Protein AF-0000000074541054 (afdb_homodimer)

Structure (mmCIF, N/CA/C/O backbone):
data_AF-0000000074541054-model_v1
#
loop_
_entity.id
_entity.type
_entity.pdbx_description
1 polymer 'Uncharacterized protein'
#
loop_
_atom_site.group_PDB
_atom_site.id
_atom_site.type_symbol
_atom_site.label_atom_id
_atom_site.label_alt_id
_atom_site.label_comp_id
_atom_site.label_asym_id
_atom_site.label_entity_id
_atom_site.label_seq_id
_atom_site.pdbx_PDB_ins_code
_atom_site.Cartn_x
_atom_site.Cartn_y
_atom_site.Cartn_z
_atom_site.occupancy
_atom_site.B_iso_or_equiv
_atom_site.auth_seq_id
_atom_site.auth_comp_id
_atom_site.auth_asym_id
_atom_site.auth_atom_id
_atom_site.pdbx_PDB_model_num
ATOM 1 N N . MET A 1 1 ? -5.871 -18.906 4.594 1 72.38 1 MET A N 1
ATOM 2 C CA . MET A 1 1 ? -6.512 -19.141 3.303 1 72.38 1 MET A CA 1
ATOM 3 C C . MET A 1 1 ? -7.922 -18.562 3.287 1 72.38 1 MET A C 1
ATOM 5 O O . MET A 1 1 ? -8.672 -18.719 4.25 1 72.38 1 MET A O 1
ATOM 9 N N . ARG A 1 2 ? -8.25 -17.922 2.09 1 73.12 2 ARG A N 1
ATOM 10 C CA . ARG A 1 2 ? -9.602 -17.422 1.848 1 73.12 2 ARG A CA 1
ATOM 11 C C . ARG A 1 2 ? -10.516 -18.562 1.377 1 73.12 2 ARG A C 1
ATOM 13 O O . ARG A 1 2 ? -10.102 -19.406 0.582 1 73.12 2 ARG A O 1
ATOM 20 N N . SER A 1 3 ? -11.812 -18.484 1.823 1 73.88 3 SER A N 1
ATOM 21 C CA . SER A 1 3 ? -12.758 -19.484 1.336 1 73.88 3 SER A CA 1
ATOM 22 C C . SER A 1 3 ? -13.055 -19.297 -0.146 1 73.88 3 SER A C 1
ATOM 24 O O . SER A 1 3 ? -12.828 -18.203 -0.69 1 73.88 3 SER A O 1
ATOM 26 N N . TYR A 1 4 ? -13.531 -20.312 -0.669 1 73.69 4 TYR A N 1
ATOM 27 C CA . TYR A 1 4 ? -13.906 -20.281 -2.078 1 73.69 4 TYR A CA 1
ATOM 28 C C . TYR A 1 4 ? -15.031 -19.266 -2.316 1 73.69 4 TYR A C 1
ATOM 30 O O . TYR A 1 4 ? -14.984 -18.5 -3.271 1 73.69 4 TYR A O 1
ATOM 38 N N . TYR A 1 5 ? -15.961 -19.172 -1.477 1 70.75 5 TYR A N 1
ATOM 39 C CA . TYR A 1 5 ? -17.109 -18.266 -1.611 1 70.75 5 TYR A CA 1
ATOM 40 C C . TYR A 1 5 ? -16.672 -16.812 -1.467 1 70.75 5 TYR A C 1
ATOM 42 O O . TYR A 1 5 ? -17.062 -15.953 -2.258 1 70.75 5 TYR A O 1
ATOM 50 N N . SER A 1 6 ? -15.82 -16.609 -0.564 1 70.69 6 SER A N 1
ATOM 51 C CA . SER A 1 6 ? -15.289 -15.266 -0.368 1 70.69 6 SER A CA 1
ATOM 52 C C . SER A 1 6 ? -14.477 -14.805 -1.577 1 70.69 6 SER A C 1
ATOM 54 O O . SER A 1 6 ? -14.5 -13.625 -1.938 1 70.69 6 SER A O 1
ATOM 56 N N . HIS A 1 7 ? -13.82 -15.75 -2.109 1 71.94 7 HIS A N 1
ATOM 57 C CA . HIS A 1 7 ? -13.039 -15.461 -3.305 1 71.94 7 HIS A CA 1
ATOM 58 C C . HIS A 1 7 ? -13.938 -15.07 -4.473 1 71.94 7 HIS A C 1
ATOM 60 O O . HIS A 1 7 ? -13.68 -14.078 -5.152 1 71.94 7 HIS A O 1
ATOM 66 N N . LEU A 1 8 ? -14.984 -15.812 -4.66 1 70.94 8 LEU A N 1
ATOM 67 C CA . LEU A 1 8 ? -15.914 -15.531 -5.746 1 70.94 8 LEU A CA 1
ATOM 68 C C . LEU A 1 8 ? -16.531 -14.148 -5.578 1 70.94 8 LEU A C 1
ATOM 70 O O . LEU A 1 8 ? -16.688 -13.406 -6.555 1 70.94 8 LEU A O 1
ATOM 74 N N . GLU A 1 9 ? -16.812 -13.766 -4.402 1 67.5 9 GLU A N 1
ATOM 75 C CA . GLU A 1 9 ? -17.422 -12.469 -4.105 1 67.5 9 GLU A CA 1
ATOM 76 C C . GLU A 1 9 ? -16.438 -11.328 -4.375 1 67.5 9 GLU A C 1
ATOM 78 O O . GLU A 1 9 ? -16.844 -10.273 -4.871 1 67.5 9 GLU A O 1
ATOM 83 N N . ALA A 1 10 ? -15.258 -11.602 -4.203 1 64.69 10 ALA A N 1
ATOM 84 C CA . ALA A 1 10 ? -14.234 -10.562 -4.309 1 64.69 10 ALA A CA 1
ATOM 85 C C . ALA A 1 10 ? -13.938 -10.234 -5.77 1 64.69 10 ALA A C 1
ATOM 87 O O . ALA A 1 10 ? -13.672 -9.078 -6.105 1 64.69 10 ALA A O 1
ATOM 88 N N . ILE A 1 11 ? -13.977 -11.266 -6.594 1 63.75 11 ILE A N 1
ATOM 89 C CA . ILE A 1 11 ? -13.531 -11.047 -7.969 1 63.75 11 ILE A CA 1
ATOM 90 C C . ILE A 1 11 ? -14.742 -10.961 -8.898 1 63.75 11 ILE A C 1
ATOM 92 O O . ILE A 1 11 ? -14.602 -10.672 -10.086 1 63.75 11 ILE A O 1
ATOM 96 N N . LYS A 1 12 ? -15.883 -10.922 -8.391 1 57.53 12 LYS A N 1
ATOM 97 C CA . LYS A 1 12 ? -17.141 -10.867 -9.141 1 57.53 12 LYS A CA 1
ATOM 98 C C . LYS A 1 12 ? -17.094 -11.781 -10.359 1 57.53 12 LYS A C 1
ATOM 100 O O . LYS A 1 12 ? -17.453 -11.375 -11.461 1 57.53 12 LYS A O 1
ATOM 105 N N . THR A 1 13 ? -16.531 -12.898 -10.125 1 50.34 13 THR A N 1
ATOM 106 C CA . THR A 1 13 ? -16.297 -13.82 -11.234 1 50.34 13 THR A CA 1
ATOM 107 C C . THR A 1 13 ? -17.594 -14.188 -11.922 1 50.34 13 THR A C 1
ATOM 109 O O . THR A 1 13 ? -17.641 -14.328 -13.148 1 50.34 13 THR A O 1
ATOM 112 N N . VAL A 1 14 ? -18.734 -14.312 -10.922 1 52.41 14 VAL A N 1
ATOM 113 C CA . VAL A 1 14 ? -19.953 -14.812 -11.547 1 52.41 14 VAL A CA 1
ATOM 114 C C . VAL A 1 14 ? -21.125 -13.898 -11.203 1 52.41 14 VAL A C 1
ATOM 116 O O . VAL A 1 14 ? -22.234 -14.367 -10.953 1 52.41 14 VAL A O 1
ATOM 119 N N . GLY A 1 15 ? -20.875 -12.516 -11.023 1 52.72 15 GLY A N 1
ATOM 120 C CA . GLY A 1 15 ? -21.953 -11.539 -10.891 1 52.72 15 GLY A CA 1
ATOM 121 C C . GLY A 1 15 ? -22.391 -11.328 -9.453 1 52.72 15 GLY A C 1
ATOM 122 O O . GLY A 1 15 ? -23.516 -10.906 -9.203 1 52.72 15 GLY A O 1
ATOM 123 N N . GLU A 1 16 ? -21.625 -11.57 -8.492 1 52.72 16 GLU A N 1
ATOM 124 C CA . GLU A 1 16 ? -22.016 -11.406 -7.09 1 52.72 16 GLU A CA 1
ATOM 125 C C . GLU A 1 16 ? -22.172 -9.93 -6.73 1 52.72 16 GLU A C 1
ATOM 127 O O . GLU A 1 16 ? -21.625 -9.055 -7.41 1 52.72 16 GLU A O 1
ATOM 132 N N . ASN A 1 17 ? -23.078 -9.594 -5.742 1 53.97 17 ASN A N 1
ATOM 133 C CA . ASN A 1 17 ? -23.281 -8.242 -5.238 1 53.97 17 ASN A CA 1
ATOM 134 C C . ASN A 1 17 ? -22.031 -7.73 -4.516 1 53.97 17 ASN A C 1
ATOM 136 O O . ASN A 1 17 ? -21.422 -8.453 -3.732 1 53.97 17 ASN A O 1
ATOM 140 N N . ILE A 1 18 ? -21.516 -6.652 -5.078 1 52.59 18 ILE A N 1
ATOM 141 C CA . ILE A 1 18 ? -20.344 -6.062 -4.445 1 52.59 18 ILE A CA 1
ATOM 142 C C . ILE A 1 18 ? -20.719 -5.488 -3.082 1 52.59 18 ILE A C 1
ATOM 144 O O . ILE A 1 18 ? -21.672 -4.715 -2.973 1 52.59 18 ILE A O 1
ATOM 148 N N . SER A 1 19 ? -20.109 -6.059 -2.121 1 59.12 19 SER A N 1
ATOM 149 C CA . SER A 1 19 ? -20.297 -5.527 -0.773 1 59.12 19 SER A CA 1
ATOM 150 C C . SER A 1 19 ? -19.734 -4.117 -0.653 1 59.12 19 SER A C 1
ATOM 152 O O . SER A 1 19 ? -18.688 -3.809 -1.231 1 59.12 19 SER A O 1
ATOM 154 N N . LEU A 1 20 ? -20.531 -3.201 -0.205 1 57.91 20 LEU A N 1
ATOM 155 C CA . LEU A 1 20 ? -20.094 -1.854 0.156 1 57.91 20 LEU A CA 1
ATOM 156 C C . LEU A 1 20 ? -18.734 -1.881 0.833 1 57.91 20 LEU A C 1
ATOM 158 O O . LEU A 1 20 ? -18.031 -0.863 0.88 1 57.91 20 LEU A O 1
ATOM 162 N N . SER A 1 21 ? -18.312 -3.121 1.057 1 64.88 21 SER A N 1
ATOM 163 C CA . SER A 1 21 ? -17.156 -3.258 1.93 1 64.88 21 SER A CA 1
ATOM 164 C C . SER A 1 21 ? -15.922 -3.678 1.143 1 64.88 21 SER A C 1
ATOM 166 O O . SER A 1 21 ? -14.812 -3.689 1.681 1 64.88 21 SER A O 1
ATOM 168 N N . GLN A 1 22 ? -16.109 -3.859 -0.149 1 77.31 22 GLN A N 1
ATOM 169 C CA . GLN A 1 22 ? -14.93 -4.406 -0.809 1 77.31 22 GLN A CA 1
ATOM 170 C C . GLN A 1 22 ? -13.891 -3.322 -1.062 1 77.31 22 GLN A C 1
ATOM 172 O O . GLN A 1 22 ? -14.227 -2.236 -1.542 1 77.31 22 GLN A O 1
ATOM 177 N N . LYS A 1 23 ? -12.75 -3.611 -0.709 1 86.69 23 LYS A N 1
ATOM 178 C CA . LYS A 1 23 ? -11.656 -2.664 -0.92 1 86.69 23 LYS A CA 1
ATOM 179 C C . LYS A 1 23 ? -10.961 -2.912 -2.256 1 86.69 23 LYS A C 1
ATOM 181 O O . LYS A 1 23 ? -10.469 -4.012 -2.51 1 86.69 23 LYS A O 1
ATOM 186 N N . PRO A 1 24 ? -11 -1.929 -3.127 1 91.69 24 PRO A N 1
ATOM 187 C CA . PRO A 1 24 ? -10.258 -2.074 -4.383 1 91.69 24 PRO A CA 1
ATOM 188 C C . PRO A 1 24 ? -8.773 -2.326 -4.16 1 91.69 24 PRO A C 1
ATOM 190 O O . PRO A 1 24 ? -8.227 -1.965 -3.113 1 91.69 24 PRO A O 1
ATOM 193 N N . VAL A 1 25 ? -8.156 -2.916 -5.105 1 94 25 VAL A N 1
ATOM 194 C CA . VAL A 1 25 ? -6.73 -3.24 -5.039 1 94 25 VAL A CA 1
ATOM 195 C C . VAL A 1 25 ? -5.934 -2.23 -5.863 1 94 25 VAL A C 1
ATOM 197 O O . VAL A 1 25 ? -6.082 -2.164 -7.086 1 94 25 VAL A O 1
ATOM 200 N N . PHE A 1 26 ? -5.012 -1.519 -5.223 1 96.88 26 PHE A N 1
ATOM 201 C CA . PHE A 1 26 ? -4.23 -0.515 -5.938 1 96.88 26 PHE A CA 1
ATOM 202 C C . PHE A 1 26 ? -2.756 -0.892 -5.961 1 96.88 26 PHE A C 1
ATOM 204 O O . PHE A 1 26 ? -1.952 -0.239 -6.629 1 96.88 26 PHE A O 1
ATOM 211 N N . ARG A 1 27 ? -2.443 -1.903 -5.203 1 96.81 27 ARG A N 1
ATOM 212 C CA . ARG A 1 27 ? -1.101 -2.475 -5.176 1 96.81 27 ARG A CA 1
ATOM 213 C C . ARG A 1 27 ? -1.152 -3.996 -5.262 1 96.81 27 ARG A C 1
ATOM 215 O O . ARG A 1 27 ? -1.854 -4.645 -4.48 1 96.81 27 ARG A O 1
ATOM 222 N N . SER A 1 28 ? -0.5 -4.52 -6.148 1 96 28 SER A N 1
ATOM 223 C CA . SER A 1 28 ? -0.256 -5.957 -6.234 1 96 28 SER A CA 1
ATOM 224 C C . SER A 1 28 ? 1.229 -6.273 -6.102 1 96 28 SER A C 1
ATOM 226 O O . SER A 1 28 ? 2.078 -5.504 -6.555 1 96 28 SER A O 1
ATOM 228 N N . SER A 1 29 ? 1.478 -7.363 -5.43 1 95.69 29 SER A N 1
ATOM 229 C CA . SER A 1 29 ? 2.896 -7.621 -5.211 1 95.69 29 SER A CA 1
ATOM 230 C C . SER A 1 29 ? 3.203 -9.117 -5.273 1 95.69 29 SER A C 1
ATOM 232 O O . SER A 1 29 ? 2.299 -9.945 -5.168 1 95.69 29 SER A O 1
ATOM 234 N N . ALA A 1 30 ? 4.445 -9.43 -5.512 1 96.62 30 ALA A N 1
ATOM 235 C CA . ALA A 1 30 ? 5.016 -10.773 -5.477 1 96.62 30 ALA A CA 1
ATOM 236 C C . ALA A 1 30 ? 6.449 -10.75 -4.953 1 96.62 30 ALA A C 1
ATOM 238 O O . ALA A 1 30 ? 7.191 -9.797 -5.211 1 96.62 30 ALA A O 1
ATOM 239 N N . ILE A 1 31 ? 6.789 -11.727 -4.238 1 96.12 31 ILE A N 1
ATOM 240 C CA . ILE A 1 31 ? 8.164 -11.891 -3.771 1 96.12 31 ILE A CA 1
ATOM 241 C C . ILE A 1 31 ? 8.664 -13.289 -4.109 1 96.12 31 ILE A C 1
ATOM 243 O O . ILE A 1 31 ? 7.977 -14.281 -3.848 1 96.12 31 ILE A O 1
ATOM 247 N N . PHE A 1 32 ? 9.844 -13.344 -4.691 1 97.38 32 PHE A N 1
ATOM 248 C CA . PHE A 1 32 ? 10.383 -14.609 -5.18 1 97.38 32 PHE A CA 1
ATOM 249 C C . PHE A 1 32 ? 11.75 -14.891 -4.559 1 97.38 32 PHE A C 1
ATOM 251 O O . PHE A 1 32 ? 12.625 -14.023 -4.547 1 97.38 32 PHE A O 1
ATOM 258 N N . PRO A 1 33 ? 11.977 -16.109 -3.998 1 97.25 33 PRO A N 1
ATOM 259 C CA . PRO A 1 33 ? 13.367 -16.531 -3.84 1 97.25 33 PRO A CA 1
ATOM 260 C C . PRO A 1 33 ? 14.117 -16.625 -5.168 1 97.25 33 PRO A C 1
ATOM 262 O O . PRO A 1 33 ? 13.609 -17.203 -6.129 1 97.25 33 PRO A O 1
ATOM 265 N N . VAL A 1 34 ? 15.273 -16.047 -5.223 1 97.5 34 VAL A N 1
ATOM 266 C CA . VAL A 1 34 ? 16.047 -16.062 -6.469 1 97.5 34 VAL A CA 1
ATOM 267 C C . VAL A 1 34 ? 17.438 -16.594 -6.203 1 97.5 34 VAL A C 1
ATOM 269 O O . VAL A 1 34 ? 17.953 -16.484 -5.086 1 97.5 34 VAL A O 1
ATOM 272 N N . ILE A 1 35 ? 18.047 -17.141 -7.215 1 96.44 35 ILE A N 1
ATOM 273 C CA . ILE A 1 35 ? 19.391 -17.719 -7.133 1 96.44 35 ILE A CA 1
ATOM 274 C C . ILE A 1 35 ? 20.203 -17.297 -8.359 1 96.44 35 ILE A C 1
ATOM 276 O O . ILE A 1 35 ? 19.641 -17.062 -9.43 1 96.44 35 ILE A O 1
ATOM 280 N N . GLN A 1 36 ? 21.422 -17.156 -8.164 1 95.31 36 GLN A N 1
ATOM 281 C CA . GLN A 1 36 ? 22.391 -16.938 -9.234 1 95.31 36 GLN A CA 1
ATOM 282 C C . GLN A 1 36 ? 23.75 -17.562 -8.898 1 95.31 36 GLN A C 1
ATOM 284 O O . GLN A 1 36 ? 24.359 -17.219 -7.883 1 95.31 36 GLN A O 1
ATOM 289 N N . ASN A 1 37 ? 24.172 -18.438 -9.656 1 93 37 ASN A N 1
ATOM 290 C CA . ASN A 1 37 ? 25.484 -19.062 -9.547 1 93 37 ASN A CA 1
ATOM 291 C C . ASN A 1 37 ? 25.938 -19.625 -10.891 1 93 37 ASN A C 1
ATOM 293 O O . ASN A 1 37 ? 25.438 -19.234 -11.945 1 93 37 ASN A O 1
ATOM 297 N N . SER A 1 38 ? 26.938 -20.438 -10.859 1 91.5 38 SER A N 1
ATOM 298 C CA . SER A 1 38 ? 27.5 -20.969 -12.102 1 91.5 38 SER A CA 1
ATOM 299 C C . SER A 1 38 ? 26.5 -21.859 -12.82 1 91.5 38 SER A C 1
ATOM 301 O O . SER A 1 38 ? 26.562 -22 -14.047 1 91.5 38 SER A O 1
ATOM 303 N N . ASP A 1 39 ? 25.578 -22.422 -12.07 1 93 39 ASP A N 1
ATOM 304 C CA . ASP A 1 39 ? 24.688 -23.422 -12.648 1 93 39 ASP A CA 1
ATOM 305 C C . ASP A 1 39 ? 23.312 -22.828 -12.938 1 93 39 ASP A C 1
ATOM 307 O O . ASP A 1 39 ? 22.609 -23.297 -13.836 1 93 39 ASP A O 1
ATOM 311 N N . TYR A 1 40 ? 22.969 -21.859 -12.172 1 94.81 40 TYR A N 1
ATOM 312 C CA . TYR A 1 40 ? 21.578 -21.406 -12.242 1 94.81 40 TYR A CA 1
ATOM 313 C C . TYR A 1 40 ? 21.516 -19.891 -12.328 1 94.81 40 TYR A C 1
ATOM 315 O O . TYR A 1 40 ? 22.359 -19.188 -11.75 1 94.81 40 TYR A O 1
ATOM 323 N N . SER A 1 41 ? 20.547 -19.438 -13.031 1 95.56 41 SER A N 1
ATOM 324 C CA . SER A 1 41 ? 20.125 -18.047 -13.008 1 95.56 41 SER A CA 1
ATOM 325 C C . SER A 1 41 ? 18.625 -17.922 -12.828 1 95.56 41 SER A C 1
ATOM 327 O O . SER A 1 41 ? 17.891 -18.906 -12.938 1 95.56 41 SER A O 1
ATOM 329 N N . SER A 1 42 ? 18.188 -16.766 -12.422 1 97.38 42 SER A N 1
ATOM 330 C CA . SER A 1 42 ? 16.766 -16.484 -12.234 1 97.38 42 SER A CA 1
ATOM 331 C C . SER A 1 42 ? 16.312 -15.32 -13.109 1 97.38 42 SER A C 1
ATOM 333 O O . SER A 1 42 ? 17.078 -14.375 -13.336 1 97.38 42 SER A O 1
ATOM 335 N N . LYS A 1 43 ? 15.141 -15.398 -13.547 1 96.88 43 LYS A N 1
ATOM 336 C CA . LYS A 1 43 ? 14.5 -14.258 -14.195 1 96.88 43 LYS A CA 1
ATOM 337 C C . LYS A 1 43 ? 13 -14.227 -13.898 1 96.88 43 LYS A C 1
ATOM 339 O O . LYS A 1 43 ? 12.406 -15.25 -13.555 1 96.88 43 LYS A O 1
ATOM 344 N N . ILE A 1 44 ? 12.406 -13.086 -13.953 1 98.06 44 ILE A N 1
ATOM 345 C CA . ILE A 1 44 ? 10.969 -12.883 -13.797 1 98.06 44 ILE A CA 1
ATOM 346 C C . ILE A 1 44 ? 10.367 -12.375 -15.102 1 98.06 44 ILE A C 1
ATOM 348 O O . ILE A 1 44 ? 10.766 -11.32 -15.609 1 98.06 44 ILE A O 1
ATOM 352 N N . LEU A 1 45 ? 9.398 -13.109 -15.617 1 98.06 45 LEU A N 1
ATOM 353 C CA . LEU A 1 45 ? 8.703 -12.742 -16.844 1 98.06 45 LEU A CA 1
ATOM 354 C C . LEU A 1 45 ? 7.328 -12.156 -16.531 1 98.06 45 LEU A C 1
ATOM 356 O O . LEU A 1 45 ? 6.625 -12.648 -15.648 1 98.06 45 LEU A O 1
ATOM 360 N N . PHE A 1 46 ? 6.973 -11.086 -17.219 1 97.94 46 PHE A N 1
ATOM 361 C CA . PHE A 1 46 ? 5.629 -10.523 -17.125 1 97.94 46 PHE A CA 1
ATOM 362 C C . PHE A 1 46 ? 5.301 -9.68 -18.344 1 97.94 46 PHE A C 1
ATOM 364 O O . PHE A 1 46 ? 6.16 -9.453 -19.203 1 97.94 46 PHE A O 1
ATOM 371 N N . MET A 1 47 ? 4.074 -9.32 -18.484 1 97.69 47 MET A N 1
ATOM 372 C CA . MET A 1 47 ? 3.619 -8.375 -19.5 1 97.69 47 MET A CA 1
ATOM 373 C C . MET A 1 47 ? 2.666 -7.344 -18.906 1 97.69 47 MET A C 1
ATOM 375 O O . MET A 1 47 ? 2.219 -7.5 -17.766 1 97.69 47 MET A O 1
ATOM 379 N N . GLY A 1 48 ? 2.4 -6.297 -19.672 1 96.69 48 GLY A N 1
ATOM 380 C CA . GLY A 1 48 ? 1.456 -5.289 -19.219 1 96.69 48 GLY A CA 1
ATOM 381 C C . GLY A 1 48 ? 0.009 -5.676 -19.453 1 96.69 48 GLY A C 1
ATOM 382 O O . GLY A 1 48 ? -0.755 -4.898 -20.031 1 96.69 48 GLY A O 1
ATOM 383 N N . TYR A 1 49 ? -0.364 -6.801 -18.953 1 96.88 49 TYR A N 1
ATOM 384 C CA . TYR A 1 49 ? -1.685 -7.328 -19.281 1 96.88 49 TYR A CA 1
ATOM 385 C C . TYR A 1 49 ? -2.783 -6.441 -18.703 1 96.88 49 TYR A C 1
ATOM 387 O O . TYR A 1 49 ? -3.91 -6.438 -19.203 1 96.88 49 TYR A O 1
ATOM 395 N N . TRP A 1 50 ? -2.533 -5.66 -17.625 1 96.19 50 TRP A N 1
ATOM 396 C CA . TRP A 1 50 ? -3.51 -4.758 -17.031 1 96.19 50 TRP A CA 1
ATOM 397 C C . TRP A 1 50 ? -4.023 -3.752 -18.047 1 96.19 50 TRP A C 1
ATOM 399 O O . TRP A 1 50 ? -5.191 -3.357 -18.016 1 96.19 50 TRP A O 1
ATOM 409 N N . LEU A 1 51 ? -3.111 -3.387 -18.891 1 96.25 51 LEU A N 1
ATOM 410 C CA . LEU A 1 51 ? -3.426 -2.363 -19.891 1 96.25 51 LEU A CA 1
ATOM 411 C C . LEU A 1 51 ? -4.391 -2.9 -20.938 1 96.25 51 LEU A C 1
ATOM 413 O O . LEU A 1 51 ? -5.227 -2.16 -21.453 1 96.25 51 LEU A O 1
ATOM 417 N N . VAL A 1 52 ? -4.297 -4.168 -21.188 1 95.44 52 VAL A N 1
ATOM 418 C CA . VAL A 1 52 ? -5.129 -4.793 -22.219 1 95.44 52 VAL A CA 1
ATOM 419 C C . VAL A 1 52 ? -6.434 -5.281 -21.594 1 95.44 52 VAL A C 1
ATOM 421 O O . VAL A 1 52 ? -7.516 -5.023 -22.109 1 95.44 52 VAL A O 1
ATOM 424 N N . LYS A 1 53 ? -6.336 -5.863 -20.5 1 93.06 53 LYS A N 1
ATOM 425 C CA . LYS A 1 53 ? -7.48 -6.523 -19.875 1 93.06 53 LYS A CA 1
ATOM 426 C C . LYS A 1 53 ? -8.414 -5.508 -19.219 1 93.06 53 LYS A C 1
ATOM 428 O O . LYS A 1 53 ? -9.633 -5.656 -19.266 1 93.06 53 LYS A O 1
ATOM 433 N N . ARG A 1 54 ? -7.844 -4.441 -18.625 1 91.62 54 ARG A N 1
ATOM 434 C CA . ARG A 1 54 ? -8.648 -3.527 -17.828 1 91.62 54 ARG A CA 1
ATOM 435 C C . ARG A 1 54 ? -8.586 -2.107 -18.391 1 91.62 54 ARG A C 1
ATOM 437 O O . ARG A 1 54 ? -9.133 -1.178 -17.781 1 91.62 54 ARG A O 1
ATOM 444 N N . HIS A 1 55 ? -7.918 -1.905 -19.391 1 92.19 55 HIS A N 1
ATOM 445 C CA . HIS A 1 55 ? -7.797 -0.615 -20.062 1 92.19 55 HIS A CA 1
ATOM 446 C C . HIS A 1 55 ? -7.191 0.431 -19.125 1 92.19 55 HIS A C 1
ATOM 448 O O . HIS A 1 55 ? -7.66 1.57 -19.078 1 92.19 55 HIS A O 1
ATOM 454 N N . ILE A 1 56 ? -6.32 -0.047 -18.297 1 94.5 56 ILE A N 1
ATOM 455 C CA . ILE A 1 56 ? -5.535 0.859 -17.469 1 94.5 56 ILE A CA 1
ATOM 456 C C . ILE A 1 56 ? -4.43 1.498 -18.297 1 94.5 56 ILE A C 1
ATOM 458 O O . ILE A 1 56 ? -3.752 0.814 -19.078 1 94.5 56 ILE A O 1
ATOM 462 N N . THR A 1 57 ? -4.211 2.76 -18.172 1 93.5 57 THR A N 1
ATOM 463 C CA . THR A 1 57 ? -3.34 3.488 -19.094 1 93.5 57 THR A CA 1
ATOM 464 C C . THR A 1 57 ? -1.874 3.289 -18.719 1 93.5 57 THR A C 1
ATOM 466 O O . THR A 1 57 ? -1.001 3.275 -19.578 1 93.5 57 THR A O 1
ATOM 469 N N . GLU A 1 58 ? -1.659 3.217 -17.422 1 96.19 58 GLU A N 1
ATOM 470 C CA . GLU A 1 58 ? -0.291 3.014 -16.953 1 96.19 58 GLU A CA 1
ATOM 471 C C . GLU A 1 58 ? -0.272 2.377 -15.562 1 96.19 58 GLU A C 1
ATOM 473 O O . GLU A 1 58 ? -1.235 2.5 -14.805 1 96.19 58 GLU A O 1
ATOM 478 N N . ILE A 1 59 ? 0.802 1.711 -15.25 1 97.38 59 ILE A N 1
ATOM 479 C CA . ILE A 1 59 ? 1.073 1.175 -13.922 1 97.38 59 ILE A CA 1
ATOM 480 C C . ILE A 1 59 ? 2.533 1.424 -13.555 1 97.38 59 ILE A C 1
ATOM 482 O O . ILE A 1 59 ? 3.385 1.58 -14.43 1 97.38 59 ILE A O 1
ATOM 486 N N . GLY A 1 60 ? 2.762 1.61 -12.25 1 97.56 60 GLY A N 1
ATOM 487 C CA . GLY A 1 60 ? 4.129 1.688 -11.758 1 97.56 60 GLY A CA 1
ATOM 488 C C . GLY A 1 60 ? 4.648 0.364 -11.227 1 97.56 60 GLY A C 1
ATOM 489 O O . GLY A 1 60 ? 3.955 -0.326 -10.484 1 97.56 60 GLY A O 1
ATOM 490 N N . LEU A 1 61 ? 5.867 -0.002 -11.648 1 97.88 61 LEU A N 1
ATOM 491 C CA . LEU A 1 61 ? 6.531 -1.193 -11.133 1 97.88 61 LEU A CA 1
ATOM 492 C C . LEU A 1 61 ? 7.734 -0.817 -10.281 1 97.88 61 LEU A C 1
ATOM 494 O O . LEU A 1 61 ? 8.641 -0.116 -10.742 1 97.88 61 LEU A O 1
ATOM 498 N N . LEU A 1 62 ? 7.699 -1.209 -9.047 1 96.81 62 LEU A N 1
ATOM 499 C CA . LEU A 1 62 ? 8.859 -1.141 -8.164 1 96.81 62 LEU A CA 1
ATOM 500 C C . LEU A 1 62 ? 9.422 -2.531 -7.898 1 96.81 62 LEU A C 1
ATOM 502 O O . LEU A 1 62 ? 8.688 -3.443 -7.516 1 96.81 62 LEU A O 1
ATOM 506 N N . TYR A 1 63 ? 10.672 -2.746 -8.109 1 96.38 63 TYR A N 1
ATOM 507 C CA . TYR A 1 63 ? 11.227 -4.051 -7.773 1 96.38 63 TYR A CA 1
ATOM 508 C C . TYR A 1 63 ? 12.492 -3.906 -6.938 1 96.38 63 TYR A C 1
ATOM 510 O O . TYR A 1 63 ? 13.305 -3.012 -7.18 1 96.38 63 TYR A O 1
ATOM 518 N N . THR A 1 64 ? 12.594 -4.688 -5.895 1 95.38 64 THR A N 1
ATOM 519 C CA . THR A 1 64 ? 13.594 -4.609 -4.832 1 95.38 64 THR A CA 1
ATOM 520 C C . THR A 1 64 ? 14.344 -5.93 -4.699 1 95.38 64 THR A C 1
ATOM 522 O O . THR A 1 64 ? 13.734 -6.984 -4.508 1 95.38 64 THR A O 1
ATOM 525 N N . LEU A 1 65 ? 15.656 -5.879 -4.805 1 96.44 65 LEU A N 1
ATOM 526 C CA . LEU A 1 65 ? 16.516 -7.043 -4.605 1 96.44 65 LEU A CA 1
ATOM 527 C C . LEU A 1 65 ? 17.109 -7.043 -3.203 1 96.44 65 LEU A C 1
ATOM 529 O O . LEU A 1 65 ? 17.672 -6.031 -2.76 1 96.44 65 LEU A O 1
ATOM 533 N N . ARG A 1 66 ? 17 -8.125 -2.518 1 95.19 66 ARG A N 1
ATOM 534 C CA . ARG A 1 66 ? 17.609 -8.32 -1.209 1 95.19 66 ARG A CA 1
ATOM 535 C C . ARG A 1 66 ? 18.516 -9.547 -1.208 1 95.19 66 ARG A C 1
ATOM 537 O O . ARG A 1 66 ? 18.297 -10.484 -1.977 1 95.19 66 ARG A O 1
ATOM 544 N N . ASN A 1 67 ? 19.531 -9.539 -0.366 1 95.5 67 ASN A N 1
ATOM 545 C CA . ASN A 1 67 ? 20.344 -10.734 -0.21 1 95.5 67 ASN A CA 1
ATOM 546 C C . ASN A 1 67 ? 19.703 -11.75 0.73 1 95.5 67 ASN A C 1
ATOM 548 O O . ASN A 1 67 ? 18.578 -11.539 1.189 1 95.5 67 ASN A O 1
ATOM 552 N N . ALA A 1 68 ? 20.359 -12.836 1.009 1 96 68 ALA A N 1
ATOM 553 C CA . ALA A 1 68 ? 19.797 -13.938 1.791 1 96 68 ALA A CA 1
ATOM 554 C C . ALA A 1 68 ? 19.422 -13.477 3.195 1 96 68 ALA A C 1
ATOM 556 O O . ALA A 1 68 ? 18.438 -13.961 3.768 1 96 68 ALA A O 1
ATOM 557 N N . LYS A 1 69 ? 20.109 -12.523 3.697 1 95.06 69 LYS A N 1
ATOM 558 C CA . LYS A 1 69 ? 19.906 -12.062 5.066 1 95.06 69 LYS A CA 1
ATOM 559 C C . LYS A 1 69 ? 18.797 -11.008 5.125 1 95.06 69 LYS A C 1
ATOM 561 O O . LYS A 1 69 ? 18.469 -10.5 6.203 1 95.06 69 LYS A O 1
ATOM 566 N N . GLY A 1 70 ? 18.266 -10.617 3.986 1 94 70 GLY A N 1
ATOM 567 C CA . GLY A 1 70 ? 17.156 -9.68 3.949 1 94 70 GLY A CA 1
ATOM 568 C C . GLY A 1 70 ? 17.594 -8.242 3.754 1 94 70 GLY A C 1
ATOM 569 O O . GLY A 1 70 ? 16.781 -7.324 3.781 1 94 70 GLY A O 1
ATOM 570 N N . ASN A 1 71 ? 18.891 -8.008 3.527 1 92.56 71 ASN A N 1
ATOM 571 C CA . ASN A 1 71 ? 19.375 -6.656 3.322 1 92.56 71 ASN A CA 1
ATOM 572 C C . ASN A 1 71 ? 19.062 -6.148 1.915 1 92.56 71 ASN A C 1
ATOM 574 O O . ASN A 1 71 ? 19.188 -6.898 0.943 1 92.56 71 ASN A O 1
ATOM 578 N N . LEU A 1 72 ? 18.781 -4.875 1.852 1 93.06 72 LEU A N 1
ATOM 579 C CA . LEU A 1 72 ? 18.469 -4.25 0.57 1 93.06 72 LEU A CA 1
ATOM 580 C C . LEU A 1 72 ? 19.719 -4.082 -0.274 1 93.06 72 LEU A C 1
ATOM 582 O O . LEU A 1 72 ? 20.719 -3.525 0.194 1 93.06 72 LEU A O 1
ATOM 586 N N . LEU A 1 73 ? 19.703 -4.559 -1.517 1 93.69 73 LEU A N 1
ATOM 587 C CA . LEU A 1 73 ? 20.828 -4.418 -2.418 1 93.69 73 LEU A CA 1
ATOM 588 C C . LEU A 1 73 ? 20.531 -3.416 -3.525 1 93.69 73 LEU A C 1
ATOM 590 O O . LEU A 1 73 ? 21.406 -2.645 -3.928 1 93.69 73 LEU A O 1
ATOM 594 N N . SER A 1 74 ? 19.359 -3.459 -4.023 1 93.88 74 SER A N 1
ATOM 595 C CA . SER A 1 74 ? 18.969 -2.604 -5.141 1 93.88 74 SER A CA 1
ATOM 596 C C . SER A 1 74 ? 17.469 -2.379 -5.168 1 93.88 74 SER A C 1
ATOM 598 O O . SER A 1 74 ? 16.703 -3.248 -4.758 1 93.88 74 SER A O 1
ATOM 600 N N . ARG A 1 75 ? 17.047 -1.213 -5.629 1 94.94 75 ARG A N 1
ATOM 601 C CA . ARG A 1 75 ? 15.648 -0.852 -5.859 1 94.94 75 ARG A CA 1
ATOM 602 C C . ARG A 1 75 ? 15.5 -0.027 -7.133 1 94.94 75 ARG A C 1
ATOM 604 O O . ARG A 1 75 ? 16.156 1.007 -7.289 1 94.94 75 ARG A O 1
ATOM 611 N N . LYS A 1 76 ? 14.648 -0.49 -8 1 93.75 76 LYS A N 1
ATOM 612 C CA . LYS A 1 76 ? 14.453 0.17 -9.281 1 93.75 76 LYS A CA 1
ATOM 613 C C . LYS A 1 76 ? 12.969 0.407 -9.555 1 93.75 76 LYS A C 1
ATOM 615 O O . LYS A 1 76 ? 12.117 -0.341 -9.07 1 93.75 76 LYS A O 1
ATOM 620 N N . TYR A 1 77 ? 12.719 1.47 -10.328 1 94.44 77 TYR A N 1
ATOM 621 C CA . TYR A 1 77 ? 11.359 1.836 -10.719 1 94.44 77 TYR A CA 1
ATOM 622 C C . TYR A 1 77 ? 11.227 1.863 -12.242 1 94.44 77 TYR A C 1
ATOM 624 O O . TYR A 1 77 ? 12.133 2.311 -12.945 1 94.44 77 TYR A O 1
ATOM 632 N N . LEU A 1 78 ? 10.047 1.327 -12.711 1 95.88 78 LEU A N 1
ATOM 633 C CA . LEU A 1 78 ? 9.719 1.339 -14.125 1 95.88 78 LEU A CA 1
ATOM 634 C C . LEU A 1 78 ? 8.258 1.726 -14.344 1 95.88 78 LEU A C 1
ATOM 636 O O . LEU A 1 78 ? 7.359 1.115 -13.758 1 95.88 78 LEU A O 1
ATOM 640 N N . LEU A 1 79 ? 8.039 2.814 -15.109 1 96.25 79 LEU A N 1
ATOM 641 C CA . LEU A 1 79 ? 6.68 3.127 -15.547 1 96.25 79 LEU A CA 1
ATOM 642 C C . LEU A 1 79 ? 6.285 2.262 -16.734 1 96.25 79 LEU A C 1
ATOM 644 O O . LEU A 1 79 ? 6.98 2.244 -17.766 1 96.25 79 LEU A O 1
ATOM 648 N N . ILE A 1 80 ? 5.238 1.544 -16.656 1 97.38 80 ILE A N 1
ATOM 649 C CA . ILE A 1 80 ? 4.758 0.665 -17.719 1 97.38 80 ILE A CA 1
ATOM 650 C C . ILE A 1 80 ? 3.502 1.261 -18.344 1 97.38 80 ILE A C 1
ATOM 652 O O . ILE A 1 80 ? 2.441 1.303 -17.719 1 97.38 80 ILE A O 1
ATOM 656 N N . ASP A 1 81 ? 3.586 1.664 -19.609 1 96.25 81 ASP A N 1
ATOM 657 C CA . ASP A 1 81 ? 2.455 2.256 -20.312 1 96.25 81 ASP A CA 1
ATOM 658 C C . ASP A 1 81 ? 2.193 1.533 -21.641 1 96.25 81 ASP A C 1
ATOM 660 O O . ASP A 1 81 ? 1.511 2.062 -22.516 1 96.25 81 ASP A O 1
ATOM 664 N N . THR A 1 82 ? 2.891 0.394 -21.75 1 96.62 82 THR A N 1
ATOM 665 C CA . THR A 1 82 ? 2.674 -0.476 -22.906 1 96.62 82 THR A CA 1
ATOM 666 C C . THR A 1 82 ? 2.467 -1.921 -22.453 1 96.62 82 THR A C 1
ATOM 668 O O . THR A 1 82 ? 2.91 -2.312 -21.375 1 96.62 82 THR A O 1
ATOM 671 N N . ALA A 1 83 ? 1.817 -2.66 -23.312 1 96.88 83 ALA A N 1
ATOM 672 C CA . ALA A 1 83 ? 1.478 -4.035 -22.953 1 96.88 83 ALA A CA 1
ATOM 673 C C . ALA A 1 83 ? 2.588 -4.996 -23.359 1 96.88 83 ALA A C 1
ATOM 675 O O . ALA A 1 83 ? 2.402 -6.219 -23.328 1 96.88 83 ALA A O 1
ATOM 676 N N . LYS A 1 84 ? 3.672 -4.57 -23.75 1 97 84 LYS A N 1
ATOM 677 C CA . LYS A 1 84 ? 4.723 -5.43 -24.281 1 97 84 LYS A CA 1
ATOM 678 C C . LYS A 1 84 ? 5.199 -6.438 -23.25 1 97 84 LYS A C 1
ATOM 680 O O . LYS A 1 84 ? 4.742 -6.422 -22.094 1 97 84 LYS A O 1
ATOM 685 N N . ALA A 1 85 ? 6.078 -7.367 -23.625 1 97.75 85 ALA A N 1
ATOM 686 C CA . ALA A 1 85 ? 6.695 -8.352 -22.734 1 97.75 85 ALA A CA 1
ATOM 687 C C . ALA A 1 85 ? 7.875 -7.742 -21.984 1 97.75 85 ALA A C 1
ATOM 689 O O . ALA A 1 85 ? 8.617 -6.93 -22.531 1 97.75 85 ALA A O 1
ATOM 690 N N . PHE A 1 86 ? 7.992 -8.125 -20.75 1 97.5 86 PHE A N 1
ATOM 691 C CA . PHE A 1 86 ? 9.102 -7.668 -19.922 1 97.5 86 PHE A CA 1
ATOM 692 C C . PHE A 1 86 ? 9.836 -8.852 -19.297 1 97.5 86 PHE A C 1
ATOM 694 O O . PHE A 1 86 ? 9.242 -9.914 -19.094 1 97.5 86 PHE A O 1
ATOM 701 N N . ASN A 1 87 ? 11.086 -8.648 -19.047 1 96.12 87 ASN A N 1
ATOM 702 C CA . ASN A 1 87 ? 11.977 -9.625 -18.438 1 96.12 87 ASN A CA 1
ATOM 703 C C . ASN A 1 87 ? 12.961 -8.961 -17.484 1 96.12 87 ASN A C 1
ATOM 705 O O . ASN A 1 87 ? 13.695 -8.047 -17.859 1 96.12 87 ASN A O 1
ATOM 709 N N . ILE A 1 88 ? 12.922 -9.352 -16.188 1 96.94 88 ILE A N 1
ATOM 710 C CA . ILE A 1 88 ? 13.922 -8.906 -15.234 1 96.94 88 ILE A CA 1
ATOM 711 C C . ILE A 1 88 ? 14.867 -10.062 -14.898 1 96.94 88 ILE A C 1
ATOM 713 O O . ILE A 1 88 ? 14.469 -11.023 -14.234 1 96.94 88 ILE A O 1
ATOM 717 N N . GLU A 1 89 ? 16.078 -9.93 -15.266 1 95.94 89 GLU A N 1
ATOM 718 C CA . GLU A 1 89 ? 17.078 -10.969 -15.023 1 95.94 89 GLU A CA 1
ATOM 719 C C . GLU A 1 89 ? 17.953 -10.633 -13.82 1 95.94 89 GLU A C 1
ATOM 721 O O . GLU A 1 89 ? 18.406 -9.5 -13.68 1 95.94 89 GLU A O 1
ATOM 726 N N . ILE A 1 90 ? 18.203 -11.594 -13.07 1 95.75 90 ILE A N 1
ATOM 727 C CA . ILE A 1 90 ? 19.031 -11.375 -11.891 1 95.75 90 ILE A CA 1
ATOM 728 C C . ILE A 1 90 ? 20.438 -10.961 -12.312 1 95.75 90 ILE A C 1
ATOM 730 O O . ILE A 1 90 ? 21.125 -10.227 -11.602 1 95.75 90 ILE A O 1
ATOM 734 N N . ALA A 1 91 ? 20.828 -11.352 -13.477 1 91.5 91 ALA A N 1
ATOM 735 C CA . ALA A 1 91 ? 22.141 -11.031 -14 1 91.5 91 ALA A CA 1
ATOM 736 C C . ALA A 1 91 ? 22.328 -9.523 -14.141 1 91.5 91 ALA A C 1
ATOM 738 O O . ALA A 1 91 ? 23.469 -9.023 -14.109 1 91.5 91 ALA A O 1
ATOM 739 N N . GLU A 1 92 ? 21.297 -8.789 -14.273 1 91.94 92 GLU A N 1
ATOM 740 C CA . GLU A 1 92 ? 21.391 -7.336 -14.414 1 91.94 92 GLU A CA 1
ATOM 741 C C . GLU A 1 92 ? 21.875 -6.688 -13.117 1 91.94 92 GLU A C 1
ATOM 743 O O . GLU A 1 92 ? 22.297 -5.527 -13.117 1 91.94 92 GLU A O 1
ATOM 748 N N . PHE A 1 93 ? 21.844 -7.48 -12.055 1 93.31 93 PHE A N 1
ATOM 749 C CA . PHE A 1 93 ? 22.25 -6.965 -10.75 1 93.31 93 PHE A CA 1
ATOM 750 C C . PHE A 1 93 ? 23.625 -7.477 -10.375 1 93.31 93 PHE A C 1
ATOM 752 O O . PHE A 1 93 ? 24.016 -7.43 -9.211 1 93.31 93 PHE A O 1
ATOM 759 N N . SER A 1 94 ? 24.359 -7.953 -11.258 1 91.19 94 SER A N 1
ATOM 760 C CA . SER A 1 94 ? 25.641 -8.625 -10.992 1 91.19 94 SER A CA 1
ATOM 761 C C . SER A 1 94 ? 26.594 -7.711 -10.242 1 91.19 94 SER A C 1
ATOM 763 O O . SER A 1 94 ? 27.281 -8.156 -9.32 1 91.19 94 SER A O 1
ATOM 765 N N . GLU A 1 95 ? 26.656 -6.477 -10.586 1 89.94 95 GLU A N 1
ATOM 766 C CA . GLU A 1 95 ? 27.578 -5.547 -9.953 1 89.94 95 GLU A CA 1
ATOM 767 C C . GLU A 1 95 ? 27.234 -5.336 -8.484 1 89.94 95 GLU A C 1
ATOM 769 O O . GLU A 1 95 ? 28.109 -5.367 -7.617 1 89.94 95 GLU A O 1
ATOM 774 N N . VAL A 1 96 ? 25.984 -5.16 -8.25 1 89.56 96 VAL A N 1
ATOM 775 C CA . VAL A 1 96 ? 25.562 -4.902 -6.875 1 89.56 96 VAL A CA 1
ATOM 776 C C . VAL A 1 96 ? 25.719 -6.164 -6.035 1 89.56 96 VAL A C 1
ATOM 778 O O . VAL A 1 96 ? 26.062 -6.094 -4.855 1 89.56 96 VAL A O 1
ATOM 781 N N . ILE A 1 97 ? 25.469 -7.289 -6.625 1 91.06 97 ILE A N 1
ATOM 782 C CA . ILE A 1 97 ? 25.609 -8.57 -5.945 1 91.06 97 ILE A CA 1
ATOM 783 C C . ILE A 1 97 ? 27.078 -8.812 -5.594 1 91.06 97 ILE A C 1
ATOM 785 O O . ILE A 1 97 ? 27.391 -9.227 -4.477 1 91.06 97 ILE A O 1
ATOM 789 N N . LYS A 1 98 ? 27.953 -8.492 -6.488 1 88.69 98 LYS A N 1
ATOM 790 C CA . LYS A 1 98 ? 29.375 -8.633 -6.25 1 88.69 98 LYS A CA 1
ATOM 791 C C . LYS A 1 98 ? 29.844 -7.723 -5.113 1 88.69 98 LYS A C 1
ATOM 793 O O . LYS A 1 98 ? 30.609 -8.148 -4.242 1 88.69 98 LYS A O 1
ATOM 798 N N . LYS A 1 99 ? 29.391 -6.559 -5.094 1 85.44 99 LYS A N 1
ATOM 799 C CA . LYS A 1 99 ? 29.75 -5.582 -4.078 1 85.44 99 LYS A CA 1
ATOM 800 C C . LYS A 1 99 ? 29.266 -6.016 -2.695 1 85.44 99 LYS A C 1
ATOM 802 O O . LYS A 1 99 ? 29.891 -5.68 -1.684 1 85.44 99 LYS A O 1
ATOM 807 N N . ALA A 1 100 ? 28.25 -6.809 -2.738 1 82.44 100 ALA A N 1
ATOM 808 C CA . ALA A 1 100 ? 27.672 -7.262 -1.472 1 82.44 100 ALA A CA 1
ATOM 809 C C . ALA A 1 100 ? 28.359 -8.531 -0.986 1 82.44 100 ALA A C 1
ATOM 811 O O . ALA A 1 100 ? 28 -9.094 0.048 1 82.44 100 ALA A O 1
ATOM 812 N N . GLY A 1 101 ? 29.344 -8.992 -1.669 1 75.06 101 GLY A N 1
ATOM 813 C CA . GLY A 1 101 ? 30.172 -10.102 -1.231 1 75.06 101 GLY A CA 1
ATOM 814 C C . GLY A 1 101 ? 29.641 -11.453 -1.658 1 75.06 101 GLY A C 1
ATOM 815 O O . GLY A 1 101 ? 29.984 -12.477 -1.062 1 75.06 101 GLY A O 1
ATOM 816 N N . SER A 1 102 ? 28.688 -11.492 -2.445 1 67.31 102 SER A N 1
ATOM 817 C CA . SER A 1 102 ? 28.078 -12.742 -2.873 1 67.31 102 SER A CA 1
ATOM 818 C C . SER A 1 102 ? 28.484 -13.102 -4.297 1 67.31 102 SER A C 1
ATOM 820 O O . SER A 1 102 ? 27.641 -13.469 -5.117 1 67.31 102 SER A O 1
ATOM 822 N N . GLU A 1 103 ? 29.672 -13.086 -4.609 1 65.44 103 GLU A N 1
ATOM 823 C CA . GLU A 1 103 ? 30.141 -13.172 -5.988 1 65.44 103 GLU A CA 1
ATOM 824 C C . GLU A 1 103 ? 29.891 -14.555 -6.574 1 65.44 103 GLU A C 1
ATOM 826 O O . GLU A 1 103 ? 29.5 -14.68 -7.738 1 65.44 103 GLU A O 1
ATOM 831 N N . SER A 1 104 ? 29.953 -15.539 -5.832 1 73.75 104 SER A N 1
ATOM 832 C CA . SER A 1 104 ? 29.953 -16.859 -6.465 1 73.75 104 SER A CA 1
ATOM 833 C C . SER A 1 104 ? 28.578 -17.516 -6.375 1 73.75 104 SER A C 1
ATOM 835 O O . SER A 1 104 ? 28.109 -18.109 -7.34 1 73.75 104 SER A O 1
ATOM 837 N N . ASP A 1 105 ? 27.891 -17.344 -5.344 1 91.5 105 ASP A N 1
ATOM 838 C CA . ASP A 1 105 ? 26.594 -17.984 -5.109 1 91.5 105 ASP A CA 1
ATOM 839 C C . ASP A 1 105 ? 25.641 -17.031 -4.41 1 91.5 105 ASP A C 1
ATOM 841 O O . ASP A 1 105 ? 25.75 -16.797 -3.207 1 91.5 105 ASP A O 1
ATOM 845 N N . PHE A 1 106 ? 24.812 -16.578 -5.207 1 95.25 106 PHE A N 1
ATOM 846 C CA . PHE A 1 106 ? 23.859 -15.609 -4.656 1 95.25 106 PHE A CA 1
ATOM 847 C C . PHE A 1 106 ? 22.5 -16.266 -4.422 1 95.25 106 PHE A C 1
ATOM 849 O O . PHE A 1 106 ? 21.984 -16.969 -5.289 1 95.25 106 PHE A O 1
ATOM 856 N N . THR A 1 107 ? 22.016 -16.062 -3.283 1 96.31 107 THR A N 1
ATOM 857 C CA . THR A 1 107 ? 20.625 -16.328 -2.941 1 96.31 107 THR A CA 1
ATOM 858 C C . THR A 1 107 ? 19.984 -15.086 -2.318 1 96.31 107 THR A C 1
ATOM 860 O O . THR A 1 107 ? 20.625 -14.359 -1.561 1 96.31 107 THR A O 1
ATOM 863 N N . GLY A 1 108 ? 18.797 -14.828 -2.668 1 96.56 108 GLY A N 1
ATOM 864 C CA . GLY A 1 108 ? 18.062 -13.695 -2.127 1 96.56 108 GLY A CA 1
ATOM 865 C C . GLY A 1 108 ? 16.609 -13.672 -2.551 1 96.56 108 GLY A C 1
ATOM 866 O O . GLY A 1 108 ? 16.016 -14.719 -2.814 1 96.56 108 GLY A O 1
ATOM 867 N N . SER A 1 109 ? 16.047 -12.516 -2.445 1 96.56 109 SER A N 1
ATOM 868 C CA . SER A 1 109 ? 14.664 -12.352 -2.879 1 96.56 109 SER A CA 1
ATOM 869 C C . SER A 1 109 ? 14.523 -11.164 -3.828 1 96.56 109 SER A C 1
ATOM 871 O O . SER A 1 109 ? 15.266 -10.188 -3.73 1 96.56 109 SER A O 1
ATOM 873 N N . LEU A 1 110 ? 13.734 -11.312 -4.762 1 97.25 110 LEU A N 1
ATOM 874 C CA . LEU A 1 110 ? 13.289 -10.234 -5.633 1 97.25 110 LEU A CA 1
ATOM 875 C C . LEU A 1 110 ? 11.805 -9.945 -5.434 1 97.25 110 LEU A C 1
ATOM 877 O O . LEU A 1 110 ? 10.961 -10.812 -5.676 1 97.25 110 LEU A O 1
ATOM 881 N N . GLU A 1 111 ? 11.484 -8.75 -4.949 1 96 111 GLU A N 1
ATOM 882 C CA . GLU A 1 111 ? 10.117 -8.297 -4.738 1 96 111 GLU A CA 1
ATOM 883 C C . GLU A 1 111 ? 9.656 -7.375 -5.867 1 96 111 GLU A C 1
ATOM 885 O O . GLU A 1 111 ? 10.383 -6.449 -6.25 1 96 111 GLU A O 1
ATOM 890 N N . LEU A 1 112 ? 8.578 -7.688 -6.434 1 97.31 112 LEU A N 1
ATOM 891 C CA . LEU A 1 112 ? 7.969 -6.848 -7.461 1 97.31 112 LEU A CA 1
ATOM 892 C C . LEU A 1 112 ? 6.613 -6.32 -7.004 1 97.31 112 LEU A C 1
ATOM 894 O O . LEU A 1 112 ? 5.762 -7.094 -6.562 1 97.31 112 LEU A O 1
ATOM 898 N N . GLU A 1 113 ? 6.426 -5.008 -7.09 1 96.94 113 GLU A N 1
ATOM 899 C CA . GLU A 1 113 ? 5.195 -4.328 -6.688 1 96.94 113 GLU A CA 1
ATOM 900 C C . GLU A 1 113 ? 4.605 -3.527 -7.844 1 96.94 113 GLU A C 1
ATOM 902 O O . GLU A 1 113 ? 5.301 -2.732 -8.477 1 96.94 113 GLU A O 1
ATOM 907 N N . ILE A 1 114 ? 3.389 -3.746 -8.117 1 97.88 114 ILE A N 1
ATOM 908 C CA . ILE A 1 114 ? 2.65 -2.992 -9.125 1 97.88 114 ILE A CA 1
ATOM 909 C C . ILE A 1 114 ? 1.741 -1.973 -8.438 1 97.88 114 ILE A C 1
ATOM 911 O O . ILE A 1 114 ? 0.958 -2.326 -7.555 1 97.88 114 ILE A O 1
ATOM 915 N N . PHE A 1 115 ? 1.817 -0.761 -8.828 1 97.62 115 PHE A N 1
ATOM 916 C CA . PHE A 1 115 ? 0.977 0.308 -8.297 1 97.62 115 PHE A CA 1
ATOM 917 C C . PHE A 1 115 ? 0.086 0.884 -9.391 1 97.62 115 PHE A C 1
ATOM 919 O O . PHE A 1 115 ? 0.536 1.095 -10.523 1 97.62 115 PHE A O 1
ATOM 926 N N . SER A 1 116 ? -1.159 1.134 -9.07 1 97.44 116 SER A N 1
ATOM 927 C CA . SER A 1 116 ? -2.139 1.618 -10.039 1 97.44 116 SER A CA 1
ATOM 928 C C . SER A 1 116 ? -3.055 2.67 -9.414 1 97.44 116 SER A C 1
ATOM 930 O O . SER A 1 116 ? -3.232 2.703 -8.195 1 97.44 116 SER A O 1
ATOM 932 N N . THR A 1 117 ? -3.562 3.547 -10.266 1 97 117 THR A N 1
ATOM 933 C CA . THR A 1 117 ? -4.566 4.508 -9.828 1 97 117 THR A CA 1
ATOM 934 C C . THR A 1 117 ? -5.969 3.914 -9.93 1 97 117 THR A C 1
ATOM 936 O O . THR A 1 117 ? -6.93 4.484 -9.414 1 97 117 THR A O 1
ATOM 939 N N . LYS A 1 118 ? -6.031 2.828 -10.547 1 95.38 118 LYS A N 1
ATOM 940 C CA . LYS A 1 118 ? -7.293 2.115 -10.727 1 95.38 118 LYS A CA 1
ATOM 941 C C . LYS A 1 118 ? -7.227 0.716 -10.125 1 95.38 118 LYS A C 1
ATOM 943 O O . LYS A 1 118 ? -6.137 0.188 -9.891 1 95.38 118 LYS A O 1
ATOM 948 N N . ASP A 1 119 ? -8.414 0.141 -9.883 1 93.75 119 ASP A N 1
ATOM 949 C CA . ASP A 1 119 ? -8.516 -1.171 -9.25 1 93.75 119 ASP A CA 1
ATOM 950 C C . ASP A 1 119 ? -7.867 -2.25 -10.117 1 93.75 119 ASP A C 1
ATOM 952 O O . ASP A 1 119 ? -8.281 -2.475 -11.25 1 93.75 119 ASP A O 1
ATOM 956 N N . LEU A 1 120 ? -6.938 -2.951 -9.531 1 95.19 120 LEU A N 1
ATOM 957 C CA . LEU A 1 120 ? -6.25 -4.047 -10.211 1 95.19 120 LEU A CA 1
ATOM 958 C C . LEU A 1 120 ? -7.035 -5.348 -10.07 1 95.19 120 LEU A C 1
ATOM 960 O O . LEU A 1 120 ? -6.754 -6.324 -10.766 1 95.19 120 LEU A O 1
ATOM 964 N N . VAL A 1 121 ? -7.875 -5.406 -9.117 1 89.88 121 VAL A N 1
ATOM 965 C CA . VAL A 1 121 ? -8.805 -6.504 -8.852 1 89.88 121 VAL A CA 1
ATOM 966 C C . VAL A 1 121 ? -8.094 -7.609 -8.078 1 89.88 121 VAL A C 1
ATOM 968 O O . VAL A 1 121 ? -8.602 -8.094 -7.07 1 89.88 121 VAL A O 1
ATOM 971 N N . PHE A 1 122 ? -6.828 -7.996 -8.492 1 90.56 122 PHE A N 1
ATOM 972 C CA . PHE A 1 122 ? -6.098 -9.062 -7.816 1 90.56 122 PHE A CA 1
ATOM 973 C C . PHE A 1 122 ? -4.855 -8.508 -7.125 1 90.56 122 PHE A C 1
ATOM 975 O O . PHE A 1 122 ? -4.035 -7.84 -7.754 1 90.56 122 PHE A O 1
ATOM 982 N N . PRO A 1 123 ? -4.742 -8.859 -5.922 1 91.38 123 PRO A N 1
ATOM 983 C CA . PRO A 1 123 ? -3.52 -8.438 -5.23 1 91.38 123 PRO A CA 1
ATOM 984 C C . PRO A 1 123 ? -2.309 -9.289 -5.609 1 91.38 123 PRO A C 1
ATOM 986 O O . PRO A 1 123 ? -1.182 -8.969 -5.215 1 91.38 123 PRO A O 1
ATOM 989 N N . TYR A 1 124 ? -2.527 -10.391 -6.438 1 90.56 124 TYR A N 1
ATOM 990 C CA . TYR A 1 124 ? -1.486 -11.25 -6.988 1 90.56 124 TYR A CA 1
ATOM 991 C C . TYR A 1 124 ? -1.268 -10.961 -8.469 1 90.56 124 TYR A C 1
ATOM 993 O O . TYR A 1 124 ? -2.094 -11.328 -9.305 1 90.56 124 TYR A O 1
ATOM 1001 N N . PRO A 1 125 ? -0.173 -10.398 -8.727 1 94.88 125 PRO A N 1
ATOM 1002 C CA . PRO A 1 125 ? 0.059 -10.125 -10.141 1 94.88 125 PRO A CA 1
ATOM 1003 C C . PRO A 1 125 ? 0.545 -11.352 -10.914 1 94.88 125 PRO A C 1
ATOM 1005 O O . PRO A 1 125 ? 1.13 -12.266 -10.32 1 94.88 125 PRO A O 1
ATOM 1008 N N . ALA A 1 126 ? 0.34 -11.383 -12.164 1 96.56 126 ALA A N 1
ATOM 1009 C CA . ALA A 1 126 ? 0.755 -12.484 -13.023 1 96.56 126 ALA A CA 1
ATOM 1010 C C . ALA A 1 126 ? 2.229 -12.359 -13.406 1 96.56 126 ALA A C 1
ATOM 1012 O O . ALA A 1 126 ? 2.553 -11.969 -14.531 1 96.56 126 ALA A O 1
ATOM 1013 N N . PHE A 1 127 ? 3.059 -12.656 -12.5 1 97.88 127 PHE A N 1
ATOM 1014 C CA . PHE A 1 127 ? 4.5 -12.766 -12.703 1 97.88 127 PHE A CA 1
ATOM 1015 C C . PHE A 1 127 ? 4.93 -14.234 -12.758 1 97.88 127 PHE A C 1
ATOM 1017 O O . PHE A 1 127 ? 4.328 -15.086 -12.094 1 97.88 127 PHE A O 1
ATOM 1024 N N . VAL A 1 128 ? 5.961 -14.492 -13.523 1 98.31 128 VAL A N 1
ATOM 1025 C CA . VAL A 1 128 ? 6.453 -15.859 -13.633 1 98.31 128 VAL A CA 1
ATOM 1026 C C . VAL A 1 128 ? 7.938 -15.906 -13.266 1 98.31 128 VAL A C 1
ATOM 1028 O O . VAL A 1 128 ? 8.766 -15.273 -13.93 1 98.31 128 VAL A O 1
ATOM 1031 N N . LEU A 1 129 ? 8.258 -16.641 -12.25 1 98.25 129 LEU A N 1
ATOM 1032 C CA . LEU A 1 129 ? 9.648 -16.922 -11.922 1 98.25 129 LEU A CA 1
ATOM 1033 C C . LEU A 1 129 ? 10.203 -18.047 -12.805 1 98.25 129 LEU A C 1
ATOM 1035 O O . LEU A 1 129 ? 9.555 -19.078 -12.977 1 98.25 129 LEU A O 1
ATOM 1039 N N . VAL A 1 130 ? 11.383 -17.828 -13.312 1 98.19 130 VAL A N 1
ATOM 1040 C CA . VAL A 1 130 ? 12.07 -18.844 -14.102 1 98.19 130 VAL A CA 1
ATOM 1041 C C . VAL A 1 130 ? 13.477 -19.062 -13.547 1 98.19 130 VAL A C 1
ATOM 1043 O O . VAL A 1 130 ? 14.258 -18.109 -13.43 1 98.19 130 VAL A O 1
ATOM 1046 N N . TYR A 1 131 ? 13.789 -20.266 -13.125 1 98 131 TYR A N 1
ATOM 1047 C CA . TYR A 1 131 ? 15.18 -20.688 -12.984 1 98 131 TYR A CA 1
ATOM 1048 C C . TYR A 1 131 ? 15.68 -21.312 -14.281 1 98 131 TYR A C 1
ATOM 1050 O O . TYR A 1 131 ? 14.961 -22.062 -14.938 1 98 131 TYR A O 1
ATOM 1058 N N . CYS A 1 132 ? 16.891 -20.906 -14.641 1 96.81 132 CYS A N 1
ATOM 1059 C CA . CYS A 1 132 ? 17.297 -21.453 -15.922 1 96.81 132 CYS A CA 1
ATOM 1060 C C . CYS A 1 132 ? 18.812 -21.438 -16.062 1 96.81 132 CYS A C 1
ATOM 1062 O O . CYS A 1 132 ? 19.516 -20.797 -15.273 1 96.81 132 CYS A O 1
ATOM 1064 N N . ASN A 1 133 ? 19.312 -22.172 -16.891 1 93.94 133 ASN A N 1
ATOM 1065 C CA . ASN A 1 133 ? 20.594 -22.078 -17.578 1 93.94 133 ASN A CA 1
ATOM 1066 C C . ASN A 1 133 ? 20.469 -22.438 -19.062 1 93.94 133 ASN A C 1
ATOM 1068 O O . ASN A 1 133 ? 19.375 -22.375 -19.625 1 93.94 133 ASN A O 1
ATOM 1072 N N . GLU A 1 134 ? 21.547 -22.719 -19.719 1 89.56 134 GLU A N 1
ATOM 1073 C CA . GLU A 1 134 ? 21.5 -22.984 -21.156 1 89.56 134 GLU A CA 1
ATOM 1074 C C . GLU A 1 134 ? 20.781 -24.297 -21.453 1 89.56 134 GLU A C 1
ATOM 1076 O O . GLU A 1 134 ? 20.25 -24.484 -22.547 1 89.56 134 GLU A O 1
ATOM 1081 N N . HIS A 1 135 ? 20.656 -25.188 -20.406 1 91.12 135 HIS A N 1
ATOM 1082 C CA . HIS A 1 135 ? 20.188 -26.531 -20.688 1 91.12 135 HIS A CA 1
ATOM 1083 C C . HIS A 1 135 ? 18.875 -26.828 -19.969 1 91.12 135 HIS A C 1
ATOM 1085 O O . HIS A 1 135 ? 18.344 -27.938 -20.078 1 91.12 135 HIS A O 1
ATOM 1091 N N . PHE A 1 136 ? 18.391 -25.969 -19.281 1 94.31 136 PHE A N 1
ATOM 1092 C CA . PHE A 1 136 ? 17.125 -26.25 -18.609 1 94.31 136 PHE A CA 1
ATOM 1093 C C . PHE A 1 136 ? 16.406 -24.953 -18.234 1 94.31 136 PHE A C 1
ATOM 1095 O O . PHE A 1 136 ? 17.031 -23.891 -18.156 1 94.31 136 PHE A O 1
ATOM 1102 N N . SER A 1 137 ? 15.141 -25.062 -18.047 1 97 137 SER A N 1
ATOM 1103 C CA . SER A 1 137 ? 14.305 -24.031 -17.438 1 97 137 SER A CA 1
ATOM 1104 C C . SER A 1 137 ? 13.18 -24.641 -16.609 1 97 137 SER A C 1
ATOM 1106 O O . SER A 1 137 ? 12.797 -25.797 -16.844 1 97 137 SER A O 1
ATOM 1108 N N . THR A 1 138 ? 12.773 -23.984 -15.648 1 97.94 138 THR A N 1
ATOM 1109 C CA . THR A 1 138 ? 11.586 -24.281 -14.852 1 97.94 138 THR A CA 1
ATOM 1110 C C . THR A 1 138 ? 10.828 -23 -14.523 1 97.94 138 THR A C 1
ATOM 1112 O O . THR A 1 138 ? 11.391 -21.906 -14.602 1 97.94 138 THR A O 1
ATOM 1115 N N . ALA A 1 139 ? 9.523 -23.094 -14.281 1 97.81 139 ALA A N 1
ATOM 1116 C CA . ALA A 1 139 ? 8.75 -21.875 -14.109 1 97.81 139 ALA A CA 1
ATOM 1117 C C . ALA A 1 139 ? 7.598 -22.078 -13.133 1 97.81 139 ALA A C 1
ATOM 1119 O O . ALA A 1 139 ? 7.062 -23.188 -13.023 1 97.81 139 ALA A O 1
ATOM 1120 N N . VAL A 1 140 ? 7.281 -21.047 -12.453 1 97.69 140 VAL A N 1
ATOM 1121 C CA . VAL A 1 140 ? 6.078 -21 -11.625 1 97.69 140 VAL A CA 1
ATOM 1122 C C . VAL A 1 140 ? 5.57 -19.562 -11.531 1 97.69 140 VAL A C 1
ATOM 1124 O O . VAL A 1 140 ? 6.359 -18.625 -11.508 1 97.69 140 VAL A O 1
ATOM 1127 N N . HIS A 1 141 ? 4.316 -19.438 -11.586 1 95.94 141 HIS A N 1
ATOM 1128 C CA . HIS A 1 141 ? 3.75 -18.109 -11.398 1 95.94 141 HIS A CA 1
ATOM 1129 C C . HIS A 1 141 ? 3.834 -17.672 -9.938 1 95.94 141 HIS A C 1
ATOM 1131 O O . HIS A 1 141 ? 4.363 -18.406 -9.102 1 95.94 141 HIS A O 1
ATOM 1137 N N . THR A 1 142 ? 3.375 -16.547 -9.578 1 88.31 142 THR A N 1
ATOM 1138 C CA . THR A 1 142 ? 3.541 -15.844 -8.312 1 88.31 142 THR A CA 1
ATOM 1139 C C . THR A 1 142 ? 3.393 -16.812 -7.141 1 88.31 142 THR A C 1
ATOM 1141 O O . THR A 1 142 ? 2.418 -17.562 -7.066 1 88.31 142 THR A O 1
ATOM 1144 N N . VAL A 1 143 ? 4.359 -16.75 -6.223 1 86 143 VAL A N 1
ATOM 1145 C CA . VAL A 1 143 ? 4.48 -17.641 -5.074 1 86 143 VAL A CA 1
ATOM 1146 C C . VAL A 1 143 ? 3.99 -16.922 -3.814 1 86 143 VAL A C 1
ATOM 1148 O O . VAL A 1 143 ? 2.832 -17.062 -3.42 1 86 143 VAL A O 1
ATOM 1151 N N . GLY A 1 144 ? 4.797 -16 -3.412 1 86.31 144 GLY A N 1
ATOM 1152 C CA . GLY A 1 144 ? 4.457 -15.242 -2.217 1 86.31 144 GLY A CA 1
ATOM 1153 C C . GLY A 1 144 ? 4.07 -13.805 -2.51 1 86.31 144 GLY A C 1
ATOM 1154 O O . GLY A 1 144 ? 4.367 -13.281 -3.586 1 86.31 144 GLY A O 1
ATOM 1155 N N . ARG A 1 145 ? 3.314 -13.273 -1.522 1 86.88 145 ARG A N 1
ATOM 1156 C CA . ARG A 1 145 ? 2.982 -11.859 -1.645 1 86.88 145 ARG A CA 1
ATOM 1157 C C . ARG A 1 145 ? 3.055 -11.164 -0.291 1 86.88 145 ARG A C 1
ATOM 1159 O O . ARG A 1 145 ? 2.863 -11.789 0.75 1 86.88 145 ARG A O 1
ATOM 1166 N N . ILE A 1 146 ? 3.324 -9.945 -0.422 1 87.94 146 ILE A N 1
ATOM 1167 C CA . ILE A 1 146 ? 3.295 -9.07 0.749 1 87.94 146 ILE A CA 1
ATOM 1168 C C . ILE A 1 146 ? 1.912 -8.438 0.884 1 87.94 146 ILE A C 1
ATOM 1170 O O . ILE A 1 146 ? 1.395 -7.855 -0.07 1 87.94 146 ILE A O 1
ATOM 1174 N N . TYR A 1 147 ? 1.392 -8.555 2.068 1 87.94 147 TYR A N 1
ATOM 1175 C CA . TYR A 1 147 ? 0.051 -8.023 2.285 1 87.94 147 TYR A CA 1
ATOM 1176 C C . TYR A 1 147 ? 0.05 -6.496 2.229 1 87.94 147 TYR A C 1
ATOM 1178 O O . TYR A 1 147 ? 0.991 -5.852 2.697 1 87.94 147 TYR A O 1
ATOM 1186 N N . ASN A 1 148 ? -1.027 -5.945 1.723 1 88.5 148 ASN A N 1
ATOM 1187 C CA . ASN A 1 148 ? -1.141 -4.5 1.552 1 88.5 148 ASN A CA 1
ATOM 1188 C C . ASN A 1 148 ? -1.441 -3.801 2.875 1 88.5 148 ASN A C 1
ATOM 1190 O O . ASN A 1 148 ? -0.98 -2.684 3.109 1 88.5 148 ASN A O 1
ATOM 1194 N N . ASP A 1 149 ? -2.322 -4.449 3.637 1 86.06 149 ASP A N 1
ATOM 1195 C CA . ASP A 1 149 ? -2.76 -3.891 4.91 1 86.06 149 ASP A CA 1
ATOM 1196 C C . ASP A 1 149 ? -3.391 -4.965 5.793 1 86.06 149 ASP A C 1
ATOM 1198 O O . ASP A 1 149 ? -3.359 -6.148 5.457 1 86.06 149 ASP A O 1
ATOM 1202 N N . ILE A 1 150 ? -3.924 -4.566 6.867 1 80.25 150 ILE A N 1
ATOM 1203 C CA . ILE A 1 150 ? -4.441 -5.504 7.855 1 80.25 150 ILE A CA 1
ATOM 1204 C C . ILE A 1 150 ? -5.707 -6.168 7.324 1 80.25 150 ILE A C 1
ATOM 1206 O O . ILE A 1 150 ? -5.977 -7.336 7.625 1 80.25 150 ILE A O 1
ATOM 1210 N N . GLU A 1 151 ? -6.523 -5.375 6.629 1 82.75 151 GLU A N 1
ATOM 1211 C CA . GLU A 1 151 ? -7.715 -5.973 6.039 1 82.75 151 GLU A CA 1
ATOM 1212 C C . GLU A 1 151 ? -7.352 -7.09 5.066 1 82.75 151 GLU A C 1
ATOM 1214 O O . GLU A 1 151 ? -7.98 -8.148 5.062 1 82.75 151 GLU A O 1
ATOM 1219 N N . ASP A 1 152 ? -6.379 -6.816 4.297 1 85.75 152 ASP A N 1
ATOM 1220 C CA . ASP A 1 152 ? -5.863 -7.82 3.367 1 85.75 152 ASP A CA 1
ATOM 1221 C C . ASP A 1 152 ? -5.359 -9.055 4.113 1 85.75 152 ASP A C 1
ATOM 1223 O O . ASP A 1 152 ? -5.637 -10.188 3.713 1 85.75 152 ASP A O 1
ATOM 1227 N N . LEU A 1 153 ? -4.637 -8.836 5.164 1 82.75 153 LEU A N 1
ATOM 1228 C CA . LEU A 1 153 ? -4.125 -9.922 5.992 1 82.75 153 LEU A CA 1
ATOM 1229 C C . LEU A 1 153 ? -5.27 -10.742 6.586 1 82.75 153 LEU A C 1
ATOM 1231 O O . LEU A 1 153 ? -5.242 -11.969 6.547 1 82.75 153 LEU A O 1
ATOM 1235 N N . LYS A 1 154 ? -6.227 -10.086 7.078 1 77.94 154 LYS A N 1
ATOM 1236 C CA . LYS A 1 154 ? -7.348 -10.75 7.734 1 77.94 154 LYS A CA 1
ATOM 1237 C C . LYS A 1 154 ? -8.117 -11.625 6.75 1 77.94 154 LYS A C 1
ATOM 1239 O O . LYS A 1 154 ? -8.555 -12.727 7.098 1 77.94 154 LYS A O 1
ATOM 1244 N N . VAL A 1 155 ? -8.25 -11.133 5.613 1 77.12 155 VAL A N 1
ATOM 1245 C CA . VAL A 1 155 ? -8.977 -11.883 4.594 1 77.12 155 VAL A CA 1
ATOM 1246 C C . VAL A 1 155 ? -8.219 -13.156 4.254 1 77.12 155 VAL A C 1
ATOM 1248 O O . VAL A 1 155 ? -8.828 -14.195 3.977 1 77.12 155 VAL A O 1
ATOM 1251 N N . ASN A 1 156 ? -6.965 -13.109 4.41 1 77.44 156 ASN A N 1
ATOM 1252 C CA . ASN A 1 156 ? -6.152 -14.258 4.027 1 77.44 156 ASN A CA 1
ATOM 1253 C C . ASN A 1 156 ? -5.914 -15.188 5.211 1 77.44 156 ASN A C 1
ATOM 1255 O O . ASN A 1 156 ? -5.34 -16.266 5.055 1 77.44 156 ASN A O 1
ATOM 1259 N N . GLU A 1 157 ? -6.363 -14.836 6.379 1 76 157 GLU A N 1
ATOM 1260 C CA . GLU A 1 157 ? -6.164 -15.672 7.562 1 76 157 GLU A CA 1
ATOM 1261 C C . GLU A 1 157 ? -7.48 -16.281 8.031 1 76 157 GLU A C 1
ATOM 1263 O O . GLU A 1 157 ? -7.633 -16.625 9.203 1 76 157 GLU A O 1
ATOM 1268 N N . GLU A 1 158 ? -8.328 -16.375 7.109 1 75.06 158 GLU A N 1
ATOM 1269 C CA . GLU A 1 158 ? -9.602 -17.016 7.449 1 75.06 158 GLU A CA 1
ATOM 1270 C C . GLU A 1 158 ? -9.398 -18.438 7.945 1 75.06 158 GLU A C 1
ATOM 1272 O O . GLU A 1 158 ? -10.031 -18.859 8.914 1 75.06 158 GLU A O 1
ATOM 1277 N N . TYR A 1 159 ? -8.453 -19.203 7.219 1 75.19 159 TYR A N 1
ATOM 1278 C CA . TYR A 1 159 ? -8.07 -20.547 7.641 1 75.19 159 TYR A CA 1
ATOM 1279 C C . TYR A 1 159 ? -6.555 -20.656 7.789 1 75.19 159 TYR A C 1
ATOM 1281 O O . TYR A 1 159 ? -5.805 -20.125 6.961 1 75.19 159 TYR A O 1
ATOM 1289 N N . LYS A 1 160 ? -6.164 -21.266 8.836 1 79.31 160 LYS A N 1
ATOM 1290 C CA . LYS A 1 160 ? -4.77 -21.672 8.961 1 79.31 160 LYS A CA 1
ATOM 1291 C C . LYS A 1 160 ? -4.582 -23.141 8.578 1 79.31 160 LYS A C 1
ATOM 1293 O O . LYS A 1 160 ? -5.094 -24.031 9.258 1 79.31 160 LYS A O 1
ATOM 1298 N N . VAL A 1 161 ? -3.959 -23.312 7.422 1 86.88 161 VAL A N 1
ATOM 1299 C CA . VAL A 1 161 ? -3.832 -24.672 6.918 1 86.88 161 VAL A CA 1
ATOM 1300 C C . VAL A 1 161 ? -2.375 -24.969 6.57 1 86.88 161 VAL A C 1
ATOM 1302 O O . VAL A 1 161 ? -1.561 -24.047 6.465 1 86.88 161 VAL A O 1
ATOM 1305 N N . ARG A 1 162 ? -2.066 -26.203 6.398 1 93.12 162 ARG A N 1
ATOM 1306 C CA . ARG A 1 162 ? -0.737 -26.641 5.969 1 93.12 162 ARG A CA 1
ATOM 1307 C C . ARG A 1 162 ? -0.512 -26.312 4.492 1 93.12 162 ARG A C 1
ATOM 1309 O O . ARG A 1 162 ? -1.47 -26.109 3.742 1 93.12 162 ARG A O 1
ATOM 1316 N N . GLU A 1 163 ? 0.714 -26.266 4.18 1 95 163 GLU A N 1
ATOM 1317 C CA . GLU A 1 163 ? 1.121 -26.078 2.789 1 95 163 GLU A CA 1
ATOM 1318 C C . GLU A 1 163 ? 1.534 -27.406 2.152 1 95 163 GLU A C 1
ATOM 1320 O O . GLU A 1 163 ? 2.262 -28.188 2.762 1 95 163 GLU A O 1
ATOM 1325 N N . SER A 1 164 ? 1.06 -27.688 0.973 1 96.94 164 SER A N 1
ATOM 1326 C CA . SER A 1 164 ? 1.309 -28.953 0.292 1 96.94 164 SER A CA 1
ATOM 1327 C C . SER A 1 164 ? 1.067 -28.828 -1.208 1 96.94 164 SER A C 1
ATOM 1329 O O . SER A 1 164 ? 1.341 -27.781 -1.803 1 96.94 164 SER A O 1
ATOM 1331 N N . GLY A 1 165 ? 0.854 -29.969 -1.831 1 96.12 165 GLY A N 1
ATOM 1332 C CA . GLY A 1 165 ? 0.384 -29.969 -3.207 1 96.12 165 GLY A CA 1
ATOM 1333 C C . GLY A 1 165 ? 1.508 -30.078 -4.223 1 96.12 165 GLY A C 1
ATOM 1334 O O . GLY A 1 165 ? 1.451 -29.438 -5.281 1 96.12 165 GLY A O 1
ATOM 1335 N N . PHE A 1 166 ? 2.592 -30.781 -3.898 1 97.19 166 PHE A N 1
ATOM 1336 C CA . PHE A 1 166 ? 3.68 -30.984 -4.844 1 97.19 166 PHE A CA 1
ATOM 1337 C C . PHE A 1 166 ? 4.34 -32.344 -4.625 1 97.19 166 PHE A C 1
ATOM 1339 O O . PHE A 1 166 ? 4.18 -32.969 -3.564 1 97.19 166 PHE A O 1
ATOM 1346 N N . ASP A 1 167 ? 5.035 -32.781 -5.594 1 97.38 167 ASP A N 1
ATOM 1347 C CA . ASP A 1 167 ? 5.703 -34.094 -5.547 1 97.38 167 ASP A CA 1
ATOM 1348 C C . ASP A 1 167 ? 7.062 -33.969 -4.863 1 97.38 167 ASP A C 1
ATOM 1350 O O . ASP A 1 167 ? 7.781 -33 -5.047 1 97.38 167 ASP A O 1
ATOM 1354 N N . ILE A 1 168 ? 7.328 -34.969 -4.125 1 97.12 168 ILE A N 1
ATOM 1355 C CA . ILE A 1 168 ? 8.68 -35.188 -3.613 1 97.12 168 ILE A CA 1
ATOM 1356 C C . ILE A 1 168 ? 9.18 -36.562 -4.008 1 97.12 168 ILE A C 1
ATOM 1358 O O . ILE A 1 168 ? 8.383 -37.5 -4.191 1 97.12 168 ILE A O 1
ATOM 1362 N N . TYR A 1 169 ? 10.445 -36.656 -4.062 1 94.31 169 TYR A N 1
ATOM 1363 C CA . TYR A 1 169 ? 11.031 -37.938 -4.516 1 94.31 169 TYR A CA 1
ATOM 1364 C C . TYR A 1 169 ? 12.047 -38.438 -3.508 1 94.31 169 TYR A C 1
ATOM 1366 O O . TYR A 1 169 ? 12.789 -37.656 -2.9 1 94.31 169 TYR A O 1
ATOM 1374 N N . GLY A 1 170 ? 12.023 -39.781 -3.326 1 88.5 170 GLY A N 1
ATOM 1375 C CA . GLY A 1 170 ? 12.984 -40.438 -2.453 1 88.5 170 GLY A CA 1
ATOM 1376 C C . GLY A 1 170 ? 14.156 -41.031 -3.203 1 88.5 170 GLY A C 1
ATOM 1377 O O . GLY A 1 170 ? 14.445 -42.219 -3.059 1 88.5 170 GLY A O 1
ATOM 1378 N N . ASP A 1 171 ? 14.727 -40.344 -4.02 1 87.25 171 ASP A N 1
ATOM 1379 C CA . ASP A 1 171 ? 15.883 -40.75 -4.797 1 87.25 171 ASP A CA 1
ATOM 1380 C C . ASP A 1 171 ? 17.141 -40 -4.355 1 87.25 171 ASP A C 1
ATOM 1382 O O . ASP A 1 171 ? 17.094 -38.812 -4.027 1 87.25 171 ASP A O 1
ATOM 1386 N N . ASP A 1 172 ? 18.297 -40.688 -4.422 1 83.5 172 ASP A N 1
ATOM 1387 C CA . ASP A 1 172 ? 19.547 -40.125 -3.941 1 83.5 172 ASP A CA 1
ATOM 1388 C C . ASP A 1 172 ? 19.984 -38.969 -4.824 1 83.5 172 ASP A C 1
ATOM 1390 O O . ASP A 1 172 ? 20.703 -38.062 -4.371 1 83.5 172 ASP A O 1
ATOM 1394 N N . SER A 1 173 ? 19.578 -39 -5.926 1 88.62 173 SER A N 1
ATOM 1395 C CA . SER A 1 173 ? 20.047 -37.969 -6.848 1 88.62 173 SER A CA 1
ATOM 1396 C C . SER A 1 173 ? 19.109 -36.75 -6.867 1 88.62 173 SER A C 1
ATOM 1398 O O . SER A 1 173 ? 19.406 -35.75 -7.488 1 88.62 173 SER A O 1
ATOM 1400 N N . ILE A 1 174 ? 17.969 -36.875 -6.238 1 94.19 174 ILE A N 1
ATOM 1401 C CA . ILE A 1 174 ? 16.984 -35.812 -6.246 1 94.19 174 ILE A CA 1
ATOM 1402 C C . ILE A 1 174 ? 16.859 -35.188 -4.844 1 94.19 174 ILE A C 1
ATOM 1404 O O . ILE A 1 174 ? 16.734 -35.938 -3.859 1 94.19 174 ILE A O 1
ATOM 1408 N N . GLU A 1 175 ? 16.922 -33.906 -4.781 1 95.31 175 GLU A N 1
ATOM 1409 C CA . GLU A 1 175 ? 16.828 -33.188 -3.516 1 95.31 175 GLU A CA 1
ATOM 1410 C C . GLU A 1 175 ? 15.57 -32.312 -3.471 1 95.31 175 GLU A C 1
ATOM 1412 O O . GLU A 1 175 ? 15.586 -31.172 -3.92 1 95.31 175 GLU A O 1
ATOM 1417 N N . PRO A 1 176 ? 14.484 -32.844 -2.811 1 97.31 176 PRO A N 1
ATOM 1418 C CA . PRO A 1 176 ? 13.328 -31.984 -2.586 1 97.31 176 PRO A CA 1
ATOM 1419 C C . PRO A 1 176 ? 13.648 -30.812 -1.668 1 97.31 176 PRO A C 1
ATOM 1421 O O . PRO A 1 176 ? 14.43 -30.953 -0.726 1 97.31 176 PRO A O 1
ATOM 1424 N N . PHE A 1 177 ? 13.016 -29.641 -1.964 1 97.62 177 PHE A N 1
ATOM 1425 C CA . PHE A 1 177 ? 13.305 -28.469 -1.142 1 97.62 177 PHE A CA 1
ATOM 1426 C C . PHE A 1 177 ? 12.07 -27.594 -1.002 1 97.62 177 PHE A C 1
ATOM 1428 O O . PHE A 1 177 ? 11.102 -27.75 -1.748 1 97.62 177 PHE A O 1
ATOM 1435 N N . ILE A 1 178 ? 12.07 -26.766 -0.018 1 97.31 178 ILE A N 1
ATOM 1436 C CA . ILE A 1 178 ? 11.188 -25.609 0.092 1 97.31 178 ILE A CA 1
ATOM 1437 C C . ILE A 1 178 ? 12.031 -24.328 0.215 1 97.31 178 ILE A C 1
ATOM 1439 O O . ILE A 1 178 ? 13.109 -24.344 0.806 1 97.31 178 ILE A O 1
ATOM 1443 N N . ALA A 1 179 ? 11.562 -23.297 -0.395 1 97.12 179 ALA A N 1
ATOM 1444 C CA . ALA A 1 179 ? 12.172 -21.984 -0.282 1 97.12 179 ALA A CA 1
ATOM 1445 C C . ALA A 1 179 ? 11.156 -20.938 0.16 1 97.12 179 ALA A C 1
ATOM 1447 O O . ALA A 1 179 ? 9.984 -21 -0.22 1 97.12 179 ALA A O 1
ATOM 1448 N N . LEU A 1 180 ? 11.609 -20.031 0.986 1 95.31 180 LEU A N 1
ATOM 1449 C CA . LEU A 1 180 ? 10.711 -19 1.479 1 95.31 180 LEU A CA 1
ATOM 1450 C C . LEU A 1 180 ? 11.477 -17.703 1.771 1 95.31 180 LEU A C 1
ATOM 1452 O O . LEU A 1 180 ? 12.695 -17.734 1.95 1 95.31 180 LEU A O 1
ATOM 1456 N N . THR A 1 181 ? 10.797 -16.656 1.715 1 95.06 181 THR A N 1
ATOM 1457 C CA . THR A 1 181 ? 11.234 -15.367 2.266 1 95.06 181 THR A CA 1
ATOM 1458 C C . THR A 1 181 ? 10.422 -15.016 3.508 1 95.06 181 THR A C 1
ATOM 1460 O O . THR A 1 181 ? 9.188 -14.945 3.453 1 95.06 181 THR A O 1
ATOM 1463 N N . ASN A 1 182 ? 11.102 -14.797 4.539 1 94.44 182 ASN A N 1
ATOM 1464 C CA . ASN A 1 182 ? 10.445 -14.453 5.797 1 94.44 182 ASN A CA 1
ATOM 1465 C C . ASN A 1 182 ? 9.758 -13.094 5.711 1 94.44 182 ASN A C 1
ATOM 1467 O O . ASN A 1 182 ? 10.117 -12.25 4.887 1 94.44 182 ASN A O 1
ATOM 1471 N N . GLY A 1 183 ? 8.727 -12.938 6.559 1 90.94 183 GLY A N 1
ATOM 1472 C CA . GLY A 1 183 ? 8.094 -11.633 6.684 1 90.94 183 GLY A CA 1
ATOM 1473 C C . GLY A 1 183 ? 8.945 -10.625 7.43 1 90.94 183 GLY A C 1
ATOM 1474 O O . GLY A 1 183 ? 10.141 -10.859 7.656 1 90.94 183 GLY A O 1
ATOM 1475 N N . PRO A 1 184 ? 8.375 -9.5 7.785 1 87.81 184 PRO A N 1
ATOM 1476 C CA . PRO A 1 184 ? 9.141 -8.414 8.398 1 87.81 184 PRO A CA 1
ATOM 1477 C C . PRO A 1 184 ? 9.453 -8.672 9.867 1 87.81 184 PRO A C 1
ATOM 1479 O O . PRO A 1 184 ? 10.211 -7.906 10.484 1 87.81 184 PRO A O 1
ATOM 1482 N N . ILE A 1 185 ? 8.922 -9.75 10.414 1 87.94 185 ILE A N 1
ATOM 1483 C CA . ILE A 1 185 ? 9.141 -10.078 11.82 1 87.94 185 ILE A CA 1
ATOM 1484 C C . ILE A 1 185 ? 10.188 -11.18 11.938 1 87.94 185 ILE A C 1
ATOM 1486 O O . ILE A 1 185 ? 10.156 -12.164 11.195 1 87.94 185 ILE A O 1
ATOM 1490 N N . GLU A 1 186 ? 11.039 -11.031 12.859 1 93.62 186 GLU A N 1
ATOM 1491 C CA . GLU A 1 186 ? 12.039 -12.07 13.125 1 93.62 186 GLU A CA 1
ATOM 1492 C C . GLU A 1 186 ? 11.391 -13.312 13.734 1 93.62 186 GLU A C 1
ATOM 1494 O O . GLU A 1 186 ? 10.562 -13.203 14.641 1 93.62 186 GLU A O 1
ATOM 1499 N N . ASN A 1 187 ? 11.75 -14.438 13.227 1 96.06 187 ASN A N 1
ATOM 1500 C CA . ASN A 1 187 ? 11.367 -15.719 13.828 1 96.06 187 ASN A CA 1
ATOM 1501 C C . ASN A 1 187 ? 12.555 -16.391 14.508 1 96.06 187 ASN A C 1
ATOM 1503 O O . ASN A 1 187 ? 13.398 -16.984 13.844 1 96.06 187 ASN A O 1
ATOM 1507 N N . LYS A 1 188 ? 12.547 -16.391 15.797 1 96.44 188 LYS A N 1
ATOM 1508 C CA . LYS A 1 188 ? 13.719 -16.797 16.578 1 96.44 188 LYS A CA 1
ATOM 1509 C C . LYS A 1 188 ? 13.828 -18.312 16.656 1 96.44 188 LYS A C 1
ATOM 1511 O O . LYS A 1 188 ? 14.93 -18.859 16.656 1 96.44 188 LYS A O 1
ATOM 1516 N N . ASN A 1 189 ? 12.711 -19 16.781 1 96.5 189 ASN A N 1
ATOM 1517 C CA . ASN A 1 189 ? 12.688 -20.453 16.906 1 96.5 189 ASN A CA 1
ATOM 1518 C C . ASN A 1 189 ? 11.734 -21.094 15.906 1 96.5 189 ASN A C 1
ATOM 1520 O O . ASN A 1 189 ? 10.766 -21.734 16.297 1 96.5 189 ASN A O 1
ATOM 1524 N N . PRO A 1 190 ? 12.156 -21.016 14.664 1 97 190 PRO A N 1
ATOM 1525 C CA . PRO A 1 190 ? 11.25 -21.562 13.648 1 97 190 PRO A CA 1
ATOM 1526 C C . PRO A 1 190 ? 11.195 -23.094 13.664 1 97 190 PRO A C 1
ATOM 1528 O O . PRO A 1 190 ? 12.242 -23.75 13.68 1 97 190 PRO A O 1
ATOM 1531 N N . VAL A 1 191 ? 10 -23.609 13.641 1 97.75 191 VAL A N 1
ATOM 1532 C CA . VAL A 1 191 ? 9.766 -25.047 13.617 1 97.75 191 VAL A CA 1
ATOM 1533 C C . VAL A 1 191 ? 8.836 -25.406 12.453 1 97.75 191 VAL A C 1
ATOM 1535 O O . VAL A 1 191 ? 7.859 -24.703 12.195 1 97.75 191 VAL A O 1
ATOM 1538 N N . ILE A 1 192 ? 9.164 -26.484 11.766 1 97.5 192 ILE A N 1
ATOM 1539 C CA . ILE A 1 192 ? 8.352 -27.016 10.672 1 97.5 192 ILE A CA 1
ATOM 1540 C C . ILE A 1 192 ? 7.871 -28.422 11.023 1 97.5 192 ILE A C 1
ATOM 1542 O O . ILE A 1 192 ? 8.68 -29.281 11.359 1 97.5 192 ILE A O 1
ATOM 1546 N N . GLU A 1 193 ? 6.637 -28.578 11 1 98 193 GLU A N 1
ATOM 1547 C CA . GLU A 1 193 ? 6.023 -29.891 11.109 1 98 193 GLU A CA 1
ATOM 1548 C C . GLU A 1 193 ? 5.68 -30.453 9.734 1 98 193 GLU A C 1
ATOM 1550 O O . GLU A 1 193 ? 5.273 -29.703 8.836 1 98 193 GLU A O 1
ATOM 1555 N N . TYR A 1 194 ? 5.883 -31.75 9.617 1 97.94 194 TYR A N 1
ATOM 1556 C CA . TYR A 1 194 ? 5.59 -32.312 8.305 1 97.94 194 TYR A CA 1
ATOM 1557 C C . TYR A 1 194 ? 4.781 -33.594 8.43 1 97.94 194 TYR A C 1
ATOM 1559 O O . TYR A 1 194 ? 4.84 -34.281 9.461 1 97.94 194 TYR A O 1
ATOM 1567 N N . LYS A 1 195 ? 4.02 -33.812 7.438 1 97.62 195 LYS A N 1
ATOM 1568 C CA . LYS A 1 195 ? 3.322 -35.094 7.172 1 97.62 195 LYS A CA 1
ATOM 1569 C C . LYS A 1 195 ? 3.6 -35.562 5.754 1 97.62 195 LYS A C 1
ATOM 1571 O O . LYS A 1 195 ? 3.33 -34.875 4.781 1 97.62 195 LYS A O 1
ATOM 1576 N N . ILE A 1 196 ? 4.145 -36.75 5.629 1 97.31 196 ILE A N 1
ATOM 1577 C CA . ILE A 1 196 ? 4.473 -37.312 4.328 1 97.31 196 ILE A CA 1
ATOM 1578 C C . ILE A 1 196 ? 3.469 -38.406 3.977 1 97.31 196 ILE A C 1
ATOM 1580 O O . ILE A 1 196 ? 3.154 -39.25 4.812 1 97.31 196 ILE A O 1
ATOM 1584 N N . ASN A 1 197 ? 2.941 -38.375 2.822 1 96 197 ASN A N 1
ATOM 1585 C CA . ASN A 1 197 ? 2.135 -39.438 2.248 1 96 197 ASN A CA 1
ATOM 1586 C C . ASN A 1 197 ? 2.848 -40.094 1.079 1 96 197 ASN A C 1
ATOM 1588 O O . ASN A 1 197 ? 3.184 -39.438 0.091 1 96 197 ASN A O 1
ATOM 1592 N N . ASN A 1 198 ? 3.074 -41.375 1.183 1 92.06 198 ASN A N 1
ATOM 1593 C CA . ASN A 1 198 ? 3.754 -42.062 0.092 1 92.06 198 ASN A CA 1
ATOM 1594 C C . ASN A 1 198 ? 2.77 -42.844 -0.778 1 92.06 198 ASN A C 1
ATOM 1596 O O . ASN A 1 198 ? 1.56 -42.781 -0.556 1 92.06 198 ASN A O 1
ATOM 1600 N N . SER A 1 199 ? 3.236 -43.5 -1.8 1 88.25 199 SER A N 1
ATOM 1601 C CA . SER A 1 199 ? 2.408 -44.156 -2.805 1 88.25 199 SER A CA 1
ATOM 1602 C C . SER A 1 199 ? 1.793 -45.438 -2.258 1 88.25 199 SER A C 1
ATOM 1604 O O . SER A 1 199 ? 0.875 -46 -2.861 1 88.25 199 SER A O 1
ATOM 1606 N N . HIS A 1 200 ? 2.209 -45.875 -1.078 1 85.88 200 HIS A N 1
ATOM 1607 C CA . HIS A 1 200 ? 1.681 -47.125 -0.486 1 85.88 200 HIS A CA 1
ATOM 1608 C C . HIS A 1 200 ? 0.599 -46.812 0.544 1 85.88 200 HIS A C 1
ATOM 1610 O O . HIS A 1 200 ? 0.114 -47.719 1.23 1 85.88 200 HIS A O 1
ATOM 1616 N N . GLY A 1 201 ? 0.319 -45.562 0.679 1 86.06 201 GLY A N 1
ATOM 1617 C CA . GLY A 1 201 ? -0.733 -45.156 1.599 1 86.06 201 GLY A CA 1
ATOM 1618 C C . GLY A 1 201 ? -0.242 -44.969 3.021 1 86.06 201 GLY A C 1
ATOM 1619 O O . GLY A 1 201 ? -1.043 -44.906 3.957 1 86.06 201 GLY A O 1
ATOM 1620 N N . GLN A 1 202 ? 1.027 -44.969 3.174 1 92.25 202 GLN A N 1
ATOM 1621 C CA . GLN A 1 202 ? 1.582 -44.75 4.504 1 92.25 202 GLN A CA 1
ATOM 1622 C C . GLN A 1 202 ? 1.781 -43.281 4.777 1 92.25 202 GLN A C 1
ATOM 1624 O O . GLN A 1 202 ? 2.121 -42.5 3.867 1 92.25 202 GLN A O 1
ATOM 1629 N N . GLU A 1 203 ? 1.565 -43 5.98 1 94.62 203 GLU A N 1
ATOM 1630 C CA . GLU A 1 203 ? 1.736 -41.625 6.453 1 94.62 203 GLU A CA 1
ATOM 1631 C C . GLU A 1 203 ? 2.826 -41.531 7.52 1 94.62 203 GLU A C 1
ATOM 1633 O O . GLU A 1 203 ? 2.889 -42.375 8.414 1 94.62 203 GLU A O 1
ATOM 1638 N N . TYR A 1 204 ? 3.699 -40.562 7.379 1 96.56 204 TYR A N 1
ATOM 1639 C CA . TYR A 1 204 ? 4.758 -40.312 8.352 1 96.56 204 TYR A CA 1
ATOM 1640 C C . TYR A 1 204 ? 4.727 -38.875 8.828 1 96.56 204 TYR A C 1
ATOM 1642 O O . TYR A 1 204 ? 4.531 -37.969 8.023 1 96.56 204 TYR A O 1
ATOM 1650 N N . THR A 1 205 ? 4.863 -38.688 10.094 1 97.31 205 THR A N 1
ATOM 1651 C CA . THR A 1 205 ? 4.844 -37.344 10.672 1 97.31 205 THR A CA 1
ATOM 1652 C C . THR A 1 205 ? 6.145 -37.062 11.406 1 97.31 205 THR A C 1
ATOM 1654 O O . THR A 1 205 ? 6.824 -37.969 11.867 1 97.31 205 THR A O 1
ATOM 1657 N N . GLY A 1 206 ? 6.488 -35.844 11.445 1 97.88 206 GLY A N 1
ATOM 1658 C CA . GLY A 1 206 ? 7.656 -35.375 12.18 1 97.88 206 GLY A CA 1
ATOM 1659 C C . GLY A 1 206 ? 7.785 -33.844 12.211 1 97.88 206 GLY A C 1
ATOM 1660 O O . GLY A 1 206 ? 6.855 -33.156 11.828 1 97.88 206 GLY A O 1
ATOM 1661 N N . SER A 1 207 ? 8.812 -33.406 12.805 1 98.19 207 SER A N 1
ATOM 1662 C CA . SER A 1 207 ? 9.117 -31.984 12.867 1 98.19 207 SER A CA 1
ATOM 1663 C C . SER A 1 207 ? 10.625 -31.75 12.891 1 98.19 207 SER A C 1
ATOM 1665 O O . SER A 1 207 ? 11.391 -32.656 13.227 1 98.19 207 SER A O 1
ATOM 1667 N N . PHE A 1 208 ? 11.055 -30.641 12.484 1 98.06 208 PHE A N 1
ATOM 1668 C CA . PHE A 1 208 ? 12.445 -30.203 12.609 1 98.06 208 PHE A CA 1
ATOM 1669 C C . PHE A 1 208 ? 12.523 -28.703 12.789 1 98.06 208 PHE A C 1
ATOM 1671 O O . PHE A 1 208 ? 11.602 -27.969 12.414 1 98.06 208 PHE A O 1
ATOM 1678 N N . SER A 1 209 ? 13.562 -28.266 13.414 1 97.75 209 SER A N 1
ATOM 1679 C CA . SER A 1 209 ? 13.836 -26.844 13.578 1 97.75 209 SER A CA 1
ATOM 1680 C C . SER A 1 209 ? 14.844 -26.359 12.555 1 97.75 209 SER A C 1
ATOM 1682 O O . SER A 1 209 ? 15.711 -27.109 12.109 1 97.75 209 SER A O 1
ATOM 1684 N N . ILE A 1 210 ? 14.68 -25.141 12.211 1 97.31 210 ILE A N 1
ATOM 1685 C CA . ILE A 1 210 ? 15.68 -24.484 11.367 1 97.31 210 ILE A CA 1
ATOM 1686 C C . ILE A 1 210 ? 16.266 -23.297 12.109 1 97.31 210 ILE A C 1
ATOM 1688 O O . ILE A 1 210 ? 15.758 -22.891 13.164 1 97.31 210 ILE A O 1
ATOM 1692 N N . PRO A 1 211 ? 17.406 -22.766 11.602 1 96.62 211 PRO A N 1
ATOM 1693 C CA . PRO A 1 211 ? 17.969 -21.578 12.242 1 96.62 211 PRO A CA 1
ATOM 1694 C C . PRO A 1 211 ? 17.016 -20.391 12.25 1 96.62 211 PRO A C 1
ATOM 1696 O O . PRO A 1 211 ? 16.109 -20.328 11.414 1 96.62 211 PRO A O 1
ATOM 1699 N N . ALA A 1 212 ? 17.266 -19.5 13.133 1 97.5 212 ALA A N 1
ATOM 1700 C CA . ALA A 1 212 ? 16.453 -18.297 13.219 1 97.5 212 ALA A CA 1
ATOM 1701 C C . ALA A 1 212 ? 16.375 -17.594 11.867 1 97.5 212 ALA A C 1
ATOM 1703 O O . ALA A 1 212 ? 17.344 -17.578 11.109 1 97.5 212 ALA A O 1
ATOM 1704 N N . LEU A 1 213 ? 15.203 -17.031 11.625 1 96.75 213 LEU A N 1
ATOM 1705 C CA . LEU A 1 213 ? 14.984 -16.281 10.391 1 96.75 213 LEU A CA 1
ATOM 1706 C C . LEU A 1 213 ? 14.93 -14.781 10.664 1 96.75 213 LEU A C 1
ATOM 1708 O O . LEU A 1 213 ? 14.039 -14.305 11.375 1 96.75 213 LEU A O 1
ATOM 1712 N N . ALA A 1 214 ? 15.836 -14.047 10.055 1 96.06 214 ALA A N 1
ATOM 1713 C CA . ALA A 1 214 ? 15.812 -12.586 10.141 1 96.06 214 ALA A CA 1
ATOM 1714 C C . ALA A 1 214 ? 14.664 -12.008 9.312 1 96.06 214 ALA A C 1
ATOM 1716 O O . ALA A 1 214 ? 14.078 -12.711 8.477 1 96.06 214 ALA A O 1
ATOM 1717 N N . PRO A 1 215 ? 14.273 -10.711 9.602 1 93.12 215 PRO A N 1
ATOM 1718 C CA . PRO A 1 215 ? 13.266 -10.07 8.75 1 93.12 215 PRO A CA 1
ATOM 1719 C C . PRO A 1 215 ? 13.648 -10.086 7.273 1 93.12 215 PRO A C 1
ATOM 1721 O O . PRO A 1 215 ? 14.734 -9.633 6.91 1 93.12 215 PRO A O 1
ATOM 1724 N N . LEU A 1 216 ? 12.766 -10.633 6.453 1 93.44 216 LEU A N 1
ATOM 1725 C CA . LEU A 1 216 ? 12.867 -10.664 4.996 1 93.44 216 LEU A CA 1
ATOM 1726 C C . LEU A 1 216 ? 14.008 -11.562 4.551 1 93.44 216 LEU A C 1
ATOM 1728 O O . LEU A 1 216 ? 14.516 -11.43 3.434 1 93.44 216 LEU A O 1
ATOM 1732 N N . GLU A 1 217 ? 14.484 -12.414 5.438 1 96.25 217 GLU A N 1
ATOM 1733 C CA . GLU A 1 217 ? 15.484 -13.414 5.07 1 96.25 217 GLU A CA 1
ATOM 1734 C C . GLU A 1 217 ? 14.914 -14.43 4.086 1 96.25 217 GLU A C 1
ATOM 1736 O O . GLU A 1 217 ? 13.758 -14.836 4.203 1 96.25 217 GLU A O 1
ATOM 1741 N N . THR A 1 218 ? 15.734 -14.789 3.117 1 96.44 218 THR A N 1
ATOM 1742 C CA . THR A 1 218 ? 15.383 -15.852 2.178 1 96.44 218 THR A CA 1
ATOM 1743 C C . THR A 1 218 ? 16.188 -17.109 2.465 1 96.44 218 THR A C 1
ATOM 1745 O O . THR A 1 218 ? 17.422 -17.062 2.57 1 96.44 218 THR A O 1
ATOM 1748 N N . THR A 1 219 ? 15.484 -18.234 2.543 1 96.19 219 THR A N 1
ATOM 1749 C CA . THR A 1 219 ? 16.172 -19.484 2.848 1 96.19 219 THR A CA 1
ATOM 1750 C C . THR A 1 219 ? 15.664 -20.609 1.962 1 96.19 219 THR A C 1
ATOM 1752 O O . THR A 1 219 ? 14.477 -20.656 1.627 1 96.19 219 THR A O 1
ATOM 1755 N N . PHE A 1 220 ? 16.594 -21.469 1.538 1 96.81 220 PHE A N 1
ATOM 1756 C CA . PHE A 1 220 ? 16.312 -22.734 0.875 1 96.81 220 PHE A CA 1
ATOM 1757 C C . PHE A 1 220 ? 16.578 -23.906 1.817 1 96.81 220 PHE A C 1
ATOM 1759 O O . PHE A 1 220 ? 17.688 -24.078 2.318 1 96.81 220 PHE A O 1
ATOM 1766 N N . ILE A 1 221 ? 15.578 -24.672 2.014 1 97.25 221 ILE A N 1
ATOM 1767 C CA . ILE A 1 221 ? 15.672 -25.812 2.916 1 97.25 221 ILE A CA 1
ATOM 1768 C C . ILE A 1 221 ? 15.633 -27.109 2.113 1 97.25 221 ILE A C 1
ATOM 1770 O O . ILE A 1 221 ? 14.594 -27.469 1.55 1 97.25 221 ILE A O 1
ATOM 1774 N N . LYS A 1 222 ? 16.719 -27.781 2.113 1 96.62 222 LYS A N 1
ATOM 1775 C CA . LYS A 1 222 ? 16.766 -29.109 1.504 1 96.62 222 LYS A CA 1
ATOM 1776 C C . LYS A 1 222 ? 16.203 -30.172 2.441 1 96.62 222 LYS A C 1
ATOM 1778 O O . LYS A 1 222 ? 16.766 -30.438 3.5 1 96.62 222 LYS A O 1
ATOM 1783 N N . LEU A 1 223 ? 15.195 -30.797 2.039 1 97.62 223 LEU A N 1
ATOM 1784 C CA . LEU A 1 223 ? 14.43 -31.656 2.936 1 97.62 223 LEU A CA 1
ATOM 1785 C C . LEU A 1 223 ? 15.227 -32.875 3.336 1 97.62 223 LEU A C 1
ATOM 1787 O O . LEU A 1 223 ? 15.07 -33.406 4.441 1 97.62 223 LEU A O 1
ATOM 1791 N N . ASN A 1 224 ? 16.156 -33.312 2.502 1 95.81 224 ASN A N 1
ATOM 1792 C CA . ASN A 1 224 ? 16.953 -34.5 2.789 1 95.81 224 ASN A CA 1
ATOM 1793 C C . ASN A 1 224 ? 17.875 -34.281 3.99 1 95.81 224 ASN A C 1
ATOM 1795 O O . ASN A 1 224 ? 18.344 -35.25 4.598 1 95.81 224 ASN A O 1
ATOM 1799 N N . GLU A 1 225 ? 18.125 -33.062 4.32 1 95.81 225 GLU A N 1
ATOM 1800 C CA . GLU A 1 225 ? 18.969 -32.75 5.469 1 95.81 225 GLU A CA 1
ATOM 1801 C C . GLU A 1 225 ? 18.203 -32.938 6.777 1 95.81 225 GLU A C 1
ATOM 1803 O O . GLU A 1 225 ? 18.812 -33.031 7.848 1 95.81 225 GLU A O 1
ATOM 1808 N N . TYR A 1 226 ? 16.938 -33.031 6.66 1 97 226 TYR A N 1
ATOM 1809 C CA . TYR A 1 226 ? 16.125 -33.031 7.867 1 97 226 TYR A CA 1
ATOM 1810 C C . TYR A 1 226 ? 15.281 -34.312 7.949 1 97 226 TYR A C 1
ATOM 1812 O O . TYR A 1 226 ? 14.836 -34.688 9.031 1 97 226 TYR A O 1
ATOM 1820 N N . ILE A 1 227 ? 15.023 -34.875 6.777 1 97 227 ILE A N 1
ATOM 1821 C CA . ILE A 1 227 ? 14.117 -36.031 6.688 1 97 227 ILE A CA 1
ATOM 1822 C C . ILE A 1 227 ? 14.758 -37.125 5.859 1 97 227 ILE A C 1
ATOM 1824 O O . ILE A 1 227 ? 15.289 -36.875 4.777 1 97 227 ILE A O 1
ATOM 1828 N N . ASP A 1 228 ? 14.688 -38.406 6.309 1 95.5 228 ASP A N 1
ATOM 1829 C CA . ASP A 1 228 ? 15.148 -39.531 5.52 1 95.5 228 ASP A CA 1
ATOM 1830 C C . ASP A 1 228 ? 14.117 -39.938 4.465 1 95.5 228 ASP A C 1
ATOM 1832 O O . ASP A 1 228 ? 13.461 -40.969 4.594 1 95.5 228 ASP A O 1
ATOM 1836 N N . LEU A 1 229 ? 14.055 -39.219 3.404 1 95.81 229 LEU A N 1
ATOM 1837 C CA . LEU A 1 229 ? 13.031 -39.406 2.379 1 95.81 229 LEU A CA 1
ATOM 1838 C C . LEU A 1 229 ? 13.219 -40.719 1.64 1 95.81 229 LEU A C 1
ATOM 1840 O O . LEU A 1 229 ? 12.242 -41.344 1.185 1 95.81 229 LEU A O 1
ATOM 1844 N N . LYS A 1 230 ? 14.414 -41.125 1.451 1 93.44 230 LYS A N 1
ATOM 1845 C CA . LYS A 1 230 ? 14.68 -42.406 0.784 1 93.44 230 LYS A CA 1
ATOM 1846 C C . LYS A 1 230 ? 13.977 -43.562 1.503 1 93.44 230 LYS A C 1
ATOM 1848 O O . LYS A 1 230 ? 13.344 -44.406 0.866 1 93.44 230 LYS A O 1
ATOM 1853 N N . LYS A 1 231 ? 14.172 -43.531 2.74 1 93.81 231 LYS A N 1
ATOM 1854 C CA . LYS A 1 231 ? 13.57 -44.594 3.553 1 93.81 231 LYS A CA 1
ATOM 1855 C C . LYS A 1 231 ? 12.047 -44.5 3.545 1 93.81 231 LYS A C 1
ATOM 1857 O O . LYS A 1 231 ? 11.352 -45.5 3.418 1 93.81 231 LYS A O 1
ATOM 1862 N N . LEU A 1 232 ? 11.555 -43.344 3.629 1 94.81 232 LEU A N 1
ATOM 1863 C CA . LEU A 1 232 ? 10.125 -43.125 3.83 1 94.81 232 LEU A CA 1
ATOM 1864 C C . LEU A 1 232 ? 9.359 -43.312 2.525 1 94.81 232 LEU A C 1
ATOM 1866 O O . LEU A 1 232 ? 8.211 -43.75 2.535 1 94.81 232 LEU A O 1
ATOM 1870 N N . LEU A 1 233 ? 9.961 -42.969 1.386 1 94.31 233 LEU A N 1
ATOM 1871 C CA . LEU A 1 233 ? 9.266 -43 0.106 1 94.31 233 LEU A CA 1
ATOM 1872 C C . LEU A 1 233 ? 9.602 -44.25 -0.673 1 94.31 233 LEU A C 1
ATOM 1874 O O . LEU A 1 233 ? 8.914 -44.594 -1.634 1 94.31 233 LEU A O 1
ATOM 1878 N N . GLN A 1 234 ? 10.641 -44.906 -0.287 1 87.06 234 GLN A N 1
ATOM 1879 C CA . GLN A 1 234 ? 11.047 -46.188 -0.879 1 87.06 234 GLN A CA 1
ATOM 1880 C C . GLN A 1 234 ? 11.25 -46.031 -2.385 1 87.06 234 GLN A C 1
ATOM 1882 O O . GLN A 1 234 ? 10.711 -46.844 -3.164 1 87.06 234 GLN A O 1
ATOM 1887 N N . LYS A 1 235 ? 11.875 -44.969 -2.844 1 82 235 LYS A N 1
ATOM 1888 C CA . LYS A 1 235 ? 12.281 -44.688 -4.215 1 82 235 LYS A CA 1
ATOM 1889 C C . LYS A 1 235 ? 11.078 -44.375 -5.094 1 82 235 LYS A C 1
ATOM 1891 O O . LYS A 1 235 ? 11.141 -44.469 -6.32 1 82 235 LYS A O 1
ATOM 1896 N N . GLN A 1 236 ? 9.977 -44.188 -4.539 1 87.25 236 GLN A N 1
ATOM 1897 C CA . GLN A 1 236 ? 8.773 -43.75 -5.242 1 87.25 236 GLN A CA 1
ATOM 1898 C C . GLN A 1 236 ? 8.43 -42.312 -4.895 1 87.25 236 GLN A C 1
ATOM 1900 O O . GLN A 1 236 ? 8.906 -41.781 -3.891 1 87.25 236 GLN A O 1
ATOM 1905 N N . PRO A 1 237 ? 7.68 -41.719 -5.766 1 93 237 PRO A N 1
ATOM 1906 C CA . PRO A 1 237 ? 7.262 -40.344 -5.438 1 93 237 PRO A CA 1
ATOM 1907 C C . PRO A 1 237 ? 6.219 -40.312 -4.32 1 93 237 PRO A C 1
ATOM 1909 O O . PRO A 1 237 ? 5.559 -41.312 -4.043 1 93 237 PRO A O 1
ATOM 1912 N N . GLY A 1 238 ? 6.094 -39.188 -3.658 1 96.62 238 GLY A N 1
ATOM 1913 C CA . GLY A 1 238 ? 5.086 -38.906 -2.654 1 96.62 238 GLY A CA 1
ATOM 1914 C C . GLY A 1 238 ? 4.781 -37.406 -2.551 1 96.62 238 GLY A C 1
ATOM 1915 O O . GLY A 1 238 ? 5.07 -36.656 -3.473 1 96.62 238 GLY A O 1
ATOM 1916 N N . THR A 1 239 ? 4.012 -37.094 -1.526 1 97.75 239 THR A N 1
ATOM 1917 C CA . THR A 1 239 ? 3.729 -35.688 -1.236 1 97.75 239 THR A CA 1
ATOM 1918 C C . THR A 1 239 ? 3.949 -35.406 0.243 1 97.75 239 THR A C 1
ATOM 1920 O O . THR A 1 239 ? 4.125 -36.312 1.05 1 97.75 239 THR A O 1
ATOM 1923 N N . ILE A 1 240 ? 4.102 -34.156 0.499 1 97.81 240 ILE A N 1
ATOM 1924 C CA . ILE A 1 240 ? 4.402 -33.719 1.86 1 97.81 240 ILE A CA 1
ATOM 1925 C C . ILE A 1 240 ? 3.549 -32.531 2.219 1 97.81 240 ILE A C 1
ATOM 1927 O O . ILE A 1 240 ? 3.248 -31.688 1.359 1 97.81 240 ILE A O 1
ATOM 1931 N N . LYS A 1 241 ? 3.104 -32.438 3.475 1 97.31 241 LYS A N 1
ATOM 1932 C CA . LYS A 1 241 ? 2.35 -31.328 4.059 1 97.31 241 LYS A CA 1
ATOM 1933 C C . LYS A 1 241 ? 3.152 -30.625 5.152 1 97.31 241 LYS A C 1
ATOM 1935 O O . LYS A 1 241 ? 3.711 -31.297 6.031 1 97.31 241 LYS A O 1
ATOM 1940 N N . PHE A 1 242 ? 3.176 -29.312 5.074 1 97.12 242 PHE A N 1
ATOM 1941 C CA . PHE A 1 242 ? 3.961 -28.562 6.047 1 97.12 242 PHE A CA 1
ATOM 1942 C C . PHE A 1 242 ? 3.066 -27.656 6.887 1 97.12 242 PHE A C 1
ATOM 1944 O O . PHE A 1 242 ? 2.229 -26.938 6.344 1 97.12 242 PHE A O 1
ATOM 1951 N N . ALA A 1 243 ? 3.234 -27.703 8.18 1 95.81 243 ALA A N 1
ATOM 1952 C CA . ALA A 1 243 ? 2.805 -26.656 9.117 1 95.81 243 ALA A CA 1
ATOM 1953 C C . ALA A 1 243 ? 4.004 -25.938 9.727 1 95.81 243 ALA A C 1
ATOM 1955 O O . ALA A 1 243 ? 5.113 -26.484 9.75 1 95.81 243 ALA A O 1
ATOM 1956 N N . HIS A 1 244 ? 3.801 -24.781 10.125 1 94.75 244 HIS A N 1
ATOM 1957 C CA . HIS A 1 244 ? 4.891 -24.016 10.727 1 94.75 244 HIS A CA 1
ATOM 1958 C C . HIS A 1 244 ? 4.367 -23.016 11.742 1 94.75 244 HIS A C 1
ATOM 1960 O O . HIS A 1 244 ? 3.17 -22.734 11.781 1 94.75 244 HIS A O 1
ATOM 1966 N N . ASN A 1 245 ? 5.301 -22.484 12.539 1 94 245 ASN A N 1
ATOM 1967 C CA . ASN A 1 245 ? 4.938 -21.484 13.539 1 94 245 ASN A CA 1
ATOM 1968 C C . ASN A 1 245 ? 5.469 -20.094 13.18 1 94 245 ASN A C 1
ATOM 1970 O O . ASN A 1 245 ? 5.672 -19.266 14.055 1 94 245 ASN A O 1
ATOM 1974 N N . PHE A 1 246 ? 5.762 -19.875 11.883 1 90.88 246 PHE A N 1
ATOM 1975 C CA . PHE A 1 246 ? 6.324 -18.609 11.453 1 90.88 246 PHE A CA 1
ATOM 1976 C C . PHE A 1 246 ? 5.332 -17.469 11.695 1 90.88 246 PHE A C 1
ATOM 1978 O O . PHE A 1 246 ? 4.156 -17.578 11.344 1 90.88 246 PHE A O 1
ATOM 1985 N N . GLU A 1 247 ? 5.809 -16.391 12.25 1 86.56 247 GLU A N 1
ATOM 1986 C CA . GLU A 1 247 ? 5.012 -15.18 12.375 1 86.56 247 GLU A CA 1
ATOM 1987 C C . GLU A 1 247 ? 5.246 -14.25 11.188 1 86.56 247 GLU A C 1
ATOM 1989 O O . GLU A 1 247 ? 6.391 -13.977 10.82 1 86.56 247 GLU A O 1
ATOM 1994 N N . GLY A 1 248 ? 4.184 -13.805 10.578 1 79.25 248 GLY A N 1
ATOM 1995 C CA . GLY A 1 248 ? 4.297 -12.867 9.469 1 79.25 248 GLY A CA 1
ATOM 1996 C C . GLY A 1 248 ? 4.727 -13.523 8.172 1 79.25 248 GLY A C 1
ATOM 1997 O O . GLY A 1 248 ? 5.305 -12.867 7.301 1 79.25 248 GLY A O 1
ATOM 1998 N N . PHE A 1 249 ? 4.492 -14.727 8.047 1 80.31 249 PHE A N 1
ATOM 1999 C CA . PHE A 1 249 ? 4.898 -15.5 6.879 1 80.31 249 PHE A CA 1
ATOM 2000 C C . PHE A 1 249 ? 4.098 -15.086 5.652 1 80.31 249 PHE A C 1
ATOM 2002 O O . PHE A 1 249 ? 2.889 -14.852 5.742 1 80.31 249 PHE A O 1
ATOM 2009 N N . PHE A 1 250 ? 4.832 -14.945 4.523 1 80.69 250 PHE A N 1
ATOM 2010 C CA . PHE A 1 250 ? 4.219 -14.688 3.227 1 80.69 250 PHE A CA 1
ATOM 2011 C C . PHE A 1 250 ? 3.883 -15.992 2.516 1 80.69 250 PHE A C 1
ATOM 2013 O O . PHE A 1 250 ? 4.738 -16.578 1.845 1 80.69 250 PHE A O 1
ATOM 2020 N N . PRO A 1 251 ? 2.664 -16.469 2.738 1 83.06 251 PRO A N 1
ATOM 2021 C CA . PRO A 1 251 ? 2.361 -17.641 1.912 1 83.06 251 PRO A CA 1
ATOM 2022 C C . PRO A 1 251 ? 2.422 -17.344 0.417 1 83.06 251 PRO A C 1
ATOM 2024 O O . PRO A 1 251 ? 2.207 -16.203 0.004 1 83.06 251 PRO A O 1
ATOM 2027 N N . ARG A 1 252 ? 2.93 -18.297 -0.411 1 90.25 252 ARG A N 1
ATOM 2028 C CA . ARG A 1 252 ? 3.17 -19.734 -0.313 1 90.25 252 ARG A CA 1
ATOM 2029 C C . ARG A 1 252 ? 4.66 -20.047 -0.38 1 90.25 252 ARG A C 1
ATOM 2031 O O . ARG A 1 252 ? 5.473 -19.156 -0.669 1 90.25 252 ARG A O 1
ATOM 2038 N N . PHE A 1 253 ? 4.973 -21.328 -0.114 1 95.44 253 PHE A N 1
ATOM 2039 C CA . PHE A 1 253 ? 6.344 -21.766 -0.331 1 95.44 253 PHE A CA 1
ATOM 2040 C C . PHE A 1 253 ? 6.621 -21.969 -1.816 1 95.44 253 PHE A C 1
ATOM 2042 O O . PHE A 1 253 ? 5.746 -22.406 -2.562 1 95.44 253 PHE A O 1
ATOM 2049 N N . LEU A 1 254 ? 7.797 -21.531 -2.17 1 97.5 254 LEU A N 1
ATOM 2050 C CA . LEU A 1 254 ? 8.352 -22.125 -3.387 1 97.5 254 LEU A CA 1
ATOM 2051 C C . LEU A 1 254 ? 8.844 -23.547 -3.129 1 97.5 254 LEU A C 1
ATOM 2053 O O . LEU A 1 254 ? 9.641 -23.766 -2.213 1 97.5 254 LEU A O 1
ATOM 2057 N N . VAL A 1 255 ? 8.391 -24.469 -3.914 1 98 255 VAL A N 1
ATOM 2058 C CA . VAL A 1 255 ? 8.734 -25.859 -3.643 1 98 255 VAL A CA 1
ATOM 2059 C C . VAL A 1 255 ? 9.234 -26.531 -4.922 1 98 255 VAL A C 1
ATOM 2061 O O . VAL A 1 255 ? 8.945 -26.062 -6.027 1 98 255 VAL A O 1
ATOM 2064 N N . GLY A 1 256 ? 10 -27.562 -4.699 1 97.12 256 GLY A N 1
ATOM 2065 C CA . GLY A 1 256 ? 10.484 -28.25 -5.891 1 97.12 256 GLY A CA 1
ATOM 2066 C C . GLY A 1 256 ? 11.508 -29.328 -5.586 1 97.12 256 GLY A C 1
ATOM 2067 O O . GLY A 1 256 ? 11.602 -29.797 -4.449 1 97.12 256 GLY A O 1
ATOM 2068 N N . ASN A 1 257 ? 12.125 -29.781 -6.641 1 97 257 ASN A N 1
ATOM 2069 C CA . ASN A 1 257 ? 13.141 -30.828 -6.617 1 97 257 ASN A CA 1
ATOM 2070 C C . ASN A 1 257 ? 14.375 -30.438 -7.426 1 97 257 ASN A C 1
ATOM 2072 O O . ASN A 1 257 ? 14.25 -29.859 -8.508 1 97 257 ASN A O 1
ATOM 2076 N N . ILE A 1 258 ? 15.5 -30.75 -6.895 1 95.62 258 ILE A N 1
ATOM 2077 C CA . ILE A 1 258 ? 16.766 -30.516 -7.59 1 95.62 258 ILE A CA 1
ATOM 2078 C C . ILE A 1 258 ? 17.391 -31.844 -7.988 1 95.62 258 ILE A C 1
ATOM 2080 O O . ILE A 1 258 ? 17.578 -32.719 -7.148 1 95.62 258 ILE A O 1
ATOM 2084 N N . ASP A 1 259 ? 17.641 -31.969 -9.242 1 94.06 259 ASP A N 1
ATOM 2085 C CA . ASP A 1 259 ? 18.469 -33.062 -9.711 1 94.06 259 ASP A CA 1
ATOM 2086 C C . ASP A 1 259 ? 19.953 -32.688 -9.656 1 94.06 259 ASP A C 1
ATOM 2088 O O . ASP A 1 259 ? 20.438 -31.969 -10.531 1 94.06 259 ASP A O 1
ATOM 2092 N N . THR A 1 260 ? 20.625 -33.281 -8.781 1 90.06 260 THR A N 1
ATOM 2093 C CA . THR A 1 260 ? 21.984 -32.844 -8.5 1 90.06 260 THR A CA 1
ATOM 2094 C C . THR A 1 260 ? 22.938 -33.281 -9.617 1 90.06 260 THR A C 1
ATOM 2096 O O . THR A 1 260 ? 23.953 -32.625 -9.859 1 90.06 260 THR A O 1
ATOM 2099 N N . ALA A 1 261 ? 22.609 -34.312 -10.227 1 89.81 261 ALA A N 1
ATOM 2100 C CA . ALA A 1 261 ? 23.484 -34.844 -11.289 1 89.81 261 ALA A CA 1
ATOM 2101 C C . ALA A 1 261 ? 23.375 -33.969 -12.547 1 89.81 261 ALA A C 1
ATOM 2103 O O . ALA A 1 261 ? 24.375 -33.562 -13.109 1 89.81 261 ALA A O 1
ATOM 2104 N N . SER A 1 262 ? 22.203 -33.688 -12.922 1 91.44 262 SER A N 1
ATOM 2105 C CA . SER A 1 262 ? 21.969 -32.938 -14.148 1 91.44 262 SER A CA 1
ATOM 2106 C C . SER A 1 262 ? 21.953 -31.438 -13.875 1 91.44 262 SER A C 1
ATOM 2108 O O . SER A 1 262 ? 21.984 -30.625 -14.805 1 91.44 262 SER A O 1
ATOM 2110 N N . LYS A 1 263 ? 21.828 -31.078 -12.648 1 91.69 263 LYS A N 1
ATOM 2111 C CA . LYS A 1 263 ? 21.719 -29.688 -12.219 1 91.69 263 LYS A CA 1
ATOM 2112 C C . LYS A 1 263 ? 20.438 -29.047 -12.727 1 91.69 263 LYS A C 1
ATOM 2114 O O . LYS A 1 263 ? 20.422 -27.875 -13.102 1 91.69 263 LYS A O 1
ATOM 2119 N N . ALA A 1 264 ? 19.422 -29.812 -12.867 1 95.5 264 ALA A N 1
ATOM 2120 C CA . ALA A 1 264 ? 18.094 -29.297 -13.227 1 95.5 264 ALA A CA 1
ATOM 2121 C C . ALA A 1 264 ? 17.219 -29.125 -11.984 1 95.5 264 ALA A C 1
ATOM 2123 O O . ALA A 1 264 ? 17.391 -29.844 -10.992 1 95.5 264 ALA A O 1
ATOM 2124 N N . ILE A 1 265 ? 16.359 -28.156 -12.047 1 96.69 265 ILE A N 1
ATOM 2125 C CA . ILE A 1 265 ? 15.422 -27.891 -10.961 1 96.69 265 ILE A CA 1
ATOM 2126 C C . ILE A 1 265 ? 13.992 -27.906 -11.5 1 96.69 265 ILE A C 1
ATOM 2128 O O . ILE A 1 265 ? 13.734 -27.438 -12.609 1 96.69 265 ILE A O 1
ATOM 2132 N N . SER A 1 266 ? 13.117 -28.484 -10.828 1 96.81 266 SER A N 1
ATOM 2133 C CA . SER A 1 266 ? 11.68 -28.344 -11.039 1 96.81 266 SER A CA 1
ATOM 2134 C C . SER A 1 266 ? 11.016 -27.609 -9.883 1 96.81 266 SER A C 1
ATOM 2136 O O . SER A 1 266 ? 11.18 -27.984 -8.727 1 96.81 266 SER A O 1
ATOM 2138 N N . ILE A 1 267 ? 10.266 -26.516 -10.266 1 97.44 267 ILE A N 1
ATOM 2139 C CA . ILE A 1 267 ? 9.664 -25.75 -9.18 1 97.44 267 ILE A CA 1
ATOM 2140 C C . ILE A 1 267 ? 8.156 -25.625 -9.414 1 97.44 267 ILE A C 1
ATOM 2142 O O . ILE A 1 267 ? 7.688 -25.766 -10.547 1 97.44 267 ILE A O 1
ATOM 2146 N N . THR A 1 268 ? 7.422 -25.422 -8.398 1 97.19 268 THR A N 1
ATOM 2147 C CA . THR A 1 268 ? 6.039 -24.969 -8.297 1 97.19 268 THR A CA 1
ATOM 2148 C C . THR A 1 268 ? 5.809 -24.203 -7 1 97.19 268 THR A C 1
ATOM 2150 O O . THR A 1 268 ? 6.762 -23.781 -6.34 1 97.19 268 THR A O 1
ATOM 2153 N N . HIS A 1 269 ? 4.664 -23.781 -6.727 1 95.62 269 HIS A N 1
ATOM 2154 C CA . HIS A 1 269 ? 4.363 -23.234 -5.41 1 95.62 269 HIS A CA 1
ATOM 2155 C C . HIS A 1 269 ? 3.453 -24.172 -4.617 1 95.62 269 HIS A C 1
ATOM 2157 O O . HIS A 1 269 ? 2.674 -24.922 -5.199 1 95.62 269 HIS A O 1
ATOM 2163 N N . SER A 1 270 ? 3.578 -24.109 -3.344 1 95.31 270 SER A N 1
ATOM 2164 C CA . SER A 1 270 ? 2.736 -24.938 -2.484 1 95.31 270 SER A CA 1
ATOM 2165 C C . SER A 1 270 ? 1.277 -24.516 -2.559 1 95.31 270 SER A C 1
ATOM 2167 O O . SER A 1 270 ? 0.969 -23.438 -3.072 1 95.31 270 SER A O 1
ATOM 2169 N N . TYR A 1 271 ? 0.49 -25.391 -2.119 1 94.12 271 TYR A N 1
ATOM 2170 C CA . TYR A 1 271 ? -0.938 -25.125 -2.006 1 94.12 271 TYR A CA 1
ATOM 2171 C C . TYR A 1 271 ? -1.455 -25.484 -0.62 1 94.12 271 TYR A C 1
ATOM 2173 O O . TYR A 1 271 ? -0.709 -26.031 0.206 1 94.12 271 TYR A O 1
ATOM 2181 N N . TYR A 1 272 ? -2.748 -25.219 -0.404 1 92.31 272 TYR A N 1
ATOM 2182 C CA . TYR A 1 272 ? -3.359 -25.391 0.91 1 92.31 272 TYR A CA 1
ATOM 2183 C C . TYR A 1 272 ? -3.877 -26.812 1.097 1 92.31 272 TYR A C 1
ATOM 2185 O O . TYR A 1 272 ? -4.523 -27.359 0.204 1 92.31 272 TYR A O 1
ATOM 2193 N N . ASP A 1 273 ? -3.609 -27.328 2.215 1 95.38 273 ASP A N 1
ATOM 2194 C CA . ASP A 1 273 ? -4.18 -28.609 2.633 1 95.38 273 ASP A CA 1
ATOM 2195 C C . ASP A 1 273 ? -5.531 -28.406 3.312 1 95.38 273 ASP A C 1
ATOM 2197 O O . ASP A 1 273 ? -5.594 -28.078 4.496 1 95.38 273 ASP A O 1
ATOM 2201 N N . SER A 1 274 ? -6.566 -28.766 2.613 1 94.38 274 SER A N 1
ATOM 2202 C CA . SER A 1 274 ? -7.922 -28.609 3.137 1 94.38 274 SER A CA 1
ATOM 2203 C C . SER A 1 274 ? -8.477 -29.922 3.664 1 94.38 274 SER A C 1
ATOM 2205 O O . SER A 1 274 ? -9.68 -30.047 3.885 1 94.38 274 SER A O 1
ATOM 2207 N N . SER A 1 275 ? -7.668 -30.875 3.828 1 94.44 275 SER A N 1
ATOM 2208 C CA . SER A 1 275 ? -8.117 -32.219 4.141 1 94.44 275 SER A CA 1
ATOM 2209 C C . SER A 1 275 ? -8.812 -32.281 5.496 1 94.44 275 SER A C 1
ATOM 2211 O O . SER A 1 275 ? -9.57 -33.219 5.777 1 94.44 275 SER A O 1
ATOM 2213 N N . GLU A 1 276 ? -8.594 -31.297 6.336 1 92.94 276 GLU A N 1
ATOM 2214 C CA . GLU A 1 276 ? -9.203 -31.297 7.66 1 92.94 276 GLU A CA 1
ATOM 2215 C C . GLU A 1 276 ? -10.422 -30.375 7.707 1 92.94 276 GLU A C 1
ATOM 2217 O O . GLU A 1 276 ? -11.094 -30.266 8.734 1 92.94 276 GLU A O 1
ATOM 2222 N N . LEU A 1 277 ? -10.688 -29.688 6.668 1 93.06 277 LEU A N 1
ATOM 2223 C CA . LEU A 1 277 ? -11.828 -28.781 6.609 1 93.06 277 LEU A CA 1
ATOM 2224 C C . LEU A 1 277 ? -13.094 -29.516 6.199 1 93.06 277 LEU A C 1
ATOM 2226 O O . LEU A 1 277 ? -13.117 -30.203 5.18 1 93.06 277 LEU A O 1
ATOM 2230 N N . SER A 1 278 ? -14.164 -29.312 7.004 1 92.94 278 SER A N 1
ATOM 2231 C CA . SER A 1 278 ? -15.398 -30.031 6.695 1 92.94 278 SER A CA 1
ATOM 2232 C C . SER A 1 278 ? -16.625 -29.125 6.91 1 92.94 278 SER A C 1
ATOM 2234 O O . SER A 1 278 ? -17.75 -29.625 7.012 1 92.94 278 SER A O 1
ATOM 2236 N N . ASP A 1 279 ? -16.359 -27.891 7.012 1 92.31 279 ASP A N 1
ATOM 2237 C CA . ASP A 1 279 ? -17.484 -26.984 7.168 1 92.31 279 ASP A CA 1
ATOM 2238 C C . ASP A 1 279 ? -18.219 -26.781 5.84 1 92.31 279 ASP A C 1
ATOM 2240 O O . ASP A 1 279 ? -17.75 -27.234 4.793 1 92.31 279 ASP A O 1
ATOM 2244 N N . ASP A 1 280 ? -19.391 -26.141 5.902 1 89.81 280 ASP A N 1
ATOM 2245 C CA . ASP A 1 280 ? -20.25 -25.984 4.738 1 89.81 280 ASP A CA 1
ATOM 2246 C C . ASP A 1 280 ? -19.547 -25.203 3.631 1 89.81 280 ASP A C 1
ATOM 2248 O O . ASP A 1 280 ? -19.766 -25.469 2.445 1 89.81 280 ASP A O 1
ATOM 2252 N N . LYS A 1 281 ? -18.703 -24.328 3.939 1 87.44 281 LYS A N 1
ATOM 2253 C CA . LYS A 1 281 ? -18.016 -23.5 2.963 1 87.44 281 LYS A CA 1
ATOM 2254 C C . LYS A 1 281 ? -16.969 -24.281 2.199 1 87.44 281 LYS A C 1
ATOM 2256 O O . LYS A 1 281 ? -16.484 -23.844 1.151 1 87.44 281 LYS A O 1
ATOM 2261 N N . SER A 1 282 ? -16.656 -25.438 2.711 1 93.38 282 SER A N 1
ATOM 2262 C CA . SER A 1 282 ? -15.633 -26.266 2.094 1 93.38 282 SER A CA 1
ATOM 2263 C C . SER A 1 282 ? -16.203 -27.094 0.94 1 93.38 282 SER A C 1
ATOM 2265 O O . SER A 1 282 ? -15.453 -27.734 0.202 1 93.38 282 SER A O 1
ATOM 2267 N N . TYR A 1 283 ? -17.516 -26.938 0.795 1 94.5 283 TYR A N 1
ATOM 2268 C CA . TYR A 1 283 ? -18.172 -27.781 -0.2 1 94.5 283 TYR A CA 1
ATOM 2269 C C . TYR A 1 283 ? -19.031 -26.953 -1.147 1 94.5 283 TYR A C 1
ATOM 2271 O O . TYR A 1 283 ? -19.562 -25.922 -0.756 1 94.5 283 TYR A O 1
ATOM 2279 N N . TRP A 1 284 ? -19 -27.375 -2.32 1 92.38 284 TRP A N 1
ATOM 2280 C CA . TRP A 1 284 ? -19.891 -26.875 -3.363 1 92.38 284 TRP A CA 1
ATOM 2281 C C . TRP A 1 284 ? -21.141 -27.734 -3.479 1 92.38 284 TRP A C 1
ATOM 2283 O O . TRP A 1 284 ? -21.062 -28.969 -3.354 1 92.38 284 TRP A O 1
ATOM 2293 N N . ASN A 1 285 ? -22.266 -27.047 -3.715 1 89.19 285 ASN A N 1
ATOM 2294 C CA . ASN A 1 285 ? -23.531 -27.719 -4 1 89.19 285 ASN A CA 1
ATOM 2295 C C . ASN A 1 285 ? -23.891 -27.641 -5.48 1 89.19 285 ASN A C 1
ATOM 2297 O O . ASN A 1 285 ? -24.109 -26.547 -6.008 1 89.19 285 ASN A O 1
ATOM 2301 N N . ARG A 1 286 ? -23.969 -28.828 -6.07 1 87.56 286 ARG A N 1
ATOM 2302 C CA . ARG A 1 286 ? -24.312 -28.812 -7.492 1 87.56 286 ARG A CA 1
ATOM 2303 C C . ARG A 1 286 ? -25.672 -28.141 -7.727 1 87.56 286 ARG A C 1
ATOM 2305 O O . ARG A 1 286 ? -26.672 -28.562 -7.164 1 87.56 286 ARG A O 1
ATOM 2312 N N . LYS A 1 287 ? -25.688 -27.297 -8.547 1 81.81 287 LYS A N 1
ATOM 2313 C CA . LYS A 1 287 ? -26.891 -26.484 -8.734 1 81.81 287 LYS A CA 1
ATOM 2314 C C . LYS A 1 287 ? -27.625 -26.859 -10.023 1 81.81 287 LYS A C 1
ATOM 2316 O O . LYS A 1 287 ? -28.812 -26.578 -10.172 1 81.81 287 LYS A O 1
ATOM 2321 N N . ASP A 1 288 ? -26.984 -27.453 -10.977 1 91.5 288 ASP A N 1
ATOM 2322 C CA . ASP A 1 288 ? -27.5 -27.688 -12.32 1 91.5 288 ASP A CA 1
ATOM 2323 C C . ASP A 1 288 ? -27.047 -29.031 -12.859 1 91.5 288 ASP A C 1
ATOM 2325 O O . ASP A 1 288 ? -25.859 -29.281 -12.992 1 91.5 288 ASP A O 1
ATOM 2329 N N . GLU A 1 289 ? -27.953 -29.812 -13.32 1 93.44 289 GLU A N 1
ATOM 2330 C CA . GLU A 1 289 ? -27.688 -31.172 -13.766 1 93.44 289 GLU A CA 1
ATOM 2331 C C . GLU A 1 289 ? -27.031 -31.172 -15.148 1 93.44 289 GLU A C 1
ATOM 2333 O O . GLU A 1 289 ? -26.531 -32.188 -15.602 1 93.44 289 GLU A O 1
ATOM 2338 N N . ALA A 1 290 ? -27.062 -30.094 -15.766 1 94.75 290 ALA A N 1
ATOM 2339 C CA . ALA A 1 290 ? -26.438 -30.016 -17.078 1 94.75 290 ALA A CA 1
ATOM 2340 C C . ALA A 1 290 ? -24.906 -29.984 -16.953 1 94.75 290 ALA A C 1
ATOM 2342 O O . ALA A 1 290 ? -24.203 -30.188 -17.938 1 94.75 290 ALA A O 1
ATOM 2343 N N . PHE A 1 291 ? -24.422 -29.812 -15.781 1 95.56 291 PHE A N 1
ATOM 2344 C CA . PHE A 1 291 ? -22.984 -29.688 -15.547 1 95.56 291 PHE A CA 1
ATOM 2345 C C . PHE A 1 291 ? -22.438 -30.938 -14.867 1 95.56 291 PHE A C 1
ATOM 2347 O O . PHE A 1 291 ? -23.125 -31.562 -14.062 1 95.56 291 PHE A O 1
ATOM 2354 N N . ASN A 1 292 ? -21.188 -31.312 -15.297 1 95.5 292 ASN A N 1
ATOM 2355 C CA . ASN A 1 292 ? -20.406 -32.219 -14.453 1 95.5 292 ASN A CA 1
ATOM 2356 C C . ASN A 1 292 ? -20.125 -31.594 -13.094 1 95.5 292 ASN A C 1
ATOM 2358 O O . ASN A 1 292 ? -20.188 -30.375 -12.93 1 95.5 292 ASN A O 1
ATOM 2362 N N . ASP A 1 293 ? -19.875 -32.5 -12.102 1 96 293 ASP A N 1
ATOM 2363 C CA . ASP A 1 293 ? -19.516 -31.969 -10.789 1 96 293 ASP A CA 1
ATOM 2364 C C . ASP A 1 293 ? -18.266 -31.109 -10.859 1 96 293 ASP A C 1
ATOM 2366 O O . ASP A 1 293 ? -18.234 -30.016 -10.297 1 96 293 ASP A O 1
ATOM 2370 N N . SER A 1 294 ? -17.266 -31.609 -11.484 1 95.38 294 SER A N 1
ATOM 2371 C CA . SER A 1 294 ? -16.031 -30.906 -11.797 1 95.38 294 SER A CA 1
ATOM 2372 C C . SER A 1 294 ? -15.305 -31.547 -12.977 1 95.38 294 SER A C 1
ATOM 2374 O O . SER A 1 294 ? -15.422 -32.75 -13.195 1 95.38 294 SER A O 1
ATOM 2376 N N . SER A 1 295 ? -14.633 -30.75 -13.734 1 96.88 295 SER A N 1
ATOM 2377 C CA . SER A 1 295 ? -13.906 -31.312 -14.859 1 96.88 295 SER A CA 1
ATOM 2378 C C . SER A 1 295 ? -12.758 -30.391 -15.289 1 96.88 295 SER A C 1
ATOM 2380 O O . SER A 1 295 ? -12.75 -29.203 -14.961 1 96.88 295 SER A O 1
ATOM 2382 N N . VAL A 1 296 ? -11.836 -30.953 -15.984 1 97.5 296 VAL A N 1
ATOM 2383 C CA . VAL A 1 296 ? -10.727 -30.203 -16.547 1 97.5 296 VAL A CA 1
ATOM 2384 C C . VAL A 1 296 ? -10.094 -30.984 -17.703 1 97.5 296 VAL A C 1
ATOM 2386 O O . VAL A 1 296 ? -10.055 -32.219 -17.672 1 97.5 296 VAL A O 1
ATOM 2389 N N . ALA A 1 297 ? -9.664 -30.25 -18.688 1 98.44 297 ALA A N 1
ATOM 2390 C CA . ALA A 1 297 ? -8.945 -30.859 -19.797 1 98.44 297 ALA A CA 1
ATOM 2391 C C . ALA A 1 297 ? -7.445 -30.625 -19.688 1 98.44 297 ALA A C 1
ATOM 2393 O O . ALA A 1 297 ? -7.012 -29.5 -19.391 1 98.44 297 ALA A O 1
ATOM 2394 N N . ILE A 1 298 ? -6.656 -31.656 -19.906 1 98.56 298 ILE A N 1
ATOM 2395 C CA . ILE A 1 298 ? -5.203 -31.516 -19.922 1 98.56 298 ILE A CA 1
ATOM 2396 C C . ILE A 1 298 ? -4.641 -32.094 -21.219 1 98.56 298 ILE A C 1
ATOM 2398 O O . ILE A 1 298 ? -5.211 -33.031 -21.797 1 98.56 298 ILE A O 1
ATOM 2402 N N . PRO A 1 299 ? -3.561 -31.5 -21.719 1 98.56 299 PRO A N 1
ATOM 2403 C CA . PRO A 1 299 ? -2.881 -32.094 -22.875 1 98.56 299 PRO A CA 1
ATOM 2404 C C . PRO A 1 299 ? -2.152 -33.375 -22.531 1 98.56 299 PRO A C 1
ATOM 2406 O O . PRO A 1 299 ? -1.671 -33.562 -21.406 1 98.56 299 PRO A O 1
ATOM 2409 N N . LEU A 1 300 ? -2.023 -34.25 -23.5 1 98.5 300 LEU A N 1
ATOM 2410 C CA . LEU A 1 300 ? -1.323 -35.5 -23.281 1 98.5 300 LEU A CA 1
ATOM 2411 C C . LEU A 1 300 ? -0.099 -35.594 -24.188 1 98.5 300 LEU A C 1
ATOM 2413 O O . LEU A 1 300 ? -0.199 -35.375 -25.406 1 98.5 300 LEU A O 1
ATOM 2417 N N . TYR A 1 301 ? 0.975 -35.812 -23.594 1 97.81 301 TYR A N 1
ATOM 2418 C CA . TYR A 1 301 ? 2.215 -36.188 -24.266 1 97.81 301 TYR A CA 1
ATOM 2419 C C . TYR A 1 301 ? 2.551 -37.656 -24.047 1 97.81 301 TYR A C 1
ATOM 2421 O O . TYR A 1 301 ? 3.027 -38.031 -22.984 1 97.81 301 TYR A O 1
ATOM 2429 N N . LEU A 1 302 ? 2.406 -38.5 -25.078 1 96.75 302 LEU A N 1
ATOM 2430 C CA . LEU A 1 302 ? 2.465 -39.938 -24.859 1 96.75 302 LEU A CA 1
ATOM 2431 C C . LEU A 1 302 ? 3.426 -40.594 -25.844 1 96.75 302 LEU A C 1
ATOM 2433 O O . LEU A 1 302 ? 3.629 -41.812 -25.812 1 96.75 302 LEU A O 1
ATOM 2437 N N . LYS A 1 303 ? 4.051 -39.812 -26.672 1 93.12 303 LYS A N 1
ATOM 2438 C CA . LYS A 1 303 ? 4.918 -40.375 -27.703 1 93.12 303 LYS A CA 1
ATOM 2439 C C . LYS A 1 303 ? 6.367 -39.938 -27.516 1 93.12 303 LYS A C 1
ATOM 2441 O O . LYS A 1 303 ? 6.641 -39.031 -26.719 1 93.12 303 LYS A O 1
ATOM 2446 N N . ASP A 1 304 ? 7.258 -40.656 -28.234 1 92.19 304 ASP A N 1
ATOM 2447 C CA . ASP A 1 304 ? 8.672 -40.281 -28.281 1 92.19 304 ASP A CA 1
ATOM 2448 C C . ASP A 1 304 ? 9.258 -40.156 -26.891 1 92.19 304 ASP A C 1
ATOM 2450 O O . ASP A 1 304 ? 9.891 -39.125 -26.578 1 92.19 304 ASP A O 1
ATOM 2454 N N . ASP A 1 305 ? 8.945 -41 -25.969 1 94.69 305 ASP A N 1
ATOM 2455 C CA . ASP A 1 305 ? 9.477 -41.156 -24.609 1 94.69 305 ASP A CA 1
ATOM 2456 C C . ASP A 1 305 ? 8.836 -40.125 -23.672 1 94.69 305 ASP A C 1
ATOM 2458 O O . ASP A 1 305 ? 9.156 -40.094 -22.484 1 94.69 305 ASP A O 1
ATOM 2462 N N . TYR A 1 306 ? 7.922 -39.312 -24.266 1 97.06 306 TYR A N 1
ATOM 2463 C CA . TYR A 1 306 ? 7.176 -38.406 -23.391 1 97.06 306 TYR A CA 1
ATOM 2464 C C . TYR A 1 306 ? 6.164 -39.156 -22.547 1 97.06 306 TYR A C 1
ATOM 2466 O O . TYR A 1 306 ? 5.719 -40.25 -22.938 1 97.06 306 TYR A O 1
ATOM 2474 N N . TYR A 1 307 ? 5.863 -38.656 -21.422 1 97.44 307 TYR A N 1
ATOM 2475 C CA . TYR A 1 307 ? 4.797 -39.219 -20.594 1 97.44 307 TYR A CA 1
ATOM 2476 C C . TYR A 1 307 ? 4.031 -38.125 -19.875 1 97.44 307 TYR A C 1
ATOM 2478 O O . TYR A 1 307 ? 4.562 -37.031 -19.656 1 97.44 307 TYR A O 1
ATOM 2486 N N . THR A 1 308 ? 2.791 -38.375 -19.594 1 98.5 308 THR A N 1
ATOM 2487 C CA . THR A 1 308 ? 1.916 -37.5 -18.812 1 98.5 308 THR A CA 1
ATOM 2488 C C . THR A 1 308 ? 1.294 -38.281 -17.656 1 98.5 308 THR A C 1
ATOM 2490 O O . THR A 1 308 ? 0.627 -39.281 -17.859 1 98.5 308 THR A O 1
ATOM 2493 N N . HIS A 1 309 ? 1.594 -37.75 -16.469 1 98.25 309 HIS A N 1
ATOM 2494 C CA . HIS A 1 309 ? 1.008 -38.312 -15.258 1 98.25 309 HIS A CA 1
ATOM 2495 C C . HIS A 1 309 ? 0.14 -37.312 -14.539 1 98.25 309 HIS A C 1
ATOM 2497 O O . HIS A 1 309 ? 0.36 -36.094 -14.664 1 98.25 309 HIS A O 1
ATOM 2503 N N . LEU A 1 310 ? -0.874 -37.781 -13.891 1 98.19 310 LEU A N 1
ATOM 2504 C CA . LEU A 1 310 ? -1.691 -37 -12.969 1 98.19 310 LEU A CA 1
ATOM 2505 C C . LEU A 1 310 ? -1.438 -37.438 -11.531 1 98.19 310 LEU A C 1
ATOM 2507 O O . LEU A 1 310 ? -1.632 -38.594 -11.172 1 98.19 310 LEU A O 1
ATOM 2511 N N . ALA A 1 311 ? -0.944 -36.531 -10.773 1 97.75 311 ALA A N 1
ATOM 2512 C CA . ALA A 1 311 ? -0.799 -36.781 -9.344 1 97.75 311 ALA A CA 1
ATOM 2513 C C . ALA A 1 311 ? -2.047 -36.344 -8.578 1 97.75 311 ALA A C 1
ATOM 2515 O O . ALA A 1 311 ? -2.594 -35.281 -8.828 1 97.75 311 ALA A O 1
ATOM 2516 N N . ILE A 1 312 ? -2.518 -37.156 -7.691 1 96.75 312 ILE A N 1
ATOM 2517 C CA . ILE A 1 312 ? -3.639 -36.844 -6.805 1 96.75 312 ILE A CA 1
ATOM 2518 C C . ILE A 1 312 ? -3.131 -36.688 -5.375 1 96.75 312 ILE A C 1
ATOM 2520 O O . ILE A 1 312 ? -2.66 -37.625 -4.754 1 96.75 312 ILE A O 1
ATOM 2524 N N . TYR A 1 313 ? -3.242 -35.5 -4.934 1 96.81 313 TYR A N 1
ATOM 2525 C CA . TYR A 1 313 ? -2.791 -35.219 -3.58 1 96.81 313 TYR A CA 1
ATOM 2526 C C . TYR A 1 313 ? -3.93 -35.344 -2.578 1 96.81 313 TYR A C 1
ATOM 2528 O O . TYR A 1 313 ? -5.047 -34.906 -2.83 1 96.81 313 TYR A O 1
ATOM 2536 N N . PRO A 1 314 ? -3.684 -36 -1.489 1 95.75 314 PRO A N 1
ATOM 2537 C CA . PRO A 1 314 ? -4.723 -36.125 -0.465 1 95.75 314 PRO A CA 1
ATOM 2538 C C . PRO A 1 314 ? -4.863 -34.875 0.39 1 95.75 314 PRO A C 1
ATOM 2540 O O . PRO A 1 314 ? -4.699 -34.938 1.611 1 95.75 314 PRO A O 1
ATOM 2543 N N . ILE A 1 315 ? -5.242 -33.781 -0.229 1 96.19 315 ILE A N 1
ATOM 2544 C CA . ILE A 1 315 ? -5.273 -32.5 0.468 1 96.19 315 ILE A CA 1
ATOM 2545 C C . ILE A 1 315 ? -6.645 -31.844 0.295 1 96.19 315 ILE A C 1
ATOM 2547 O O . ILE A 1 315 ? -6.789 -30.641 0.459 1 96.19 315 ILE A O 1
ATOM 2551 N N . PHE A 1 316 ? -7.648 -32.531 -0.133 1 95.44 316 PHE A N 1
ATOM 2552 C CA . PHE A 1 316 ? -8.992 -32 -0.329 1 95.44 316 PHE A CA 1
ATOM 2553 C C . PHE A 1 316 ? -9.891 -32.344 0.858 1 95.44 316 PHE A C 1
ATOM 2555 O O . PHE A 1 316 ? -9.633 -33.312 1.58 1 95.44 316 PHE A O 1
ATOM 2562 N N . SER A 1 317 ? -10.969 -31.609 0.994 1 95.94 317 SER A N 1
ATOM 2563 C CA . SER A 1 317 ? -11.953 -31.875 2.037 1 95.94 317 SER A CA 1
ATOM 2564 C C . SER A 1 317 ? -12.508 -33.281 1.929 1 95.94 317 SER A C 1
ATOM 2566 O O . SER A 1 317 ? -12.688 -33.812 0.825 1 95.94 317 SER A O 1
ATOM 2568 N N . PRO A 1 318 ? -12.844 -33.844 3.041 1 96.12 318 PRO A N 1
ATOM 2569 C CA . PRO A 1 318 ? -13.258 -35.25 3.039 1 96.12 318 PRO A CA 1
ATOM 2570 C C . PRO A 1 318 ? -14.5 -35.5 2.186 1 96.12 318 PRO A C 1
ATOM 2572 O O . PRO A 1 318 ? -15.578 -35 2.49 1 96.12 318 PRO A O 1
ATOM 2575 N N . SER A 1 319 ? -14.297 -36.281 1.177 1 95.81 319 SER A N 1
ATOM 2576 C CA . SER A 1 319 ? -15.359 -36.656 0.258 1 95.81 319 SER A CA 1
ATOM 2577 C C . SER A 1 319 ? -14.852 -37.656 -0.786 1 95.81 319 SER A C 1
ATOM 2579 O O . SER A 1 319 ? -13.836 -37.406 -1.447 1 95.81 319 SER A O 1
ATOM 2581 N N . ASP A 1 320 ? -15.508 -38.688 -0.894 1 96.69 320 ASP A N 1
ATOM 2582 C CA . ASP A 1 320 ? -15.102 -39.719 -1.865 1 96.69 320 ASP A CA 1
ATOM 2583 C C . ASP A 1 320 ? -15.625 -39.375 -3.26 1 96.69 320 ASP A C 1
ATOM 2585 O O . ASP A 1 320 ? -16.719 -38.812 -3.402 1 96.69 320 ASP A O 1
ATOM 2589 N N . PHE A 1 321 ? -14.812 -39.719 -4.234 1 97 321 PHE A N 1
ATOM 2590 C CA . PHE A 1 321 ? -15.258 -39.469 -5.605 1 97 321 PHE A CA 1
ATOM 2591 C C . PHE A 1 321 ? -14.602 -40.469 -6.566 1 97 321 PHE A C 1
ATOM 2593 O O . PHE A 1 321 ? -13.781 -41.281 -6.156 1 97 321 PHE A O 1
ATOM 2600 N N . THR A 1 322 ? -15.07 -40.438 -7.797 1 97.88 322 THR A N 1
ATOM 2601 C CA . THR A 1 322 ? -14.477 -41.25 -8.844 1 97.88 322 THR A CA 1
ATOM 2602 C C . THR A 1 322 ? -14.016 -40.406 -10.016 1 97.88 322 THR A C 1
ATOM 2604 O O . THR A 1 322 ? -14.609 -39.344 -10.289 1 97.88 322 THR A O 1
ATOM 2607 N N . LEU A 1 323 ? -12.953 -40.844 -10.672 1 98.19 323 LEU A N 1
ATOM 2608 C CA . LEU A 1 323 ? -12.445 -40.156 -11.859 1 98.19 323 LEU A CA 1
ATOM 2609 C C . LEU A 1 323 ? -12.914 -40.844 -13.125 1 98.19 323 LEU A C 1
ATOM 2611 O O . LEU A 1 323 ? -12.883 -42.094 -13.211 1 98.19 323 LEU A O 1
ATOM 2615 N N . SER A 1 324 ? -13.414 -40.062 -14.016 1 98.5 324 SER A N 1
ATOM 2616 C CA . SER A 1 324 ? -13.703 -40.5 -15.383 1 98.5 324 SER A CA 1
ATOM 2617 C C . SER A 1 324 ? -12.797 -39.812 -16.391 1 98.5 324 SER A C 1
ATOM 2619 O O . SER A 1 324 ? -12.352 -38.688 -16.156 1 98.5 324 SER A O 1
ATOM 2621 N N . PHE A 1 325 ? -12.5 -40.5 -17.484 1 98.5 325 PHE A N 1
ATOM 2622 C CA . PHE A 1 325 ? -11.602 -39.969 -18.516 1 98.5 325 PHE A CA 1
ATOM 2623 C C . PHE A 1 325 ? -12.242 -40.062 -19.891 1 98.5 325 PHE A C 1
ATOM 2625 O O . PHE A 1 325 ? -12.789 -41.094 -20.266 1 98.5 325 PHE A O 1
ATOM 2632 N N . GLU A 1 326 ? -12.258 -38.969 -20.578 1 98.25 326 GLU A N 1
ATOM 2633 C CA . GLU A 1 326 ? -12.625 -38.938 -22 1 98.25 326 GLU A CA 1
ATOM 2634 C C . GLU A 1 326 ? -11.469 -38.406 -22.859 1 98.25 326 GLU A C 1
ATOM 2636 O O . GLU A 1 326 ? -11.008 -37.281 -22.672 1 98.25 326 GLU A O 1
ATOM 2641 N N . PHE A 1 327 ? -11.008 -39.219 -23.766 1 98.5 327 PHE A N 1
ATOM 2642 C CA . PHE A 1 327 ? -9.844 -38.906 -24.594 1 98.5 327 PHE A CA 1
ATOM 2643 C C . PHE A 1 327 ? -10.258 -38.312 -25.938 1 98.5 327 PHE A C 1
ATOM 2645 O O . PHE A 1 327 ? -11.242 -38.75 -26.531 1 98.5 327 PHE A O 1
ATOM 2652 N N . PHE A 1 328 ? -9.484 -37.344 -26.406 1 98.5 328 PHE A N 1
ATOM 2653 C CA . PHE A 1 328 ? -9.812 -36.656 -27.656 1 98.5 328 PHE A CA 1
ATOM 2654 C C . PHE A 1 328 ? -8.578 -36.5 -28.531 1 98.5 328 PHE A C 1
ATOM 2656 O O . PHE A 1 328 ? -7.453 -36.5 -28.031 1 98.5 328 PHE A O 1
ATOM 2663 N N . ASP A 1 329 ? -8.812 -36.406 -29.828 1 98.06 329 ASP A N 1
ATOM 2664 C CA . ASP A 1 329 ? -7.738 -36.031 -30.734 1 98.06 329 ASP A CA 1
ATOM 2665 C C . ASP A 1 329 ? -7.609 -34.5 -30.828 1 98.06 329 ASP A C 1
ATOM 2667 O O . ASP A 1 329 ? -8.258 -33.781 -30.078 1 98.06 329 ASP A O 1
ATOM 2671 N N . GLN A 1 330 ? -6.742 -34.094 -31.672 1 97.56 330 GLN A N 1
ATOM 2672 C CA . GLN A 1 330 ? -6.426 -32.656 -31.781 1 97.56 330 GLN A CA 1
ATOM 2673 C C . GLN A 1 330 ? -7.652 -31.859 -32.188 1 97.56 330 GLN A C 1
ATOM 2675 O O . GLN A 1 330 ? -7.793 -30.688 -31.828 1 97.56 330 GLN A O 1
ATOM 2680 N N . GLN A 1 331 ? -8.641 -32.438 -32.938 1 97.56 331 GLN A N 1
ATOM 2681 C CA . GLN A 1 331 ? -9.797 -31.75 -33.5 1 97.56 331 GLN A CA 1
ATOM 2682 C C . GLN A 1 331 ? -11.016 -31.906 -32.594 1 97.56 331 GLN A C 1
ATOM 2684 O O . GLN A 1 331 ? -12.117 -31.484 -32.938 1 97.56 331 GLN A O 1
ATOM 2689 N N . GLY A 1 332 ? -10.828 -32.594 -31.484 1 98 332 GLY A N 1
ATOM 2690 C CA . GLY A 1 332 ? -11.898 -32.688 -30.516 1 98 332 GLY A CA 1
ATOM 2691 C C . GLY A 1 332 ? -12.766 -33.938 -30.719 1 98 332 GLY A C 1
ATOM 2692 O O . GLY A 1 332 ? -13.82 -34.062 -30.109 1 98 332 GLY A O 1
ATOM 2693 N N . ASN A 1 333 ? -12.352 -34.812 -31.641 1 97.44 333 ASN A N 1
ATOM 2694 C CA . ASN A 1 333 ? -13.102 -36.062 -31.812 1 97.44 333 ASN A CA 1
ATOM 2695 C C . ASN A 1 333 ? -12.812 -37.031 -30.688 1 97.44 333 ASN A C 1
ATOM 2697 O O . ASN A 1 333 ? -11.656 -37.25 -30.328 1 97.44 333 ASN A O 1
ATOM 2701 N N . PRO A 1 334 ? -13.859 -37.625 -30.156 1 97.25 334 PRO A N 1
ATOM 2702 C CA . PRO A 1 334 ? -13.641 -38.594 -29.078 1 97.25 334 PRO A CA 1
ATOM 2703 C C . PRO A 1 334 ? -12.875 -39.844 -29.547 1 97.25 334 PRO A C 1
ATOM 2705 O O . PRO A 1 334 ? -13.141 -40.375 -30.625 1 97.25 334 PRO A O 1
ATOM 2708 N N . LYS A 1 335 ? -11.961 -40.312 -28.766 1 97.75 335 LYS A N 1
ATOM 2709 C CA . LYS A 1 335 ? -11.125 -41.469 -29.094 1 97.75 335 LYS A CA 1
ATOM 2710 C C . LYS A 1 335 ? -11.266 -42.562 -28.047 1 97.75 335 LYS A C 1
ATOM 2712 O O . LYS A 1 335 ? -10.82 -43.719 -28.266 1 97.75 335 LYS A O 1
ATOM 2717 N N . GLY A 1 336 ? -11.867 -42.25 -26.938 1 96.5 336 GLY A N 1
ATOM 2718 C CA . GLY A 1 336 ? -12.078 -43.219 -25.859 1 96.5 336 GLY A CA 1
ATOM 2719 C C . GLY A 1 336 ? -12.695 -42.562 -24.625 1 96.5 336 GLY A C 1
ATOM 2720 O O . GLY A 1 336 ? -12.484 -41.406 -24.359 1 96.5 336 GLY A O 1
ATOM 2721 N N . LYS A 1 337 ? -13.406 -43.438 -23.953 1 97.06 337 LYS A N 1
ATOM 2722 C CA . LYS A 1 337 ? -14.055 -42.969 -22.734 1 97.06 337 LYS A CA 1
ATOM 2723 C C . LYS A 1 337 ? -14 -44.031 -21.641 1 97.06 337 LYS A C 1
ATOM 2725 O O . LYS A 1 337 ? -14.203 -45.219 -21.922 1 97.06 337 LYS A O 1
ATOM 2730 N N . LEU A 1 338 ? -13.562 -43.688 -20.484 1 98 338 LEU A N 1
ATOM 2731 C CA . LEU A 1 338 ? -13.539 -44.531 -19.312 1 98 338 LEU A CA 1
ATOM 2732 C C . LEU A 1 338 ? -14.375 -43.938 -18.188 1 98 338 LEU A C 1
ATOM 2734 O O . LEU A 1 338 ? -13.945 -42.969 -17.531 1 98 338 LEU A O 1
ATOM 2738 N N . ASN A 1 339 ? -15.508 -44.531 -17.922 1 97.12 339 ASN A N 1
ATOM 2739 C CA . ASN A 1 339 ? -16.422 -44 -16.906 1 97.12 339 ASN A CA 1
ATOM 2740 C C . ASN A 1 339 ? -16.094 -44.562 -15.523 1 97.12 339 ASN A C 1
ATOM 2742 O O . ASN A 1 339 ? -15.852 -45.75 -15.359 1 97.12 339 ASN A O 1
ATOM 2746 N N . GLN A 1 340 ? -16.016 -43.688 -14.539 1 96.88 340 GLN A N 1
ATOM 2747 C CA . GLN A 1 340 ? -15.758 -44.031 -13.148 1 96.88 340 GLN A CA 1
ATOM 2748 C C . GLN A 1 340 ? -14.578 -45 -13.039 1 96.88 340 GLN A C 1
ATOM 2750 O O . GLN A 1 340 ? -14.68 -46.031 -12.406 1 96.88 340 GLN A O 1
ATOM 2755 N N . TYR A 1 341 ? -13.578 -44.656 -13.641 1 97.12 341 TYR A N 1
ATOM 2756 C CA . TYR A 1 341 ? -12.406 -45.5 -13.844 1 97.12 341 TYR A CA 1
ATOM 2757 C C . TYR A 1 341 ? -11.633 -45.688 -12.547 1 97.12 341 TYR A C 1
ATOM 2759 O O . TYR A 1 341 ? -11.203 -46.781 -12.219 1 97.12 341 TYR A O 1
ATOM 2767 N N . LYS A 1 342 ? -11.43 -44.656 -11.789 1 96.94 342 LYS A N 1
ATOM 2768 C CA . LYS A 1 342 ? -10.578 -44.688 -10.609 1 96.94 342 LYS A CA 1
ATOM 2769 C C . LYS A 1 342 ? -11.297 -44.125 -9.383 1 96.94 342 LYS A C 1
ATOM 2771 O O . LYS A 1 342 ? -11.523 -42.906 -9.289 1 96.94 342 LYS A O 1
ATOM 2776 N N . PRO A 1 343 ? -11.578 -44.938 -8.398 1 96.62 343 PRO A N 1
ATOM 2777 C CA . PRO A 1 343 ? -12.125 -44.438 -7.145 1 96.62 343 PRO A CA 1
ATOM 2778 C C . PRO A 1 343 ? -11.07 -43.781 -6.266 1 96.62 343 PRO A C 1
ATOM 2780 O O . PRO A 1 343 ? -9.945 -44.281 -6.164 1 96.62 343 PRO A O 1
ATOM 2783 N N . ILE A 1 344 ? -11.359 -42.688 -5.723 1 95.38 344 ILE A N 1
ATOM 2784 C CA . ILE A 1 344 ? -10.523 -41.969 -4.77 1 95.38 344 ILE A CA 1
ATOM 2785 C C . ILE A 1 344 ? -11.234 -41.875 -3.422 1 95.38 344 ILE A C 1
ATOM 2787 O O . ILE A 1 344 ? -12.32 -41.281 -3.328 1 95.38 344 ILE A O 1
ATOM 2791 N N . ARG A 1 345 ? -10.633 -42.438 -2.416 1 94.25 345 ARG A N 1
ATOM 2792 C CA . ARG A 1 345 ? -11.18 -42.375 -1.064 1 94.25 345 ARG A CA 1
ATOM 2793 C C . ARG A 1 345 ? -10.398 -41.406 -0.196 1 94.25 345 ARG A C 1
ATOM 2795 O O . ARG A 1 345 ? -9.195 -41.562 0.017 1 94.25 345 ARG A O 1
ATOM 2802 N N . SER A 1 346 ? -11.125 -40.469 0.31 1 91.12 346 SER A N 1
ATOM 2803 C CA . SER A 1 346 ? -10.469 -39.438 1.105 1 91.12 346 SER A CA 1
ATOM 2804 C C . SER A 1 346 ? -9.812 -40.031 2.348 1 91.12 346 SER A C 1
ATOM 2806 O O . SER A 1 346 ? -8.75 -39.562 2.773 1 91.12 346 SER A O 1
ATOM 2808 N N . ALA A 1 347 ? -10.344 -41.031 2.906 1 90.12 347 ALA A N 1
ATOM 2809 C CA . ALA A 1 347 ? -9.859 -41.625 4.145 1 90.12 347 ALA A CA 1
ATOM 2810 C C . ALA A 1 347 ? -8.539 -42.375 3.922 1 90.12 347 ALA A C 1
ATOM 2812 O O . ALA A 1 347 ? -7.785 -42.594 4.871 1 90.12 347 ALA A O 1
ATOM 2813 N N . ASP A 1 348 ? -8.281 -42.656 2.682 1 88.62 348 ASP A N 1
ATOM 2814 C CA . ASP A 1 348 ? -7.055 -43.406 2.379 1 88.62 348 ASP A CA 1
ATOM 2815 C C . ASP A 1 348 ? -5.828 -42.5 2.551 1 88.62 348 ASP A C 1
ATOM 2817 O O . ASP A 1 348 ? -4.715 -43 2.736 1 88.62 348 ASP A O 1
ATOM 2821 N N . ASN A 1 349 ? -6.02 -41.219 2.467 1 88.69 349 ASN A N 1
ATOM 2822 C CA . ASN A 1 349 ? -4.91 -40.281 2.584 1 88.69 349 ASN A CA 1
ATOM 2823 C C . ASN A 1 349 ? -3.713 -40.719 1.744 1 88.69 349 ASN A C 1
ATOM 2825 O O . ASN A 1 349 ? -2.582 -40.75 2.232 1 88.69 349 ASN A O 1
ATOM 2829 N N . LYS A 1 350 ? -3.965 -41.125 0.56 1 90.44 350 LYS A N 1
ATOM 2830 C CA . LYS A 1 350 ? -2.957 -41.75 -0.291 1 90.44 350 LYS A CA 1
ATOM 2831 C C . LYS A 1 350 ? -2.555 -40.844 -1.436 1 90.44 350 LYS A C 1
ATOM 2833 O O . LYS A 1 350 ? -3.404 -40.188 -2.037 1 90.44 350 LYS A O 1
ATOM 2838 N N . TYR A 1 351 ? -1.229 -40.781 -1.573 1 95.19 351 TYR A N 1
ATOM 2839 C CA . TYR A 1 351 ? -0.707 -40.188 -2.811 1 95.19 351 TYR A CA 1
ATOM 2840 C C . TYR A 1 351 ? -0.818 -41.188 -3.959 1 95.19 351 TYR A C 1
ATOM 2842 O O . TYR A 1 351 ? -0.376 -42.344 -3.844 1 95.19 351 TYR A O 1
ATOM 2850 N N . GLU A 1 352 ? -1.387 -40.719 -5.008 1 93.88 352 GLU A N 1
ATOM 2851 C CA . GLU A 1 352 ? -1.55 -41.625 -6.16 1 93.88 352 GLU A CA 1
ATOM 2852 C C . GLU A 1 352 ? -1.187 -40.906 -7.461 1 93.88 352 GLU A C 1
ATOM 2854 O O . GLU A 1 352 ? -1.357 -39.688 -7.578 1 93.88 352 GLU A O 1
ATOM 2859 N N . THR A 1 353 ? -0.715 -41.719 -8.352 1 95.5 353 THR A N 1
ATOM 2860 C CA . THR A 1 353 ? -0.421 -41.188 -9.68 1 95.5 353 THR A CA 1
ATOM 2861 C C . THR A 1 353 ? -1.129 -42 -10.758 1 95.5 353 THR A C 1
ATOM 2863 O O . THR A 1 353 ? -1.206 -43.219 -10.664 1 95.5 353 THR A O 1
ATOM 2866 N N . ILE A 1 354 ? -1.641 -41.281 -11.68 1 97.5 354 ILE A N 1
ATOM 2867 C CA . ILE A 1 354 ? -2.242 -41.906 -12.859 1 97.5 354 ILE A CA 1
ATOM 2868 C C . ILE A 1 354 ? -1.313 -41.75 -14.055 1 97.5 354 ILE A C 1
ATOM 2870 O O . ILE A 1 354 ? -0.942 -40.625 -14.422 1 97.5 354 ILE A O 1
ATOM 2874 N N . ASP A 1 355 ? -0.943 -42.844 -14.625 1 97.88 355 ASP A N 1
ATOM 2875 C CA . ASP A 1 355 ? -0.136 -42.844 -15.836 1 97.88 355 ASP A CA 1
ATOM 2876 C C . ASP A 1 355 ? -1.014 -43 -17.078 1 97.88 355 ASP A C 1
ATOM 2878 O O . ASP A 1 355 ? -1.479 -44.094 -17.406 1 97.88 355 ASP A O 1
ATOM 2882 N N . PHE A 1 356 ? -1.132 -42 -17.859 1 98.56 356 PHE A N 1
ATOM 2883 C CA . PHE A 1 356 ? -2.059 -42.031 -18.984 1 98.56 356 PHE A CA 1
ATOM 2884 C C . PHE A 1 356 ? -1.509 -42.875 -20.109 1 98.56 356 PHE A C 1
ATOM 2886 O O . PHE A 1 356 ? -2.273 -43.438 -20.906 1 98.56 356 PHE A O 1
ATOM 2893 N N . GLY A 1 357 ? -0.173 -42.906 -20.25 1 97.62 357 GLY A N 1
ATOM 2894 C CA . GLY A 1 357 ? 0.389 -43.812 -21.219 1 97.62 357 GLY A CA 1
ATOM 2895 C C . GLY A 1 357 ? -0.003 -45.281 -20.953 1 97.62 357 GLY A C 1
ATOM 2896 O O . GLY A 1 357 ? -0.385 -46 -21.875 1 97.62 357 GLY A O 1
ATOM 2897 N N . ALA A 1 358 ? 0.065 -45.688 -19.719 1 97.19 358 ALA A N 1
ATOM 2898 C CA . ALA A 1 358 ? -0.308 -47.031 -19.328 1 97.19 358 ALA A CA 1
ATOM 2899 C C . ALA A 1 358 ? -1.788 -47.312 -19.594 1 97.19 358 ALA A C 1
ATOM 2901 O O . ALA A 1 358 ? -2.166 -48.406 -20.016 1 97.19 358 ALA A O 1
ATOM 2902 N N . ILE A 1 359 ? -2.584 -46.312 -19.312 1 98 359 ILE A N 1
ATOM 2903 C CA . ILE A 1 359 ? -4.02 -46.469 -19.516 1 98 359 ILE A CA 1
ATOM 2904 C C . ILE A 1 359 ? -4.305 -46.656 -21.016 1 98 359 ILE A C 1
ATOM 2906 O O . ILE A 1 359 ? -5.059 -47.562 -21.391 1 98 359 ILE A O 1
ATOM 2910 N N . VAL A 1 360 ? -3.766 -45.812 -21.812 1 97.5 360 VAL A N 1
ATOM 2911 C CA . VAL A 1 360 ? -3.984 -45.844 -23.25 1 97.5 360 VAL A CA 1
ATOM 2912 C C . VAL A 1 360 ? -3.545 -47.188 -23.797 1 97.5 360 VAL A C 1
ATOM 2914 O O . VAL A 1 360 ? -4.215 -47.781 -24.656 1 97.5 360 VAL A O 1
ATOM 2917 N N . GLU A 1 361 ? -2.443 -47.688 -23.344 1 96.38 361 GLU A N 1
ATOM 2918 C CA . GLU A 1 361 ? -1.951 -49 -23.75 1 96.38 361 GLU A CA 1
ATOM 2919 C C . GLU A 1 361 ? -2.904 -50.125 -23.312 1 96.38 361 GLU A C 1
ATOM 2921 O O . GLU A 1 361 ? -3.264 -51 -24.109 1 96.38 361 GLU A O 1
ATOM 2926 N N . ALA A 1 362 ? -3.275 -50.094 -22.078 1 97.31 362 ALA A N 1
ATOM 2927 C CA . ALA A 1 362 ? -4.141 -51.125 -21.516 1 97.31 362 ALA A CA 1
ATOM 2928 C C . ALA A 1 362 ? -5.477 -51.188 -22.25 1 97.31 362 ALA A C 1
ATOM 2930 O O . ALA A 1 362 ? -6.043 -52.281 -22.438 1 97.31 362 ALA A O 1
ATOM 2931 N N . GLU A 1 363 ? -5.957 -50.062 -22.625 1 97.06 363 GLU A N 1
ATOM 2932 C CA . GLU A 1 363 ? -7.266 -49.969 -23.266 1 97.06 363 GLU A CA 1
ATOM 2933 C C . GLU A 1 363 ? -7.148 -50.125 -24.781 1 97.06 363 GLU A C 1
ATOM 2935 O O . GLU A 1 363 ? -8.156 -50.125 -25.484 1 97.06 363 GLU A O 1
ATOM 2940 N N . LYS A 1 364 ? -5.98 -50.188 -25.297 1 96 364 LYS A N 1
ATOM 2941 C CA . LYS A 1 364 ? -5.668 -50.375 -26.703 1 96 364 LYS A CA 1
ATOM 2942 C C . LYS A 1 364 ? -6.164 -49.219 -27.547 1 96 364 LYS A C 1
ATOM 2944 O O . LYS A 1 364 ? -6.707 -49.406 -28.641 1 96 364 LYS A O 1
ATOM 2949 N N . PHE A 1 365 ? -6.086 -48.062 -26.906 1 95.12 365 PHE A N 1
ATOM 2950 C CA . PHE A 1 365 ? -6.324 -46.844 -27.672 1 95.12 365 PHE A CA 1
ATOM 2951 C C . PHE A 1 365 ? -5.113 -46.5 -28.531 1 95.12 365 PHE A C 1
ATOM 2953 O O . PHE A 1 365 ? -4.004 -46.969 -28.266 1 95.12 365 PHE A O 1
ATOM 2960 N N . ASP A 1 366 ? -5.309 -45.75 -29.609 1 93.44 366 ASP A N 1
ATOM 2961 C CA . ASP A 1 366 ? -4.199 -45.312 -30.453 1 93.44 366 ASP A CA 1
ATOM 2962 C C . ASP A 1 366 ? -3.492 -44.094 -29.859 1 93.44 366 ASP A C 1
ATOM 2964 O O . ASP A 1 366 ? -4.02 -42.969 -29.906 1 93.44 366 ASP A O 1
ATOM 2968 N N . PRO A 1 367 ? -2.324 -44.281 -29.344 1 91.94 367 PRO A N 1
ATOM 2969 C CA . PRO A 1 367 ? -1.638 -43.156 -28.703 1 91.94 367 PRO A CA 1
ATOM 2970 C C . PRO A 1 367 ? -1.318 -42.031 -29.688 1 91.94 367 PRO A C 1
ATOM 2972 O O . PRO A 1 367 ? -1.107 -40.875 -29.266 1 91.94 367 PRO A O 1
ATOM 2975 N N . HIS A 1 368 ? -1.259 -42.312 -30.984 1 92.38 368 HIS A N 1
ATOM 2976 C CA . HIS A 1 368 ? -0.918 -41.281 -31.984 1 92.38 368 HIS A CA 1
ATOM 2977 C C . HIS A 1 368 ? -2.072 -40.312 -32.188 1 92.38 368 HIS A C 1
ATOM 2979 O O . HIS A 1 368 ? -1.85 -39.156 -32.531 1 92.38 368 HIS A O 1
ATOM 2985 N N . SER A 1 369 ? -3.234 -40.812 -31.969 1 95.06 369 SER A N 1
ATOM 2986 C CA . SER A 1 369 ? -4.406 -40 -32.25 1 95.06 369 SER A CA 1
ATOM 2987 C C . SER A 1 369 ? -4.84 -39.188 -31.016 1 95.06 369 SER A C 1
ATOM 2989 O O . SER A 1 369 ? -5.523 -38.188 -31.141 1 95.06 369 SER A O 1
ATOM 2991 N N . ILE A 1 370 ? -4.441 -39.562 -29.828 1 97.44 370 ILE A N 1
ATOM 2992 C CA . ILE A 1 370 ? -4.895 -38.969 -28.594 1 97.44 370 ILE A CA 1
ATOM 2993 C C . ILE A 1 370 ? -4 -37.781 -28.234 1 97.44 370 ILE A C 1
ATOM 2995 O O . ILE A 1 370 ? -2.775 -37.906 -28.188 1 97.44 370 ILE A O 1
ATOM 2999 N N . LYS A 1 371 ? -4.676 -36.625 -28 1 98 371 LYS A N 1
ATOM 3000 C CA . LYS A 1 371 ? -3.895 -35.406 -27.719 1 98 371 LYS A CA 1
ATOM 3001 C C . LYS A 1 371 ? -4.312 -34.781 -26.406 1 98 371 LYS A C 1
ATOM 3003 O O . LYS A 1 371 ? -3.584 -33.969 -25.844 1 98 371 LYS A O 1
ATOM 3008 N N . SER A 1 372 ? -5.477 -35.125 -25.938 1 98.44 372 SER A N 1
ATOM 3009 C CA . SER A 1 372 ? -5.949 -34.562 -24.688 1 98.44 372 SER A CA 1
ATOM 3010 C C . SER A 1 372 ? -6.883 -35.531 -23.953 1 98.44 372 SER A C 1
ATOM 3012 O O . SER A 1 372 ? -7.336 -36.5 -24.531 1 98.44 372 SER A O 1
ATOM 3014 N N . VAL A 1 373 ? -7.094 -35.281 -22.734 1 98.62 373 VAL A N 1
ATOM 3015 C CA . VAL A 1 373 ? -8.047 -36.031 -21.922 1 98.62 373 VAL A CA 1
ATOM 3016 C C . VAL A 1 373 ? -8.859 -35.062 -21.062 1 98.62 373 VAL A C 1
ATOM 3018 O O . VAL A 1 373 ? -8.32 -34.062 -20.531 1 98.62 373 VAL A O 1
ATOM 3021 N N . ASN A 1 374 ? -10.125 -35.156 -21.062 1 98.38 374 ASN A N 1
ATOM 3022 C CA . ASN A 1 374 ? -10.992 -34.5 -20.094 1 98.38 374 ASN A CA 1
ATOM 3023 C C . ASN A 1 374 ? -11.164 -35.344 -18.828 1 98.38 374 ASN A C 1
ATOM 3025 O O . ASN A 1 374 ? -11.609 -36.5 -18.906 1 98.38 374 ASN A O 1
ATOM 3029 N N . ILE A 1 375 ? -10.805 -34.812 -17.75 1 98.44 375 ILE A N 1
ATOM 3030 C CA . ILE A 1 375 ? -10.914 -35.469 -16.453 1 98.44 375 ILE A CA 1
ATOM 3031 C C . ILE A 1 375 ? -12.156 -34.969 -15.727 1 98.44 375 ILE A C 1
ATOM 3033 O O . ILE A 1 375 ? -12.281 -33.781 -15.43 1 98.44 375 ILE A O 1
ATOM 3037 N N . THR A 1 376 ? -13.07 -35.875 -15.398 1 98.06 376 THR A N 1
ATOM 3038 C CA . THR A 1 376 ? -14.273 -35.531 -14.648 1 98.06 376 THR A CA 1
ATOM 3039 C C . THR A 1 376 ? -14.25 -36.188 -13.273 1 98.06 376 THR A C 1
ATOM 3041 O O . THR A 1 376 ? -14 -37.375 -13.148 1 98.06 376 THR A O 1
ATOM 3044 N N . CYS A 1 377 ? -14.453 -35.406 -12.305 1 97.62 377 CYS A N 1
ATOM 3045 C CA . CYS A 1 377 ? -14.641 -35.906 -10.953 1 97.62 377 CYS A CA 1
ATOM 3046 C C . CYS A 1 377 ? -16.125 -36.062 -10.625 1 97.62 377 CYS A C 1
ATOM 3048 O O . CYS A 1 377 ? -16.891 -35.094 -10.758 1 97.62 377 CYS A O 1
ATOM 3050 N N . ASN A 1 378 ? -16.469 -37.188 -10.133 1 96.94 378 ASN A N 1
ATOM 3051 C CA . ASN A 1 378 ? -17.875 -37.5 -9.852 1 96.94 378 ASN A CA 1
ATOM 3052 C C . ASN A 1 378 ? -18.094 -37.812 -8.375 1 96.94 378 ASN A C 1
ATOM 3054 O O . ASN A 1 378 ? -17.469 -38.719 -7.816 1 96.94 378 ASN A O 1
ATOM 3058 N N . TRP A 1 379 ? -18.969 -37.094 -7.871 1 96.81 379 TRP A N 1
ATOM 3059 C CA . TRP A 1 379 ? -19.359 -37.375 -6.488 1 96.81 379 TRP A CA 1
ATOM 3060 C C . TRP A 1 379 ? -20.75 -37.969 -6.422 1 96.81 379 TRP A C 1
ATOM 3062 O O . TRP A 1 379 ? -21.641 -37.562 -7.176 1 96.81 379 TRP A O 1
ATOM 3072 N N . GLU A 1 380 ? -20.922 -38.906 -5.523 1 94.31 380 GLU A N 1
ATOM 3073 C CA . GLU A 1 380 ? -22.266 -39.438 -5.277 1 94.31 380 GLU A CA 1
ATOM 3074 C C . GLU A 1 380 ? -23.141 -38.406 -4.547 1 94.31 380 GLU A C 1
ATOM 3076 O O . GLU A 1 380 ? -24.297 -38.219 -4.91 1 94.31 380 GLU A O 1
ATOM 3081 N N . ASN A 1 381 ? -22.531 -37.906 -3.518 1 94.25 381 ASN A N 1
ATOM 3082 C CA . ASN A 1 381 ? -23.219 -36.844 -2.801 1 94.25 381 ASN A CA 1
ATOM 3083 C C . ASN A 1 381 ? -22.938 -35.469 -3.443 1 94.25 381 ASN A C 1
ATOM 3085 O O . ASN A 1 381 ? -21.906 -34.844 -3.182 1 94.25 381 ASN A O 1
ATOM 3089 N N . LYS A 1 382 ? -23.953 -34.969 -4.055 1 93.62 382 LYS A N 1
ATOM 3090 C CA . LYS A 1 382 ? -23.797 -33.75 -4.875 1 93.62 382 LYS A CA 1
ATOM 3091 C C . LYS A 1 382 ? -23.75 -32.5 -4.012 1 93.62 382 LYS A C 1
ATOM 3093 O O . LYS A 1 382 ? -23.469 -31.406 -4.508 1 93.62 382 LYS A O 1
ATOM 3098 N N . THR A 1 383 ? -23.922 -32.594 -2.762 1 92.38 383 THR A N 1
ATOM 3099 C CA . THR A 1 383 ? -23.875 -31.453 -1.863 1 92.38 383 THR A CA 1
ATOM 3100 C C . THR A 1 383 ? -22.531 -31.359 -1.16 1 92.38 383 THR A C 1
ATOM 3102 O O . THR A 1 383 ? -22.25 -30.391 -0.457 1 92.38 383 THR A O 1
ATOM 3105 N N . LYS A 1 384 ? -21.688 -32.312 -1.424 1 94.75 384 LYS A N 1
ATOM 3106 C CA . LYS A 1 384 ? -20.391 -32.344 -0.738 1 94.75 384 LYS A CA 1
ATOM 3107 C C . LYS A 1 384 ? -19.25 -32.438 -1.736 1 94.75 384 LYS A C 1
ATOM 3109 O O . LYS A 1 384 ? -18.375 -33.312 -1.609 1 94.75 384 LYS A O 1
ATOM 3114 N N . ILE A 1 385 ? -19.312 -31.656 -2.701 1 96 385 ILE A N 1
ATOM 3115 C CA . ILE A 1 385 ? -18.219 -31.516 -3.65 1 96 385 ILE A CA 1
ATOM 3116 C C . ILE A 1 385 ? -17.172 -30.562 -3.092 1 96 385 ILE A C 1
ATOM 3118 O O . ILE A 1 385 ? -17.422 -29.359 -2.957 1 96 385 ILE A O 1
ATOM 3122 N N . PRO A 1 386 ? -16.016 -31.078 -2.762 1 95.88 386 PRO A N 1
ATOM 3123 C CA . PRO A 1 386 ? -15.008 -30.141 -2.234 1 95.88 386 PRO A CA 1
ATOM 3124 C C . PRO A 1 386 ? -14.758 -28.953 -3.154 1 95.88 386 PRO A C 1
ATOM 3126 O O . PRO A 1 386 ? -14.602 -29.125 -4.367 1 95.88 386 PRO A O 1
ATOM 3129 N N . THR A 1 387 ? -14.664 -27.766 -2.598 1 92.69 387 THR A N 1
ATOM 3130 C CA . THR A 1 387 ? -14.453 -26.562 -3.387 1 92.69 387 THR A CA 1
ATOM 3131 C C . THR A 1 387 ? -13 -26.453 -3.848 1 92.69 387 THR A C 1
ATOM 3133 O O . THR A 1 387 ? -12.695 -25.719 -4.789 1 92.69 387 THR A O 1
ATOM 3136 N N . ARG A 1 388 ? -12.141 -27.219 -3.158 1 91.69 388 ARG A N 1
ATOM 3137 C CA . ARG A 1 388 ? -10.719 -27.188 -3.496 1 91.69 388 ARG A CA 1
ATOM 3138 C C . ARG A 1 388 ? -10.164 -28.594 -3.703 1 91.69 388 ARG A C 1
ATOM 3140 O O . ARG A 1 388 ? -9.953 -29.328 -2.738 1 91.69 388 ARG A O 1
ATOM 3147 N N . ILE A 1 389 ? -9.961 -28.875 -4.902 1 92 389 ILE A N 1
ATOM 3148 C CA . ILE A 1 389 ? -9.242 -30.078 -5.312 1 92 389 ILE A CA 1
ATOM 3149 C C . ILE A 1 389 ? -8.039 -29.703 -6.164 1 92 389 ILE A C 1
ATOM 3151 O O . ILE A 1 389 ? -8.148 -28.859 -7.066 1 92 389 ILE A O 1
ATOM 3155 N N . LYS A 1 390 ? -6.941 -30.25 -5.766 1 94.25 390 LYS A N 1
ATOM 3156 C CA . LYS A 1 390 ? -5.742 -29.938 -6.539 1 94.25 390 LYS A CA 1
ATOM 3157 C C . LYS A 1 390 ? -5.07 -31.219 -7.043 1 94.25 390 LYS A C 1
ATOM 3159 O O . LYS A 1 390 ? -4.945 -32.188 -6.301 1 94.25 390 LYS A O 1
ATOM 3164 N N . PHE A 1 391 ? -4.68 -31.156 -8.266 1 97.38 391 PHE A N 1
ATOM 3165 C CA . PHE A 1 391 ? -3.902 -32.219 -8.914 1 97.38 391 PHE A CA 1
ATOM 3166 C C . PHE A 1 391 ? -2.518 -31.703 -9.289 1 97.38 391 PHE A C 1
ATOM 3168 O O . PHE A 1 391 ? -2.264 -30.5 -9.266 1 97.38 391 PHE A O 1
ATOM 3175 N N . GLY A 1 392 ? -1.661 -32.688 -9.484 1 98 392 GLY A N 1
ATOM 3176 C CA . GLY A 1 392 ? -0.39 -32.375 -10.125 1 98 392 GLY A CA 1
ATOM 3177 C C . GLY A 1 392 ? -0.302 -32.906 -11.547 1 98 392 GLY A C 1
ATOM 3178 O O . GLY A 1 392 ? -0.514 -34.094 -11.781 1 98 392 GLY A O 1
ATOM 3179 N N . LEU A 1 393 ? -0.105 -32.031 -12.508 1 98.5 393 LEU A N 1
ATOM 3180 C CA . LEU A 1 393 ? 0.175 -32.438 -13.875 1 98.5 393 LEU A CA 1
ATOM 3181 C C . LEU A 1 393 ? 1.676 -32.625 -14.102 1 98.5 393 LEU A C 1
ATOM 3183 O O . LEU A 1 393 ? 2.422 -31.625 -14.062 1 98.5 393 LEU A O 1
ATOM 3187 N N . ASN A 1 394 ? 2.07 -33.812 -14.328 1 98.31 394 ASN A N 1
ATOM 3188 C CA . ASN A 1 394 ? 3.473 -34.125 -14.547 1 98.31 394 ASN A CA 1
ATOM 3189 C C . ASN A 1 394 ? 3.732 -34.531 -16 1 98.31 394 ASN A C 1
ATOM 3191 O O . ASN A 1 394 ? 3.227 -35.531 -16.469 1 98.31 394 ASN A O 1
ATOM 3195 N N . VAL A 1 395 ? 4.477 -33.719 -16.656 1 98.44 395 VAL A N 1
ATOM 3196 C CA . VAL A 1 395 ? 4.906 -34.031 -18.031 1 98.44 395 VAL A CA 1
ATOM 3197 C C . VAL A 1 395 ? 6.422 -34.219 -18.062 1 98.44 395 VAL A C 1
ATOM 3199 O O . VAL A 1 395 ? 7.172 -33.344 -17.625 1 98.44 395 VAL A O 1
ATOM 3202 N N . GLY A 1 396 ? 6.848 -35.375 -18.5 1 97.56 396 GLY A N 1
ATOM 3203 C CA . GLY A 1 396 ? 8.273 -35.656 -18.547 1 97.56 396 GLY A CA 1
ATOM 3204 C C . GLY A 1 396 ? 8.688 -36.438 -19.781 1 97.56 396 GLY A C 1
ATOM 3205 O O . GLY A 1 396 ? 7.863 -36.688 -20.656 1 97.56 396 GLY A O 1
ATOM 3206 N N . ILE A 1 397 ? 9.992 -36.656 -19.875 1 96.62 397 ILE A N 1
ATOM 3207 C CA . ILE A 1 397 ? 10.594 -37.406 -20.969 1 96.62 397 ILE A CA 1
ATOM 3208 C C . ILE A 1 397 ? 11.461 -38.531 -20.391 1 96.62 397 ILE A C 1
ATOM 3210 O O . ILE A 1 397 ? 12.406 -38.281 -19.641 1 96.62 397 ILE A O 1
ATOM 3214 N N . LYS A 1 398 ? 11.148 -39.719 -20.766 1 94.88 398 LYS A N 1
ATOM 3215 C CA . LYS A 1 398 ? 11.898 -40.875 -20.281 1 94.88 398 LYS A CA 1
ATOM 3216 C C . LYS A 1 398 ? 13.273 -40.938 -20.938 1 94.88 398 LYS A C 1
ATOM 3218 O O . LYS A 1 398 ? 13.484 -40.406 -22.016 1 94.88 398 LYS A O 1
ATOM 3223 N N . ASN A 1 399 ? 14.133 -41.625 -20.203 1 94.25 399 ASN A N 1
ATOM 3224 C CA . ASN A 1 399 ? 15.453 -41.969 -20.719 1 94.25 399 ASN A CA 1
ATOM 3225 C C . ASN A 1 399 ? 16.266 -40.719 -21.078 1 94.25 399 ASN A C 1
ATOM 3227 O O . ASN A 1 399 ? 16.891 -40.688 -22.141 1 94.25 399 ASN A O 1
ATOM 3231 N N . ARG A 1 400 ? 16.094 -39.719 -20.297 1 94.69 400 ARG A N 1
ATOM 3232 C CA . ARG A 1 400 ? 16.875 -38.5 -20.422 1 94.69 400 ARG A CA 1
ATOM 3233 C C . ARG A 1 400 ? 17.672 -38.219 -19.141 1 94.69 400 ARG A C 1
ATOM 3235 O O . ARG A 1 400 ? 17.531 -38.938 -18.156 1 94.69 400 ARG A O 1
ATOM 3242 N N . ASP A 1 401 ? 18.516 -37.188 -19.156 1 93.38 401 ASP A N 1
ATOM 3243 C CA . ASP A 1 401 ? 19.375 -36.875 -18.031 1 93.38 401 ASP A CA 1
ATOM 3244 C C . ASP A 1 401 ? 18.562 -36.406 -16.828 1 93.38 401 ASP A C 1
ATOM 3246 O O . ASP A 1 401 ? 18.875 -36.75 -15.688 1 93.38 401 ASP A O 1
ATOM 3250 N N . VAL A 1 402 ? 17.594 -35.656 -17.125 1 93.06 402 VAL A N 1
ATOM 3251 C CA . VAL A 1 402 ? 16.75 -35.188 -16.047 1 93.06 402 VAL A CA 1
ATOM 3252 C C . VAL A 1 402 ? 15.734 -36.25 -15.648 1 93.06 402 VAL A C 1
ATOM 3254 O O . VAL A 1 402 ? 15.008 -36.75 -16.5 1 93.06 402 VAL A O 1
ATOM 3257 N N . LYS A 1 403 ? 15.57 -36.469 -14.375 1 87.12 403 LYS A N 1
ATOM 3258 C CA . LYS A 1 403 ? 14.867 -37.656 -13.906 1 87.12 403 LYS A CA 1
ATOM 3259 C C . LYS A 1 403 ? 13.469 -37.281 -13.398 1 87.12 403 LYS A C 1
ATOM 3261 O O . LYS A 1 403 ? 12.703 -38.188 -13.016 1 87.12 403 LYS A O 1
ATOM 3266 N N . PHE A 1 404 ? 13.164 -36.094 -13.32 1 90.56 404 PHE A N 1
ATOM 3267 C CA . PHE A 1 404 ? 11.844 -35.719 -12.836 1 90.56 404 PHE A CA 1
ATOM 3268 C C . PHE A 1 404 ? 11.078 -34.938 -13.891 1 90.56 404 PHE A C 1
ATOM 3270 O O . PHE A 1 404 ? 11.68 -34.312 -14.758 1 90.56 404 PHE A O 1
ATOM 3277 N N . PRO A 1 405 ? 9.797 -35.062 -13.805 1 95.44 405 PRO A N 1
ATOM 3278 C CA . PRO A 1 405 ? 8.945 -34.281 -14.711 1 95.44 405 PRO A CA 1
ATOM 3279 C C . PRO A 1 405 ? 8.68 -32.875 -14.195 1 95.44 405 PRO A C 1
ATOM 3281 O O . PRO A 1 405 ? 9.133 -32.5 -13.109 1 95.44 405 PRO A O 1
ATOM 3284 N N . SER A 1 406 ? 7.977 -32.094 -15.023 1 96 406 SER A N 1
ATOM 3285 C CA . SER A 1 406 ? 7.348 -30.859 -14.516 1 96 406 SER A CA 1
ATOM 3286 C C . SER A 1 406 ? 6.281 -31.188 -13.469 1 96 406 SER A C 1
ATOM 3288 O O . SER A 1 406 ? 5.891 -32.344 -13.32 1 96 406 SER A O 1
ATOM 3290 N N . ASN A 1 407 ? 5.875 -30.234 -12.734 1 97.31 407 ASN A N 1
ATOM 3291 C CA . ASN A 1 407 ? 4.801 -30.359 -11.758 1 97.31 407 ASN A CA 1
ATOM 3292 C C . ASN A 1 407 ? 3.908 -29.125 -11.727 1 97.31 407 ASN A C 1
ATOM 3294 O O . ASN A 1 407 ? 4.281 -28.094 -11.156 1 97.31 407 ASN A O 1
ATOM 3298 N N . ILE A 1 408 ? 2.752 -29.219 -12.336 1 97.38 408 ILE A N 1
ATOM 3299 C CA . ILE A 1 408 ? 1.802 -28.125 -12.336 1 97.38 408 ILE A CA 1
ATOM 3300 C C . ILE A 1 408 ? 0.691 -28.391 -11.32 1 97.38 408 ILE A C 1
ATOM 3302 O O . ILE A 1 408 ? -0.061 -29.359 -11.461 1 97.38 408 ILE A O 1
ATOM 3306 N N . CYS A 1 409 ? 0.645 -27.578 -10.359 1 95.31 409 CYS A N 1
ATOM 3307 C CA . CYS A 1 409 ? -0.469 -27.672 -9.422 1 95.31 409 CYS A CA 1
ATOM 3308 C C . CYS A 1 409 ? -1.708 -26.969 -9.977 1 95.31 409 CYS A C 1
ATOM 3310 O O . CYS A 1 409 ? -1.702 -25.766 -10.188 1 95.31 409 CYS A O 1
ATOM 3312 N N . PHE A 1 410 ? -2.766 -27.703 -10.203 1 96 410 PHE A N 1
ATOM 3313 C CA . PHE A 1 410 ? -3.943 -27.109 -10.82 1 96 410 PHE A CA 1
ATOM 3314 C C . PHE A 1 410 ? -5.219 -27.719 -10.25 1 96 410 PHE A C 1
ATOM 3316 O O . PHE A 1 410 ? -5.172 -28.719 -9.531 1 96 410 PHE A O 1
ATOM 3323 N N . ALA A 1 411 ? -6.316 -27.062 -10.539 1 94.62 411 ALA A N 1
ATOM 3324 C CA . ALA A 1 411 ? -7.625 -27.5 -10.062 1 94.62 411 ALA A CA 1
ATOM 3325 C C . ALA A 1 411 ? -8.586 -27.719 -11.227 1 94.62 411 ALA A C 1
ATOM 3327 O O . ALA A 1 411 ? -8.555 -26.984 -12.211 1 94.62 411 ALA A O 1
ATOM 3328 N N . PRO A 1 412 ? -9.391 -28.734 -11.094 1 95.31 412 PRO A N 1
ATOM 3329 C CA . PRO A 1 412 ? -10.508 -28.797 -12.047 1 95.31 412 PRO A CA 1
ATOM 3330 C C . PRO A 1 412 ? -11.547 -27.703 -11.797 1 95.31 412 PRO A C 1
ATOM 3332 O O . PRO A 1 412 ? -11.57 -27.109 -10.727 1 95.31 412 PRO A O 1
ATOM 3335 N N . GLN A 1 413 ? -12.383 -27.516 -12.758 1 93.31 413 GLN A N 1
ATOM 3336 C CA . GLN A 1 413 ? -13.414 -26.5 -12.664 1 93.31 413 GLN A CA 1
ATOM 3337 C C . GLN A 1 413 ? -14.727 -27.078 -12.156 1 93.31 413 GLN A C 1
ATOM 3339 O O . GLN A 1 413 ? -15.203 -28.094 -12.672 1 93.31 413 GLN A O 1
ATOM 3344 N N . LEU A 1 414 ? -15.305 -26.375 -11.195 1 92.81 414 LEU A N 1
ATOM 3345 C CA . LEU A 1 414 ? -16.609 -26.781 -10.688 1 92.81 414 LEU A CA 1
ATOM 3346 C C . LEU A 1 414 ? -17.703 -26.453 -11.688 1 92.81 414 LEU A C 1
ATOM 3348 O O . LEU A 1 414 ? -17.609 -25.484 -12.445 1 92.81 414 LEU A O 1
ATOM 3352 N N . GLY A 1 415 ? -18.75 -27.281 -11.617 1 92 415 GLY A N 1
ATOM 3353 C CA . GLY A 1 415 ? -19.922 -26.984 -12.43 1 92 415 GLY A CA 1
ATOM 3354 C C . GLY A 1 415 ? -20.734 -25.812 -11.906 1 92 415 GLY A C 1
ATOM 3355 O O . GLY A 1 415 ? -21.688 -26.016 -11.141 1 92 415 GLY A O 1
ATOM 3356 N N . ASN A 1 416 ? -20.375 -24.672 -12.281 1 88.12 416 ASN A N 1
ATOM 3357 C CA . ASN A 1 416 ? -21.094 -23.453 -11.891 1 88.12 416 ASN A CA 1
ATOM 3358 C C . ASN A 1 416 ? -21.859 -22.859 -13.07 1 88.12 416 ASN A C 1
ATOM 3360 O O . ASN A 1 416 ? -21.25 -22.266 -13.969 1 88.12 416 ASN A O 1
ATOM 3364 N N . PRO A 1 417 ? -23.156 -22.844 -13.008 1 90 417 PRO A N 1
ATOM 3365 C CA . PRO A 1 417 ? -23.938 -22.391 -14.156 1 90 417 PRO A CA 1
ATOM 3366 C C . PRO A 1 417 ? -23.781 -20.906 -14.43 1 90 417 PRO A C 1
ATOM 3368 O O . PRO A 1 417 ? -24.078 -20.438 -15.531 1 90 417 PRO A O 1
ATOM 3371 N N . ASN A 1 418 ? -23.25 -20.125 -13.492 1 87.5 418 ASN A N 1
ATOM 3372 C CA . ASN A 1 418 ? -23.078 -18.688 -13.672 1 87.5 418 ASN A CA 1
ATOM 3373 C C . ASN A 1 418 ? -22.062 -18.375 -14.781 1 87.5 418 ASN A C 1
ATOM 3375 O O . ASN A 1 418 ? -22.047 -17.266 -15.312 1 87.5 418 ASN A O 1
ATOM 3379 N N . ILE A 1 419 ? -21.312 -19.359 -15.094 1 89.25 419 ILE A N 1
ATOM 3380 C CA . ILE A 1 419 ? -20.297 -19.156 -16.125 1 89.25 419 ILE A CA 1
ATOM 3381 C C . ILE A 1 419 ? -20.969 -18.891 -17.469 1 89.25 419 ILE A C 1
ATOM 3383 O O . ILE A 1 419 ? -20.375 -18.25 -18.344 1 89.25 419 ILE A O 1
ATOM 3387 N N . LEU A 1 420 ? -22.156 -19.359 -17.625 1 89.62 420 LEU A N 1
ATOM 3388 C CA . LEU A 1 420 ? -22.875 -19.203 -18.891 1 89.62 420 LEU A CA 1
ATOM 3389 C C . LEU A 1 420 ? -23.25 -17.75 -19.141 1 89.62 420 LEU A C 1
ATOM 3391 O O . LEU A 1 420 ? -23.594 -17.375 -20.266 1 89.62 420 LEU A O 1
ATOM 3395 N N . GLN A 1 421 ? -23.125 -17.016 -18.109 1 88.25 421 GLN A N 1
ATOM 3396 C CA . GLN A 1 421 ? -23.422 -15.586 -18.234 1 88.25 421 GLN A CA 1
ATOM 3397 C C . GLN A 1 421 ? -22.25 -14.852 -18.875 1 88.25 421 GLN A C 1
ATOM 3399 O O . GLN A 1 421 ? -22.406 -13.727 -19.359 1 88.25 421 GLN A O 1
ATOM 3404 N N . LYS A 1 422 ? -21.141 -15.477 -18.859 1 88.56 422 LYS A N 1
ATOM 3405 C CA . LYS A 1 422 ? -19.969 -14.891 -19.484 1 88.56 422 LYS A CA 1
ATOM 3406 C C . LYS A 1 422 ? -19.969 -15.148 -20.984 1 88.56 422 LYS A C 1
ATOM 3408 O O . LYS A 1 422 ? -20.078 -16.297 -21.422 1 88.56 422 LYS A O 1
ATOM 3413 N N . LYS A 1 423 ? -19.719 -14.07 -21.719 1 87.88 423 LYS A N 1
ATOM 3414 C CA . LYS A 1 423 ? -19.797 -14.195 -23.172 1 87.88 423 LYS A CA 1
ATOM 3415 C C . LYS A 1 423 ? -18.422 -14.445 -23.781 1 87.88 423 LYS A C 1
ATOM 3417 O O . LYS A 1 423 ? -18.312 -14.914 -24.922 1 87.88 423 LYS A O 1
ATOM 3422 N N . SER A 1 424 ? -17.422 -14.094 -23.062 1 93.62 424 SER A N 1
ATOM 3423 C CA . SER A 1 424 ? -16.078 -14.164 -23.625 1 93.62 424 SER A CA 1
ATOM 3424 C C . SER A 1 424 ? -15.055 -14.539 -22.547 1 93.62 424 SER A C 1
ATOM 3426 O O . SER A 1 424 ? -15.383 -14.578 -21.359 1 93.62 424 SER A O 1
ATOM 3428 N N . THR A 1 425 ? -13.93 -14.914 -23.031 1 94.88 425 THR A N 1
ATOM 3429 C CA . THR A 1 425 ? -12.82 -15.195 -22.141 1 94.88 425 THR A CA 1
ATOM 3430 C C . THR A 1 425 ? -11.539 -14.523 -22.625 1 94.88 425 THR A C 1
ATOM 3432 O O . THR A 1 425 ? -11.328 -14.383 -23.828 1 94.88 425 THR A O 1
ATOM 3435 N N . PHE A 1 426 ? -10.758 -14.016 -21.734 1 95.94 426 PHE A N 1
ATOM 3436 C CA . PHE A 1 426 ? -9.43 -13.453 -21.953 1 95.94 426 PHE A CA 1
ATOM 3437 C C . PHE A 1 426 ? -8.383 -14.219 -21.156 1 95.94 426 PHE A C 1
ATOM 3439 O O . PHE A 1 426 ? -8.484 -14.344 -19.938 1 95.94 426 PHE A O 1
ATOM 3446 N N . ARG A 1 427 ? -7.375 -14.758 -21.844 1 97.44 427 ARG A N 1
ATOM 3447 C CA . ARG A 1 427 ? -6.277 -15.5 -21.234 1 97.44 427 ARG A CA 1
ATOM 3448 C C . ARG A 1 427 ? -4.93 -15.008 -21.75 1 97.44 427 ARG A C 1
ATOM 3450 O O . ARG A 1 427 ? -4.855 -14.344 -22.781 1 97.44 427 ARG A O 1
ATOM 3457 N N . TRP A 1 428 ? -3.869 -15.266 -21.047 1 97.94 428 TRP A N 1
ATOM 3458 C CA . TRP A 1 428 ? -2.529 -14.922 -21.516 1 97.94 428 TRP A CA 1
ATOM 3459 C C . TRP A 1 428 ? -1.481 -15.828 -20.875 1 97.94 428 TRP A C 1
ATOM 3461 O O . TRP A 1 428 ? -1.742 -16.453 -19.859 1 97.94 428 TRP A O 1
ATOM 3471 N N . ALA A 1 429 ? -0.328 -16 -21.469 1 98.31 429 ALA A N 1
ATOM 3472 C CA . ALA A 1 429 ? 0.75 -16.875 -21 1 98.31 429 ALA A CA 1
ATOM 3473 C C . ALA A 1 429 ? 2.076 -16.5 -21.656 1 98.31 429 ALA A C 1
ATOM 3475 O O . ALA A 1 429 ? 2.094 -15.883 -22.734 1 98.31 429 ALA A O 1
ATOM 3476 N N . PRO A 1 430 ? 3.115 -16.844 -21.016 1 98.12 430 PRO A N 1
ATOM 3477 C CA . PRO A 1 430 ? 4.438 -16.562 -21.594 1 98.12 430 PRO A CA 1
ATOM 3478 C C . PRO A 1 430 ? 4.941 -17.672 -22.5 1 98.12 430 PRO A C 1
ATOM 3480 O O . PRO A 1 430 ? 4.535 -18.828 -22.359 1 98.12 430 PRO A O 1
ATOM 3483 N N . PHE A 1 431 ? 5.738 -17.234 -23.422 1 98.06 431 PHE A N 1
ATOM 3484 C CA . PHE A 1 431 ? 6.75 -18.125 -24 1 98.06 431 PHE A CA 1
ATOM 3485 C C . PHE A 1 431 ? 8.086 -17.953 -23.281 1 98.06 431 PHE A C 1
ATOM 3487 O O . PHE A 1 431 ? 8.75 -16.922 -23.438 1 98.06 431 PHE A O 1
ATOM 3494 N N . ILE A 1 432 ? 8.461 -18.938 -22.531 1 95.38 432 ILE A N 1
ATOM 3495 C CA . ILE A 1 432 ? 9.688 -18.844 -21.75 1 95.38 432 ILE A CA 1
ATOM 3496 C C . ILE A 1 432 ? 10.891 -18.719 -22.672 1 95.38 432 ILE A C 1
ATOM 3498 O O . ILE A 1 432 ? 11.758 -17.875 -22.469 1 95.38 432 ILE A O 1
ATOM 3502 N N . ASN A 1 433 ? 10.984 -19.5 -23.688 1 92.06 433 ASN A N 1
ATOM 3503 C CA . ASN A 1 433 ? 11.875 -19.438 -24.828 1 92.06 433 ASN A CA 1
ATOM 3504 C C . ASN A 1 433 ? 13.328 -19.672 -24.422 1 92.06 433 ASN A C 1
ATOM 3506 O O . ASN A 1 433 ? 14.234 -19 -24.938 1 92.06 433 ASN A O 1
ATOM 3510 N N . VAL A 1 434 ? 13.57 -20.453 -23.469 1 93.38 434 VAL A N 1
ATOM 3511 C CA . VAL A 1 434 ? 14.898 -21 -23.188 1 93.38 434 VAL A CA 1
ATOM 3512 C C . VAL A 1 434 ? 15.117 -22.281 -23.984 1 93.38 434 VAL A C 1
ATOM 3514 O O . VAL A 1 434 ? 16.203 -22.5 -24.531 1 93.38 434 VAL A O 1
ATOM 3517 N N . GLY A 1 435 ? 14.117 -23.109 -23.953 1 94.88 435 GLY A N 1
ATOM 3518 C CA . GLY A 1 435 ? 14.031 -24.281 -24.812 1 94.88 435 GLY A CA 1
ATOM 3519 C C . GLY A 1 435 ? 12.977 -24.141 -25.906 1 94.88 435 GLY A C 1
ATOM 3520 O O . GLY A 1 435 ? 12.859 -23.094 -26.531 1 94.88 435 GLY A O 1
ATOM 3521 N N . ASN A 1 436 ? 12.32 -25.281 -26.172 1 95.56 436 ASN A N 1
ATOM 3522 C CA . ASN A 1 436 ? 11.203 -25.281 -27.125 1 95.56 436 ASN A CA 1
ATOM 3523 C C . ASN A 1 436 ? 9.883 -24.953 -26.422 1 95.56 436 ASN A C 1
ATOM 3525 O O . ASN A 1 436 ? 9.227 -25.844 -25.891 1 95.56 436 ASN A O 1
ATOM 3529 N N . SER A 1 437 ? 9.469 -23.719 -26.672 1 97.25 437 SER A N 1
ATOM 3530 C CA . SER A 1 437 ? 8.305 -23.234 -25.938 1 97.25 437 SER A CA 1
ATOM 3531 C C . SER A 1 437 ? 7.02 -23.469 -26.734 1 97.25 437 SER A C 1
ATOM 3533 O O . SER A 1 437 ? 7.004 -23.281 -27.969 1 97.25 437 SER A O 1
ATOM 3535 N N . GLU A 1 438 ? 5.984 -23.828 -26.031 1 97.69 438 GLU A N 1
ATOM 3536 C CA . GLU A 1 438 ? 4.668 -23.922 -26.656 1 97.69 438 GLU A CA 1
ATOM 3537 C C . GLU A 1 438 ? 3.561 -23.578 -25.656 1 97.69 438 GLU A C 1
ATOM 3539 O O . GLU A 1 438 ? 3.75 -23.703 -24.453 1 97.69 438 GLU A O 1
ATOM 3544 N N . ILE A 1 439 ? 2.494 -23.094 -26.156 1 98.5 439 ILE A N 1
ATOM 3545 C CA . ILE A 1 439 ? 1.246 -22.906 -25.422 1 98.5 439 ILE A CA 1
ATOM 3546 C C . ILE A 1 439 ? 0.164 -23.812 -26 1 98.5 439 ILE A C 1
ATOM 3548 O O . ILE A 1 439 ? 0.004 -23.906 -27.219 1 98.5 439 ILE A O 1
ATOM 3552 N N . VAL A 1 440 ? -0.471 -24.531 -25.125 1 98.69 440 VAL A N 1
ATOM 3553 C CA . VAL A 1 440 ? -1.568 -25.406 -25.516 1 98.69 440 VAL A CA 1
ATOM 3554 C C . VAL A 1 440 ? -2.895 -24.828 -25.031 1 98.69 440 VAL A C 1
ATOM 3556 O O . VAL A 1 440 ? -3.107 -24.656 -23.828 1 98.69 440 VAL A O 1
ATOM 3559 N N . LEU A 1 441 ? -3.77 -24.531 -25.938 1 98.5 441 LEU A N 1
ATOM 3560 C CA . LEU A 1 441 ? -5.117 -24.078 -25.609 1 98.5 441 LEU A CA 1
ATOM 3561 C C . LEU A 1 441 ? -6.105 -25.234 -25.641 1 98.5 441 LEU A C 1
ATOM 3563 O O . LEU A 1 441 ? -6.02 -26.109 -26.516 1 98.5 441 LEU A O 1
ATOM 3567 N N . THR A 1 442 ? -6.973 -25.25 -24.703 1 98.44 442 THR A N 1
ATOM 3568 C CA . THR A 1 442 ? -8.023 -26.25 -24.641 1 98.44 442 THR A CA 1
ATOM 3569 C C . THR A 1 442 ? -9.406 -25.594 -24.688 1 98.44 442 THR A C 1
ATOM 3571 O O . THR A 1 442 ? -9.625 -24.578 -24.031 1 98.44 442 THR A O 1
ATOM 3574 N N . ASN A 1 443 ? -10.312 -26.078 -25.484 1 98.38 443 ASN A N 1
ATOM 3575 C CA . ASN A 1 443 ? -11.727 -25.703 -25.484 1 98.38 443 ASN A CA 1
ATOM 3576 C C . ASN A 1 443 ? -12.602 -26.812 -24.891 1 98.38 443 ASN A C 1
ATOM 3578 O O . ASN A 1 443 ? -13.156 -27.625 -25.625 1 98.38 443 ASN A O 1
ATOM 3582 N N . SER A 1 444 ? -12.742 -26.75 -23.641 1 96.94 444 SER A N 1
ATOM 3583 C CA . SER A 1 444 ? -13.484 -27.75 -22.891 1 96.94 444 SER A CA 1
ATOM 3584 C C . SER A 1 444 ? -14.328 -27.109 -21.797 1 96.94 444 SER A C 1
ATOM 3586 O O . SER A 1 444 ? -14 -26.031 -21.297 1 96.94 444 SER A O 1
ATOM 3588 N N . SER A 1 445 ? -15.438 -27.797 -21.438 1 94.88 445 SER A N 1
ATOM 3589 C CA . SER A 1 445 ? -16.391 -27.234 -20.484 1 94.88 445 SER A CA 1
ATOM 3590 C C . SER A 1 445 ? -16.875 -28.297 -19.5 1 94.88 445 SER A C 1
ATOM 3592 O O . SER A 1 445 ? -16.875 -29.484 -19.797 1 94.88 445 SER A O 1
ATOM 3594 N N . PRO A 1 446 ? -17.219 -27.797 -18.328 1 94.06 446 PRO A N 1
ATOM 3595 C CA . PRO A 1 446 ? -17.875 -28.719 -17.406 1 94.06 446 PRO A CA 1
ATOM 3596 C C . PRO A 1 446 ? -19.297 -29.094 -17.859 1 94.06 446 PRO A C 1
ATOM 3598 O O . PRO A 1 446 ? -19.938 -29.922 -17.234 1 94.06 446 PRO A O 1
ATOM 3601 N N . LEU A 1 447 ? -19.719 -28.531 -18.891 1 94.81 447 LEU A N 1
ATOM 3602 C CA . LEU A 1 447 ? -21 -28.938 -19.453 1 94.81 447 LEU A CA 1
ATOM 3603 C C . LEU A 1 447 ? -20.906 -30.359 -20.016 1 94.81 447 LEU A C 1
ATOM 3605 O O . LEU A 1 447 ? -19.984 -30.672 -20.781 1 94.81 447 LEU A O 1
ATOM 3609 N N . LYS A 1 448 ? -21.875 -31.188 -19.703 1 93.38 448 LYS A N 1
ATOM 3610 C CA . LYS A 1 448 ? -21.891 -32.562 -20.156 1 93.38 448 LYS A CA 1
ATOM 3611 C C . LYS A 1 448 ? -22.016 -32.656 -21.672 1 93.38 448 LYS A C 1
ATOM 3613 O O . LYS A 1 448 ? -21.297 -33.406 -22.328 1 93.38 448 LYS A O 1
ATOM 3618 N N . ALA A 1 449 ? -22.906 -31.953 -22.281 1 91.5 449 ALA A N 1
ATOM 3619 C CA . ALA A 1 449 ? -23.109 -31.953 -23.734 1 91.5 449 ALA A CA 1
ATOM 3620 C C . ALA A 1 449 ? -22.5 -30.703 -24.375 1 91.5 449 ALA A C 1
ATOM 3622 O O . ALA A 1 449 ? -23.188 -29.953 -25.062 1 91.5 449 ALA A O 1
ATOM 3623 N N . TYR A 1 450 ? -21.188 -30.672 -24.203 1 95.75 450 TYR A N 1
ATOM 3624 C CA . TYR A 1 450 ? -20.531 -29.469 -24.703 1 95.75 450 TYR A CA 1
ATOM 3625 C C . TYR A 1 450 ? -20.25 -29.578 -26.203 1 95.75 450 TYR A C 1
ATOM 3627 O O . TYR A 1 450 ? -19.703 -30.594 -26.656 1 95.75 450 TYR A O 1
ATOM 3635 N N . ASN A 1 451 ? -20.641 -28.562 -27 1 95.19 451 ASN A N 1
ATOM 3636 C CA . ASN A 1 451 ? -20.469 -28.641 -28.438 1 95.19 451 ASN A CA 1
ATOM 3637 C C . ASN A 1 451 ? -20.156 -27.266 -29.047 1 95.19 451 ASN A C 1
ATOM 3639 O O . ASN A 1 451 ? -20.328 -27.062 -30.25 1 95.19 451 ASN A O 1
ATOM 3643 N N . GLN A 1 452 ? -19.656 -26.359 -28.312 1 95.38 452 GLN A N 1
ATOM 3644 C CA . GLN A 1 452 ? -19.453 -25 -28.797 1 95.38 452 GLN A CA 1
ATOM 3645 C C . GLN A 1 452 ? -18.016 -24.797 -29.25 1 95.38 452 GLN A C 1
ATOM 3647 O O . GLN A 1 452 ? -17.078 -25.047 -28.484 1 95.38 452 GLN A O 1
ATOM 3652 N N . ASP A 1 453 ? -17.875 -24.281 -30.453 1 97.25 453 ASP A N 1
ATOM 3653 C CA . ASP A 1 453 ? -16.562 -23.859 -30.953 1 97.25 453 ASP A CA 1
ATOM 3654 C C . ASP A 1 453 ? -16.141 -22.531 -30.344 1 97.25 453 ASP A C 1
ATOM 3656 O O . ASP A 1 453 ? -16.984 -21.766 -29.875 1 97.25 453 ASP A O 1
ATOM 3660 N N . ALA A 1 454 ? -14.852 -22.297 -30.312 1 97.94 454 ALA A N 1
ATOM 3661 C CA . ALA A 1 454 ? -14.305 -21.031 -29.859 1 97.94 454 ALA A CA 1
ATOM 3662 C C . ALA A 1 454 ? -13.578 -20.297 -30.984 1 97.94 454 ALA A C 1
ATOM 3664 O O . ALA A 1 454 ? -12.617 -20.828 -31.562 1 97.94 454 ALA A O 1
ATOM 3665 N N . HIS A 1 455 ? -14.078 -19.141 -31.359 1 98.12 455 HIS A N 1
ATOM 3666 C CA . HIS A 1 455 ? -13.328 -18.234 -32.219 1 98.12 455 HIS A CA 1
ATOM 3667 C C . HIS A 1 455 ? -12.336 -17.406 -31.406 1 98.12 455 HIS A C 1
ATOM 3669 O O . HIS A 1 455 ? -12.734 -16.656 -30.5 1 98.12 455 HIS A O 1
ATOM 3675 N N . VAL A 1 456 ? -11.047 -17.547 -31.766 1 98.12 456 VAL A N 1
ATOM 3676 C CA . VAL A 1 456 ? -10.055 -16.922 -30.906 1 98.12 456 VAL A CA 1
ATOM 3677 C C . VAL A 1 456 ? -9.211 -15.938 -31.719 1 98.12 456 VAL A C 1
ATOM 3679 O O . VAL A 1 456 ? -8.953 -16.156 -32.906 1 98.12 456 VAL A O 1
ATOM 3682 N N . VAL A 1 457 ? -8.867 -14.836 -31.094 1 98.38 457 VAL A N 1
ATOM 3683 C CA . VAL A 1 457 ? -7.844 -13.914 -31.578 1 98.38 457 VAL A CA 1
ATOM 3684 C C . VAL A 1 457 ? -6.609 -14.008 -30.672 1 98.38 457 VAL A C 1
ATOM 3686 O O . VAL A 1 457 ? -6.691 -13.781 -29.469 1 98.38 457 VAL A O 1
ATOM 3689 N N . LEU A 1 458 ? -5.527 -14.406 -31.328 1 98.44 458 LEU A N 1
ATOM 3690 C CA . LEU A 1 458 ? -4.242 -14.5 -30.641 1 98.44 458 LEU A CA 1
ATOM 3691 C C . LEU A 1 458 ? -3.391 -13.266 -30.922 1 98.44 458 LEU A C 1
ATOM 3693 O O . LEU A 1 458 ? -3.199 -12.883 -32.062 1 98.44 458 LEU A O 1
ATOM 3697 N N . THR A 1 459 ? -2.924 -12.625 -29.859 1 98.62 459 THR A N 1
ATOM 3698 C CA . THR A 1 459 ? -2.014 -11.492 -30 1 98.62 459 THR A CA 1
ATOM 3699 C C . THR A 1 459 ? -0.688 -11.773 -29.297 1 98.62 459 THR A C 1
ATOM 3701 O O . THR A 1 459 ? -0.669 -12.148 -28.125 1 98.62 459 THR A O 1
ATOM 3704 N N . PHE A 1 460 ? 0.381 -11.586 -30.031 1 98.62 460 PHE A N 1
ATOM 3705 C CA . PHE A 1 460 ? 1.719 -11.859 -29.531 1 98.62 460 PHE A CA 1
ATOM 3706 C C . PHE A 1 460 ? 2.453 -10.562 -29.203 1 98.62 460 PHE A C 1
ATOM 3708 O O . PHE A 1 460 ? 2.369 -9.594 -29.969 1 98.62 460 PHE A O 1
ATOM 3715 N N . TYR A 1 461 ? 3.1 -10.547 -28.062 1 98.44 461 TYR A N 1
ATOM 3716 C CA . TYR A 1 461 ? 3.863 -9.406 -27.562 1 98.44 461 TYR A CA 1
ATOM 3717 C C . TYR A 1 461 ? 5.324 -9.781 -27.359 1 98.44 461 TYR A C 1
ATOM 3719 O O . TYR A 1 461 ? 5.629 -10.875 -26.875 1 98.44 461 TYR A O 1
ATOM 3727 N N . ARG A 1 462 ? 6.242 -8.898 -27.688 1 97.62 462 ARG A N 1
ATOM 3728 C CA . ARG A 1 462 ? 7.664 -9.188 -27.516 1 97.62 462 ARG A CA 1
ATOM 3729 C C . ARG A 1 462 ? 8.336 -8.148 -26.625 1 97.62 462 ARG A C 1
ATOM 3731 O O . ARG A 1 462 ? 7.738 -7.113 -26.312 1 97.62 462 ARG A O 1
ATOM 3738 N N . GLU A 1 463 ? 9.531 -8.367 -26.266 1 95.5 463 GLU A N 1
ATOM 3739 C CA . GLU A 1 463 ? 10.281 -7.496 -25.359 1 95.5 463 GLU A CA 1
ATOM 3740 C C . GLU A 1 463 ? 10.852 -6.293 -26.109 1 95.5 463 GLU A C 1
ATOM 3742 O O . GLU A 1 463 ? 10.992 -5.211 -25.531 1 95.5 463 GLU A O 1
ATOM 3747 N N . ALA A 1 464 ? 11.148 -6.422 -27.312 1 94.62 464 ALA A N 1
ATOM 3748 C CA . ALA A 1 464 ? 11.969 -5.48 -28.062 1 94.62 464 ALA A CA 1
ATOM 3749 C C . ALA A 1 464 ? 11.258 -4.148 -28.25 1 94.62 464 ALA A C 1
ATOM 3751 O O . ALA A 1 464 ? 11.891 -3.09 -28.25 1 94.62 464 ALA A O 1
ATOM 3752 N N . ASP A 1 465 ? 10.023 -4.133 -28.453 1 95.56 465 ASP A N 1
ATOM 3753 C CA . ASP A 1 465 ? 9.25 -2.92 -28.719 1 95.56 465 ASP A CA 1
ATOM 3754 C C . ASP A 1 465 ? 7.758 -3.162 -28.516 1 95.56 465 ASP A C 1
ATOM 3756 O O . ASP A 1 465 ? 7.363 -4.152 -27.891 1 95.56 465 ASP A O 1
ATOM 3760 N N . ASN A 1 466 ? 6.91 -2.281 -29.031 1 96.12 466 ASN A N 1
ATOM 3761 C CA . ASN A 1 466 ? 5.473 -2.342 -28.797 1 96.12 466 ASN A CA 1
ATOM 3762 C C . ASN A 1 466 ? 4.734 -2.977 -29.969 1 96.12 466 ASN A C 1
ATOM 3764 O O . ASN A 1 466 ? 3.504 -2.928 -30.031 1 96.12 466 ASN A O 1
ATOM 3768 N N . ALA A 1 467 ? 5.441 -3.498 -30.891 1 96.88 467 ALA A N 1
ATOM 3769 C CA . ALA A 1 467 ? 4.789 -4.176 -32 1 96.88 467 ALA A CA 1
ATOM 3770 C C . ALA A 1 467 ? 4.066 -5.438 -31.547 1 96.88 467 ALA A C 1
ATOM 3772 O O . ALA A 1 467 ? 4.496 -6.082 -30.594 1 96.88 467 ALA A O 1
ATOM 3773 N N . THR A 1 468 ? 2.971 -5.746 -32.25 1 98.06 468 THR A N 1
ATOM 3774 C CA . THR A 1 468 ? 2.232 -6.973 -31.953 1 98.06 468 THR A CA 1
ATOM 3775 C C . THR A 1 468 ? 2.041 -7.797 -33.219 1 98.06 468 THR A C 1
ATOM 3777 O O . THR A 1 468 ? 2.127 -7.27 -34.344 1 98.06 468 THR A O 1
ATOM 3780 N N . LEU A 1 469 ? 1.938 -9.062 -33.094 1 98.38 469 LEU A N 1
ATOM 3781 C CA . LEU A 1 469 ? 1.549 -10 -34.125 1 98.38 469 LEU A CA 1
ATOM 3782 C C . LEU A 1 469 ? 0.205 -10.648 -33.812 1 98.38 469 LEU A C 1
ATOM 3784 O O . LEU A 1 469 ? 0.003 -11.148 -32.719 1 98.38 469 LEU A O 1
ATOM 3788 N N . GLU A 1 470 ? -0.733 -10.594 -34.719 1 98.25 470 GLU A N 1
ATOM 3789 C CA . GLU A 1 470 ? -2.066 -11.133 -34.469 1 98.25 470 GLU A CA 1
ATOM 3790 C C . GLU A 1 470 ? -2.357 -12.32 -35.406 1 98.25 470 GLU A C 1
ATOM 3792 O O . GLU A 1 470 ? -1.998 -12.305 -36.562 1 98.25 470 GLU A O 1
ATOM 3797 N N . LYS A 1 471 ? -2.922 -13.289 -34.844 1 97.88 471 LYS A N 1
ATOM 3798 C CA . LYS A 1 471 ? -3.42 -14.453 -35.594 1 97.88 471 LYS A CA 1
ATOM 3799 C C . LYS A 1 471 ? -4.824 -14.828 -35.125 1 97.88 471 LYS A C 1
ATOM 3801 O O . LYS A 1 471 ? -5.254 -14.43 -34.031 1 97.88 471 LYS A O 1
ATOM 3806 N N . SER A 1 472 ? -5.574 -15.531 -35.969 1 97.31 472 SER A N 1
ATOM 3807 C CA . SER A 1 472 ? -6.898 -16.031 -35.594 1 97.31 472 SER A CA 1
ATOM 3808 C C . SER A 1 472 ? -6.996 -17.531 -35.812 1 97.31 472 SER A C 1
ATOM 3810 O O . SER A 1 472 ? -6.285 -18.094 -36.656 1 97.31 472 SER A O 1
ATOM 3812 N N . ALA A 1 473 ? -7.855 -18.125 -35.031 1 96.56 473 ALA A N 1
ATOM 3813 C CA . ALA A 1 473 ? -8.086 -19.547 -35.188 1 96.56 473 ALA A CA 1
ATOM 3814 C C . ALA A 1 473 ? -9.469 -19.938 -34.656 1 96.56 473 ALA A C 1
ATOM 3816 O O . ALA A 1 473 ? -10.109 -19.156 -33.938 1 96.56 473 ALA A O 1
ATOM 3817 N N . ILE A 1 474 ? -9.945 -21.047 -35.125 1 98.06 474 ILE A N 1
ATOM 3818 C CA . ILE A 1 474 ? -11.141 -21.688 -34.562 1 98.06 474 ILE A CA 1
ATOM 3819 C C . ILE A 1 474 ? -10.75 -22.969 -33.812 1 98.06 474 ILE A C 1
ATOM 3821 O O . ILE A 1 474 ? -10.133 -23.859 -34.406 1 98.06 474 ILE A O 1
ATOM 3825 N N . ILE A 1 475 ? -11.062 -23.016 -32.594 1 98.5 475 ILE A N 1
ATOM 3826 C CA . ILE A 1 475 ? -10.828 -24.219 -31.812 1 98.5 475 ILE A CA 1
ATOM 3827 C C . ILE A 1 475 ? -12.156 -24.938 -31.562 1 98.5 475 ILE A C 1
ATOM 3829 O O . ILE A 1 475 ? -12.992 -24.453 -30.812 1 98.5 475 ILE A O 1
ATOM 3833 N N . LYS A 1 476 ? -12.289 -26.125 -32.094 1 98.38 476 LYS A N 1
ATOM 3834 C CA . LYS A 1 476 ? -13.531 -26.875 -31.953 1 98.38 476 LYS A CA 1
ATOM 3835 C C . LYS A 1 476 ? -13.766 -27.328 -30.516 1 98.38 476 LYS A C 1
ATOM 3837 O O . LYS A 1 476 ? -12.844 -27.281 -29.703 1 98.38 476 LYS A O 1
ATOM 3842 N N . ALA A 1 477 ? -15.047 -27.703 -30.234 1 98.25 477 ALA A N 1
ATOM 3843 C CA . ALA A 1 477 ? -15.375 -28.25 -28.922 1 98.25 477 ALA A CA 1
ATOM 3844 C C . ALA A 1 477 ? -14.492 -29.453 -28.578 1 98.25 477 ALA A C 1
ATOM 3846 O O . ALA A 1 477 ? -14.359 -30.359 -29.391 1 98.25 477 ALA A O 1
ATOM 3847 N N . ASN A 1 478 ? -13.852 -29.391 -27.406 1 98.19 478 ASN A N 1
ATOM 3848 C CA . ASN A 1 478 ? -13.016 -30.453 -26.844 1 98.19 478 ASN A CA 1
ATOM 3849 C C . ASN A 1 478 ? -11.719 -30.609 -27.641 1 98.19 478 ASN A C 1
ATOM 3851 O O . ASN A 1 478 ? -11.016 -31.609 -27.484 1 98.19 478 ASN A O 1
ATOM 3855 N N . ALA A 1 479 ? -11.445 -29.672 -28.516 1 98.38 479 ALA A N 1
ATOM 3856 C CA . ALA A 1 479 ? -10.188 -29.688 -29.266 1 98.38 479 ALA A CA 1
ATOM 3857 C C . ALA A 1 479 ? -9.078 -28.984 -28.484 1 98.38 479 ALA A C 1
ATOM 3859 O O . ALA A 1 479 ? -9.328 -28.344 -27.453 1 98.38 479 ALA A O 1
ATOM 3860 N N . ILE A 1 480 ? -7.855 -29.156 -28.938 1 97.62 480 ILE A N 1
ATOM 3861 C CA . ILE A 1 480 ? -6.715 -28.406 -28.438 1 97.62 480 ILE A CA 1
ATOM 3862 C C . ILE A 1 480 ? -6 -27.719 -29.609 1 97.62 480 ILE A C 1
ATOM 3864 O O . ILE A 1 480 ? -6.031 -28.203 -30.734 1 97.62 480 ILE A O 1
ATOM 3868 N N . GLU A 1 481 ? -5.496 -26.609 -29.375 1 97.88 481 GLU A N 1
ATOM 3869 C CA . GLU A 1 481 ? -4.621 -25.891 -30.297 1 97.88 481 GLU A CA 1
ATOM 3870 C C . GLU A 1 481 ? -3.244 -25.656 -29.672 1 97.88 481 GLU A C 1
ATOM 3872 O O . GLU A 1 481 ? -3.133 -25.078 -28.594 1 97.88 481 GLU A O 1
ATOM 3877 N N . VAL A 1 482 ? -2.223 -26.156 -30.359 1 97.94 482 VAL A N 1
ATOM 3878 C CA . VAL A 1 482 ? -0.86 -26 -29.859 1 97.94 482 VAL A CA 1
ATOM 3879 C C . VAL A 1 482 ? -0.147 -24.906 -30.641 1 97.94 482 VAL A C 1
ATOM 3881 O O . VAL A 1 482 ? -0.035 -24.984 -31.859 1 97.94 482 VAL A O 1
ATOM 3884 N N . ILE A 1 483 ? 0.291 -23.906 -29.969 1 98 483 ILE A N 1
ATOM 3885 C CA . ILE A 1 483 ? 1.043 -22.812 -30.562 1 98 483 ILE A CA 1
ATOM 3886 C C . ILE A 1 483 ? 2.525 -22.953 -30.219 1 98 483 ILE A C 1
ATOM 3888 O O . ILE A 1 483 ? 2.926 -22.797 -29.062 1 98 483 ILE A O 1
ATOM 3892 N N . HIS A 1 484 ? 3.326 -23.203 -31.25 1 96.62 484 HIS A N 1
ATOM 3893 C CA . HIS A 1 484 ? 4.758 -23.406 -31.062 1 96.62 484 HIS A CA 1
ATOM 3894 C C . HIS A 1 484 ? 5.543 -22.141 -31.391 1 96.62 484 HIS A C 1
ATOM 3896 O O . HIS A 1 484 ? 5.469 -21.641 -32.5 1 96.62 484 HIS A O 1
ATOM 3902 N N . ALA A 1 485 ? 6.355 -21.781 -30.469 1 95.69 485 ALA A N 1
ATOM 3903 C CA . ALA A 1 485 ? 7.145 -20.578 -30.703 1 95.69 485 ALA A CA 1
ATOM 3904 C C . ALA A 1 485 ? 8.18 -20.797 -31.797 1 95.69 485 ALA A C 1
ATOM 3906 O O . ALA A 1 485 ? 8.414 -19.906 -32.625 1 95.69 485 ALA A O 1
ATOM 3907 N N . GLN A 1 486 ? 8.781 -21.953 -31.875 1 93.19 486 GLN A N 1
ATOM 3908 C CA . GLN A 1 486 ? 9.93 -22.172 -32.75 1 93.19 486 GLN A CA 1
ATOM 3909 C C . GLN A 1 486 ? 9.5 -22.828 -34.062 1 93.19 486 GLN A C 1
ATOM 3911 O O . GLN A 1 486 ? 10.188 -22.719 -35.062 1 93.19 486 GLN A O 1
ATOM 3916 N N . LYS A 1 487 ? 8.398 -23.469 -34.062 1 92.88 487 LYS A N 1
ATOM 3917 C CA . LYS A 1 487 ? 7.977 -24.203 -35.281 1 92.88 487 LYS A CA 1
ATOM 3918 C C . LYS A 1 487 ? 7.172 -23.297 -36.188 1 92.88 487 LYS A C 1
ATOM 3920 O O . LYS A 1 487 ? 7.125 -23.531 -37.406 1 92.88 487 LYS A O 1
ATOM 3925 N N . ASP A 1 488 ? 6.488 -22.375 -35.656 1 94.75 488 ASP A N 1
ATOM 3926 C CA . ASP A 1 488 ? 5.785 -21.375 -36.438 1 94.75 488 ASP A CA 1
ATOM 3927 C C . ASP A 1 488 ? 6.727 -20.266 -36.906 1 94.75 488 ASP A C 1
ATOM 3929 O O . ASP A 1 488 ? 7.18 -19.453 -36.094 1 94.75 488 ASP A O 1
ATOM 3933 N N . SER A 1 489 ? 6.898 -20.156 -38.125 1 96.06 489 SER A N 1
ATOM 3934 C CA . SER A 1 489 ? 7.91 -19.25 -38.656 1 96.06 489 SER A CA 1
ATOM 3935 C C . SER A 1 489 ? 7.578 -17.797 -38.312 1 96.06 489 SER A C 1
ATOM 3937 O O . SER A 1 489 ? 8.477 -17 -38.031 1 96.06 489 SER A O 1
ATOM 3939 N N . ASP A 1 490 ? 6.328 -17.359 -38.375 1 96.81 490 ASP A N 1
ATOM 3940 C CA . ASP A 1 490 ? 5.93 -15.984 -38.094 1 96.81 490 ASP A CA 1
ATOM 3941 C C . ASP A 1 490 ? 6.223 -15.633 -36.625 1 96.81 490 ASP A C 1
ATOM 3943 O O . ASP A 1 490 ? 6.758 -14.562 -36.344 1 96.81 490 ASP A O 1
ATOM 3947 N N . ILE A 1 491 ? 5.879 -16.547 -35.781 1 97.12 491 ILE A N 1
ATOM 3948 C CA . ILE A 1 491 ? 6.066 -16.328 -34.344 1 97.12 491 ILE A CA 1
ATOM 3949 C C . ILE A 1 491 ? 7.559 -16.328 -34.031 1 97.12 491 ILE A C 1
ATOM 3951 O O . ILE A 1 491 ? 8.031 -15.461 -33.281 1 97.12 491 ILE A O 1
ATOM 3955 N N . LYS A 1 492 ? 8.25 -17.266 -34.562 1 96.38 492 LYS A N 1
ATOM 3956 C CA . LYS A 1 492 ? 9.695 -17.359 -34.344 1 96.38 492 LYS A CA 1
ATOM 3957 C C . LYS A 1 492 ? 10.398 -16.078 -34.75 1 96.38 492 LYS A C 1
ATOM 3959 O O . LYS A 1 492 ? 11.227 -15.547 -34 1 96.38 492 LYS A O 1
ATOM 3964 N N . ASP A 1 493 ? 10.078 -15.594 -35.938 1 96.75 493 ASP A N 1
ATOM 3965 C CA . ASP A 1 493 ? 10.695 -14.375 -36.469 1 96.75 493 ASP A CA 1
ATOM 3966 C C . ASP A 1 493 ? 10.297 -13.164 -35.625 1 96.75 493 ASP A C 1
ATOM 3968 O O . ASP A 1 493 ? 11.117 -12.273 -35.375 1 96.75 493 ASP A O 1
ATOM 3972 N N . PHE A 1 494 ? 9.109 -13.18 -35.188 1 97.44 494 PHE A N 1
ATOM 3973 C CA . PHE A 1 494 ? 8.602 -12.062 -34.406 1 97.44 494 PHE A CA 1
ATOM 3974 C C . PHE A 1 494 ? 9.336 -11.945 -33.062 1 97.44 494 PHE A C 1
ATOM 3976 O O . PHE A 1 494 ? 9.703 -10.844 -32.656 1 97.44 494 PHE A O 1
ATOM 3983 N N . PHE A 1 495 ? 9.547 -13.039 -32.375 1 96.12 495 PHE A N 1
ATOM 3984 C CA . PHE A 1 495 ? 10.195 -13.023 -31.078 1 96.12 495 PHE A CA 1
ATOM 3985 C C . PHE A 1 495 ? 11.703 -12.844 -31.219 1 96.12 495 PHE A C 1
ATOM 3987 O O . PHE A 1 495 ? 12.383 -12.406 -30.297 1 96.12 495 PHE A O 1
ATOM 3994 N N . ALA A 1 496 ? 12.227 -13.188 -32.375 1 92.81 496 ALA A N 1
ATOM 3995 C CA . ALA A 1 496 ? 13.641 -13.047 -32.688 1 92.81 496 ALA A CA 1
ATOM 3996 C C . ALA A 1 496 ? 14.516 -13.578 -31.562 1 92.81 496 ALA A C 1
ATOM 3998 O O . ALA A 1 496 ? 15.438 -12.891 -31.109 1 92.81 496 ALA A O 1
ATOM 3999 N N . GLY A 1 497 ? 14.117 -14.719 -31 1 85.94 497 GLY A N 1
ATOM 4000 C CA . GLY A 1 497 ? 14.938 -15.375 -30 1 85.94 497 GLY A CA 1
ATOM 4001 C C . GLY A 1 497 ? 14.625 -14.914 -28.578 1 85.94 497 GLY A C 1
ATOM 4002 O O . GLY A 1 497 ? 15.07 -15.531 -27.609 1 85.94 497 GLY A O 1
ATOM 4003 N N . GLY A 1 498 ? 13.844 -13.914 -28.391 1 88.12 498 GLY A N 1
ATOM 4004 C CA . GLY A 1 498 ? 13.539 -13.391 -27.078 1 88.12 498 GLY A CA 1
ATOM 4005 C C . GLY A 1 498 ? 12.281 -13.992 -26.469 1 88.12 498 GLY A C 1
ATOM 4006 O O . GLY A 1 498 ? 11.578 -14.758 -27.125 1 88.12 498 GLY A O 1
ATOM 4007 N N . THR A 1 499 ? 12.102 -13.664 -25.219 1 89.62 499 THR A N 1
ATOM 4008 C CA . THR A 1 499 ? 10.875 -14.062 -24.531 1 89.62 499 THR A CA 1
ATOM 4009 C C . THR A 1 499 ? 9.688 -13.266 -25.062 1 89.62 499 THR A C 1
ATOM 4011 O O . THR A 1 499 ? 9.852 -12.164 -25.594 1 89.62 499 THR A O 1
ATOM 4014 N N . GLY A 1 500 ? 8.5 -13.914 -25.031 1 96.62 500 GLY A N 1
ATOM 4015 C CA . GLY A 1 500 ? 7.273 -13.25 -25.438 1 96.62 500 GLY A CA 1
ATOM 4016 C C . GLY A 1 500 ? 6.051 -13.711 -24.672 1 96.62 500 GLY A C 1
ATOM 4017 O O . GLY A 1 500 ? 6.145 -14.609 -23.828 1 96.62 500 GLY A O 1
ATOM 4018 N N . TRP A 1 501 ? 5.027 -13.016 -24.922 1 98.44 501 TRP A N 1
ATOM 4019 C CA . TRP A 1 501 ? 3.74 -13.367 -24.344 1 98.44 501 TRP A CA 1
ATOM 4020 C C . TRP A 1 501 ? 2.66 -13.453 -25.406 1 98.44 501 TRP A C 1
ATOM 4022 O O . TRP A 1 501 ? 2.789 -12.859 -26.484 1 98.44 501 TRP A O 1
ATOM 4032 N N . MET A 1 502 ? 1.663 -14.211 -25.125 1 98.5 502 MET A N 1
ATOM 4033 C CA . MET A 1 502 ? 0.464 -14.297 -25.953 1 98.5 502 MET A CA 1
ATOM 4034 C C . MET A 1 502 ? -0.786 -14 -25.125 1 98.5 502 MET A C 1
ATOM 4036 O O . MET A 1 502 ? -0.906 -14.453 -23.984 1 98.5 502 MET A O 1
ATOM 4040 N N . THR A 1 503 ? -1.652 -13.188 -25.688 1 98.31 503 THR A N 1
ATOM 4041 C CA . THR A 1 503 ? -3.012 -13.094 -25.156 1 98.31 503 THR A CA 1
ATOM 4042 C C . THR A 1 503 ? -3.998 -13.781 -26.094 1 98.31 503 THR A C 1
ATOM 4044 O O . THR A 1 503 ? -3.756 -13.875 -27.312 1 98.31 503 THR A O 1
ATOM 4047 N N . VAL A 1 504 ? -5.051 -14.258 -25.547 1 98.06 504 VAL A N 1
ATOM 4048 C CA . VAL A 1 504 ? -6.102 -14.898 -26.328 1 98.06 504 VAL A CA 1
ATOM 4049 C C . VAL A 1 504 ? -7.461 -14.32 -25.938 1 98.06 504 VAL A C 1
ATOM 4051 O O . VAL A 1 504 ? -7.82 -14.297 -24.766 1 98.06 504 VAL A O 1
ATOM 4054 N N . HIS A 1 505 ? -8.148 -13.859 -26.922 1 97.56 505 HIS A N 1
ATOM 4055 C CA . HIS A 1 505 ? -9.555 -13.492 -26.781 1 97.56 505 HIS A CA 1
ATOM 4056 C C . HIS A 1 505 ? -10.461 -14.5 -27.484 1 97.56 505 HIS A C 1
ATOM 4058 O O . HIS A 1 505 ? -10.312 -14.75 -28.672 1 97.56 505 HIS A O 1
ATOM 4064 N N . ALA A 1 506 ? -11.367 -15.047 -26.703 1 97.56 506 ALA A N 1
ATOM 4065 C CA . ALA A 1 506 ? -12.281 -16.031 -27.266 1 97.56 506 ALA A CA 1
ATOM 4066 C C . ALA A 1 506 ? -13.734 -15.594 -27.094 1 97.56 506 ALA A C 1
ATOM 4068 O O . ALA A 1 506 ? -14.078 -14.922 -26.125 1 97.56 506 ALA A O 1
ATOM 4069 N N . ASP A 1 507 ? -14.609 -15.969 -27.984 1 96.38 507 ASP A N 1
ATOM 4070 C CA . ASP A 1 507 ? -16.031 -15.664 -27.891 1 96.38 507 ASP A CA 1
ATOM 4071 C C . ASP A 1 507 ? -16.781 -16.75 -27.125 1 96.38 507 ASP A C 1
ATOM 4073 O O . ASP A 1 507 ? -17.938 -17.062 -27.453 1 96.38 507 ASP A O 1
ATOM 4077 N N . ASN A 1 508 ? -16.031 -17.5 -26.391 1 91.81 508 ASN A N 1
ATOM 4078 C CA . ASN A 1 508 ? -16.578 -18.531 -25.516 1 91.81 508 ASN A CA 1
ATOM 4079 C C . ASN A 1 508 ? -15.969 -18.469 -24.109 1 91.81 508 ASN A C 1
ATOM 4081 O O . ASN A 1 508 ? -14.812 -18.062 -23.953 1 91.81 508 ASN A O 1
ATOM 4085 N N . PRO A 1 509 ? -16.734 -18.891 -23.078 1 94 509 PRO A N 1
ATOM 4086 C CA . PRO A 1 509 ? -16.234 -18.719 -21.719 1 94 509 PRO A CA 1
ATOM 4087 C C . PRO A 1 509 ? -15.383 -19.906 -21.25 1 94 509 PRO A C 1
ATOM 4089 O O . PRO A 1 509 ? -14.984 -19.969 -20.094 1 94 509 PRO A O 1
ATOM 4092 N N . PHE A 1 510 ? -15.055 -20.906 -22.094 1 95.31 510 PHE A N 1
ATOM 4093 C CA . PHE A 1 510 ? -14.531 -22.172 -21.594 1 95.31 510 PHE A CA 1
ATOM 4094 C C . PHE A 1 510 ? -13.102 -22.391 -22.062 1 95.31 510 PHE A C 1
ATOM 4096 O O . PHE A 1 510 ? -12.508 -23.438 -21.797 1 95.31 510 PHE A O 1
ATOM 4103 N N . LEU A 1 511 ? -12.539 -21.391 -22.75 1 96.75 511 LEU A N 1
ATOM 4104 C CA . LEU A 1 511 ? -11.164 -21.531 -23.219 1 96.75 511 LEU A CA 1
ATOM 4105 C C . LEU A 1 511 ? -10.195 -21.531 -22.031 1 96.75 511 LEU A C 1
ATOM 4107 O O . LEU A 1 511 ? -10.305 -20.688 -21.141 1 96.75 511 LEU A O 1
ATOM 4111 N N . ASN A 1 512 ? -9.273 -22.422 -21.969 1 97.12 512 ASN A N 1
ATOM 4112 C CA . ASN A 1 512 ? -8.203 -22.531 -21 1 97.12 512 ASN A CA 1
ATOM 4113 C C . ASN A 1 512 ? -6.898 -23 -21.641 1 97.12 512 ASN A C 1
ATOM 4115 O O . ASN A 1 512 ? -6.777 -23.016 -22.859 1 97.12 512 ASN A O 1
ATOM 4119 N N . GLY A 1 513 ? -5.863 -23.281 -20.734 1 97.94 513 GLY A N 1
ATOM 4120 C CA . GLY A 1 513 ? -4.648 -23.734 -21.391 1 97.94 513 GLY A CA 1
ATOM 4121 C C . GLY A 1 513 ? -3.479 -23.891 -20.438 1 97.94 513 GLY A C 1
ATOM 4122 O O . GLY A 1 513 ? -3.631 -23.734 -19.219 1 97.94 513 GLY A O 1
ATOM 4123 N N . TRP A 1 514 ? -2.383 -24.25 -21.031 1 98.5 514 TRP A N 1
ATOM 4124 C CA . TRP A 1 514 ? -1.112 -24.578 -20.391 1 98.5 514 TRP A CA 1
ATOM 4125 C C . TRP A 1 514 ? 0.061 -24.062 -21.219 1 98.5 514 TRP A C 1
ATOM 4127 O O . TRP A 1 514 ? -0.064 -23.859 -22.422 1 98.5 514 TRP A O 1
ATOM 4137 N N . TYR A 1 515 ? 1.137 -23.844 -20.562 1 98.56 515 TYR A N 1
ATOM 4138 C CA . TYR A 1 515 ? 2.334 -23.516 -21.328 1 98.56 515 TYR A CA 1
ATOM 4139 C C . TYR A 1 515 ? 3.516 -24.375 -20.891 1 98.56 515 TYR A C 1
ATOM 4141 O O . TYR A 1 515 ? 3.6 -24.766 -19.719 1 98.56 515 TYR A O 1
ATOM 4149 N N . PHE A 1 516 ? 4.41 -24.641 -21.828 1 98.31 516 PHE A N 1
ATOM 4150 C CA . PHE A 1 516 ? 5.535 -25.547 -21.625 1 98.31 516 PHE A CA 1
ATOM 4151 C C . PHE A 1 516 ? 6.797 -25 -22.281 1 98.31 516 PHE A C 1
ATOM 4153 O O . PHE A 1 516 ? 6.723 -24.203 -23.219 1 98.31 516 PHE A O 1
ATOM 4160 N N . ASP A 1 517 ? 7.902 -25.375 -21.781 1 97.94 517 ASP A N 1
ATOM 4161 C CA . ASP A 1 517 ? 9.227 -25.219 -22.359 1 97.94 517 ASP A CA 1
ATOM 4162 C C . ASP A 1 517 ? 10.039 -26.5 -22.25 1 97.94 517 ASP A C 1
ATOM 4164 O O . ASP A 1 517 ? 10.422 -26.906 -21.156 1 97.94 517 ASP A O 1
ATOM 4168 N N . PHE A 1 518 ? 10.336 -27.141 -23.344 1 97.25 518 PHE A N 1
ATOM 4169 C CA . PHE A 1 518 ? 10.945 -28.469 -23.375 1 97.25 518 PHE A CA 1
ATOM 4170 C C . PHE A 1 518 ? 12.422 -28.375 -23.719 1 97.25 518 PHE A C 1
ATOM 4172 O O . PHE A 1 518 ? 12.828 -27.578 -24.562 1 97.25 518 PHE A O 1
ATOM 4179 N N . HIS A 1 519 ? 13.18 -29.219 -23.078 1 96.44 519 HIS A N 1
ATOM 4180 C CA . HIS A 1 519 ? 14.609 -29.297 -23.328 1 96.44 519 HIS A CA 1
ATOM 4181 C C . HIS A 1 519 ? 15.023 -30.703 -23.734 1 96.44 519 HIS A C 1
ATOM 4183 O O . HIS A 1 519 ? 14.406 -31.672 -23.297 1 96.44 519 HIS A O 1
ATOM 4189 N N . LEU A 1 520 ? 16.078 -30.797 -24.422 1 92.94 520 LEU A N 1
ATOM 4190 C CA . LEU A 1 520 ? 16.547 -32.062 -24.953 1 92.94 520 LEU A CA 1
ATOM 4191 C C . LEU A 1 520 ? 17 -33 -23.844 1 92.94 520 LEU A C 1
ATOM 4193 O O . LEU A 1 520 ? 16.906 -34.219 -23.969 1 92.94 520 LEU A O 1
ATOM 4197 N N . ASN A 1 521 ? 17.453 -32.5 -22.828 1 94.75 521 ASN A N 1
ATOM 4198 C CA . ASN A 1 521 ? 17.969 -33.312 -21.734 1 94.75 521 ASN A CA 1
ATOM 4199 C C . ASN A 1 521 ? 16.859 -33.875 -20.859 1 94.75 521 ASN A C 1
ATOM 4201 O O . ASN A 1 521 ? 17.109 -34.594 -19.906 1 94.75 521 ASN A O 1
ATOM 4205 N N . GLY A 1 522 ? 15.594 -33.406 -21.125 1 96.12 522 GLY A N 1
ATOM 4206 C CA . GLY A 1 522 ? 14.453 -33.969 -20.406 1 96.12 522 GLY A CA 1
ATOM 4207 C C . GLY A 1 522 ? 13.805 -32.969 -19.453 1 96.12 522 GLY A C 1
ATOM 4208 O O . GLY A 1 522 ? 12.734 -33.219 -18.922 1 96.12 522 GLY A O 1
ATOM 4209 N N . ALA A 1 523 ? 14.438 -31.828 -19.25 1 96.31 523 ALA A N 1
ATOM 4210 C CA . ALA A 1 523 ? 13.836 -30.812 -18.391 1 96.31 523 ALA A CA 1
ATOM 4211 C C . ALA A 1 523 ? 12.594 -30.203 -19.047 1 96.31 523 ALA A C 1
ATOM 4213 O O . ALA A 1 523 ? 12.578 -29.969 -20.266 1 96.31 523 ALA A O 1
ATOM 4214 N N . VAL A 1 524 ? 11.594 -30 -18.234 1 97.69 524 VAL A N 1
ATOM 4215 C CA . VAL A 1 524 ? 10.352 -29.406 -18.719 1 97.69 524 VAL A CA 1
ATOM 4216 C C . VAL A 1 524 ? 9.906 -28.297 -17.766 1 97.69 524 VAL A C 1
ATOM 4218 O O . VAL A 1 524 ? 9.648 -28.562 -16.578 1 97.69 524 VAL A O 1
ATOM 4221 N N . ALA A 1 525 ? 9.836 -27.109 -18.25 1 97.88 525 ALA A N 1
ATOM 4222 C CA . ALA A 1 525 ? 9.133 -26.047 -17.531 1 97.88 525 ALA A CA 1
ATOM 4223 C C . ALA A 1 525 ? 7.656 -26.016 -17.906 1 97.88 525 ALA A C 1
ATOM 4225 O O . ALA A 1 525 ? 7.305 -26.172 -19.078 1 97.88 525 ALA A O 1
ATOM 4226 N N . ALA A 1 526 ? 6.816 -25.844 -16.891 1 98 526 ALA A N 1
ATOM 4227 C CA . ALA A 1 526 ? 5.398 -25.859 -17.25 1 98 526 ALA A CA 1
ATOM 4228 C C . ALA A 1 526 ? 4.551 -25.203 -16.172 1 98 526 ALA A C 1
ATOM 4230 O O . ALA A 1 526 ? 4.926 -25.188 -15 1 98 526 ALA A O 1
ATOM 4231 N N . ASP A 1 527 ? 3.467 -24.609 -16.562 1 98.25 527 ASP A N 1
ATOM 4232 C CA . ASP A 1 527 ? 2.428 -24.078 -15.695 1 98.25 527 ASP A CA 1
ATOM 4233 C C . ASP A 1 527 ? 1.123 -23.859 -16.469 1 98.25 527 ASP A C 1
ATOM 4235 O O . ASP A 1 527 ? 1.058 -24.109 -17.672 1 98.25 527 ASP A O 1
ATOM 4239 N N . HIS A 1 528 ? 0.106 -23.516 -15.797 1 97.75 528 HIS A N 1
ATOM 4240 C CA . HIS A 1 528 ? -1.162 -23.203 -16.438 1 97.75 528 HIS A CA 1
ATOM 4241 C C . HIS A 1 528 ? -1.234 -21.734 -16.828 1 97.75 528 HIS A C 1
ATOM 4243 O O . HIS A 1 528 ? -0.54 -20.891 -16.25 1 97.75 528 HIS A O 1
ATOM 4249 N N . ILE A 1 529 ? -2.045 -21.438 -17.766 1 97.56 529 ILE A N 1
ATOM 4250 C CA . ILE A 1 529 ? -2.154 -20.078 -18.281 1 97.56 529 ILE A CA 1
ATOM 4251 C C . ILE A 1 529 ? -2.932 -19.203 -17.297 1 97.56 529 ILE A C 1
ATOM 4253 O O . ILE A 1 529 ? -3.582 -19.719 -16.391 1 97.56 529 ILE A O 1
ATOM 4257 N N . PHE A 1 530 ? -2.828 -17.922 -17.484 1 96.38 530 PHE A N 1
ATOM 4258 C CA . PHE A 1 530 ? -3.576 -16.984 -16.656 1 96.38 530 PHE A CA 1
ATOM 4259 C C . PHE A 1 530 ? -4.961 -16.734 -17.25 1 96.38 530 PHE A C 1
ATOM 4261 O O . PHE A 1 530 ? -5.09 -16.406 -18.438 1 96.38 530 PHE A O 1
ATOM 4268 N N . MET B 1 1 ? 9.156 9.25 15.758 1 74 1 MET B N 1
ATOM 4269 C CA . MET B 1 1 ? 9.5 10.461 15.016 1 74 1 MET B CA 1
ATOM 4270 C C . MET B 1 1 ? 10.789 10.266 14.227 1 74 1 MET B C 1
ATOM 4272 O O . MET B 1 1 ? 11.766 9.727 14.75 1 74 1 MET B O 1
ATOM 4276 N N . ARG B 1 2 ? 10.75 10.828 12.953 1 74.38 2 ARG B N 1
ATOM 4277 C CA . ARG B 1 2 ? 11.938 10.859 12.117 1 74.38 2 ARG B CA 1
ATOM 4278 C C . ARG B 1 2 ? 12.836 12.039 12.484 1 74.38 2 ARG B C 1
ATOM 4280 O O . ARG B 1 2 ? 12.352 13.133 12.773 1 74.38 2 ARG B O 1
ATOM 4287 N N . SER B 1 3 ? 14.18 11.797 12.375 1 74.56 3 SER B N 1
ATOM 4288 C CA . SER B 1 3 ? 15.086 12.914 12.625 1 74.56 3 SER B CA 1
ATOM 4289 C C . SER B 1 3 ? 14.992 13.961 11.523 1 74.56 3 SER B C 1
ATOM 4291 O O . SER B 1 3 ? 14.523 13.664 10.422 1 74.56 3 SER B O 1
ATOM 4293 N N . TYR B 1 4 ? 15.438 15.055 11.883 1 75 4 TYR B N 1
ATOM 4294 C CA . TYR B 1 4 ? 15.453 16.156 10.922 1 75 4 TYR B CA 1
ATOM 4295 C C . TYR B 1 4 ? 16.359 15.836 9.734 1 75 4 TYR B C 1
ATOM 4297 O O . TYR B 1 4 ? 15.992 16.078 8.586 1 75 4 TYR B O 1
ATOM 4305 N N . TYR B 1 5 ? 17.469 15.234 9.93 1 71.44 5 TYR B N 1
ATOM 4306 C CA . TYR B 1 5 ? 18.422 14.898 8.883 1 71.44 5 TYR B CA 1
ATOM 4307 C C . TYR B 1 5 ? 17.875 13.82 7.957 1 71.44 5 TYR B C 1
ATOM 4309 O O . TYR B 1 5 ? 17.969 13.93 6.734 1 71.44 5 TYR B O 1
ATOM 4317 N N . SER B 1 6 ? 17.25 12.891 8.539 1 72.38 6 SER B N 1
ATOM 4318 C CA . SER B 1 6 ? 16.641 11.828 7.75 1 72.38 6 SER B CA 1
ATOM 4319 C C . SER B 1 6 ? 15.508 12.375 6.879 1 72.38 6 SER B C 1
ATOM 4321 O O . SER B 1 6 ? 15.305 11.906 5.758 1 72.38 6 SER B O 1
ATOM 4323 N N . HIS B 1 7 ? 14.844 13.297 7.453 1 72.56 7 HIS B N 1
ATOM 4324 C CA . HIS B 1 7 ? 13.758 13.93 6.715 1 72.56 7 HIS B CA 1
ATOM 4325 C C . HIS B 1 7 ? 14.289 14.688 5.504 1 72.56 7 HIS B C 1
ATOM 4327 O O . HIS B 1 7 ? 13.766 14.547 4.398 1 72.56 7 HIS B O 1
ATOM 4333 N N . LEU B 1 8 ? 15.344 15.438 5.703 1 71.12 8 LEU B N 1
ATOM 4334 C CA . LEU B 1 8 ? 15.938 16.203 4.613 1 71.12 8 LEU B CA 1
ATOM 4335 C C . LEU B 1 8 ? 16.422 15.273 3.5 1 71.12 8 LEU B C 1
ATOM 4337 O O . LEU B 1 8 ? 16.234 15.57 2.318 1 71.12 8 LEU B O 1
ATOM 4341 N N . GLU B 1 9 ? 16.938 14.156 3.83 1 67.88 9 GLU B N 1
ATOM 4342 C CA . GLU B 1 9 ? 17.438 13.188 2.863 1 67.88 9 GLU B CA 1
ATOM 4343 C C . GLU B 1 9 ? 16.297 12.562 2.062 1 67.88 9 GLU B C 1
ATOM 4345 O O . GLU B 1 9 ? 16.438 12.336 0.859 1 67.88 9 GLU B O 1
ATOM 4350 N N . ALA B 1 10 ? 15.242 12.461 2.674 1 65.19 10 ALA B N 1
ATOM 4351 C CA . ALA B 1 10 ? 14.102 11.773 2.064 1 65.19 10 ALA B CA 1
ATOM 4352 C C . ALA B 1 10 ? 13.422 12.656 1.02 1 65.19 10 ALA B C 1
ATOM 4354 O O . ALA B 1 10 ? 12.969 12.164 -0.013 1 65.19 10 ALA B O 1
ATOM 4355 N N . ILE B 1 11 ? 13.375 13.945 1.336 1 65.5 11 ILE B N 1
ATOM 4356 C CA . ILE B 1 11 ? 12.586 14.82 0.468 1 65.5 11 ILE B CA 1
ATOM 4357 C C . ILE B 1 11 ? 13.516 15.609 -0.451 1 65.5 11 ILE B C 1
ATOM 4359 O O . ILE B 1 11 ? 13.055 16.328 -1.345 1 65.5 11 ILE B O 1
ATOM 4363 N N . LYS B 1 12 ? 14.742 15.336 -0.447 1 58.38 12 LYS B N 1
ATOM 4364 C CA . LYS B 1 12 ? 15.758 16 -1.256 1 58.38 12 LYS B CA 1
ATOM 4365 C C . LYS B 1 12 ? 15.523 17.5 -1.307 1 58.38 12 LYS B C 1
ATOM 4367 O O . LYS B 1 12 ? 15.555 18.109 -2.383 1 58.38 12 LYS B O 1
ATOM 4372 N N . THR B 1 13 ? 15.156 17.984 -0.198 1 52 13 THR B N 1
ATOM 4373 C CA . THR B 1 13 ? 14.75 19.391 -0.134 1 52 13 THR B CA 1
ATOM 4374 C C . THR B 1 13 ? 15.898 20.297 -0.553 1 52 13 THR B C 1
ATOM 4376 O O . THR B 1 13 ? 15.68 21.328 -1.195 1 52 13 THR B O 1
ATOM 4379 N N . VAL B 1 14 ? 17.234 19.734 -0.142 1 54.56 14 VAL B N 1
ATOM 4380 C CA . VAL B 1 14 ? 18.312 20.672 -0.401 1 54.56 14 VAL B CA 1
ATOM 4381 C C . VAL B 1 14 ? 19.438 19.953 -1.156 1 54.56 14 VAL B C 1
ATOM 4383 O O . VAL B 1 14 ? 20.625 20.188 -0.886 1 54.56 14 VAL B O 1
ATOM 4386 N N . GLY B 1 15 ? 19.109 18.938 -2.023 1 54.09 15 GLY B N 1
ATOM 4387 C CA . GLY B 1 15 ? 20.062 18.328 -2.932 1 54.09 15 GLY B CA 1
ATOM 4388 C C . GLY B 1 15 ? 20.812 17.156 -2.324 1 54.09 15 GLY B C 1
ATOM 4389 O O . GLY B 1 15 ? 21.906 16.812 -2.766 1 54.09 15 GLY B O 1
ATOM 4390 N N . GLU B 1 16 ? 20.344 16.5 -1.377 1 53.53 16 GLU B N 1
ATOM 4391 C CA . GLU B 1 16 ? 21.016 15.383 -0.734 1 53.53 16 GLU B CA 1
ATOM 4392 C C . GLU B 1 16 ? 21.109 14.18 -1.671 1 53.53 16 GLU B C 1
ATOM 4394 O O . GLU B 1 16 ? 20.328 14.062 -2.615 1 53.53 16 GLU B O 1
ATOM 4399 N N . ASN B 1 17 ? 22.172 13.312 -1.527 1 55.25 17 ASN B N 1
ATOM 4400 C CA . ASN B 1 17 ? 22.344 12.078 -2.287 1 55.25 17 ASN B CA 1
ATOM 4401 C C . ASN B 1 17 ? 21.266 11.055 -1.941 1 55.25 17 ASN B C 1
ATOM 4403 O O . ASN B 1 17 ? 20.938 10.859 -0.769 1 55.25 17 ASN B O 1
ATOM 4407 N N . ILE B 1 18 ? 20.531 10.703 -2.984 1 53.5 18 ILE B N 1
ATOM 4408 C CA . ILE B 1 18 ? 19.484 9.711 -2.773 1 53.5 18 ILE B CA 1
ATOM 4409 C C . ILE B 1 18 ? 20.109 8.352 -2.488 1 53.5 18 ILE B C 1
ATOM 4411 O O . ILE B 1 18 ? 20.969 7.883 -3.244 1 53.5 18 ILE B O 1
ATOM 4415 N N . SER B 1 19 ? 19.781 7.887 -1.354 1 60.34 19 SER B N 1
ATOM 4416 C CA . SER B 1 19 ? 20.219 6.543 -0.992 1 60.34 19 SER B CA 1
ATOM 4417 C C . SER B 1 19 ? 19.562 5.492 -1.882 1 60.34 19 SER B C 1
ATOM 4419 O O . SER B 1 19 ? 18.391 5.617 -2.244 1 60.34 19 SER B O 1
ATOM 4421 N N . LEU B 1 20 ? 20.359 4.645 -2.459 1 58.16 20 LEU B N 1
ATOM 4422 C CA . LEU B 1 20 ? 19.891 3.471 -3.189 1 58.16 20 LEU B CA 1
ATOM 4423 C C . LEU B 1 20 ? 18.734 2.801 -2.465 1 58.16 20 LEU B C 1
ATOM 4425 O O . LEU B 1 20 ? 17.969 2.053 -3.074 1 58.16 20 LEU B O 1
ATOM 4429 N N . SER B 1 21 ? 18.516 3.344 -1.276 1 65.38 21 SER B N 1
ATOM 4430 C CA . SER B 1 21 ? 17.609 2.617 -0.399 1 65.38 21 SER B CA 1
ATOM 4431 C C . SER B 1 21 ? 16.266 3.34 -0.266 1 65.38 21 SER B C 1
ATOM 4433 O O . SER B 1 21 ? 15.32 2.805 0.311 1 65.38 21 SER B O 1
ATOM 4435 N N . GLN B 1 22 ? 16.188 4.473 -0.932 1 78 22 GLN B N 1
ATOM 4436 C CA . GLN B 1 22 ? 14.953 5.199 -0.642 1 78 22 GLN B CA 1
ATOM 4437 C C . GLN B 1 22 ? 13.766 4.59 -1.387 1 78 22 GLN B C 1
ATOM 4439 O O . GLN B 1 22 ? 13.867 4.289 -2.578 1 78 22 GLN B O 1
ATOM 4444 N N . LYS B 1 23 ? 12.773 4.383 -0.687 1 86.81 23 LYS B N 1
ATOM 4445 C CA . LYS B 1 23 ? 11.57 3.824 -1.287 1 86.81 23 LYS B CA 1
ATOM 4446 C C . LYS B 1 23 ? 10.609 4.93 -1.73 1 86.81 23 LYS B C 1
ATOM 4448 O O . LYS B 1 23 ? 10.203 5.766 -0.921 1 86.81 23 LYS B O 1
ATOM 4453 N N . PRO B 1 24 ? 10.32 4.977 -3.012 1 91.81 24 PRO B N 1
ATOM 4454 C CA . PRO B 1 24 ? 9.328 5.949 -3.473 1 91.81 24 PRO B CA 1
ATOM 4455 C C . PRO B 1 24 ? 7.973 5.773 -2.791 1 91.81 24 PRO B C 1
ATOM 4457 O O . PRO B 1 24 ? 7.656 4.684 -2.305 1 91.81 24 PRO B O 1
ATOM 4460 N N . VAL B 1 25 ? 7.227 6.801 -2.758 1 94.06 25 VAL B N 1
ATOM 4461 C CA . VAL B 1 25 ? 5.906 6.801 -2.137 1 94.06 25 VAL B CA 1
ATOM 4462 C C . VAL B 1 25 ? 4.828 6.691 -3.213 1 94.06 25 VAL B C 1
ATOM 4464 O O . VAL B 1 25 ? 4.672 7.594 -4.035 1 94.06 25 VAL B O 1
ATOM 4467 N N . PHE B 1 26 ? 4.016 5.641 -3.158 1 96.88 26 PHE B N 1
ATOM 4468 C CA . PHE B 1 26 ? 2.979 5.449 -4.164 1 96.88 26 PHE B CA 1
ATOM 4469 C C . PHE B 1 26 ? 1.592 5.539 -3.537 1 96.88 26 PHE B C 1
ATOM 4471 O O . PHE B 1 26 ? 0.583 5.531 -4.246 1 96.88 26 PHE B O 1
ATOM 4478 N N . ARG B 1 27 ? 1.582 5.574 -2.23 1 96.88 27 ARG B N 1
ATOM 4479 C CA . ARG B 1 27 ? 0.358 5.762 -1.459 1 96.88 27 ARG B CA 1
ATOM 4480 C C . ARG B 1 27 ? 0.559 6.797 -0.358 1 96.88 27 ARG B C 1
ATOM 4482 O O . ARG B 1 27 ? 1.493 6.691 0.439 1 96.88 27 ARG B O 1
ATOM 4489 N N . SER B 1 28 ? -0.217 7.742 -0.34 1 96.06 28 SER B N 1
ATOM 4490 C CA . SER B 1 28 ? -0.313 8.688 0.765 1 96.06 28 SER B CA 1
ATOM 4491 C C . SER B 1 28 ? -1.678 8.617 1.44 1 96.06 28 SER B C 1
ATOM 4493 O O . SER B 1 28 ? -2.689 8.367 0.782 1 96.06 28 SER B O 1
ATOM 4495 N N . SER B 1 29 ? -1.641 8.766 2.725 1 95.75 29 SER B N 1
ATOM 4496 C CA . SER B 1 29 ? -2.928 8.602 3.393 1 95.75 29 SER B CA 1
ATOM 4497 C C . SER B 1 29 ? -3.068 9.555 4.574 1 95.75 29 SER B C 1
ATOM 4499 O O . SER B 1 29 ? -2.074 10.086 5.066 1 95.75 29 SER B O 1
ATOM 4501 N N . ALA B 1 30 ? -4.277 9.797 4.957 1 96.62 30 ALA B N 1
ATOM 4502 C CA . ALA B 1 30 ? -4.664 10.555 6.148 1 96.62 30 ALA B CA 1
ATOM 4503 C C . ALA B 1 30 ? -5.93 9.977 6.777 1 96.62 30 ALA B C 1
ATOM 4505 O O . ALA B 1 30 ? -6.809 9.477 6.07 1 96.62 30 ALA B O 1
ATOM 4506 N N . ILE B 1 31 ? -5.98 10.016 8.039 1 96.06 31 ILE B N 1
ATOM 4507 C CA . ILE B 1 31 ? -7.18 9.602 8.758 1 96.06 31 ILE B CA 1
ATOM 4508 C C . ILE B 1 31 ? -7.586 10.695 9.75 1 96.06 31 ILE B C 1
ATOM 4510 O O . ILE B 1 31 ? -6.75 11.203 10.5 1 96.06 31 ILE B O 1
ATOM 4514 N N . PHE B 1 32 ? -8.859 11.031 9.727 1 97.38 32 PHE B N 1
ATOM 4515 C CA . PHE B 1 32 ? -9.352 12.148 10.523 1 97.38 32 PHE B CA 1
ATOM 4516 C C . PHE B 1 32 ? -10.492 11.695 11.438 1 97.38 32 PHE B C 1
ATOM 4518 O O . PHE B 1 32 ? -11.43 11.031 10.984 1 97.38 32 PHE B O 1
ATOM 4525 N N . PRO B 1 33 ? -10.43 12.016 12.766 1 97.25 33 PRO B N 1
ATOM 4526 C CA . PRO B 1 33 ? -11.688 12 13.516 1 97.25 33 PRO B CA 1
ATOM 4527 C C . PRO B 1 33 ? -12.711 12.992 12.969 1 97.25 33 PRO B C 1
ATOM 4529 O O . PRO B 1 33 ? -12.383 14.156 12.727 1 97.25 33 PRO B O 1
ATOM 4532 N N . VAL B 1 34 ? -13.922 12.531 12.773 1 97.44 34 VAL B N 1
ATOM 4533 C CA . VAL B 1 34 ? -14.953 13.414 12.227 1 97.44 34 VAL B CA 1
ATOM 4534 C C . VAL B 1 34 ? -16.172 13.398 13.141 1 97.44 34 VAL B C 1
ATOM 4536 O O . VAL B 1 34 ? -16.422 12.422 13.852 1 97.44 34 VAL B O 1
ATOM 4539 N N . ILE B 1 35 ? -16.938 14.453 13.094 1 96.31 35 ILE B N 1
ATOM 4540 C CA . ILE B 1 35 ? -18.141 14.617 13.898 1 96.31 35 ILE B CA 1
ATOM 4541 C C . ILE B 1 35 ? -19.266 15.195 13.039 1 96.31 35 ILE B C 1
ATOM 4543 O O . ILE B 1 35 ? -19 15.922 12.078 1 96.31 35 ILE B O 1
ATOM 4547 N N . GLN B 1 36 ? -20.406 14.797 13.328 1 95.31 36 GLN B N 1
ATOM 4548 C CA . GLN B 1 36 ? -21.625 15.359 12.75 1 95.31 36 GLN B CA 1
ATOM 4549 C C . GLN B 1 36 ? -22.781 15.352 13.75 1 95.31 36 GLN B C 1
ATOM 4551 O O . GLN B 1 36 ? -23.172 14.289 14.242 1 95.31 36 GLN B O 1
ATOM 4556 N N . ASN B 1 37 ? -23.266 16.453 14.078 1 93.06 37 ASN B N 1
ATOM 4557 C CA . ASN B 1 37 ? -24.438 16.609 14.93 1 93.06 37 ASN B CA 1
ATOM 4558 C C . ASN B 1 37 ? -25.141 17.938 14.672 1 93.06 37 ASN B C 1
ATOM 4560 O O . ASN B 1 37 ? -24.953 18.547 13.625 1 93.06 37 ASN B O 1
ATOM 4564 N N . SER B 1 38 ? -26 18.312 15.547 1 91.56 38 SER B N 1
ATOM 4565 C CA . SER B 1 38 ? -26.781 19.531 15.344 1 91.56 38 SER B CA 1
ATOM 4566 C C . SER B 1 38 ? -25.891 20.766 15.359 1 91.56 38 SER B C 1
ATOM 4568 O O . SER B 1 38 ? -26.219 21.781 14.742 1 91.56 38 SER B O 1
ATOM 4570 N N . ASP B 1 39 ? -24.734 20.641 15.992 1 93.06 39 ASP B N 1
ATOM 4571 C CA . ASP B 1 39 ? -23.906 21.828 16.203 1 93.06 39 ASP B CA 1
ATOM 4572 C C . ASP B 1 39 ? -22.719 21.828 15.242 1 93.06 39 ASP B C 1
ATOM 4574 O O . ASP B 1 39 ? -22.203 22.891 14.883 1 93.06 39 ASP B O 1
ATOM 4578 N N . TYR B 1 40 ? -22.312 20.672 14.883 1 94.81 40 TYR B N 1
ATOM 4579 C CA . TYR B 1 40 ? -21.047 20.594 14.156 1 94.81 40 TYR B CA 1
ATOM 4580 C C . TYR B 1 40 ? -21.188 19.703 12.93 1 94.81 40 TYR B C 1
ATOM 4582 O O . TYR B 1 40 ? -21.922 18.719 12.945 1 94.81 40 TYR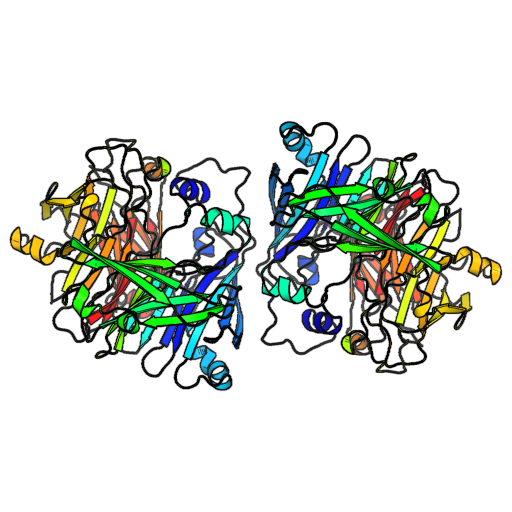 B O 1
ATOM 4590 N N . SER B 1 41 ? -20.484 20.078 11.93 1 95.56 41 SER B N 1
ATOM 4591 C CA . SER B 1 41 ? -20.234 19.219 10.781 1 95.56 41 SER B CA 1
ATOM 4592 C C . SER B 1 41 ? -18.75 19.172 10.445 1 95.56 41 SER B C 1
ATOM 4594 O O . SER B 1 41 ? -17.953 19.953 10.969 1 95.56 41 SER B O 1
ATOM 4596 N N . SER B 1 42 ? -18.375 18.172 9.703 1 97.38 42 SER B N 1
ATOM 4597 C CA . SER B 1 42 ? -16.984 18.016 9.273 1 97.38 42 SER B CA 1
ATOM 4598 C C . SER B 1 42 ? -16.875 17.984 7.75 1 97.38 42 SER B C 1
ATOM 4600 O O . SER B 1 42 ? -17.766 17.469 7.07 1 97.38 42 SER B O 1
ATOM 4602 N N . LYS B 1 43 ? -15.836 18.5 7.262 1 96.88 43 LYS B N 1
ATOM 4603 C CA . LYS B 1 43 ? -15.5 18.328 5.848 1 96.88 43 LYS B CA 1
ATOM 4604 C C . LYS B 1 43 ? -13.992 18.266 5.648 1 96.88 43 LYS B C 1
ATOM 4606 O O . LYS B 1 43 ? -13.227 18.719 6.496 1 96.88 43 LYS B O 1
ATOM 4611 N N . ILE B 1 44 ? -13.547 17.656 4.609 1 98.06 44 ILE B N 1
ATOM 4612 C CA . ILE B 1 44 ? -12.141 17.578 4.215 1 98.06 44 ILE B CA 1
ATOM 4613 C C . ILE B 1 44 ? -11.938 18.312 2.898 1 98.06 44 ILE B C 1
ATOM 4615 O O . ILE B 1 44 ? -12.562 17.984 1.889 1 98.06 44 ILE B O 1
ATOM 4619 N N . LEU B 1 45 ? -11.039 19.312 2.922 1 98.06 45 LEU B N 1
ATOM 4620 C CA . LEU B 1 45 ? -10.703 20.094 1.736 1 98.06 45 LEU B CA 1
ATOM 4621 C C . LEU B 1 45 ? -9.367 19.641 1.15 1 98.06 45 LEU B C 1
ATOM 4623 O O . LEU B 1 45 ? -8.43 19.344 1.891 1 98.06 45 LEU B O 1
ATOM 4627 N N . PHE B 1 46 ? -9.312 19.516 -0.164 1 97.94 46 PHE B N 1
ATOM 4628 C CA . PHE B 1 46 ? -8.055 19.234 -0.848 1 97.94 46 PHE B CA 1
ATOM 4629 C C . PHE B 1 46 ? -8.125 19.688 -2.307 1 97.94 46 PHE B C 1
ATOM 4631 O O . PHE B 1 46 ? -9.18 20.094 -2.787 1 97.94 46 PHE B O 1
ATOM 4638 N N . MET B 1 47 ? -7 19.703 -2.947 1 97.69 47 MET B N 1
ATOM 4639 C CA . MET B 1 47 ? -6.906 19.922 -4.387 1 97.69 47 MET B CA 1
ATOM 4640 C C . MET B 1 47 ? -5.961 18.922 -5.039 1 97.69 47 MET B C 1
ATOM 4642 O O . MET B 1 47 ? -5.246 18.203 -4.344 1 97.69 47 MET B O 1
ATOM 4646 N N . GLY B 1 48 ? -6.012 18.875 -6.363 1 96.69 48 GLY B N 1
ATOM 4647 C CA . GLY B 1 48 ? -5.105 17.984 -7.086 1 96.69 48 GLY B CA 1
ATOM 4648 C C . GLY B 1 48 ? -3.725 18.578 -7.285 1 96.69 48 GLY B C 1
ATOM 4649 O O . GLY B 1 48 ? -3.219 18.625 -8.406 1 96.69 48 GLY B O 1
ATOM 4650 N N . TYR B 1 49 ? -3.113 18.953 -6.207 1 96.94 49 TYR B N 1
ATOM 4651 C CA . TYR B 1 49 ? -1.861 19.703 -6.32 1 96.94 49 TYR B CA 1
ATOM 4652 C C . TYR B 1 49 ? -0.764 18.828 -6.918 1 96.94 49 TYR B C 1
ATOM 4654 O O . TYR B 1 49 ? 0.203 19.328 -7.488 1 96.94 49 TYR B O 1
ATOM 4662 N N . TRP B 1 50 ? -0.839 17.453 -6.82 1 96.25 50 TRP B N 1
ATOM 4663 C CA . TRP B 1 50 ? 0.142 16.547 -7.383 1 96.25 50 TRP B CA 1
ATOM 4664 C C . TRP B 1 50 ? 0.274 16.75 -8.891 1 96.25 50 TRP B C 1
ATOM 4666 O O . TRP B 1 50 ? 1.363 16.594 -9.453 1 96.25 50 TRP B O 1
ATOM 4676 N N . LEU B 1 51 ? -0.84 17.062 -9.453 1 96.25 51 LEU B N 1
ATOM 4677 C CA . LEU B 1 51 ? -0.89 17.203 -10.906 1 96.25 51 LEU B CA 1
ATOM 4678 C C . LEU B 1 51 ? -0.153 18.469 -11.352 1 96.25 51 LEU B C 1
ATOM 4680 O O . LEU B 1 51 ? 0.426 18.5 -12.438 1 96.25 51 LEU B O 1
ATOM 4684 N N . VAL B 1 52 ? -0.145 19.438 -10.5 1 95.5 52 VAL B N 1
ATOM 4685 C CA . VAL B 1 52 ? 0.486 20.719 -10.836 1 95.5 52 VAL B CA 1
ATOM 4686 C C . VAL B 1 52 ? 1.948 20.703 -10.391 1 95.5 52 VAL B C 1
ATOM 4688 O O . VAL B 1 52 ? 2.838 21.062 -11.164 1 95.5 52 VAL B O 1
ATOM 4691 N N . LYS B 1 53 ? 2.172 20.219 -9.273 1 93.12 53 LYS B N 1
ATOM 4692 C CA . LYS B 1 53 ? 3.5 20.297 -8.672 1 93.12 53 LYS B CA 1
ATOM 4693 C C . LYS B 1 53 ? 4.438 19.25 -9.273 1 93.12 53 LYS B C 1
ATOM 4695 O O . LYS B 1 53 ? 5.621 19.516 -9.477 1 93.12 53 LYS B O 1
ATOM 4700 N N . ARG B 1 54 ? 3.898 18.062 -9.609 1 91.69 54 ARG B N 1
ATOM 4701 C CA . ARG B 1 54 ? 4.762 16.953 -10.016 1 91.69 54 ARG B CA 1
ATOM 4702 C C . ARG B 1 54 ? 4.41 16.469 -11.414 1 91.69 54 ARG B C 1
ATOM 4704 O O . ARG B 1 54 ? 4.973 15.492 -11.898 1 91.69 54 ARG B O 1
ATOM 4711 N N . HIS B 1 55 ? 3.51 17.047 -12.008 1 92.31 55 HIS B N 1
ATOM 4712 C CA . HIS B 1 55 ? 3.09 16.719 -13.367 1 92.31 55 HIS B CA 1
ATOM 4713 C C . HIS B 1 55 ? 2.602 15.281 -13.469 1 92.31 55 HIS B C 1
ATOM 4715 O O . HIS B 1 55 ? 2.936 14.578 -14.422 1 92.31 55 HIS B O 1
ATOM 4721 N N . ILE B 1 56 ? 2.02 14.836 -12.406 1 94.62 56 ILE B N 1
ATOM 4722 C CA . ILE B 1 56 ? 1.353 13.539 -12.414 1 94.62 56 ILE B CA 1
ATOM 4723 C C . ILE B 1 56 ? 0.016 13.656 -13.141 1 94.62 56 ILE B C 1
ATOM 4725 O O . ILE B 1 56 ? -0.742 14.602 -12.922 1 94.62 56 ILE B O 1
ATOM 4729 N N . THR B 1 57 ? -0.306 12.742 -13.969 1 93.44 57 THR B N 1
ATOM 4730 C CA . THR B 1 57 ? -1.446 12.883 -14.875 1 93.44 57 THR B CA 1
ATOM 4731 C C . THR B 1 57 ? -2.75 12.555 -14.148 1 93.44 57 THR B C 1
ATOM 4733 O O . THR B 1 57 ? -3.797 13.133 -14.453 1 93.44 57 THR B O 1
ATOM 4736 N N . GLU B 1 58 ? -2.65 11.586 -13.273 1 96.12 58 GLU B N 1
ATOM 4737 C CA . GLU B 1 58 ? -3.836 11.203 -12.516 1 96.12 58 GLU B CA 1
ATOM 4738 C C . GLU B 1 58 ? -3.453 10.539 -11.195 1 96.12 58 GLU B C 1
ATOM 4740 O O . GLU B 1 58 ? -2.359 9.984 -11.062 1 96.12 58 GLU B O 1
ATOM 4745 N N . ILE B 1 59 ? -4.34 10.586 -10.25 1 97.38 59 ILE B N 1
ATOM 4746 C CA . ILE B 1 59 ? -4.227 9.883 -8.977 1 97.38 59 ILE B CA 1
ATOM 4747 C C . ILE B 1 59 ? -5.574 9.273 -8.602 1 97.38 59 ILE B C 1
ATOM 4749 O O . ILE B 1 59 ? -6.625 9.75 -9.039 1 97.38 59 ILE B O 1
ATOM 4753 N N . GLY B 1 60 ? -5.516 8.133 -7.906 1 97.5 60 GLY B N 1
ATOM 4754 C CA . GLY B 1 60 ? -6.73 7.562 -7.348 1 97.5 60 GLY B CA 1
ATOM 4755 C C . GLY B 1 60 ? -6.953 7.938 -5.895 1 97.5 60 GLY B C 1
ATOM 4756 O O . GLY B 1 60 ? -6.023 7.887 -5.086 1 97.5 60 GLY B O 1
ATOM 4757 N N . LEU B 1 61 ? -8.18 8.344 -5.57 1 97.81 61 LEU B N 1
ATOM 4758 C CA . LEU B 1 61 ? -8.562 8.633 -4.195 1 97.81 61 LEU B CA 1
ATOM 4759 C C . LEU B 1 61 ? -9.562 7.609 -3.684 1 97.81 61 LEU B C 1
ATOM 4761 O O . LEU B 1 61 ? -10.633 7.43 -4.273 1 97.81 61 LEU B O 1
ATOM 4765 N N . LEU B 1 62 ? -9.195 6.914 -2.67 1 96.69 62 LEU B N 1
ATOM 4766 C CA . LEU B 1 62 ? -10.109 6.062 -1.916 1 96.69 62 LEU B CA 1
ATOM 4767 C C . LEU B 1 62 ? -10.438 6.68 -0.561 1 96.69 62 LEU B C 1
ATOM 4769 O O . LEU B 1 62 ? -9.531 7.059 0.188 1 96.69 62 LEU B O 1
ATOM 4773 N N . TYR B 1 63 ? -11.664 6.824 -0.231 1 96.31 63 TYR B N 1
ATOM 4774 C CA . TYR B 1 63 ? -11.969 7.332 1.103 1 96.31 63 TYR B CA 1
ATOM 4775 C C . TYR B 1 63 ? -13.008 6.453 1.793 1 96.31 63 TYR B C 1
ATOM 4777 O O . TYR B 1 63 ? -13.945 5.973 1.153 1 96.31 63 TYR B O 1
ATOM 4785 N N . THR B 1 64 ? -12.773 6.145 3.037 1 95.19 64 THR B N 1
ATOM 4786 C CA . THR B 1 64 ? -13.5 5.176 3.852 1 95.19 64 THR B CA 1
ATOM 4787 C C . THR B 1 64 ? -14.039 5.828 5.117 1 95.19 64 THR B C 1
ATOM 4789 O O . THR B 1 64 ? -13.289 6.418 5.891 1 95.19 64 THR B O 1
ATOM 4792 N N . LEU B 1 65 ? -15.336 5.719 5.332 1 96.38 65 LEU B N 1
ATOM 4793 C CA . LEU B 1 65 ? -15.992 6.207 6.543 1 96.38 65 LEU B CA 1
ATOM 4794 C C . LEU B 1 65 ? -16.234 5.066 7.523 1 96.38 65 LEU B C 1
ATOM 4796 O O . LEU B 1 65 ? -16.781 4.027 7.148 1 96.38 65 LEU B O 1
ATOM 4800 N N . ARG B 1 66 ? -15.844 5.238 8.734 1 95.12 66 ARG B N 1
ATOM 4801 C CA . ARG B 1 66 ? -16.109 4.293 9.812 1 95.12 66 ARG B CA 1
ATOM 4802 C C . ARG B 1 66 ? -16.844 4.973 10.969 1 95.12 66 ARG B C 1
ATOM 4804 O O . ARG B 1 66 ? -16.703 6.18 11.172 1 95.12 66 ARG B O 1
ATOM 4811 N N . ASN B 1 67 ? -17.625 4.219 11.703 1 95.56 67 ASN B N 1
ATOM 4812 C CA . ASN B 1 67 ? -18.234 4.766 12.906 1 95.56 67 ASN B CA 1
ATOM 4813 C C . ASN B 1 67 ? -17.266 4.758 14.086 1 95.56 67 ASN B C 1
ATOM 4815 O O . ASN B 1 67 ? -16.094 4.391 13.93 1 95.56 67 ASN B O 1
ATOM 4819 N N . ALA B 1 68 ? -17.703 5.176 15.234 1 96.12 68 ALA B N 1
ATOM 4820 C CA . ALA B 1 68 ? -16.844 5.34 16.406 1 96.12 68 ALA B CA 1
ATOM 4821 C C . ALA B 1 68 ? -16.203 4.016 16.812 1 96.12 68 ALA B C 1
ATOM 4823 O O . ALA B 1 68 ? -15.07 3.986 17.281 1 96.12 68 ALA B O 1
ATOM 4824 N N . LYS B 1 69 ? -16.875 2.939 16.562 1 95 69 LYS B N 1
ATOM 4825 C CA . LYS B 1 69 ? -16.406 1.624 16.984 1 95 69 LYS B CA 1
ATOM 4826 C C . LYS B 1 69 ? -15.453 1.029 15.953 1 95 69 LYS B C 1
ATOM 4828 O O . LYS B 1 69 ? -14.938 -0.075 16.141 1 95 69 LYS B O 1
ATOM 4833 N N . GLY B 1 70 ? -15.25 1.716 14.836 1 93.88 70 GLY B N 1
ATOM 4834 C CA . GLY B 1 70 ? -14.297 1.267 13.828 1 93.88 70 GLY B CA 1
ATOM 4835 C C . GLY B 1 70 ? -14.938 0.455 12.719 1 93.88 70 GLY B C 1
ATOM 4836 O O . GLY B 1 70 ? -14.25 -0.051 11.836 1 93.88 70 GLY B O 1
ATOM 4837 N N . ASN B 1 71 ? -16.266 0.334 12.719 1 92.56 71 ASN B N 1
ATOM 4838 C CA . ASN B 1 71 ? -16.953 -0.424 11.672 1 92.56 71 ASN B CA 1
ATOM 4839 C C . ASN B 1 71 ? -17.031 0.365 10.375 1 92.56 71 ASN B C 1
ATOM 4841 O O . ASN B 1 71 ? -17.281 1.57 10.383 1 92.56 71 ASN B O 1
ATOM 4845 N N . LEU B 1 72 ? -16.906 -0.355 9.289 1 93 72 LEU B N 1
ATOM 4846 C CA . LEU B 1 72 ? -16.984 0.261 7.969 1 93 72 LEU B CA 1
ATOM 4847 C C . LEU B 1 72 ? -18.406 0.66 7.629 1 93 72 LEU B C 1
ATOM 4849 O O . LEU B 1 72 ? -19.328 -0.16 7.723 1 93 72 LEU B O 1
ATOM 4853 N N . LEU B 1 73 ? -18.609 1.914 7.246 1 93.62 73 LEU B N 1
ATOM 4854 C CA . LEU B 1 73 ? -19.938 2.389 6.867 1 93.62 73 LEU B CA 1
ATOM 4855 C C . LEU B 1 73 ? -20.016 2.635 5.363 1 93.62 73 LEU B C 1
ATOM 4857 O O . LEU B 1 73 ? -21.047 2.359 4.742 1 93.62 73 LEU B O 1
ATOM 4861 N N . SER B 1 74 ? -19 3.172 4.82 1 93.69 74 SER B N 1
ATOM 4862 C CA . SER B 1 74 ? -19 3.531 3.406 1 93.69 74 SER B CA 1
ATOM 4863 C C . SER B 1 74 ? -17.578 3.576 2.859 1 93.69 74 SER B C 1
ATOM 4865 O O . SER B 1 74 ? -16.625 3.904 3.586 1 93.69 74 SER B O 1
ATOM 4867 N N . ARG B 1 75 ? -17.406 3.234 1.595 1 94.88 75 ARG B N 1
ATOM 4868 C CA . ARG B 1 75 ? -16.156 3.338 0.85 1 94.88 75 ARG B CA 1
ATOM 4869 C C . ARG B 1 75 ? -16.406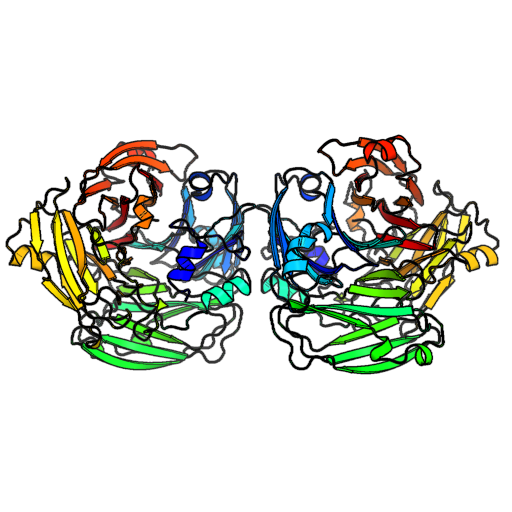 3.803 -0.581 1 94.88 75 ARG B C 1
ATOM 4871 O O . ARG B 1 75 ? -17.188 3.188 -1.312 1 94.88 75 ARG B O 1
ATOM 4878 N N . LYS B 1 76 ? -15.742 4.855 -0.938 1 93.56 76 LYS B N 1
ATOM 4879 C CA . LYS B 1 76 ? -15.922 5.441 -2.262 1 93.56 76 LYS B CA 1
ATOM 4880 C C . LYS B 1 76 ? -14.586 5.672 -2.953 1 93.56 76 LYS B C 1
ATOM 4882 O O . LYS B 1 76 ? -13.562 5.875 -2.291 1 93.56 76 LYS B O 1
ATOM 4887 N N . TYR B 1 77 ? -14.641 5.617 -4.285 1 94.25 77 TYR B N 1
ATOM 4888 C CA . TYR B 1 77 ? -13.461 5.84 -5.117 1 94.25 77 TYR B CA 1
ATOM 4889 C C . TYR B 1 77 ? -13.695 6.996 -6.086 1 94.25 77 TYR B C 1
ATOM 4891 O O . TYR B 1 77 ? -14.781 7.141 -6.641 1 94.25 77 TYR B O 1
ATOM 4899 N N . LEU B 1 78 ? -12.617 7.836 -6.227 1 95.81 78 LEU B N 1
ATOM 4900 C CA . LEU B 1 78 ? -12.633 8.953 -7.164 1 95.81 78 LEU B CA 1
ATOM 4901 C C . LEU B 1 78 ? -11.32 9.031 -7.938 1 95.81 78 LEU B C 1
ATOM 4903 O O . LEU B 1 78 ? -10.242 9.07 -7.34 1 95.81 78 LEU B O 1
ATOM 4907 N N . LEU B 1 79 ? -11.414 8.969 -9.281 1 96.19 79 LEU B N 1
ATOM 4908 C CA . LEU B 1 79 ? -10.25 9.258 -10.102 1 96.19 79 LEU B CA 1
ATOM 4909 C C . LEU B 1 79 ? -10.047 10.758 -10.25 1 96.19 79 LEU B C 1
ATOM 4911 O O . LEU B 1 79 ? -10.953 11.469 -10.688 1 96.19 79 LEU B O 1
ATOM 4915 N N . ILE B 1 80 ? -8.938 11.273 -9.898 1 97.38 80 ILE B N 1
ATOM 4916 C CA . ILE B 1 80 ? -8.625 12.695 -9.977 1 97.38 80 ILE B CA 1
ATOM 4917 C C . ILE B 1 80 ? -7.629 12.945 -11.109 1 97.38 80 ILE B C 1
ATOM 4919 O O . ILE B 1 80 ? -6.461 12.562 -11.016 1 97.38 80 ILE B O 1
ATOM 4923 N N . ASP B 1 81 ? -8.055 13.648 -12.148 1 96.25 81 ASP B N 1
ATOM 4924 C CA . ASP B 1 81 ? -7.195 13.945 -13.289 1 96.25 81 ASP B CA 1
ATOM 4925 C C . ASP B 1 81 ? -7.176 15.445 -13.586 1 96.25 81 ASP B C 1
ATOM 4927 O O . ASP B 1 81 ? -6.785 15.859 -14.68 1 96.25 81 ASP B O 1
ATOM 4931 N N . THR B 1 82 ? -7.75 16.172 -12.617 1 96.56 82 THR B N 1
ATOM 4932 C CA . THR B 1 82 ? -7.719 17.625 -12.695 1 96.56 82 THR B CA 1
ATOM 4933 C C . THR B 1 82 ? -7.254 18.234 -11.367 1 96.56 82 THR B C 1
ATOM 4935 O O . THR B 1 82 ? -7.402 17.609 -10.312 1 96.56 82 THR B O 1
ATOM 4938 N N . ALA B 1 83 ? -6.723 19.422 -11.469 1 96.81 83 ALA B N 1
ATOM 4939 C CA . ALA B 1 83 ? -6.16 20.047 -10.281 1 96.81 83 ALA B CA 1
ATOM 4940 C C . ALA B 1 83 ? -7.219 20.844 -9.531 1 96.81 83 ALA B C 1
ATOM 4942 O O . ALA B 1 83 ? -6.895 21.625 -8.633 1 96.81 83 ALA B O 1
ATOM 4943 N N . LYS B 1 84 ? -8.398 20.75 -9.836 1 96.88 84 LYS B N 1
ATOM 4944 C CA . LYS B 1 84 ? -9.445 21.594 -9.25 1 96.88 84 LYS B CA 1
ATOM 4945 C C . LYS B 1 84 ? -9.547 21.391 -7.746 1 96.88 84 LYS B C 1
ATOM 4947 O O . LYS B 1 84 ? -8.836 20.562 -7.18 1 96.88 84 LYS B O 1
ATOM 4952 N N . ALA B 1 85 ? -10.383 22.156 -7.055 1 97.75 85 ALA B N 1
ATOM 4953 C CA . ALA B 1 85 ? -10.648 22.031 -5.625 1 97.75 85 ALA B CA 1
ATOM 4954 C C . ALA B 1 85 ? -11.688 20.938 -5.355 1 97.75 85 ALA B C 1
ATOM 4956 O O . ALA B 1 85 ? -12.633 20.766 -6.129 1 97.75 85 ALA B O 1
ATOM 4957 N N . PHE B 1 86 ? -11.461 20.219 -4.309 1 97.44 86 PHE B N 1
ATOM 4958 C CA . PHE B 1 86 ? -12.383 19.172 -3.893 1 97.44 86 PHE B CA 1
ATOM 4959 C C . PHE B 1 86 ? -12.805 19.359 -2.441 1 97.44 86 PHE B C 1
ATOM 4961 O O . PHE B 1 86 ? -12.07 19.953 -1.647 1 97.44 86 PHE B O 1
ATOM 4968 N N . ASN B 1 87 ? -13.977 18.891 -2.154 1 95.94 87 ASN B N 1
ATOM 4969 C CA . ASN B 1 87 ? -14.578 18.938 -0.828 1 95.94 87 ASN B CA 1
ATOM 4970 C C . ASN B 1 87 ? -15.375 17.672 -0.531 1 95.94 87 ASN B C 1
ATOM 4972 O O . ASN B 1 87 ? -16.25 17.281 -1.303 1 95.94 87 ASN B O 1
ATOM 4976 N N . ILE B 1 88 ? -15 16.938 0.531 1 96.88 88 ILE B N 1
ATOM 4977 C CA . ILE B 1 88 ? -15.789 15.805 1.004 1 96.88 88 ILE B CA 1
ATOM 4978 C C . ILE B 1 88 ? -16.484 16.172 2.311 1 96.88 88 ILE B C 1
ATOM 4980 O O . ILE B 1 88 ? -15.836 16.328 3.348 1 96.88 88 ILE B O 1
ATOM 4984 N N . GLU B 1 89 ? -17.75 16.25 2.273 1 95.94 89 GLU B N 1
ATOM 4985 C CA . GLU B 1 89 ? -18.547 16.609 3.451 1 95.94 89 GLU B CA 1
ATOM 4986 C C . GLU B 1 89 ? -19.141 15.375 4.117 1 95.94 89 GLU B C 1
ATOM 4988 O O . GLU B 1 89 ? -19.672 14.492 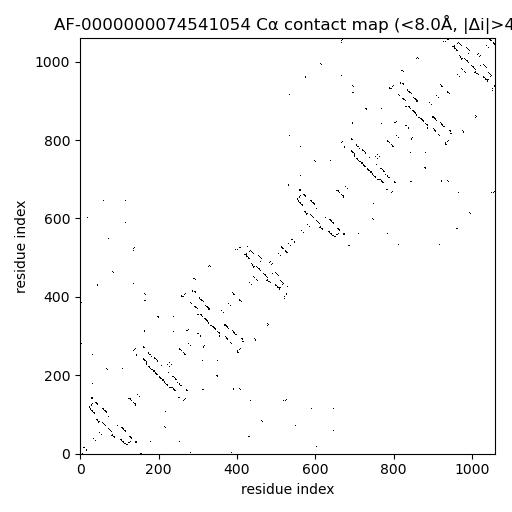3.441 1 95.94 89 GLU B O 1
ATOM 4993 N N . ILE B 1 90 ? -19.109 15.367 5.359 1 95.69 90 ILE B N 1
ATOM 4994 C CA . ILE B 1 90 ? -19.656 14.227 6.098 1 95.69 90 ILE B CA 1
ATOM 4995 C C . ILE B 1 90 ? -21.156 14.133 5.852 1 95.69 90 ILE B C 1
ATOM 4997 O O . ILE B 1 90 ? -21.719 13.039 5.867 1 95.69 90 ILE B O 1
ATOM 5001 N N . ALA B 1 91 ? -21.766 15.227 5.551 1 91.38 91 ALA B N 1
ATOM 5002 C CA . ALA B 1 91 ? -23.203 15.273 5.297 1 91.38 91 ALA B CA 1
ATOM 5003 C C . ALA B 1 91 ? -23.578 14.406 4.098 1 91.38 91 ALA B C 1
ATOM 5005 O O . ALA B 1 91 ? -24.703 13.945 3.99 1 91.38 91 ALA B O 1
ATOM 5006 N N . GLU B 1 92 ? -22.688 14.164 3.211 1 91.69 92 GLU B N 1
ATOM 5007 C CA . GLU B 1 92 ? -22.938 13.336 2.037 1 91.69 92 GLU B CA 1
ATOM 5008 C C . GLU B 1 92 ? -23.188 11.883 2.428 1 91.69 92 GLU B C 1
ATOM 5010 O O . GLU B 1 92 ? -23.734 11.102 1.637 1 91.69 92 GLU B O 1
ATOM 5015 N N . PHE B 1 93 ? -22.828 11.562 3.672 1 93.38 93 PHE B N 1
ATOM 5016 C CA . PHE B 1 93 ? -22.969 10.195 4.152 1 93.38 93 PHE B CA 1
ATOM 5017 C C . PHE B 1 93 ? -24.172 10.078 5.094 1 93.38 93 PHE B C 1
ATOM 5019 O O . PHE B 1 93 ? -24.266 9.117 5.855 1 93.38 93 PHE B O 1
ATOM 5026 N N . SER B 1 94 ? -25.031 10.969 5.098 1 91.12 94 SER B N 1
ATOM 5027 C CA . SER B 1 94 ? -26.125 11.047 6.066 1 91.12 94 SER B CA 1
ATOM 5028 C C . SER B 1 94 ? -26.969 9.781 6.051 1 91.12 94 SER B C 1
ATOM 5030 O O . SER B 1 94 ? -27.375 9.281 7.102 1 91.12 94 SER B O 1
ATOM 5032 N N . GLU B 1 95 ? -27.25 9.25 4.902 1 89.94 95 GLU B N 1
ATOM 5033 C CA . GLU B 1 95 ? -28.094 8.062 4.789 1 89.94 95 GLU B CA 1
ATOM 5034 C C . GLU B 1 95 ? -27.438 6.852 5.438 1 89.94 95 GLU B C 1
ATOM 5036 O O . GLU B 1 95 ? -28.078 6.109 6.184 1 89.94 95 GLU B O 1
ATOM 5041 N N . VAL B 1 96 ? -26.188 6.711 5.152 1 89.31 96 VAL B N 1
ATOM 5042 C CA . VAL B 1 96 ? -25.484 5.547 5.68 1 89.31 96 VAL B CA 1
ATOM 5043 C C . VAL B 1 96 ? -25.297 5.695 7.188 1 89.31 96 VAL B C 1
ATOM 5045 O O . VAL B 1 96 ? -25.359 4.707 7.93 1 89.31 96 VAL B O 1
ATOM 5048 N N . ILE B 1 97 ? -25.078 6.887 7.637 1 91 97 ILE B N 1
ATOM 5049 C CA . ILE B 1 97 ? -24.906 7.172 9.062 1 91 97 ILE B CA 1
ATOM 5050 C C . ILE B 1 97 ? -26.219 6.887 9.797 1 91 97 ILE B C 1
ATOM 5052 O O . ILE B 1 97 ? -26.219 6.273 10.867 1 91 97 ILE B O 1
ATOM 5056 N N . LYS B 1 98 ? -27.312 7.254 9.211 1 88.81 98 LYS B N 1
ATOM 5057 C CA . LYS B 1 98 ? -28.625 6.996 9.797 1 88.81 98 LYS B CA 1
ATOM 5058 C C . LYS B 1 98 ? -28.906 5.5 9.898 1 88.81 98 LYS B C 1
ATOM 5060 O O . LYS B 1 98 ? -29.391 5.02 10.922 1 88.81 98 LYS B O 1
ATOM 5065 N N . LYS B 1 99 ? -28.594 4.797 8.93 1 85.12 99 LYS B N 1
ATOM 5066 C CA . LYS B 1 99 ? -28.812 3.354 8.883 1 85.12 99 LYS B CA 1
ATOM 5067 C C . LYS B 1 99 ? -27.969 2.639 9.938 1 85.12 99 LYS B C 1
ATOM 5069 O O . LYS B 1 99 ? -28.359 1.578 10.438 1 85.12 99 LYS B O 1
ATOM 5074 N N . ALA B 1 100 ? -26.891 3.324 10.281 1 83.38 100 ALA B N 1
ATOM 5075 C CA . ALA B 1 100 ? -26 2.721 11.273 1 83.38 100 ALA B CA 1
ATOM 5076 C C . ALA B 1 100 ? -26.422 3.09 12.688 1 83.38 100 ALA B C 1
ATOM 5078 O O . ALA B 1 100 ? -25.766 2.705 13.664 1 83.38 100 ALA B O 1
ATOM 5079 N N . GLY B 1 101 ? -27.453 3.811 12.852 1 76.12 101 GLY B N 1
ATOM 5080 C CA . GLY B 1 101 ? -28.047 4.105 14.148 1 76.12 101 GLY B CA 1
ATOM 5081 C C . GLY B 1 101 ? -27.453 5.34 14.805 1 76.12 101 GLY B C 1
ATOM 5082 O O . GLY B 1 101 ? -27.531 5.5 16.016 1 76.12 101 GLY B O 1
ATOM 5083 N N . SER B 1 102 ? -26.703 6.055 14.141 1 68.31 102 SER B N 1
ATOM 5084 C CA . SER B 1 102 ? -26.031 7.223 14.695 1 68.31 102 SER B CA 1
ATOM 5085 C C . SER B 1 102 ? -26.656 8.516 14.172 1 68.31 102 SER B C 1
ATOM 5087 O O . SER B 1 102 ? -25.938 9.469 13.852 1 68.31 102 SER B O 1
ATOM 5089 N N . GLU B 1 103 ? -27.859 8.625 14.141 1 66.69 103 GLU B N 1
ATOM 5090 C CA . GLU B 1 103 ? -28.547 9.711 13.445 1 66.69 103 GLU B CA 1
ATOM 5091 C C . GLU B 1 103 ? -28.328 11.039 14.156 1 66.69 103 GLU B C 1
ATOM 5093 O O . GLU B 1 103 ? -28.125 12.07 13.508 1 66.69 103 GLU B O 1
ATOM 5098 N N . SER B 1 104 ? -28.25 11.062 15.367 1 74.12 104 SER B N 1
ATOM 5099 C CA . SER B 1 104 ? -28.266 12.359 16.047 1 74.12 104 SER B CA 1
ATOM 5100 C C . SER B 1 104 ? -26.859 12.859 16.312 1 74.12 104 SER B C 1
ATOM 5102 O O . SER B 1 104 ? -26.562 14.047 16.141 1 74.12 104 SER B O 1
ATOM 5104 N N . ASP B 1 105 ? -25.953 12.031 16.641 1 91.62 105 ASP B N 1
ATOM 5105 C CA . ASP B 1 105 ? -24.594 12.391 16.984 1 91.62 105 ASP B CA 1
ATOM 5106 C C . ASP B 1 105 ? -23.594 11.359 16.453 1 91.62 105 ASP B C 1
ATOM 5108 O O . ASP B 1 105 ? -23.422 10.289 17.047 1 91.62 105 ASP B O 1
ATOM 5112 N N . PHE B 1 106 ? -23.047 11.766 15.43 1 95.25 106 PHE B N 1
ATOM 5113 C CA . PHE B 1 106 ? -22.109 10.844 14.797 1 95.25 106 PHE B CA 1
ATOM 5114 C C . PHE B 1 106 ? -20.672 11.234 15.109 1 95.25 106 PHE B C 1
ATOM 5116 O O . PHE B 1 106 ? -20.297 12.406 15 1 95.25 106 PHE B O 1
ATOM 5123 N N . THR B 1 107 ? -19.953 10.305 15.539 1 96.38 107 THR B N 1
ATOM 5124 C CA . THR B 1 107 ? -18.484 10.367 15.594 1 96.38 107 THR B CA 1
ATOM 5125 C C . THR B 1 107 ? -17.875 9.18 14.875 1 96.38 107 THR B C 1
ATOM 5127 O O . THR B 1 107 ? -18.406 8.07 14.914 1 96.38 107 THR B O 1
ATOM 5130 N N . GLY B 1 108 ? -16.844 9.406 14.195 1 96.62 108 GLY B N 1
ATOM 5131 C CA . GLY B 1 108 ? -16.141 8.359 13.484 1 96.62 108 GLY B CA 1
ATOM 5132 C C . GLY B 1 108 ? -14.836 8.836 12.859 1 96.62 108 GLY B C 1
ATOM 5133 O O . GLY B 1 108 ? -14.211 9.773 13.359 1 96.62 108 GLY B O 1
ATOM 5134 N N . SER B 1 109 ? -14.414 8.086 11.898 1 96.5 109 SER B N 1
ATOM 5135 C CA . SER B 1 109 ? -13.195 8.469 11.188 1 96.5 109 SER B CA 1
ATOM 5136 C C . SER B 1 109 ? -13.422 8.461 9.68 1 96.5 109 SER B C 1
ATOM 5138 O O . SER B 1 109 ? -14.227 7.68 9.164 1 96.5 109 SER B O 1
ATOM 5140 N N . LEU B 1 110 ? -12.867 9.367 9.047 1 97.25 110 LEU B N 1
ATOM 5141 C CA . LEU B 1 110 ? -12.766 9.391 7.59 1 97.25 110 LEU B CA 1
ATOM 5142 C C . LEU B 1 110 ? -11.32 9.227 7.137 1 97.25 110 LEU B C 1
ATOM 5144 O O . LEU B 1 110 ? -10.469 10.062 7.453 1 97.25 110 LEU B O 1
ATOM 5148 N N . GLU B 1 111 ? -11.031 8.141 6.445 1 95.94 111 GLU B N 1
ATOM 5149 C CA . GLU B 1 111 ? -9.711 7.848 5.902 1 95.94 111 GLU B CA 1
ATOM 5150 C C . GLU B 1 111 ? -9.641 8.18 4.41 1 95.94 111 GLU B C 1
ATOM 5152 O O . GLU B 1 111 ? -10.531 7.797 3.646 1 95.94 111 GLU B O 1
ATOM 5157 N N . LEU B 1 112 ? -8.695 8.938 4.055 1 97.31 112 LEU B N 1
ATOM 5158 C CA . LEU B 1 112 ? -8.445 9.258 2.65 1 97.31 112 LEU B CA 1
ATOM 5159 C C . LEU B 1 112 ? -7.094 8.727 2.203 1 97.31 112 LEU B C 1
ATOM 5161 O O . LEU B 1 112 ? -6.078 8.969 2.857 1 97.31 112 LEU B O 1
ATOM 5165 N N . GLU B 1 113 ? -7.066 7.98 1.108 1 96.94 113 GLU B N 1
ATOM 5166 C CA . GLU B 1 113 ? -5.859 7.379 0.542 1 96.94 113 GLU B CA 1
ATOM 5167 C C . GLU B 1 113 ? -5.652 7.82 -0.903 1 96.94 113 GLU B C 1
ATOM 5169 O O . GLU B 1 113 ? -6.562 7.715 -1.728 1 96.94 113 GLU B O 1
ATOM 5174 N N . ILE B 1 114 ? -4.512 8.305 -1.188 1 97.88 114 ILE B N 1
ATOM 5175 C CA . ILE B 1 114 ? -4.125 8.68 -2.545 1 97.88 114 ILE B CA 1
ATOM 5176 C C . ILE B 1 114 ? -3.207 7.605 -3.133 1 97.88 114 ILE B C 1
ATOM 5178 O O . ILE B 1 114 ? -2.201 7.238 -2.521 1 97.88 114 ILE B O 1
ATOM 5182 N N . PHE B 1 115 ? -3.521 7.129 -4.262 1 97.62 115 PHE B N 1
ATOM 5183 C CA . PHE B 1 115 ? -2.709 6.141 -4.965 1 97.62 115 PHE B CA 1
ATOM 5184 C C . PHE B 1 115 ? -2.172 6.711 -6.273 1 97.62 115 PHE B C 1
ATOM 5186 O O . PHE B 1 115 ? -2.898 7.387 -7.004 1 97.62 115 PHE B O 1
ATOM 5193 N N . SER B 1 116 ? -0.919 6.445 -6.57 1 97.56 116 SER B N 1
ATOM 5194 C CA . SER B 1 116 ? -0.256 6.984 -7.75 1 97.56 116 SER B CA 1
ATOM 5195 C C . SER B 1 116 ? 0.651 5.945 -8.398 1 97.56 116 SER B C 1
ATOM 5197 O O . SER B 1 116 ? 1.104 5.008 -7.742 1 97.56 116 SER B O 1
ATOM 5199 N N . THR B 1 117 ? 0.839 6.098 -9.703 1 97.12 117 THR B N 1
ATOM 5200 C CA . THR B 1 117 ? 1.802 5.266 -10.414 1 97.12 117 THR B CA 1
ATOM 5201 C C . THR B 1 117 ? 3.195 5.883 -10.359 1 97.12 117 THR B C 1
ATOM 5203 O O . THR B 1 117 ? 4.184 5.23 -10.711 1 97.12 117 THR B O 1
ATOM 5206 N N . LYS B 1 118 ? 3.24 7.051 -9.906 1 95.44 118 LYS B N 1
ATOM 5207 C CA . LYS B 1 118 ? 4.496 7.789 -9.773 1 95.44 118 LYS B CA 1
ATOM 5208 C C . LYS B 1 118 ? 4.734 8.211 -8.328 1 95.44 118 LYS B C 1
ATOM 5210 O O . LYS B 1 118 ? 3.801 8.242 -7.523 1 95.44 118 LYS B O 1
ATOM 5215 N N . ASP B 1 119 ? 6.004 8.523 -8.031 1 93.88 119 ASP B N 1
ATOM 5216 C CA . ASP B 1 119 ? 6.406 8.891 -6.672 1 93.88 119 ASP B CA 1
ATOM 5217 C C . ASP B 1 119 ? 5.695 10.156 -6.207 1 93.88 119 ASP B C 1
ATOM 5219 O O . ASP B 1 119 ? 5.852 11.219 -6.816 1 93.88 119 ASP B O 1
ATOM 5223 N N . LEU B 1 120 ? 5.016 10.055 -5.098 1 95.31 120 LEU B N 1
ATOM 5224 C CA . LEU B 1 120 ? 4.316 11.188 -4.5 1 95.31 120 LEU B CA 1
ATOM 5225 C C . LEU B 1 120 ? 5.254 11.992 -3.607 1 95.31 120 LEU B C 1
ATOM 5227 O O . LEU B 1 120 ? 4.926 13.109 -3.209 1 95.31 120 LEU B O 1
ATOM 5231 N N . VAL B 1 121 ? 6.297 11.406 -3.188 1 89.88 121 VAL B N 1
ATOM 5232 C CA . VAL B 1 121 ? 7.383 12.008 -2.416 1 89.88 121 VAL B CA 1
ATOM 5233 C C . VAL B 1 121 ? 7.004 12.047 -0.937 1 89.88 121 VAL B C 1
ATOM 5235 O O . VAL B 1 121 ? 7.785 11.633 -0.078 1 89.88 121 VAL B O 1
ATOM 5238 N N . PHE B 1 122 ? 5.734 12.477 -0.588 1 90.75 122 PHE B N 1
ATOM 5239 C CA . PHE B 1 122 ? 5.305 12.555 0.803 1 90.75 122 PHE B CA 1
ATOM 5240 C C . PHE B 1 122 ? 4.207 11.539 1.09 1 90.75 122 PHE B C 1
ATOM 5242 O O . PHE B 1 122 ? 3.191 11.5 0.394 1 90.75 122 PHE B O 1
ATOM 5249 N N . PRO B 1 123 ? 4.426 10.82 2.096 1 91.38 123 PRO B N 1
ATOM 5250 C CA . PRO B 1 123 ? 3.355 9.891 2.479 1 91.38 123 PRO B CA 1
ATOM 5251 C C . PRO B 1 123 ? 2.195 10.594 3.186 1 91.38 123 PRO B C 1
ATOM 5253 O O . PRO B 1 123 ? 1.146 9.984 3.41 1 91.38 123 PRO B O 1
ATOM 5256 N N . TYR B 1 124 ? 2.355 11.938 3.521 1 90.75 124 TYR B N 1
ATOM 5257 C CA . TYR B 1 124 ? 1.319 12.797 4.09 1 90.75 124 TYR B CA 1
ATOM 5258 C C . TYR B 1 124 ? 0.73 13.719 3.029 1 90.75 124 TYR B C 1
ATOM 5260 O O . TYR B 1 124 ? 1.368 14.688 2.615 1 90.75 124 TYR B O 1
ATOM 5268 N N . PRO B 1 125 ? -0.462 13.422 2.711 1 95 125 PRO B N 1
ATOM 5269 C CA . PRO B 1 125 ? -1.057 14.305 1.703 1 95 125 PRO B CA 1
ATOM 5270 C C . PRO B 1 125 ? -1.567 15.617 2.293 1 95 125 PRO B C 1
ATOM 5272 O O . PRO B 1 125 ? -1.878 15.688 3.484 1 95 125 PRO B O 1
ATOM 5275 N N . ALA B 1 126 ? -1.65 16.609 1.511 1 96.62 126 ALA B N 1
ATOM 5276 C CA . ALA B 1 126 ? -2.137 17.922 1.936 1 96.62 126 ALA B CA 1
ATOM 5277 C C . ALA B 1 126 ? -3.662 17.953 1.954 1 96.62 126 ALA B C 1
ATOM 5279 O O . ALA B 1 126 ? -4.289 18.516 1.045 1 96.62 126 ALA B O 1
ATOM 5280 N N . PHE B 1 127 ? -4.23 17.375 2.938 1 97.88 127 PHE B N 1
ATOM 5281 C CA . PHE B 1 127 ? -5.656 17.438 3.232 1 97.88 127 PHE B CA 1
ATOM 5282 C C . PHE B 1 127 ? -5.926 18.344 4.422 1 97.88 127 PHE B C 1
ATOM 5284 O O . PHE B 1 127 ? -5.098 18.453 5.328 1 97.88 127 PHE B O 1
ATOM 5291 N N . VAL B 1 128 ? -7.07 18.969 4.398 1 98.31 128 VAL B N 1
ATOM 5292 C CA . VAL B 1 128 ? -7.422 19.859 5.496 1 98.31 128 VAL B CA 1
ATOM 5293 C C . VAL B 1 128 ? -8.758 19.438 6.102 1 98.31 128 VAL B C 1
ATOM 5295 O O . VAL B 1 128 ? -9.781 19.438 5.418 1 98.31 128 VAL B O 1
ATOM 5298 N N . LEU B 1 129 ? -8.742 19.094 7.352 1 98.25 129 LEU B N 1
ATOM 5299 C CA . LEU B 1 129 ? -9.969 18.875 8.102 1 98.25 129 LEU B CA 1
ATOM 5300 C C . LEU B 1 129 ? -10.586 20.188 8.555 1 98.25 129 LEU B C 1
ATOM 5302 O O . LEU B 1 129 ? -9.891 21.062 9.078 1 98.25 129 LEU B O 1
ATOM 5306 N N . VAL B 1 130 ? -11.875 20.297 8.367 1 98.19 130 VAL B N 1
ATOM 5307 C CA . VAL B 1 130 ? -12.617 21.469 8.836 1 98.19 130 VAL B CA 1
ATOM 5308 C C . VAL B 1 130 ? -13.812 21.016 9.672 1 98.19 130 VAL B C 1
ATOM 5310 O O . VAL B 1 130 ? -14.648 20.25 9.203 1 98.19 130 VAL B O 1
ATOM 5313 N N . TYR B 1 131 ? -13.875 21.422 10.922 1 97.94 131 TYR B N 1
ATOM 5314 C CA . TYR B 1 131 ? -15.133 21.438 11.648 1 97.94 131 TYR B CA 1
ATOM 5315 C C . TYR B 1 131 ? -15.859 22.766 11.477 1 97.94 131 TYR B C 1
ATOM 5317 O O . TYR B 1 131 ? -15.234 23.828 11.492 1 97.94 131 TYR B O 1
ATOM 5325 N N . CYS B 1 132 ? -17.156 22.641 11.242 1 96.75 132 CYS B N 1
ATOM 5326 C CA . CYS B 1 132 ? -17.797 23.938 10.984 1 96.75 132 CYS B CA 1
ATOM 5327 C C . CYS B 1 132 ? -19.297 23.859 11.242 1 96.75 132 CYS B C 1
ATOM 5329 O O . CYS B 1 132 ? -19.859 22.766 11.367 1 96.75 132 CYS B O 1
ATOM 5331 N N . ASN B 1 133 ? -19.891 24.891 11.422 1 93.81 133 ASN B N 1
ATOM 5332 C CA . ASN B 1 133 ? -21.297 25.219 11.242 1 93.81 133 ASN B CA 1
ATOM 5333 C C . ASN B 1 133 ? -21.484 26.594 10.609 1 93.81 133 ASN B C 1
ATOM 5335 O O . ASN B 1 133 ? -20.562 27.109 9.961 1 93.81 133 ASN B O 1
ATOM 5339 N N . GLU B 1 134 ? -22.641 27.156 10.695 1 89.38 134 GLU B N 1
ATOM 5340 C CA . GLU B 1 134 ? -22.906 28.438 10.031 1 89.38 134 GLU B CA 1
ATOM 5341 C C . GLU B 1 134 ? -22.141 29.578 10.695 1 89.38 134 GLU B C 1
ATOM 5343 O O . GLU B 1 134 ? -21.859 30.594 10.055 1 89.38 134 GLU B O 1
ATOM 5348 N N . HIS B 1 135 ? -21.656 29.359 11.953 1 90.94 135 HIS B N 1
ATOM 5349 C CA . HIS B 1 135 ? -21.125 30.484 12.703 1 90.94 135 HIS B CA 1
ATOM 5350 C C . HIS B 1 135 ? -19.656 30.266 13.062 1 90.94 135 HIS B C 1
ATOM 5352 O O . HIS B 1 135 ? -19.031 31.109 13.711 1 90.94 135 HIS B O 1
ATOM 5358 N N . PHE B 1 136 ? -19.125 29.25 12.688 1 94.25 136 PHE B N 1
ATOM 5359 C CA . PHE B 1 136 ? -17.719 29.062 13.008 1 94.25 136 PHE B CA 1
ATOM 5360 C C . PHE B 1 136 ? -17.078 28.031 12.078 1 94.25 136 PHE B C 1
ATOM 5362 O O . PHE B 1 136 ? -17.781 27.219 11.469 1 94.25 136 PHE B O 1
ATOM 5369 N N . SER B 1 137 ? -15.805 28.062 11.961 1 96.94 137 SER B N 1
ATOM 5370 C CA . SER B 1 137 ? -14.977 27.031 11.344 1 96.94 137 SER B CA 1
ATOM 5371 C C . SER B 1 137 ? -13.625 26.922 12.039 1 96.94 137 SER B C 1
ATOM 5373 O O . SER B 1 137 ? -13.172 27.875 12.688 1 96.94 137 SER B O 1
ATOM 5375 N N . THR B 1 138 ? -13.07 25.812 12.023 1 97.88 138 THR B N 1
ATOM 5376 C CA . THR B 1 138 ? -11.703 25.531 12.43 1 97.88 138 THR B CA 1
ATOM 5377 C C . THR B 1 138 ? -11.039 24.562 11.461 1 97.88 138 THR B C 1
ATOM 5379 O O . THR B 1 138 ? -11.727 23.859 10.711 1 97.88 138 THR B O 1
ATOM 5382 N N . ALA B 1 139 ? -9.711 24.594 11.383 1 97.81 139 ALA B N 1
ATOM 5383 C CA . ALA B 1 139 ? -9.062 23.781 10.359 1 97.81 139 ALA B CA 1
ATOM 5384 C C . ALA B 1 139 ? -7.695 23.297 10.828 1 97.81 139 ALA B C 1
ATOM 5386 O O . ALA B 1 139 ? -7.031 23.969 11.617 1 97.81 139 ALA B O 1
ATOM 5387 N N . VAL B 1 140 ? -7.336 22.156 10.367 1 97.62 140 VAL B N 1
ATOM 5388 C CA . VAL B 1 140 ? -5.98 21.641 10.539 1 97.62 140 VAL B CA 1
ATOM 5389 C C . VAL B 1 140 ? -5.629 20.719 9.375 1 97.62 140 VAL B C 1
ATOM 5391 O O . VAL B 1 140 ? -6.492 20 8.859 1 97.62 140 VAL B O 1
ATOM 5394 N N . HIS B 1 141 ? -4.441 20.812 8.953 1 95.88 141 HIS B N 1
ATOM 5395 C CA . HIS B 1 141 ? -4 19.891 7.914 1 95.88 141 HIS B CA 1
ATOM 5396 C C . HIS B 1 141 ? -3.785 18.5 8.477 1 95.88 141 HIS B C 1
ATOM 5398 O O . HIS B 1 141 ? -4.008 18.266 9.664 1 95.88 141 HIS B O 1
ATOM 5404 N N . THR B 1 142 ? -3.389 17.547 7.703 1 87.62 142 THR B N 1
ATOM 5405 C CA . THR B 1 142 ? -3.326 16.125 7.969 1 87.62 142 THR B CA 1
ATOM 5406 C C . THR B 1 142 ? -2.777 15.852 9.367 1 87.62 142 THR B C 1
ATOM 5408 O O . THR B 1 142 ? -1.727 16.375 9.734 1 87.62 142 THR B O 1
ATOM 5411 N N . VAL B 1 143 ? -3.496 15.016 10.102 1 85.44 143 VAL B N 1
ATOM 5412 C CA . VAL B 1 143 ? -3.225 14.688 11.5 1 85.44 143 VAL B CA 1
ATOM 5413 C C . VAL B 1 143 ? -2.553 13.32 11.586 1 85.44 143 VAL B C 1
ATOM 5415 O O . VAL B 1 143 ? -1.326 13.227 11.672 1 85.44 143 VAL B O 1
ATOM 5418 N N . GLY B 1 144 ? -3.342 12.336 11.312 1 86.19 144 GLY B N 1
ATOM 5419 C CA . GLY B 1 144 ? -2.836 10.977 11.375 1 86.19 144 GLY B CA 1
ATOM 5420 C C . GLY B 1 144 ? -2.695 10.32 10.016 1 86.19 144 GLY B C 1
ATOM 5421 O O . GLY B 1 144 ? -3.293 10.781 9.039 1 86.19 144 GLY B O 1
ATOM 5422 N N . ARG B 1 145 ? -1.815 9.312 10.023 1 87.31 145 ARG B N 1
ATOM 5423 C CA . ARG B 1 145 ? -1.674 8.547 8.789 1 87.31 145 ARG B CA 1
ATOM 5424 C C . ARG B 1 145 ? -1.496 7.062 9.086 1 87.31 145 ARG B C 1
ATOM 5426 O O . ARG B 1 145 ? -0.97 6.691 10.141 1 87.31 145 ARG B O 1
ATOM 5433 N N . ILE B 1 146 ? -1.93 6.367 8.141 1 88.31 146 ILE B N 1
ATOM 5434 C CA . ILE B 1 146 ? -1.717 4.926 8.164 1 88.31 146 ILE B CA 1
ATOM 5435 C C . ILE B 1 146 ? -0.418 4.586 7.43 1 88.31 146 ILE B C 1
ATOM 5437 O O . ILE B 1 146 ? -0.21 5.008 6.293 1 88.31 146 ILE B O 1
ATOM 5441 N N . TYR B 1 147 ? 0.38 3.805 8.102 1 88.12 147 TYR B N 1
ATOM 5442 C CA . TYR B 1 147 ? 1.666 3.461 7.508 1 88.12 147 TYR B CA 1
ATOM 5443 C C . TYR B 1 147 ? 1.482 2.545 6.305 1 88.12 147 TYR B C 1
ATOM 5445 O O . TYR B 1 147 ? 0.614 1.669 6.309 1 88.12 147 TYR B O 1
ATOM 5453 N N . ASN B 1 148 ? 2.344 2.711 5.312 1 88.75 148 ASN B N 1
ATOM 5454 C CA . ASN B 1 148 ? 2.252 1.942 4.078 1 88.75 148 ASN B CA 1
ATOM 5455 C C . ASN B 1 148 ? 2.779 0.522 4.258 1 88.75 148 ASN B C 1
ATOM 5457 O O . ASN B 1 148 ? 2.264 -0.418 3.652 1 88.75 148 ASN B O 1
ATOM 5461 N N . ASP B 1 149 ? 3.895 0.451 4.992 1 86.44 149 ASP B N 1
ATOM 5462 C CA . ASP B 1 149 ? 4.555 -0.831 5.223 1 86.44 149 ASP B CA 1
ATOM 5463 C C . ASP B 1 149 ? 5.496 -0.756 6.422 1 86.44 149 ASP B C 1
ATOM 5465 O O . ASP B 1 149 ? 5.52 0.248 7.137 1 86.44 149 ASP B O 1
ATOM 5469 N N . ILE B 1 150 ? 6.219 -1.772 6.637 1 80.81 150 ILE B N 1
ATOM 5470 C CA . ILE B 1 150 ? 7.066 -1.883 7.82 1 80.81 150 ILE B CA 1
ATOM 5471 C C . ILE B 1 150 ? 8.234 -0.908 7.715 1 80.81 150 ILE B C 1
ATOM 5473 O O . ILE B 1 150 ? 8.703 -0.372 8.719 1 80.81 150 ILE B O 1
ATOM 5477 N N . GLU B 1 151 ? 8.766 -0.771 6.488 1 82.75 151 GLU B N 1
ATOM 5478 C CA . GLU B 1 151 ? 9.844 0.194 6.309 1 82.75 151 GLU B CA 1
ATOM 5479 C C . GLU B 1 151 ? 9.391 1.605 6.668 1 82.75 151 GLU B C 1
ATOM 5481 O O . GLU B 1 151 ? 10.117 2.35 7.324 1 82.75 151 GLU B O 1
ATOM 5486 N N . ASP B 1 152 ? 8.227 1.905 6.23 1 86 152 ASP B N 1
ATOM 5487 C CA . ASP B 1 152 ? 7.625 3.191 6.566 1 86 152 ASP B CA 1
ATOM 5488 C C . ASP B 1 152 ? 7.457 3.344 8.078 1 86 152 ASP B C 1
ATOM 5490 O O . ASP B 1 152 ? 7.766 4.398 8.633 1 86 152 ASP B O 1
ATOM 5494 N N . LEU B 1 153 ? 6.98 2.324 8.719 1 83.06 153 LEU B N 1
ATOM 5495 C CA . LEU B 1 153 ? 6.812 2.316 10.164 1 83.06 153 LEU B CA 1
ATOM 5496 C C . LEU B 1 153 ? 8.148 2.51 10.867 1 83.06 153 LEU B C 1
ATOM 5498 O O . LEU B 1 153 ? 8.258 3.318 11.797 1 83.06 153 LEU B O 1
ATOM 5502 N N . LYS B 1 154 ? 9.125 1.833 10.438 1 78.19 154 LYS B N 1
ATOM 5503 C CA . LYS B 1 154 ? 10.438 1.88 11.07 1 78.19 154 LYS B CA 1
ATOM 5504 C C . LYS B 1 154 ? 11.047 3.275 10.969 1 78.19 154 LYS B C 1
ATOM 5506 O O . LYS B 1 154 ? 11.68 3.754 11.914 1 78.19 154 LYS B O 1
ATOM 5511 N N . VAL B 1 155 ? 10.844 3.85 9.875 1 77.25 155 VAL B N 1
ATOM 5512 C CA . VAL B 1 155 ? 11.391 5.188 9.672 1 77.25 155 VAL B CA 1
ATOM 5513 C C . VAL B 1 155 ? 10.719 6.172 10.625 1 77.25 155 VAL B C 1
ATOM 5515 O O . VAL B 1 155 ? 11.359 7.105 11.109 1 77.25 155 VAL B O 1
ATOM 5518 N N . ASN B 1 156 ? 9.539 5.879 10.945 1 77.56 156 ASN B N 1
ATOM 5519 C CA . ASN B 1 156 ? 8.797 6.801 11.805 1 77.56 156 ASN B CA 1
ATOM 5520 C C . ASN B 1 156 ? 8.977 6.469 13.281 1 77.56 156 ASN B C 1
ATOM 5522 O O . ASN B 1 156 ? 8.539 7.223 14.148 1 77.56 156 ASN B O 1
ATOM 5526 N N . GLU B 1 157 ? 9.633 5.383 13.602 1 76 157 GLU B N 1
ATOM 5527 C CA . GLU B 1 157 ? 9.828 4.984 14.992 1 76 157 GLU B CA 1
ATOM 5528 C C . GLU B 1 157 ? 11.289 5.168 15.406 1 76 157 GLU B C 1
ATOM 5530 O O . GLU B 1 157 ? 11.766 4.492 16.312 1 76 157 GLU B O 1
ATOM 5535 N N . GLU B 1 158 ? 11.891 6.035 14.727 1 75 158 GLU B N 1
ATOM 5536 C CA . GLU B 1 158 ? 13.273 6.328 15.102 1 75 158 GLU B CA 1
ATOM 5537 C C . GLU B 1 158 ? 13.352 6.824 16.547 1 75 158 GLU B C 1
ATOM 5539 O O . GLU B 1 158 ? 14.25 6.43 17.281 1 75 158 GLU B O 1
ATOM 5544 N N . TYR B 1 159 ? 12.352 7.75 16.922 1 73.56 159 TYR B N 1
ATOM 5545 C CA . TYR B 1 159 ? 12.227 8.219 18.297 1 73.56 159 TYR B CA 1
ATOM 5546 C C . TYR B 1 159 ? 10.82 7.98 18.828 1 73.56 159 TYR B C 1
ATOM 5548 O O . TYR B 1 159 ? 9.836 8.172 18.109 1 73.56 159 TYR B O 1
ATOM 5556 N N . LYS B 1 160 ? 10.766 7.52 20.016 1 78.88 160 LYS B N 1
ATOM 5557 C CA . LYS B 1 160 ? 9.492 7.508 20.75 1 78.88 160 LYS B CA 1
ATOM 5558 C C . LYS B 1 160 ? 9.383 8.711 21.672 1 78.88 160 LYS B C 1
ATOM 5560 O O . LYS B 1 160 ? 10.133 8.828 22.641 1 78.88 160 LYS B O 1
ATOM 5565 N N . VAL B 1 161 ? 8.5 9.633 21.281 1 86.19 161 VAL B N 1
ATOM 5566 C CA . VAL B 1 161 ? 8.406 10.875 22.031 1 86.19 161 VAL B CA 1
ATOM 5567 C C . VAL B 1 161 ? 6.949 11.141 22.406 1 86.19 161 VAL B C 1
ATOM 5569 O O . VAL B 1 161 ? 6.035 10.539 21.844 1 86.19 161 VAL B O 1
ATOM 5572 N N . ARG B 1 162 ? 6.766 12.023 23.344 1 93 162 ARG B N 1
ATOM 5573 C CA . ARG B 1 162 ? 5.43 12.469 23.719 1 93 162 ARG B CA 1
ATOM 5574 C C . ARG B 1 162 ? 4.824 13.367 22.656 1 93 162 ARG B C 1
ATOM 5576 O O . ARG B 1 162 ? 5.543 13.93 21.828 1 93 162 ARG B O 1
ATOM 5583 N N . GLU B 1 163 ? 3.555 13.453 22.734 1 94.94 163 GLU B N 1
ATOM 5584 C CA . GLU B 1 163 ? 2.809 14.359 21.859 1 94.94 163 GLU B CA 1
ATOM 5585 C C . GLU B 1 163 ? 2.42 15.633 22.594 1 94.94 163 GLU B C 1
ATOM 5587 O O . GLU B 1 163 ? 1.972 15.586 23.75 1 94.94 163 GLU B O 1
ATOM 5592 N N . SER B 1 164 ? 2.623 16.766 22 1 96.88 164 SER B N 1
ATOM 5593 C CA . SER B 1 164 ? 2.371 18.062 22.625 1 96.88 164 SER B CA 1
ATOM 5594 C C . SER B 1 164 ? 2.232 19.172 21.578 1 96.88 164 SER B C 1
ATOM 5596 O O . SER B 1 164 ? 1.727 18.922 20.484 1 96.88 164 SER B O 1
ATOM 5598 N N . GLY B 1 165 ? 2.41 20.391 22.031 1 96 165 GLY B N 1
ATOM 5599 C CA . GLY B 1 165 ? 2.537 21.5 21.094 1 96 165 GLY B CA 1
ATOM 5600 C C . GLY B 1 165 ? 1.225 22.219 20.828 1 96 165 GLY B C 1
ATOM 5601 O O . GLY B 1 165 ? 0.957 22.641 19.703 1 96 165 GLY B O 1
ATOM 5602 N N . PHE B 1 166 ? 0.342 22.297 21.844 1 97.06 166 PHE B N 1
ATOM 5603 C CA . PHE B 1 166 ? -0.909 23.016 21.688 1 97.06 166 PHE B CA 1
ATOM 5604 C C . PHE B 1 166 ? -1.342 23.641 23.016 1 97.06 166 PHE B C 1
ATOM 5606 O O . PHE B 1 166 ? -0.867 23.234 24.078 1 97.06 166 PHE B O 1
ATOM 5613 N N . ASP B 1 167 ? -2.193 24.578 22.938 1 97.38 167 ASP B N 1
ATOM 5614 C CA . ASP B 1 167 ? -2.678 25.297 24.125 1 97.38 167 ASP B CA 1
ATOM 5615 C C . ASP B 1 167 ? -3.844 24.547 24.766 1 97.38 167 ASP B C 1
ATOM 5617 O O . ASP B 1 167 ? -4.691 23.984 24.078 1 97.38 167 ASP B O 1
ATOM 5621 N N . ILE B 1 168 ? -3.812 24.594 26.047 1 97 168 ILE B N 1
ATOM 5622 C CA . ILE B 1 168 ? -4.973 24.172 26.828 1 97 168 ILE B CA 1
ATOM 5623 C C . ILE B 1 168 ? -5.391 25.297 27.781 1 97 168 ILE B C 1
ATOM 5625 O O . ILE B 1 168 ? -4.562 26.109 28.188 1 97 168 ILE B O 1
ATOM 5629 N N . TYR B 1 169 ? -6.617 25.25 28.125 1 94.25 169 TYR B N 1
ATOM 5630 C CA . TYR B 1 169 ? -7.156 26.312 28.953 1 94.25 169 TYR B CA 1
ATOM 5631 C C . TYR B 1 169 ? -7.84 25.75 30.203 1 94.25 169 TYR B C 1
ATOM 5633 O O . TYR B 1 169 ? -8.484 24.703 30.141 1 94.25 169 TYR B O 1
ATOM 5641 N N . GLY B 1 170 ? -7.621 26.453 31.328 1 88.38 170 GLY B N 1
ATOM 5642 C CA . GLY B 1 170 ? -8.266 26.094 32.562 1 88.38 170 GLY B CA 1
ATOM 5643 C C . GLY B 1 170 ? -9.508 26.906 32.875 1 88.38 170 GLY B C 1
ATOM 5644 O O . GLY B 1 170 ? -9.641 27.484 33.969 1 88.38 170 GLY B O 1
ATOM 5645 N N . ASP B 1 171 ? -10.32 27.062 31.969 1 86.88 171 ASP B N 1
ATOM 5646 C CA . ASP B 1 171 ? -11.578 27.797 32.094 1 86.88 171 ASP B CA 1
ATOM 5647 C C . ASP B 1 171 ? -12.773 26.844 32.094 1 86.88 171 ASP B C 1
ATOM 5649 O O . ASP B 1 171 ? -12.781 25.844 31.359 1 86.88 171 ASP B O 1
ATOM 5653 N N . ASP B 1 172 ? -13.82 27.188 32.875 1 83.25 172 ASP B N 1
ATOM 5654 C CA . ASP B 1 172 ? -14.977 26.312 33 1 83.25 172 ASP B CA 1
ATOM 5655 C C . ASP B 1 172 ? -15.742 26.203 31.688 1 83.25 172 ASP B C 1
ATOM 5657 O O . ASP B 1 172 ? -16.438 25.203 31.438 1 83.25 172 ASP B O 1
ATOM 5661 N N . SER B 1 173 ? -15.609 27.109 30.953 1 88.5 173 SER B N 1
ATOM 5662 C CA . SER B 1 173 ? -16.406 27.109 29.719 1 88.5 173 SER B CA 1
ATOM 5663 C C . SER B 1 173 ? -15.633 26.469 28.578 1 88.5 173 SER B C 1
ATOM 5665 O O . SER B 1 173 ? -16.188 26.266 27.484 1 88.5 173 SER B O 1
ATOM 5667 N N . ILE B 1 174 ? -14.359 26.188 28.766 1 94.12 174 ILE B N 1
ATOM 5668 C CA . ILE B 1 174 ? -13.523 25.625 27.703 1 94.12 174 ILE B CA 1
ATOM 5669 C C . ILE B 1 174 ? -13.148 24.188 28.062 1 94.12 174 ILE B C 1
ATOM 5671 O O . ILE B 1 174 ? -12.727 23.906 29.172 1 94.12 174 ILE B O 1
ATOM 5675 N N . GLU B 1 175 ? -13.336 23.312 27.109 1 95.19 175 GLU B N 1
ATOM 5676 C CA . GLU B 1 175 ? -13.023 21.891 27.297 1 95.19 175 GLU B CA 1
ATOM 5677 C C . GLU B 1 175 ? -11.898 21.453 26.359 1 95.19 175 GLU B C 1
ATOM 5679 O O . GLU B 1 175 ? -12.156 21.062 25.219 1 95.19 175 GLU B O 1
ATOM 5684 N N . PRO B 1 176 ? -10.648 21.422 26.906 1 97.31 176 PRO B N 1
ATOM 5685 C CA . PRO B 1 176 ? -9.578 20.828 26.094 1 97.31 176 PRO B CA 1
ATOM 5686 C C . PRO B 1 176 ? -9.805 19.344 25.812 1 97.31 176 PRO B C 1
ATOM 5688 O O . PRO B 1 176 ? -10.32 18.625 26.672 1 97.31 176 PRO B O 1
ATOM 5691 N N . PHE B 1 177 ? -9.398 18.906 24.578 1 97.62 177 PHE B N 1
ATOM 5692 C CA . PHE B 1 177 ? -9.617 17.5 24.25 1 97.62 177 PHE B CA 1
ATOM 5693 C C . PHE B 1 177 ? -8.492 16.984 23.359 1 97.62 177 PHE B C 1
ATOM 5695 O O . PHE B 1 177 ? -7.723 17.766 22.797 1 97.62 177 PHE B O 1
ATOM 5702 N N . ILE B 1 178 ? -8.352 15.695 23.312 1 97.31 178 ILE B N 1
ATOM 5703 C CA . ILE B 1 178 ? -7.613 14.977 22.281 1 97.31 178 ILE B CA 1
ATOM 5704 C C . ILE B 1 178 ? -8.539 13.984 21.578 1 97.31 178 ILE B C 1
ATOM 5706 O O . ILE B 1 178 ? -9.438 13.422 22.203 1 97.31 178 ILE B O 1
ATOM 5710 N N . ALA B 1 179 ? -8.344 13.852 20.312 1 97.19 179 ALA B N 1
ATOM 5711 C CA . ALA B 1 179 ? -9.062 12.859 19.516 1 97.19 179 ALA B CA 1
ATOM 5712 C C . ALA B 1 179 ? -8.094 11.969 18.734 1 97.19 179 ALA B C 1
ATOM 5714 O O . ALA B 1 179 ? -7.043 12.438 18.281 1 97.19 179 ALA B O 1
ATOM 5715 N N . LEU B 1 180 ? -8.438 10.719 18.656 1 95.31 180 LEU B N 1
ATOM 5716 C CA . LEU B 1 180 ? -7.57 9.781 17.938 1 95.31 180 LEU B CA 1
ATOM 5717 C C . LEU B 1 180 ? -8.383 8.656 17.312 1 95.31 180 LEU B C 1
ATOM 5719 O O . LEU B 1 180 ? -9.516 8.391 17.734 1 95.31 180 LEU B O 1
ATOM 5723 N N . THR B 1 181 ? -7.871 8.109 16.297 1 94.94 181 THR B N 1
ATOM 5724 C CA . THR B 1 181 ? -8.305 6.828 15.75 1 94.94 181 THR B CA 1
ATOM 5725 C C . THR B 1 181 ? -7.27 5.742 16.031 1 94.94 181 THR B C 1
ATOM 5727 O O . THR B 1 181 ? -6.105 5.875 15.656 1 94.94 181 THR B O 1
ATOM 5730 N N . ASN B 1 182 ? -7.715 4.746 16.656 1 94.44 182 ASN B N 1
ATOM 5731 C CA . ASN B 1 182 ? -6.832 3.635 16.984 1 94.44 182 ASN B CA 1
ATOM 5732 C C . ASN B 1 182 ? -6.344 2.914 15.734 1 94.44 182 ASN B C 1
ATOM 5734 O O . ASN B 1 182 ? -6.996 2.965 14.688 1 94.44 182 ASN B O 1
ATOM 5738 N N . GLY B 1 183 ? -5.172 2.291 15.875 1 90.88 183 GLY B N 1
ATOM 5739 C CA . GLY B 1 183 ? -4.684 1.445 14.797 1 90.88 183 GLY B CA 1
ATOM 5740 C C . GLY B 1 183 ? -5.441 0.138 14.672 1 90.88 183 GLY B C 1
ATOM 5741 O O . GLY B 1 183 ? -6.512 -0.023 15.266 1 90.88 183 GLY B O 1
ATOM 5742 N N . PRO B 1 184 ? -4.938 -0.784 13.891 1 87.69 184 PRO B N 1
ATOM 5743 C CA . PRO B 1 184 ? -5.652 -2.027 13.602 1 87.69 184 PRO B CA 1
ATOM 5744 C C . PRO B 1 184 ? -5.578 -3.033 14.742 1 87.69 184 PRO B C 1
ATOM 5746 O O . PRO B 1 184 ? -6.23 -4.078 14.703 1 87.69 184 PRO B O 1
ATOM 5749 N N . ILE B 1 185 ? -4.812 -2.709 15.773 1 87.94 185 ILE B N 1
ATOM 5750 C CA . ILE B 1 185 ? -4.652 -3.604 16.906 1 87.94 185 ILE B CA 1
ATOM 5751 C C . ILE B 1 185 ? -5.508 -3.115 18.078 1 87.94 185 ILE B C 1
ATOM 5753 O O . ILE B 1 185 ? -5.543 -1.919 18.375 1 87.94 185 ILE B O 1
ATOM 5757 N N . GLU B 1 186 ? -6.129 -4.012 18.734 1 93.44 186 GLU B N 1
ATOM 5758 C CA . GLU B 1 186 ? -6.898 -3.666 19.922 1 93.44 186 GLU B CA 1
ATOM 5759 C C . GLU B 1 186 ? -5.984 -3.279 21.078 1 93.44 186 GLU B C 1
ATOM 5761 O O . GLU B 1 186 ? -4.98 -3.945 21.328 1 93.44 186 GLU B O 1
ATOM 5766 N N . ASN B 1 187 ? -6.301 -2.217 21.719 1 96.12 187 ASN B N 1
ATOM 5767 C CA . ASN B 1 187 ? -5.641 -1.823 22.953 1 96.12 187 ASN B CA 1
ATOM 5768 C C . ASN B 1 187 ? -6.539 -2.051 24.172 1 96.12 187 ASN B C 1
ATOM 5770 O O . ASN B 1 187 ? -7.434 -1.251 24.438 1 96.12 187 ASN B O 1
ATOM 5774 N N . LYS B 1 188 ? -6.234 -3.031 24.953 1 96.44 188 LYS B N 1
ATOM 5775 C CA . LYS B 1 188 ? -7.133 -3.506 26 1 96.44 188 LYS B CA 1
ATOM 5776 C C . LYS B 1 188 ? -7.047 -2.619 27.234 1 96.44 188 LYS B C 1
ATOM 5778 O O . LYS B 1 188 ? -8.047 -2.398 27.922 1 96.44 188 LYS B O 1
ATOM 5783 N N . ASN B 1 189 ? -5.871 -2.158 27.562 1 96.5 189 ASN B N 1
ATOM 5784 C CA . ASN B 1 189 ? -5.66 -1.334 28.75 1 96.5 189 ASN B CA 1
ATOM 5785 C C . ASN B 1 189 ? -4.902 -0.053 28.406 1 96.5 189 ASN B C 1
ATOM 5787 O O . ASN B 1 189 ? -3.797 0.169 28.906 1 96.5 189 ASN B O 1
ATOM 5791 N N . PRO B 1 190 ? -5.609 0.817 27.703 1 97 190 PRO B N 1
ATOM 5792 C CA . PRO B 1 190 ? -4.914 2.043 27.312 1 97 190 PRO B CA 1
ATOM 5793 C C . PRO B 1 190 ? -4.68 2.998 28.484 1 97 190 PRO B C 1
ATOM 5795 O O . PRO B 1 190 ? -5.609 3.285 29.234 1 97 190 PRO B O 1
ATOM 5798 N N . VAL B 1 191 ? -3.477 3.475 28.578 1 97.75 191 VAL B N 1
ATOM 5799 C CA . VAL B 1 191 ? -3.084 4.426 29.609 1 97.75 191 VAL B CA 1
ATOM 5800 C C . VAL B 1 191 ? -2.432 5.648 28.969 1 97.75 191 VAL B C 1
ATOM 5802 O O . VAL B 1 191 ? -1.635 5.516 28.031 1 97.75 191 VAL B O 1
ATOM 5805 N N . ILE B 1 192 ? -2.781 6.832 29.453 1 97.56 192 ILE B N 1
ATOM 5806 C CA . ILE B 1 192 ? -2.193 8.094 29.016 1 97.56 192 ILE B CA 1
ATOM 5807 C C . ILE B 1 192 ? -1.491 8.773 30.188 1 97.56 192 ILE B C 1
ATOM 5809 O O . ILE B 1 192 ? -2.09 8.977 31.25 1 97.56 192 ILE B O 1
ATOM 5813 N N . GLU B 1 193 ? -0.284 9.031 30 1 98 193 GLU B N 1
ATOM 5814 C CA . GLU B 1 193 ? 0.483 9.859 30.938 1 98 193 GLU B CA 1
ATOM 5815 C C . GLU B 1 193 ? 0.557 11.305 30.453 1 98 193 GLU B C 1
ATOM 5817 O O . GLU B 1 193 ? 0.65 11.562 29.25 1 98 193 GLU B O 1
ATOM 5822 N N . TYR B 1 194 ? 0.483 12.188 31.438 1 97.88 194 TYR B N 1
ATOM 5823 C CA . TYR B 1 194 ? 0.519 13.586 31 1 97.88 194 TYR B CA 1
ATOM 5824 C C . TYR B 1 194 ? 1.472 14.398 31.875 1 97.88 194 TYR B C 1
ATOM 5826 O O . TYR B 1 194 ? 1.734 14.031 33.031 1 97.88 194 TYR B O 1
ATOM 5834 N N . LYS B 1 195 ? 2.008 15.391 31.281 1 97.62 195 LYS B N 1
ATOM 5835 C CA . LYS B 1 195 ? 2.76 16.469 31.922 1 97.62 195 LYS B CA 1
ATOM 5836 C C . LYS B 1 195 ? 2.211 17.828 31.516 1 97.62 195 LYS B C 1
ATOM 5838 O O . LYS B 1 195 ? 2.166 18.172 30.328 1 97.62 195 LYS B O 1
ATOM 5843 N N . ILE B 1 196 ? 1.776 18.594 32.469 1 97.31 196 ILE B N 1
ATOM 5844 C CA . ILE B 1 196 ? 1.218 19.922 32.188 1 97.31 196 ILE B CA 1
ATOM 5845 C C . ILE B 1 196 ? 2.22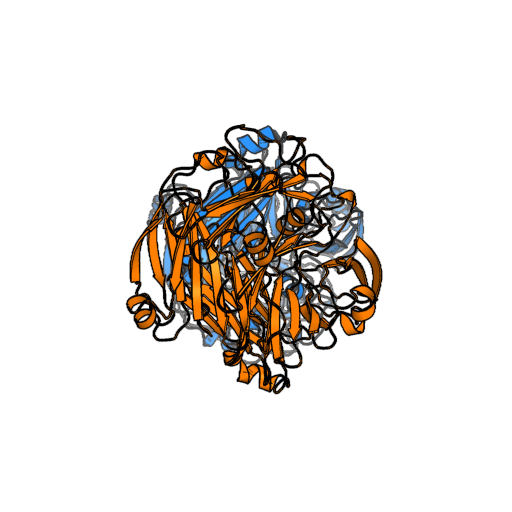9 21 32.594 1 97.31 196 ILE B C 1
ATOM 5847 O O . ILE B 1 196 ? 2.824 20.938 33.688 1 97.31 196 ILE B O 1
ATOM 5851 N N . ASN B 1 197 ? 2.455 21.906 31.734 1 96.06 197 ASN B N 1
ATOM 5852 C CA . ASN B 1 197 ? 3.219 23.109 32.031 1 96.06 197 ASN B CA 1
ATOM 5853 C C . ASN B 1 197 ? 2.33 24.344 32 1 96.06 197 ASN B C 1
ATOM 5855 O O . ASN B 1 197 ? 1.692 24.656 31 1 96.06 197 ASN B O 1
ATOM 5859 N N . ASN B 1 198 ? 2.27 25.031 33.094 1 92 198 ASN B N 1
ATOM 5860 C CA . ASN B 1 198 ? 1.433 26.219 33.125 1 92 198 ASN B CA 1
ATOM 5861 C C . ASN B 1 198 ? 2.262 27.5 32.969 1 92 198 ASN B C 1
ATOM 5863 O O . ASN B 1 198 ? 3.477 27.438 32.781 1 92 198 ASN B O 1
ATOM 5867 N N . SER B 1 199 ? 1.644 28.641 32.969 1 88.19 199 SER B N 1
ATOM 5868 C CA . SER B 1 199 ? 2.275 29.938 32.688 1 88.19 199 SER B CA 1
ATOM 5869 C C . SER B 1 199 ? 3.146 30.391 33.844 1 88.19 199 SER B C 1
ATOM 5871 O O . SER B 1 199 ? 3.957 31.312 33.719 1 88.19 199 SER B O 1
ATOM 5873 N N . HIS B 1 200 ? 3.082 29.719 35 1 85.75 200 HIS B N 1
ATOM 5874 C CA . HIS B 1 200 ? 3.867 30.109 36.156 1 85.75 200 HIS B CA 1
ATOM 5875 C C . HIS B 1 200 ? 5.121 29.25 36.312 1 85.75 200 HIS B C 1
ATOM 5877 O O . HIS B 1 200 ? 5.844 29.344 37.281 1 85.75 200 HIS B O 1
ATOM 5883 N N . GLY B 1 201 ? 5.305 28.391 35.375 1 85.94 201 GLY B N 1
ATOM 5884 C CA . GLY B 1 201 ? 6.492 27.562 35.375 1 85.94 201 GLY B CA 1
ATOM 5885 C C . GLY B 1 201 ? 6.332 26.297 36.188 1 85.94 201 GLY B C 1
ATOM 5886 O O . GLY B 1 201 ? 7.316 25.609 36.5 1 85.94 201 GLY B O 1
ATOM 5887 N N . GLN B 1 202 ? 5.145 26.047 36.562 1 92.19 202 GLN B N 1
ATOM 5888 C CA . GLN B 1 202 ? 4.902 24.812 37.344 1 92.19 202 GLN B CA 1
ATOM 5889 C C . GLN B 1 202 ? 4.605 23.641 36.406 1 92.19 202 GLN B C 1
ATOM 5891 O O . GLN B 1 202 ? 3.963 23.828 35.375 1 92.19 202 GLN B O 1
ATOM 5896 N N . GLU B 1 203 ? 5.066 22.578 36.844 1 94.69 203 GLU B N 1
ATOM 5897 C CA . GLU B 1 203 ? 4.855 21.328 36.125 1 94.69 203 GLU B CA 1
ATOM 5898 C C . GLU B 1 203 ? 4.051 20.328 36.938 1 94.69 203 GLU B C 1
ATOM 5900 O O . GLU B 1 203 ? 4.301 20.172 38.156 1 94.69 203 GLU B O 1
ATOM 5905 N N . TYR B 1 204 ? 3.07 19.734 36.344 1 96.56 204 TYR B N 1
ATOM 5906 C CA . TYR B 1 204 ? 2.256 18.703 36.969 1 96.56 204 TYR B CA 1
ATOM 5907 C C . TYR B 1 204 ? 2.234 17.422 36.156 1 96.56 204 TYR B C 1
ATOM 5909 O O . TYR B 1 204 ? 2.139 17.484 34.906 1 96.56 204 TYR B O 1
ATOM 5917 N N . THR B 1 205 ? 2.375 16.328 36.781 1 97.31 205 THR B N 1
ATOM 5918 C CA . THR B 1 205 ? 2.373 15.039 36.094 1 97.31 205 THR B CA 1
ATOM 5919 C C . THR B 1 205 ? 1.256 14.141 36.625 1 97.31 205 THR B C 1
ATOM 5921 O O . THR B 1 205 ? 0.815 14.297 37.75 1 97.31 205 THR B O 1
ATOM 5924 N N . GLY B 1 206 ? 0.795 13.297 35.781 1 97.81 206 GLY B N 1
ATOM 5925 C CA . GLY B 1 206 ? -0.216 12.32 36.156 1 97.81 206 GLY B CA 1
ATOM 5926 C C . GLY B 1 206 ? -0.504 11.32 35.031 1 97.81 206 GLY B C 1
ATOM 5927 O O . GLY B 1 206 ? 0.215 11.273 34.031 1 97.81 206 GLY B O 1
ATOM 5928 N N . SER B 1 207 ? -1.411 10.453 35.312 1 98.19 207 SER B N 1
ATOM 5929 C CA . SER B 1 207 ? -1.855 9.477 34.344 1 98.19 207 SER B CA 1
ATOM 5930 C C . SER B 1 207 ? -3.328 9.125 34.531 1 98.19 207 SER B C 1
ATOM 5932 O O . SER B 1 207 ? -3.889 9.352 35.594 1 98.19 207 SER B O 1
ATOM 5934 N N . PHE B 1 208 ? -3.955 8.695 33.531 1 98.12 208 PHE B N 1
ATOM 5935 C CA . PHE B 1 208 ? -5.312 8.164 33.594 1 98.12 208 PHE B CA 1
ATOM 5936 C C . PHE B 1 208 ? -5.523 7.059 32.562 1 98.12 208 PHE B C 1
ATOM 5938 O O . PHE B 1 208 ? -4.801 6.988 31.578 1 98.12 208 PHE B O 1
ATOM 5945 N N . SER B 1 209 ? -6.43 6.195 32.844 1 97.81 209 SER B N 1
ATOM 5946 C CA . SER B 1 209 ? -6.816 5.137 31.922 1 97.81 209 SER B CA 1
ATOM 5947 C C . SER B 1 209 ? -8.094 5.492 31.188 1 97.81 209 SER B C 1
ATOM 5949 O O . SER B 1 209 ? -8.953 6.207 31.703 1 97.81 209 SER B O 1
ATOM 5951 N N . ILE B 1 210 ? -8.156 5.012 30.016 1 97.31 210 ILE B N 1
ATOM 5952 C CA . ILE B 1 210 ? -9.391 5.117 29.25 1 97.31 210 ILE B CA 1
ATOM 5953 C C . ILE B 1 210 ? -9.914 3.723 28.922 1 97.31 210 ILE B C 1
ATOM 5955 O O . ILE B 1 210 ? -9.219 2.727 29.109 1 97.31 210 ILE B O 1
ATOM 5959 N N . PRO B 1 211 ? -11.203 3.645 28.484 1 96.69 211 PRO B N 1
ATOM 5960 C CA . PRO B 1 211 ? -11.734 2.336 28.094 1 96.69 211 PRO B CA 1
ATOM 5961 C C . PRO B 1 211 ? -10.938 1.693 26.969 1 96.69 211 PRO B C 1
ATOM 5963 O O . PRO B 1 211 ? -10.273 2.395 26.188 1 96.69 211 PRO B O 1
ATOM 5966 N N . ALA B 1 212 ? -11.062 0.418 26.859 1 97.44 212 ALA B N 1
ATOM 5967 C CA . ALA B 1 212 ? -10.398 -0.316 25.781 1 97.44 212 ALA B CA 1
ATOM 5968 C C . ALA B 1 212 ? -10.734 0.284 24.422 1 97.44 212 ALA B C 1
ATOM 5970 O O . ALA B 1 212 ? -11.859 0.734 24.203 1 97.44 212 ALA B O 1
ATOM 5971 N N . LEU B 1 213 ? -9.711 0.251 23.562 1 96.69 213 LEU B N 1
ATOM 5972 C CA . LEU B 1 213 ? -9.891 0.75 22.203 1 96.69 213 LEU B CA 1
ATOM 5973 C C . LEU B 1 213 ? -9.945 -0.401 21.203 1 96.69 213 LEU B C 1
ATOM 5975 O O . LEU B 1 213 ? -8.969 -1.142 21.047 1 96.69 213 LEU B O 1
ATOM 5979 N N . ALA B 1 214 ? -11.055 -0.509 20.5 1 95.88 214 ALA B N 1
ATOM 5980 C CA . ALA B 1 214 ? -11.172 -1.493 19.438 1 95.88 214 ALA B CA 1
ATOM 5981 C C . ALA B 1 214 ? -10.336 -1.091 18.219 1 95.88 214 ALA B C 1
ATOM 5983 O O . ALA B 1 214 ? -9.891 0.056 18.125 1 95.88 214 ALA B O 1
ATOM 5984 N N . PRO B 1 215 ? -10.031 -2.086 17.312 1 93.12 215 PRO B N 1
ATOM 5985 C CA . PRO B 1 215 ? -9.344 -1.723 16.062 1 93.12 215 PRO B CA 1
ATOM 5986 C C . PRO B 1 215 ? -10.07 -0.625 15.289 1 93.12 215 PRO B C 1
ATOM 5988 O O . PRO B 1 215 ? -11.258 -0.756 14.992 1 93.12 215 PRO B O 1
ATOM 5991 N N . LEU B 1 216 ? -9.352 0.45 15.008 1 93.31 216 LEU B N 1
ATOM 5992 C CA . LEU B 1 216 ? -9.797 1.566 14.18 1 93.31 216 LEU B CA 1
ATOM 5993 C C . LEU B 1 216 ? -10.898 2.352 14.883 1 93.31 216 LEU B C 1
ATOM 5995 O O . LEU B 1 216 ? -11.672 3.059 14.227 1 93.31 216 LEU B O 1
ATOM 5999 N N . GLU B 1 217 ? -11.047 2.156 16.172 1 96.19 217 GLU B N 1
ATOM 6000 C CA . GLU B 1 217 ? -11.984 2.955 16.953 1 96.19 217 GLU B CA 1
ATOM 6001 C C . GLU B 1 217 ? -11.555 4.418 17.016 1 96.19 217 GLU B C 1
ATOM 6003 O O . GLU B 1 217 ? -10.359 4.715 17.109 1 96.19 217 GLU B O 1
ATOM 6008 N N . THR B 1 218 ? -12.523 5.293 16.906 1 96.38 218 THR B N 1
ATOM 6009 C CA . THR B 1 218 ? -12.289 6.723 17.078 1 96.38 218 THR B CA 1
ATOM 6010 C C . THR B 1 218 ? -12.844 7.215 18.406 1 96.38 218 THR B C 1
ATOM 6012 O O . THR B 1 218 ? -14.016 6.973 18.719 1 96.38 218 THR B O 1
ATOM 6015 N N . THR B 1 219 ? -12.023 7.941 19.141 1 96.19 219 THR B N 1
ATOM 6016 C CA . THR B 1 219 ? -12.469 8.422 20.438 1 96.19 219 THR B CA 1
ATOM 6017 C C . THR B 1 219 ? -12.055 9.875 20.656 1 96.19 219 THR B C 1
ATOM 6019 O O . THR B 1 219 ? -10.984 10.289 20.219 1 96.19 219 THR B O 1
ATOM 6022 N N . PHE B 1 220 ? -12.961 10.648 21.281 1 96.81 220 PHE B N 1
ATOM 6023 C CA . PHE B 1 220 ? -12.703 11.992 21.781 1 96.81 220 PHE B CA 1
ATOM 6024 C C . PHE B 1 220 ? -12.586 11.984 23.297 1 96.81 220 PHE B C 1
ATOM 6026 O O . PHE B 1 220 ? -13.523 11.586 24 1 96.81 220 PHE B O 1
ATOM 6033 N N . ILE B 1 221 ? -11.492 12.422 23.766 1 97.31 221 ILE B N 1
ATOM 6034 C CA . ILE B 1 221 ? -11.234 12.438 25.203 1 97.31 221 ILE B CA 1
ATOM 6035 C C . ILE B 1 221 ? -11.234 13.875 25.703 1 97.31 221 ILE B C 1
ATOM 6037 O O . ILE B 1 221 ? -10.328 14.648 25.391 1 97.31 221 ILE B O 1
ATOM 6041 N N . LYS B 1 222 ? -12.211 14.18 26.484 1 96.62 222 LYS B N 1
ATOM 6042 C CA . LYS B 1 222 ? -12.25 15.484 27.141 1 96.62 222 LYS B CA 1
ATOM 6043 C C . LYS B 1 222 ? -11.352 15.5 28.375 1 96.62 222 LYS B C 1
ATOM 6045 O O . LYS B 1 222 ? -11.617 14.789 29.359 1 96.62 222 LYS B O 1
ATOM 6050 N N . LEU B 1 223 ? -10.414 16.328 28.391 1 97.56 223 LEU B N 1
ATOM 6051 C CA . LEU B 1 223 ? -9.359 16.266 29.391 1 97.56 223 LEU B CA 1
ATOM 6052 C C . LEU B 1 223 ? -9.898 16.656 30.766 1 97.56 223 LEU B C 1
ATOM 6054 O O . LEU B 1 223 ? -9.422 16.156 31.781 1 97.56 223 LEU B O 1
ATOM 6058 N N . ASN B 1 224 ? -10.938 17.453 30.828 1 95.69 224 ASN B N 1
ATOM 6059 C CA . ASN B 1 224 ? -11.508 17.891 32.094 1 95.69 224 ASN B CA 1
ATOM 6060 C C . ASN B 1 224 ? -12.141 16.719 32.875 1 95.69 224 ASN B C 1
ATOM 6062 O O . ASN B 1 224 ? -12.344 16.812 34.062 1 95.69 224 ASN B O 1
ATOM 6066 N N . GLU B 1 225 ? -12.445 15.672 32.188 1 95.75 225 GLU B N 1
ATOM 6067 C CA . GLU B 1 225 ? -13.023 14.492 32.844 1 95.75 225 GLU B CA 1
ATOM 6068 C C . GLU B 1 225 ? -11.953 13.695 33.562 1 95.75 225 GLU B C 1
ATOM 6070 O O . GLU B 1 225 ? -12.273 12.867 34.438 1 95.75 225 GLU B O 1
ATOM 6075 N N . TYR B 1 226 ? -10.758 14 33.281 1 96.94 226 TYR B N 1
ATOM 6076 C CA . TYR B 1 226 ? -9.68 13.164 33.812 1 96.94 226 TYR B CA 1
ATOM 6077 C C . TYR B 1 226 ? -8.703 14 34.625 1 96.94 226 TYR B C 1
ATOM 6079 O O . TYR B 1 226 ? -7.973 13.461 35.469 1 96.94 226 TYR B O 1
ATOM 6087 N N . ILE B 1 227 ? -8.656 15.281 34.281 1 96.94 227 ILE B N 1
ATOM 6088 C CA . ILE B 1 227 ? -7.676 16.172 34.906 1 96.94 227 ILE B CA 1
ATOM 6089 C C . ILE B 1 227 ? -8.367 17.438 35.406 1 96.94 227 ILE B C 1
ATOM 6091 O O . ILE B 1 227 ? -9.164 18.047 34.688 1 96.94 227 ILE B O 1
ATOM 6095 N N . ASP B 1 228 ? -8.047 17.891 36.625 1 95.44 228 ASP B N 1
ATOM 6096 C CA . ASP B 1 228 ? -8.555 19.172 37.125 1 95.44 228 ASP B CA 1
ATOM 6097 C C . ASP B 1 228 ? -7.762 20.344 36.562 1 95.44 228 ASP B C 1
ATOM 6099 O O . ASP B 1 228 ? -6.977 20.969 37.281 1 95.44 228 ASP B O 1
ATOM 6103 N N . LEU B 1 229 ? -8.031 20.734 35.406 1 95.75 229 LEU B N 1
ATOM 6104 C CA . LEU B 1 229 ? -7.266 21.75 34.656 1 95.75 229 LEU B CA 1
ATOM 6105 C C . LEU B 1 229 ? -7.465 23.125 35.281 1 95.75 229 LEU B C 1
ATOM 6107 O O . LEU B 1 229 ? -6.566 23.969 35.25 1 95.75 229 LEU B O 1
ATOM 6111 N N . LYS B 1 230 ? -8.617 23.391 35.781 1 93.38 230 LYS B N 1
ATOM 6112 C CA . LYS B 1 230 ? -8.875 24.688 36.438 1 93.38 230 LYS B CA 1
ATOM 6113 C C . LYS B 1 230 ? -7.898 24.938 37.562 1 93.38 230 LYS B C 1
ATOM 6115 O O . LYS B 1 230 ? -7.336 26.031 37.688 1 93.38 230 LYS B O 1
ATOM 6120 N N . LYS B 1 231 ? -7.789 23.969 38.344 1 93.81 231 LYS B N 1
ATOM 6121 C CA . LYS B 1 231 ? -6.891 24.078 39.5 1 93.81 231 LYS B CA 1
ATOM 6122 C C . LYS B 1 231 ? -5.438 24.188 39.031 1 93.81 231 LYS B C 1
ATOM 6124 O O . LYS B 1 231 ? -4.68 25 39.562 1 93.81 231 LYS B O 1
ATOM 6129 N N . LEU B 1 232 ? -5.074 23.453 38.062 1 94.69 232 LEU B N 1
ATOM 6130 C CA . LEU B 1 232 ? -3.672 23.328 37.688 1 94.69 232 LEU B CA 1
ATOM 6131 C C . LEU B 1 232 ? -3.225 24.531 36.875 1 94.69 232 LEU B C 1
ATOM 6133 O O . LEU B 1 232 ? -2.062 24.938 36.938 1 94.69 232 LEU B O 1
ATOM 6137 N N . LEU B 1 233 ? -4.121 25.109 36.062 1 94.25 233 LEU B N 1
ATOM 6138 C CA . LEU B 1 233 ? -3.748 26.188 35.156 1 94.25 233 LEU B CA 1
ATOM 6139 C C . LEU B 1 233 ? -4.117 27.547 35.75 1 94.25 233 LEU B C 1
ATOM 6141 O O . LEU B 1 233 ? -3.637 28.578 35.25 1 94.25 233 LEU B O 1
ATOM 6145 N N . GLN B 1 234 ? -4.941 27.547 36.719 1 86.81 234 GLN B N 1
ATOM 6146 C CA . GLN B 1 234 ? -5.332 28.766 37.438 1 86.81 234 GLN B CA 1
ATOM 6147 C C . GLN B 1 234 ? -5.902 29.797 36.469 1 86.81 234 GLN B C 1
ATOM 6149 O O . GLN B 1 234 ? -5.477 30.953 36.5 1 86.81 234 GLN B O 1
ATOM 6154 N N . LYS B 1 235 ? -6.734 29.406 35.531 1 81.81 235 LYS B N 1
ATOM 6155 C CA . LYS B 1 235 ? -7.488 30.234 34.594 1 81.81 235 LYS B CA 1
ATOM 6156 C C . LYS B 1 235 ? -6.566 30.828 33.531 1 81.81 235 LYS B C 1
ATOM 6158 O O . LYS B 1 235 ? -6.91 31.828 32.906 1 81.81 235 LYS B O 1
ATOM 6163 N N . GLN B 1 236 ? -5.398 30.422 33.469 1 87.06 236 GLN B N 1
ATOM 6164 C CA . GLN B 1 236 ? -4.457 30.812 32.438 1 87.06 236 GLN B CA 1
ATOM 6165 C C . GLN B 1 236 ? -4.207 29.672 31.453 1 87.06 236 GLN B C 1
ATOM 6167 O O . GLN B 1 236 ? -4.477 28.516 31.766 1 87.06 236 GLN B O 1
ATOM 6172 N N . PRO B 1 237 ? -3.758 30.062 30.312 1 93 237 PRO B N 1
ATOM 6173 C CA . PRO B 1 237 ? -3.434 29 29.359 1 93 237 PRO B CA 1
ATOM 6174 C C . PRO B 1 237 ? -2.172 28.234 29.75 1 93 237 PRO B C 1
ATOM 6176 O O . PRO B 1 237 ? -1.353 28.734 30.516 1 93 237 PRO B O 1
ATOM 6179 N N . GLY B 1 238 ? -2.021 27.031 29.266 1 96.62 238 GLY B N 1
ATOM 6180 C CA . GLY B 1 238 ? -0.85 26.188 29.391 1 96.62 238 GLY B CA 1
ATOM 6181 C C . GLY B 1 238 ? -0.697 25.203 28.234 1 96.62 238 GLY B C 1
ATOM 6182 O O . GLY B 1 238 ? -1.286 25.375 27.172 1 96.62 238 GLY B O 1
ATOM 6183 N N . THR B 1 239 ? 0.246 24.312 28.438 1 97.69 239 THR B N 1
ATOM 6184 C CA . THR B 1 239 ? 0.428 23.234 27.469 1 97.69 239 THR B CA 1
ATOM 6185 C C . THR B 1 239 ? 0.534 21.875 28.172 1 97.69 239 THR B C 1
ATOM 6187 O O . THR B 1 239 ? 0.664 21.828 29.391 1 97.69 239 THR B O 1
ATOM 6190 N N . ILE B 1 240 ? 0.309 20.875 27.422 1 97.75 240 ILE B N 1
ATOM 6191 C CA . ILE B 1 240 ? 0.296 19.531 27.969 1 97.75 240 ILE B CA 1
ATOM 6192 C C . ILE B 1 240 ? 1.07 18.594 27.047 1 97.75 240 ILE B C 1
ATOM 6194 O O . ILE B 1 240 ? 1.073 18.766 25.828 1 97.75 240 ILE B O 1
ATOM 6198 N N . LYS B 1 241 ? 1.779 17.625 27.625 1 97.38 241 LYS B N 1
ATOM 6199 C CA . LYS B 1 241 ? 2.518 16.562 26.953 1 97.38 241 LYS B CA 1
ATOM 6200 C C . LYS B 1 241 ? 1.927 15.195 27.266 1 97.38 241 LYS B C 1
ATOM 6202 O O . LYS B 1 241 ? 1.669 14.875 28.422 1 97.38 241 LYS B O 1
ATOM 6207 N N . PHE B 1 242 ? 1.743 14.422 26.203 1 97.19 242 PHE B N 1
ATOM 6208 C CA . PHE B 1 242 ? 1.13 13.109 26.406 1 97.19 242 PHE B CA 1
ATOM 6209 C C . PHE B 1 242 ? 2.09 12 26 1 97.19 242 PHE B C 1
ATOM 6211 O O . PHE B 1 242 ? 2.672 12.039 24.922 1 97.19 242 PHE B O 1
ATOM 6218 N N . ALA B 1 243 ? 2.248 11.023 26.859 1 95.88 243 ALA B N 1
ATOM 6219 C CA . ALA B 1 243 ? 2.766 9.695 26.531 1 95.88 243 ALA B CA 1
ATOM 6220 C C . ALA B 1 243 ? 1.667 8.641 26.625 1 95.88 243 ALA B C 1
ATOM 6222 O O . ALA B 1 243 ? 0.665 8.836 27.312 1 95.88 243 ALA B O 1
ATOM 6223 N N . HIS B 1 244 ? 1.827 7.609 25.906 1 94.81 244 HIS B N 1
ATOM 6224 C CA . HIS B 1 244 ? 0.826 6.551 25.938 1 94.81 244 HIS B CA 1
ATOM 6225 C C . HIS B 1 244 ? 1.452 5.191 25.641 1 94.81 244 HIS B C 1
ATOM 6227 O O . HIS B 1 244 ? 2.584 5.113 25.172 1 94.81 244 HIS B O 1
ATOM 6233 N N . ASN B 1 245 ? 0.67 4.137 25.938 1 94.19 245 ASN B N 1
ATOM 6234 C CA . ASN B 1 245 ? 1.142 2.777 25.688 1 94.19 245 ASN B CA 1
ATOM 6235 C C . ASN B 1 245 ? 0.382 2.121 24.547 1 94.19 245 ASN B C 1
ATOM 6237 O O . ASN B 1 245 ? 0.294 0.894 24.469 1 94.19 245 ASN B O 1
ATOM 6241 N N . PHE B 1 246 ? -0.226 2.941 23.656 1 91.06 246 PHE B N 1
ATOM 6242 C CA . PHE B 1 246 ? -1.013 2.395 22.562 1 91.06 246 PHE B CA 1
ATOM 6243 C C . PHE B 1 246 ? -0.13 1.604 21.594 1 91.06 246 PHE B C 1
ATOM 6245 O O . PHE B 1 246 ? 0.937 2.074 21.203 1 91.06 246 PHE B O 1
ATOM 6252 N N . GLU B 1 247 ? -0.581 0.438 21.219 1 87.06 247 GLU B N 1
ATOM 6253 C CA . GLU B 1 247 ? 0.076 -0.338 20.172 1 87.06 247 GLU B CA 1
ATOM 6254 C C . GLU B 1 247 ? -0.535 -0.045 18.797 1 87.06 247 GLU B C 1
ATOM 6256 O O . GLU B 1 247 ? -1.757 -0.068 18.641 1 87.06 247 GLU B O 1
ATOM 6261 N N . GLY B 1 248 ? 0.297 0.246 17.859 1 80.25 248 GLY B N 1
ATOM 6262 C CA . GLY B 1 248 ? -0.177 0.488 16.5 1 80.25 248 GLY B CA 1
ATOM 6263 C C . GLY B 1 248 ? -0.824 1.85 16.328 1 80.25 248 GLY B C 1
ATOM 6264 O O . GLY B 1 248 ? -1.67 2.035 15.453 1 80.25 248 GLY B O 1
ATOM 6265 N N . PHE B 1 249 ? -0.472 2.75 17.141 1 80.81 249 PHE B N 1
ATOM 6266 C CA . PHE B 1 249 ? -1.056 4.086 17.125 1 80.81 249 PHE B CA 1
ATOM 6267 C C . PHE B 1 249 ? -0.622 4.852 15.875 1 80.81 249 PHE B C 1
ATOM 6269 O O . PHE B 1 249 ? 0.536 4.766 15.461 1 80.81 249 PHE B O 1
ATOM 6276 N N . PHE B 1 250 ? -1.632 5.535 15.273 1 80.69 250 PHE B N 1
ATOM 6277 C CA . PHE B 1 250 ? -1.373 6.434 14.156 1 80.69 250 PHE B CA 1
ATOM 6278 C C . PHE B 1 250 ? -1.071 7.844 14.648 1 80.69 250 PHE B C 1
ATOM 6280 O O . PHE B 1 250 ? -1.988 8.617 14.922 1 80.69 250 PHE B O 1
ATOM 6287 N N . PRO B 1 251 ? 0.208 8.141 14.812 1 82.62 251 PRO B N 1
ATOM 6288 C CA . PRO B 1 251 ? 0.438 9.555 15.148 1 82.62 251 PRO B CA 1
ATOM 6289 C C . PRO B 1 251 ? -0.014 10.5 14.047 1 82.62 251 PRO B C 1
ATOM 6291 O O . PRO B 1 251 ? -0.041 10.125 12.867 1 82.62 251 PRO B O 1
ATOM 6294 N N . ARG B 1 252 ? -0.577 11.68 14.422 1 90.06 252 ARG B N 1
ATOM 6295 C CA . ARG B 1 252 ? -0.619 12.484 15.641 1 90.06 252 ARG B CA 1
ATOM 6296 C C . ARG B 1 252 ? -2.039 12.57 16.188 1 90.06 252 ARG B C 1
ATOM 6298 O O . ARG B 1 252 ? -2.99 12.141 15.531 1 90.06 252 ARG B O 1
ATOM 6305 N N . PHE B 1 253 ? -2.133 13.133 17.391 1 95.38 253 PHE B N 1
ATOM 6306 C CA . PHE B 1 253 ? -3.455 13.43 17.938 1 95.38 253 PHE B CA 1
ATOM 6307 C C . PHE B 1 253 ? -4.055 14.656 17.266 1 95.38 253 PHE B C 1
ATOM 6309 O O . PHE B 1 253 ? -3.34 15.609 16.953 1 95.38 253 PHE B O 1
ATOM 6316 N N . LEU B 1 254 ? -5.324 14.516 17 1 97.44 254 LEU B N 1
ATOM 6317 C CA . LEU B 1 254 ? -6.082 15.758 16.859 1 97.44 254 LEU B CA 1
ATOM 6318 C C . LEU B 1 254 ? -6.34 16.406 18.219 1 97.44 254 LEU B C 1
ATOM 6320 O O . LEU B 1 254 ? -6.859 15.75 19.125 1 97.44 254 LEU B O 1
ATOM 6324 N N . VAL B 1 255 ? -5.98 17.641 18.359 1 97.94 255 VAL B N 1
ATOM 6325 C CA . VAL B 1 255 ? -6.094 18.281 19.672 1 97.94 255 VAL B CA 1
ATOM 6326 C C . VAL B 1 255 ? -6.801 19.625 19.531 1 97.94 255 VAL B C 1
ATOM 6328 O O . VAL B 1 255 ? -6.848 20.203 18.438 1 97.94 255 VAL B O 1
ATOM 6331 N N . GLY B 1 256 ? -7.363 20.031 20.641 1 97 256 GLY B N 1
ATOM 6332 C CA . GLY B 1 256 ? -8.031 21.312 20.562 1 97 256 GLY B CA 1
ATOM 6333 C C . GLY B 1 256 ? -8.828 21.641 21.812 1 97 256 GLY B C 1
ATOM 6334 O O . GLY B 1 256 ? -8.594 21.062 22.875 1 97 256 GLY B O 1
ATOM 6335 N N . ASN B 1 257 ? -9.617 22.672 21.703 1 96.94 257 ASN B N 1
ATOM 6336 C CA . ASN B 1 257 ? -10.477 23.203 22.75 1 96.94 257 ASN B CA 1
ATOM 6337 C C . ASN B 1 257 ? -11.898 23.438 22.25 1 96.94 257 ASN B C 1
ATOM 6339 O O . ASN B 1 257 ? -12.109 23.906 21.141 1 96.94 257 ASN B O 1
ATOM 6343 N N . ILE B 1 258 ? -12.828 23.094 23.078 1 95.56 258 ILE B N 1
ATOM 6344 C CA . ILE B 1 258 ? -14.234 23.328 22.781 1 95.56 258 ILE B CA 1
ATOM 6345 C C . ILE B 1 258 ? -14.789 24.406 23.719 1 95.56 258 ILE B C 1
ATOM 6347 O O . ILE B 1 258 ? -14.656 24.297 24.938 1 95.56 258 ILE B O 1
ATOM 6351 N N . ASP B 1 259 ? -15.32 25.422 23.125 1 94.06 259 ASP B N 1
ATOM 6352 C CA . ASP B 1 259 ? -16.109 26.375 23.891 1 94.06 259 ASP B CA 1
ATOM 6353 C C . ASP B 1 259 ? -17.578 25.922 23.984 1 94.06 259 ASP B C 1
ATOM 6355 O O . ASP B 1 259 ? -18.328 26.094 23.016 1 94.06 259 ASP B O 1
ATOM 6359 N N . THR B 1 260 ? -17.953 25.547 25.109 1 89.75 260 THR B N 1
ATOM 6360 C CA . THR B 1 260 ? -19.25 24.906 25.25 1 89.75 260 THR B CA 1
ATOM 6361 C C . THR B 1 260 ? -20.375 25.922 25.141 1 89.75 260 THR B C 1
ATOM 6363 O O . THR B 1 260 ? -21.484 25.594 24.734 1 89.75 260 THR B O 1
ATOM 6366 N N . ALA B 1 261 ? -20.094 27.094 25.516 1 89.62 261 ALA B N 1
ATOM 6367 C CA . ALA B 1 261 ? -21.125 28.141 25.484 1 89.62 261 ALA B CA 1
ATOM 6368 C C . ALA B 1 261 ? -21.406 28.578 24.047 1 89.62 261 ALA B C 1
ATOM 6370 O O . ALA B 1 261 ? -22.562 28.641 23.625 1 89.62 261 ALA B O 1
ATOM 6371 N N . SER B 1 262 ? -20.406 28.828 23.312 1 91.44 262 SER B N 1
ATOM 6372 C CA . SER B 1 262 ? -20.562 29.312 21.953 1 91.44 262 SER B CA 1
ATOM 6373 C C . SER B 1 262 ? -20.641 28.156 20.953 1 91.44 262 SER B C 1
ATOM 6375 O O . SER B 1 262 ? -21 28.344 19.797 1 91.44 262 SER B O 1
ATOM 6377 N N . LYS B 1 263 ? -20.266 27 21.391 1 91.69 263 LYS B N 1
ATOM 6378 C CA . LYS B 1 263 ? -20.219 25.797 20.562 1 91.69 263 LYS B CA 1
ATOM 6379 C C . LYS B 1 263 ? -19.156 25.938 19.469 1 91.69 263 LYS B C 1
ATOM 6381 O O . LYS B 1 263 ? -19.359 25.469 18.344 1 91.69 263 LYS B O 1
ATOM 6386 N N . ALA B 1 264 ? -18.125 26.641 19.734 1 95.44 264 ALA B N 1
ATOM 6387 C CA . ALA B 1 264 ? -17 26.734 18.812 1 95.44 264 ALA B CA 1
ATOM 6388 C C . ALA B 1 264 ? -15.883 25.781 19.219 1 95.44 264 ALA B C 1
ATOM 6390 O O . ALA B 1 264 ? -15.734 25.453 20.391 1 95.44 264 ALA B O 1
ATOM 6391 N N . ILE B 1 265 ? -15.18 25.312 18.219 1 96.62 265 ILE B N 1
ATOM 6392 C CA . ILE B 1 265 ? -14.055 24.406 18.438 1 96.62 265 ILE B CA 1
ATOM 6393 C C . ILE B 1 265 ? -12.797 25 17.797 1 96.62 265 ILE B C 1
ATOM 6395 O O . ILE B 1 265 ? -12.859 25.578 16.703 1 96.62 265 ILE B O 1
ATOM 6399 N N . SER B 1 266 ? -11.727 24.953 18.438 1 96.75 266 SER B N 1
ATOM 6400 C CA . SER B 1 266 ? -10.414 25.188 17.859 1 96.75 266 SER B CA 1
ATOM 6401 C C . SER B 1 266 ? -9.578 23.906 17.828 1 96.75 266 SER B C 1
ATOM 6403 O O . SER B 1 266 ? -9.414 23.25 18.859 1 96.75 266 SER B O 1
ATOM 6405 N N . ILE B 1 267 ? -9.086 23.594 16.594 1 97.38 267 ILE B N 1
ATOM 6406 C CA . ILE B 1 267 ? -8.328 22.344 16.5 1 97.38 267 ILE B CA 1
ATOM 6407 C C . ILE B 1 267 ? -6.949 22.625 15.914 1 97.38 267 ILE B C 1
ATOM 6409 O O . ILE B 1 267 ? -6.742 23.625 15.242 1 97.38 267 ILE B O 1
ATOM 6413 N N . THR B 1 268 ? -6.012 21.797 16.172 1 97.12 268 THR B N 1
ATOM 6414 C CA . THR B 1 268 ? -4.703 21.594 15.562 1 97.12 268 THR B CA 1
ATOM 6415 C C . THR B 1 268 ? -4.262 20.141 15.703 1 97.12 268 THR B C 1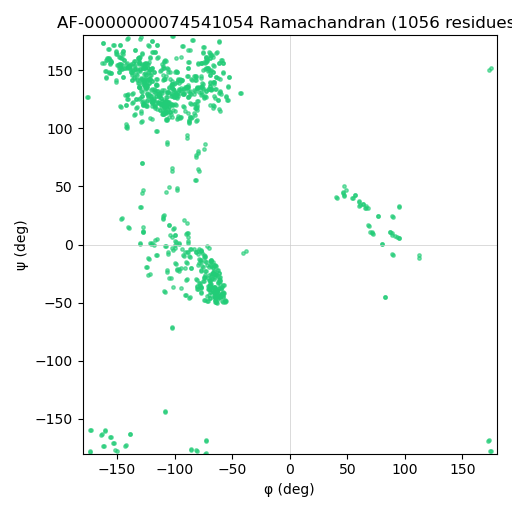
ATOM 6417 O O . THR B 1 268 ? -5.078 19.25 15.984 1 97.12 268 THR B O 1
ATOM 6420 N N . HIS B 1 269 ? -3.133 19.797 15.289 1 95.5 269 HIS B N 1
ATOM 6421 C CA . HIS B 1 269 ? -2.592 18.484 15.578 1 95.5 269 HIS B CA 1
ATOM 6422 C C . HIS B 1 269 ? -1.426 18.562 16.562 1 95.5 269 HIS B C 1
ATOM 6424 O O . HIS B 1 269 ? -0.728 19.578 16.609 1 95.5 269 HIS B O 1
ATOM 6430 N N . SER B 1 270 ? -1.243 17.547 17.297 1 95.12 270 SER B N 1
ATOM 6431 C CA . SER B 1 270 ? -0.13 17.5 18.234 1 95.12 270 SER B CA 1
ATOM 6432 C C . SER B 1 270 ? 1.21 17.453 17.516 1 95.12 270 SER B C 1
ATOM 6434 O O . SER B 1 270 ? 1.258 17.219 16.297 1 95.12 270 SER B O 1
ATOM 6436 N N . TYR B 1 271 ? 2.166 17.781 18.266 1 94 271 TYR B N 1
ATOM 6437 C CA . TYR B 1 271 ? 3.541 17.672 17.781 1 94 271 TYR B CA 1
ATOM 6438 C C . TYR B 1 271 ? 4.41 16.906 18.766 1 94 271 TYR B C 1
ATOM 6440 O O . TYR B 1 271 ? 3.939 16.5 19.828 1 94 271 TYR B O 1
ATOM 6448 N N . TYR B 1 272 ? 5.695 16.734 18.391 1 92.31 272 TYR B N 1
ATOM 6449 C CA . TYR B 1 272 ? 6.613 15.891 19.156 1 92.31 272 TYR B CA 1
ATOM 6450 C C . TYR B 1 272 ? 7.324 16.703 20.234 1 92.31 272 TYR B C 1
ATOM 6452 O O . TYR B 1 272 ? 7.793 17.812 19.969 1 92.31 272 TYR B O 1
ATOM 6460 N N . ASP B 1 273 ? 7.387 16.141 21.359 1 95.38 273 ASP B N 1
ATOM 6461 C CA . ASP B 1 273 ? 8.18 16.688 22.469 1 95.38 273 ASP B CA 1
ATOM 6462 C C . ASP B 1 273 ? 9.625 16.188 22.391 1 95.38 273 ASP B C 1
ATOM 6464 O O . ASP B 1 273 ? 9.922 15.07 22.797 1 95.38 273 ASP B O 1
ATOM 6468 N N . SER B 1 274 ? 10.492 17.078 22 1 94.44 274 SER B N 1
ATOM 6469 C CA . SER B 1 274 ? 11.906 16.734 21.859 1 94.44 274 SER B CA 1
ATOM 6470 C C . SER B 1 274 ? 12.719 17.219 23.047 1 94.44 274 SER B C 1
ATOM 6472 O O . SER B 1 274 ? 13.945 17.266 23 1 94.44 274 SER B O 1
ATOM 6474 N N . SER B 1 275 ? 12.078 17.578 24.062 1 94.44 275 SER B N 1
ATOM 6475 C CA . SER B 1 275 ? 12.742 18.25 25.188 1 94.44 275 SER B CA 1
ATOM 6476 C C . SER B 1 275 ? 13.742 17.312 25.859 1 94.44 275 SER B C 1
ATOM 6478 O O . SER B 1 275 ? 14.641 17.766 26.578 1 94.44 275 SER B O 1
ATOM 6480 N N . GLU B 1 276 ? 13.625 16.031 25.641 1 93.06 276 GLU B N 1
ATOM 6481 C CA . GLU B 1 276 ? 14.531 15.078 26.281 1 93.06 276 GLU B CA 1
ATOM 6482 C C . GLU B 1 276 ? 15.602 14.594 25.312 1 93.06 276 GLU B C 1
ATOM 6484 O O . GLU B 1 276 ? 16.469 13.805 25.672 1 93.06 276 GLU B O 1
ATOM 6489 N N . LEU B 1 277 ? 15.555 15.008 24.109 1 93.12 277 LEU B N 1
ATOM 6490 C CA . LEU B 1 277 ? 16.516 14.609 23.109 1 93.12 277 LEU B CA 1
ATOM 6491 C C . LEU B 1 277 ? 17.734 15.531 23.109 1 93.12 277 LEU B C 1
ATOM 6493 O O . LEU B 1 277 ? 17.594 16.75 23.047 1 93.12 277 LEU B O 1
ATOM 6497 N N . SER B 1 278 ? 18.938 14.914 23.188 1 92.88 278 SER B N 1
ATOM 6498 C CA . SER B 1 278 ? 20.141 15.742 23.25 1 92.88 278 SER B CA 1
ATOM 6499 C C . SER B 1 278 ? 21.266 15.156 22.406 1 92.88 278 SER B C 1
ATOM 6501 O O . SER B 1 278 ? 22.422 15.523 22.578 1 92.88 278 SER B O 1
ATOM 6503 N N . ASP B 1 279 ? 20.891 14.25 21.594 1 92.31 279 ASP B N 1
ATOM 6504 C CA . ASP B 1 279 ? 21.906 13.688 20.719 1 92.31 279 ASP B CA 1
ATOM 6505 C C . ASP B 1 279 ? 22.281 14.656 19.594 1 92.31 279 ASP B C 1
ATOM 6507 O O . ASP B 1 279 ? 21.625 15.688 19.422 1 92.31 279 ASP B O 1
ATOM 6511 N N . ASP B 1 280 ? 23.328 14.336 18.859 1 89.62 280 ASP B N 1
ATOM 6512 C CA . ASP B 1 280 ? 23.875 15.227 17.844 1 89.62 280 ASP B CA 1
ATOM 6513 C C . ASP B 1 280 ? 22.828 15.508 16.75 1 89.62 280 ASP B C 1
ATOM 6515 O O . ASP B 1 280 ? 22.797 16.594 16.188 1 89.62 280 ASP B O 1
ATOM 6519 N N . LYS B 1 281 ? 22 14.633 16.469 1 87.25 281 LYS B N 1
ATOM 6520 C CA . LYS B 1 281 ? 21 14.773 15.414 1 87.25 281 LYS B CA 1
ATOM 6521 C C . LYS B 1 281 ? 19.891 15.742 15.82 1 87.25 281 LYS B C 1
ATOM 6523 O O . LYS B 1 281 ? 19.141 16.219 14.977 1 87.25 281 LYS B O 1
ATOM 6528 N N . SER B 1 282 ? 19.844 16.031 17.078 1 93.38 282 SER B N 1
ATOM 6529 C CA . SER B 1 282 ? 18.812 16.922 17.609 1 93.38 282 SER B CA 1
ATOM 6530 C C . SER B 1 282 ? 19.172 18.391 17.406 1 93.38 282 SER B C 1
ATOM 6532 O O . SER B 1 282 ? 18.359 19.281 17.641 1 93.38 282 SER B O 1
ATOM 6534 N N . TYR B 1 283 ? 20.406 18.562 16.906 1 94.44 283 TYR B N 1
ATOM 6535 C CA . TYR B 1 283 ? 20.891 19.922 16.797 1 94.44 283 TYR B CA 1
ATOM 6536 C C . TYR B 1 283 ? 21.391 20.219 15.398 1 94.44 283 TYR B C 1
ATOM 6538 O O . TYR B 1 283 ? 21.891 19.328 14.703 1 94.44 283 TYR B O 1
ATOM 6546 N N . TRP B 1 284 ? 21.141 21.391 15.023 1 92.38 284 TRP B N 1
ATOM 6547 C CA . TRP B 1 284 ? 21.688 21.969 13.805 1 92.38 284 TRP B CA 1
ATOM 6548 C C . TRP B 1 284 ? 22.969 22.75 14.102 1 92.38 284 TRP B C 1
ATOM 6550 O O . TRP B 1 284 ? 23.062 23.422 15.141 1 92.38 284 TRP B O 1
ATOM 6560 N N . ASN B 1 285 ? 23.922 22.625 13.172 1 89.06 285 ASN B N 1
ATOM 6561 C CA . ASN B 1 285 ? 25.156 23.422 13.211 1 89.06 285 ASN B CA 1
ATOM 6562 C C . ASN B 1 285 ? 25.125 24.531 12.172 1 89.06 285 ASN B C 1
ATOM 6564 O O . ASN B 1 285 ? 25.078 24.281 10.969 1 89.06 285 ASN B O 1
ATOM 6568 N N . ARG B 1 286 ? 25.219 25.766 12.711 1 87.56 286 ARG B N 1
ATOM 6569 C CA . ARG B 1 286 ? 25.203 26.875 11.766 1 87.56 286 ARG B CA 1
ATOM 6570 C C . ARG B 1 286 ? 26.391 26.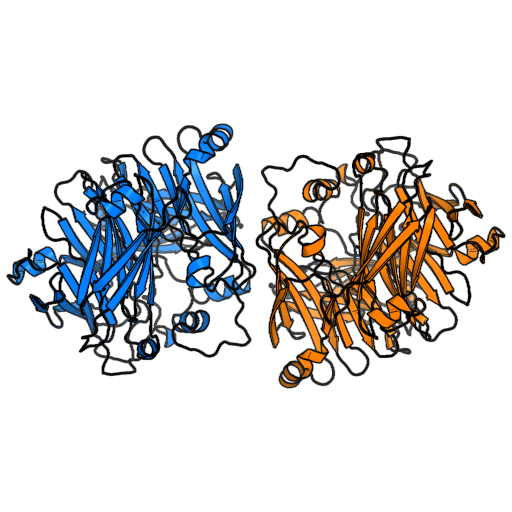781 10.805 1 87.56 286 ARG B C 1
ATOM 6572 O O . ARG B 1 286 ? 27.547 26.734 11.234 1 87.56 286 ARG B O 1
ATOM 6579 N N . LYS B 1 287 ? 26.141 26.875 9.672 1 82.88 287 LYS B N 1
ATOM 6580 C CA . LYS B 1 287 ? 27.156 26.641 8.656 1 82.88 287 LYS B CA 1
ATOM 6581 C C . LYS B 1 287 ? 27.594 27.953 8.016 1 82.88 287 LYS B C 1
ATOM 6583 O O . LYS B 1 287 ? 28.688 28.047 7.438 1 82.88 287 LYS B O 1
ATOM 6588 N N . ASP B 1 288 ? 26.828 28.969 8.023 1 91.75 288 ASP B N 1
ATOM 6589 C CA . ASP B 1 288 ? 27.031 30.203 7.277 1 91.75 288 ASP B CA 1
ATOM 6590 C C . ASP B 1 288 ? 26.625 31.422 8.102 1 91.75 288 ASP B C 1
ATOM 6592 O O . ASP B 1 288 ? 25.453 31.547 8.484 1 91.75 288 ASP B O 1
ATOM 6596 N N . GLU B 1 289 ? 27.469 32.375 8.203 1 93.62 289 GLU B N 1
ATOM 6597 C CA . GLU B 1 289 ? 27.25 33.531 9.047 1 93.62 289 GLU B CA 1
ATOM 6598 C C . GLU B 1 289 ? 26.297 34.531 8.375 1 93.62 289 GLU B C 1
ATOM 6600 O O . GLU B 1 289 ? 25.812 35.469 9.016 1 93.62 289 GLU B O 1
ATOM 6605 N N . ALA B 1 290 ? 26.062 34.344 7.172 1 94.94 290 ALA B N 1
ATOM 6606 C CA . ALA B 1 290 ? 25.125 35.219 6.469 1 94.94 290 ALA B CA 1
ATOM 6607 C C . ALA B 1 290 ? 23.688 34.906 6.883 1 94.94 290 ALA B C 1
ATOM 6609 O O . ALA B 1 290 ? 22.781 35.719 6.621 1 94.94 290 ALA B O 1
ATOM 6610 N N . PHE B 1 291 ? 23.484 33.844 7.582 1 95.75 291 PHE B N 1
ATOM 6611 C CA . PHE B 1 291 ? 22.141 33.438 7.961 1 95.75 291 PHE B CA 1
ATOM 6612 C C . PHE B 1 291 ? 21.906 33.625 9.453 1 95.75 291 PHE B C 1
ATOM 6614 O O . PHE B 1 291 ? 22.828 33.5 10.258 1 95.75 291 PHE B O 1
ATOM 6621 N N . ASN B 1 292 ? 20.641 34.062 9.773 1 95.62 292 ASN B N 1
ATOM 6622 C CA . ASN B 1 292 ? 20.188 33.906 11.156 1 95.62 292 ASN B CA 1
ATOM 6623 C C . ASN B 1 292 ? 20.156 32.438 11.555 1 95.62 292 ASN B C 1
ATOM 6625 O O . ASN B 1 292 ? 20.125 31.547 10.703 1 95.62 292 ASN B O 1
ATOM 6629 N N . ASP B 1 293 ? 20.25 32.219 12.898 1 96.06 293 ASP B N 1
ATOM 6630 C CA . ASP B 1 293 ? 20.156 30.828 13.367 1 96.06 293 ASP B CA 1
ATOM 6631 C C . ASP B 1 293 ? 18.844 30.188 12.945 1 96.06 293 ASP B C 1
ATOM 6633 O O . ASP B 1 293 ? 18.812 29.062 12.453 1 96.06 293 ASP B O 1
ATOM 6637 N N . SER B 1 294 ? 17.766 30.875 13.203 1 95.56 294 SER B N 1
ATOM 6638 C CA . SER B 1 294 ? 16.422 30.531 12.758 1 95.56 294 SER B CA 1
ATOM 6639 C C . SER B 1 294 ? 15.523 31.766 12.719 1 95.56 294 SER B C 1
ATOM 6641 O O . SER B 1 294 ? 15.727 32.719 13.477 1 95.56 294 SER B O 1
ATOM 6643 N N . SER B 1 295 ? 14.609 31.766 11.82 1 97 295 SER B N 1
ATOM 6644 C CA . SER B 1 295 ? 13.703 32.906 11.75 1 97 295 SER B CA 1
ATOM 6645 C C . SER B 1 295 ? 12.391 32.531 11.07 1 97 295 SER B C 1
ATOM 6647 O O . SER B 1 295 ? 12.328 31.516 10.359 1 97 295 SER B O 1
ATOM 6649 N N . VAL B 1 296 ? 11.391 33.312 11.305 1 97.56 296 VAL B N 1
ATOM 6650 C CA . VAL B 1 296 ? 10.094 33.125 10.648 1 97.56 296 VAL B CA 1
ATOM 6651 C C . VAL B 1 296 ? 9.305 34.438 10.719 1 97.56 296 VAL B C 1
ATOM 6653 O O . VAL B 1 296 ? 9.391 35.156 11.695 1 97.56 296 VAL B O 1
ATOM 6656 N N . ALA B 1 297 ? 8.586 34.688 9.664 1 98.44 297 ALA B N 1
ATOM 6657 C CA . ALA B 1 297 ? 7.695 35.844 9.641 1 98.44 297 ALA B CA 1
ATOM 6658 C C . ALA B 1 297 ? 6.25 35.438 9.883 1 98.44 297 ALA B C 1
ATOM 6660 O O . ALA B 1 297 ? 5.777 34.438 9.312 1 98.44 297 ALA B O 1
ATOM 6661 N N . ILE B 1 298 ? 5.547 36.156 10.742 1 98.62 298 ILE B N 1
ATOM 6662 C CA . ILE B 1 298 ? 4.125 35.906 10.969 1 98.62 298 ILE B CA 1
ATOM 6663 C C . ILE B 1 298 ? 3.336 37.219 10.766 1 98.62 298 ILE B C 1
ATOM 6665 O O . ILE B 1 298 ? 3.855 38.312 11 1 98.62 298 ILE B O 1
ATOM 6669 N N . PRO B 1 299 ? 2.111 37.094 10.281 1 98.56 299 PRO B N 1
ATOM 6670 C CA . PRO B 1 299 ? 1.248 38.281 10.211 1 98.56 299 PRO B CA 1
ATOM 6671 C C . PRO B 1 299 ? 0.778 38.75 11.578 1 98.56 299 PRO B C 1
ATOM 6673 O O . PRO B 1 299 ? 0.607 37.938 12.492 1 98.56 299 PRO B O 1
ATOM 6676 N N . LEU B 1 300 ? 0.522 40 11.68 1 98.5 300 LEU B N 1
ATOM 6677 C CA . LEU B 1 300 ? 0.038 40.562 12.938 1 98.5 300 LEU B CA 1
ATOM 6678 C C . LEU B 1 300 ? -1.346 41.188 12.758 1 98.5 300 LEU B C 1
ATOM 6680 O O . LEU B 1 300 ? -1.559 42 11.844 1 98.5 300 LEU B O 1
ATOM 6684 N N . TYR B 1 301 ? -2.217 40.75 13.547 1 97.88 301 TYR B N 1
ATOM 6685 C CA . TYR B 1 301 ? -3.531 41.375 13.711 1 97.88 301 TYR B CA 1
ATOM 6686 C C . TYR B 1 301 ? -3.635 42.094 15.047 1 97.88 301 TYR B C 1
ATOM 6688 O O . TYR B 1 301 ? -3.791 41.469 16.094 1 97.88 301 TYR B O 1
ATOM 6696 N N . LEU B 1 302 ? -3.639 43.406 15.031 1 96.81 302 LEU B N 1
ATOM 6697 C CA . LEU B 1 302 ? -3.48 44.156 16.281 1 96.81 302 LEU B CA 1
ATOM 6698 C C . LEU B 1 302 ? -4.57 45.219 16.422 1 96.81 302 LEU B C 1
ATOM 6700 O O . LEU B 1 302 ? -4.633 45.906 17.438 1 96.81 302 LEU B O 1
ATOM 6704 N N . LYS B 1 303 ? -5.461 45.312 15.484 1 93.44 303 LYS B N 1
ATOM 6705 C CA . LYS B 1 303 ? -6.48 46.344 15.516 1 93.44 303 LYS B CA 1
ATOM 6706 C C . LYS B 1 303 ? -7.879 45.75 15.625 1 93.44 303 LYS B C 1
ATOM 6708 O O . LYS B 1 303 ? -8.055 44.531 15.469 1 93.44 303 LYS B O 1
ATOM 6713 N N . ASP B 1 304 ? -8.836 46.656 15.961 1 92.38 304 ASP B N 1
ATOM 6714 C CA . ASP B 1 304 ? -10.25 46.281 15.969 1 92.38 304 ASP B CA 1
ATOM 6715 C C . ASP B 1 304 ? -10.5 45.062 16.844 1 92.38 304 ASP B C 1
ATOM 6717 O O . ASP B 1 304 ? -11.148 44.094 16.406 1 92.38 304 ASP B O 1
ATOM 6721 N N . ASP B 1 305 ? -9.883 44.938 17.969 1 94.69 305 ASP B N 1
ATOM 6722 C CA . ASP B 1 305 ? -10.062 43.938 19.016 1 94.69 305 ASP B CA 1
ATOM 6723 C C . ASP B 1 305 ? -9.328 42.625 18.641 1 94.69 305 ASP B C 1
ATOM 6725 O O . ASP B 1 305 ? -9.367 41.656 19.406 1 94.69 305 ASP B O 1
ATOM 6729 N N . TYR B 1 306 ? -8.68 42.688 17.453 1 97.06 306 TYR B N 1
ATOM 6730 C CA . TYR B 1 306 ? -7.859 41.531 17.109 1 97.06 306 TYR B CA 1
ATOM 6731 C C . TYR B 1 306 ? -6.594 41.469 17.953 1 97.06 306 TYR B C 1
ATOM 6733 O O . TYR B 1 306 ? -6.141 42.5 18.453 1 97.06 306 TYR B O 1
ATOM 6741 N N . TYR B 1 307 ? -6.086 40.344 18.172 1 97.44 307 TYR B N 1
ATOM 6742 C CA . TYR B 1 307 ? -4.797 40.188 18.828 1 97.44 307 TYR B CA 1
ATOM 6743 C C . TYR B 1 307 ? -4.012 39 18.234 1 97.44 307 TYR B C 1
ATOM 6745 O O . TYR B 1 307 ? -4.594 38.094 17.656 1 97.44 307 TYR B O 1
ATOM 6753 N N . THR B 1 308 ? -2.723 39.094 18.297 1 98.5 308 THR B N 1
ATOM 6754 C CA . THR B 1 308 ? -1.791 38.062 17.906 1 98.5 308 THR B CA 1
ATOM 6755 C C . THR B 1 308 ? -0.826 37.719 19.031 1 98.5 308 THR B C 1
ATOM 6757 O O . THR B 1 308 ? -0.117 38.594 19.531 1 98.5 308 THR B O 1
ATOM 6760 N N . HIS B 1 309 ? -0.886 36.438 19.422 1 98.25 309 HIS B N 1
ATOM 6761 C CA . HIS B 1 309 ? 0.031 35.938 20.438 1 98.25 309 HIS B CA 1
ATOM 6762 C C . HIS B 1 309 ? 0.921 34.844 19.875 1 98.25 309 HIS B C 1
ATOM 6764 O O . HIS B 1 309 ? 0.537 34.156 18.938 1 98.25 309 HIS B O 1
ATOM 6770 N N . LEU B 1 310 ? 2.107 34.781 20.406 1 98.19 310 LEU B N 1
ATOM 6771 C CA . LEU B 1 310 ? 3.025 33.656 20.156 1 98.19 310 LEU B CA 1
ATOM 6772 C C . LEU B 1 310 ? 3.168 32.781 21.406 1 98.19 310 LEU B C 1
ATOM 6774 O O . LEU B 1 310 ? 3.568 33.281 22.469 1 98.19 310 LEU B O 1
ATOM 6778 N N . ALA B 1 311 ? 2.771 31.594 21.266 1 97.69 311 ALA B N 1
ATOM 6779 C CA . ALA B 1 311 ? 2.992 30.641 22.359 1 97.69 311 ALA B CA 1
ATOM 6780 C C . ALA B 1 311 ? 4.328 29.922 22.188 1 97.69 311 ALA B C 1
ATOM 6782 O O . ALA B 1 311 ? 4.68 29.5 21.078 1 97.69 311 ALA B O 1
ATOM 6783 N N . ILE B 1 312 ? 5.078 29.781 23.219 1 96.81 312 ILE B N 1
ATOM 6784 C CA . ILE B 1 312 ? 6.336 29.047 23.266 1 96.81 312 ILE B CA 1
ATOM 6785 C C . ILE B 1 312 ? 6.168 27.797 24.109 1 96.81 312 ILE B C 1
ATOM 6787 O O . ILE B 1 312 ? 5.969 27.875 25.328 1 96.81 312 ILE B O 1
ATOM 6791 N N . TYR B 1 313 ? 6.238 26.734 23.469 1 96.81 313 TYR B N 1
ATOM 6792 C CA . TYR B 1 313 ? 6.09 25.453 24.156 1 96.81 313 TYR B CA 1
ATOM 6793 C C . TYR B 1 313 ? 7.441 24.906 24.594 1 96.81 313 TYR B C 1
ATOM 6795 O O . TYR B 1 313 ? 8.414 24.953 23.828 1 96.81 313 TYR B O 1
ATOM 6803 N N . PRO B 1 314 ? 7.539 24.453 25.797 1 95.75 314 PRO B N 1
ATOM 6804 C CA . PRO B 1 314 ? 8.797 23.875 26.25 1 95.75 314 PRO B CA 1
ATOM 6805 C C . PRO B 1 314 ? 8.992 22.438 25.766 1 95.75 314 PRO B C 1
ATOM 6807 O O . PRO B 1 314 ? 9.125 21.516 26.578 1 95.75 314 PRO B O 1
ATOM 6810 N N . ILE B 1 315 ? 9.102 22.266 24.469 1 96.19 315 ILE B N 1
ATOM 6811 C CA . ILE B 1 315 ? 9.156 20.922 23.891 1 96.19 315 ILE B CA 1
ATOM 6812 C C . ILE B 1 315 ? 10.375 20.797 22.984 1 96.19 315 ILE B C 1
ATOM 6814 O O . ILE B 1 315 ? 10.453 19.891 22.156 1 96.19 315 ILE B O 1
ATOM 6818 N N . PHE B 1 316 ? 11.305 21.719 22.984 1 95.38 316 PHE B N 1
ATOM 6819 C CA . PHE B 1 316 ? 12.492 21.688 22.141 1 95.38 316 PHE B CA 1
ATOM 6820 C C . PHE B 1 316 ? 13.672 21.062 22.891 1 95.38 316 PHE B C 1
ATOM 6822 O O . PHE B 1 316 ? 13.703 21.078 24.125 1 95.38 316 PHE B O 1
ATOM 6829 N N . SER B 1 317 ? 14.664 20.625 22.141 1 95.94 317 SER B N 1
ATOM 6830 C CA . SER B 1 317 ? 15.891 20.109 22.734 1 95.94 317 SER B CA 1
ATOM 6831 C C . SER B 1 317 ? 16.562 21.141 23.625 1 95.94 317 SER B C 1
ATOM 6833 O O . SER B 1 317 ? 16.547 22.344 23.312 1 95.94 317 SER B O 1
ATOM 6835 N N . PRO B 1 318 ? 17.203 20.688 24.641 1 96.06 318 PRO B N 1
ATOM 6836 C CA . PRO B 1 318 ? 17.766 21.625 25.609 1 96.06 318 PRO B CA 1
ATOM 6837 C C . PRO B 1 318 ? 18.797 22.578 25 1 96.06 318 PRO B C 1
ATOM 6839 O O . PRO B 1 318 ? 19.859 22.125 24.547 1 96.06 318 PRO B O 1
ATOM 6842 N N . SER B 1 319 ? 18.438 23.797 25.016 1 95.75 319 SER B N 1
ATOM 6843 C CA . SER B 1 319 ? 19.297 24.859 24.531 1 95.75 319 SER B CA 1
ATOM 6844 C C . SER B 1 319 ? 18.672 26.234 24.781 1 95.75 319 SER B C 1
ATOM 6846 O O . SER B 1 319 ? 17.516 26.469 24.406 1 95.75 319 SER B O 1
ATOM 6848 N N . ASP B 1 320 ? 19.391 27.047 25.375 1 96.69 320 ASP B N 1
ATOM 6849 C CA . ASP B 1 320 ? 18.891 28.391 25.672 1 96.69 320 ASP B CA 1
ATOM 6850 C C . ASP B 1 320 ? 19.031 29.297 24.453 1 96.69 320 ASP B C 1
ATOM 6852 O O . ASP B 1 320 ? 19.984 29.188 23.688 1 96.69 320 ASP B O 1
ATOM 6856 N N . PHE B 1 321 ? 18.062 30.172 24.328 1 96.94 321 PHE B N 1
ATOM 6857 C CA . PHE B 1 321 ? 18.141 31.125 23.234 1 96.94 321 PHE B CA 1
ATOM 6858 C C . PHE B 1 321 ? 17.391 32.406 23.562 1 96.94 321 PHE B C 1
ATOM 6860 O O . PHE B 1 321 ? 16.797 32.531 24.641 1 96.94 321 PHE B O 1
ATOM 6867 N N . THR B 1 322 ? 17.547 33.406 22.703 1 97.88 322 THR B N 1
ATOM 6868 C CA . THR B 1 322 ? 16.828 34.656 22.844 1 97.88 322 THR B CA 1
ATOM 6869 C C . THR B 1 322 ? 16 34.938 21.594 1 97.88 322 THR B C 1
ATOM 6871 O O . THR B 1 322 ? 16.375 34.531 20.484 1 97.88 322 THR B O 1
ATOM 6874 N N . LEU B 1 323 ? 14.883 35.594 21.781 1 98.12 323 LEU B N 1
ATOM 6875 C CA . LEU B 1 323 ? 14.031 36.031 20.672 1 98.12 323 LEU B CA 1
ATOM 6876 C C . LEU B 1 323 ? 14.258 37.5 20.328 1 98.12 323 LEU B C 1
ATOM 6878 O O . LEU B 1 323 ? 14.344 38.344 21.234 1 98.12 323 LEU B O 1
ATOM 6882 N N . SER B 1 324 ? 14.453 37.75 19.078 1 98.5 324 SER B N 1
ATOM 6883 C CA . SER B 1 324 ? 14.445 39.094 18.531 1 98.5 324 SER B CA 1
ATOM 6884 C C . SER B 1 324 ? 13.25 39.312 17.625 1 98.5 324 SER B C 1
ATOM 6886 O O . SER B 1 324 ? 12.75 38.375 17 1 98.5 324 SER B O 1
ATOM 6888 N N . PHE B 1 325 ? 12.773 40.562 17.562 1 98.5 325 PHE B N 1
ATOM 6889 C CA . PHE B 1 325 ? 11.609 40.906 16.766 1 98.5 325 PHE B CA 1
ATOM 6890 C C . PHE B 1 325 ? 11.906 42.094 15.844 1 98.5 325 PHE B C 1
ATOM 6892 O O . PHE B 1 325 ? 12.461 43.094 16.281 1 98.5 325 PHE B O 1
ATOM 6899 N N . GLU B 1 326 ? 11.641 41.938 14.594 1 98.31 326 GLU B N 1
ATOM 6900 C CA . GLU B 1 326 ? 11.656 43.031 13.641 1 98.31 326 GLU B CA 1
ATOM 6901 C C . GLU B 1 326 ? 10.281 43.25 13.008 1 98.31 326 GLU B C 1
ATOM 6903 O O . GLU B 1 326 ? 9.742 42.312 12.367 1 98.31 326 GLU B O 1
ATOM 6908 N N . PHE B 1 327 ? 9.703 44.375 13.172 1 98.5 327 PHE B N 1
ATOM 6909 C CA . PHE B 1 327 ? 8.344 44.688 12.727 1 98.5 327 PHE B CA 1
ATOM 6910 C C . PHE B 1 327 ? 8.367 45.375 11.367 1 98.5 327 PHE B C 1
ATOM 6912 O O . PHE B 1 327 ? 9.227 46.219 11.109 1 98.5 327 PHE B O 1
ATOM 6919 N N . PHE B 1 328 ? 7.398 45.031 10.516 1 98.5 328 PHE B N 1
ATOM 6920 C CA . PHE B 1 328 ? 7.34 45.594 9.172 1 98.5 328 PHE B CA 1
ATOM 6921 C C . PHE B 1 328 ? 5.926 46.031 8.828 1 98.5 328 PHE B C 1
ATOM 6923 O O . PHE B 1 328 ? 4.953 45.531 9.398 1 98.5 328 PHE B O 1
ATOM 6930 N N . A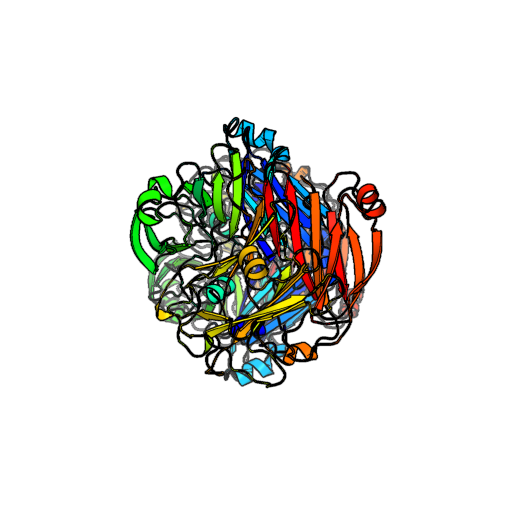SP B 1 329 ? 5.832 47 7.914 1 98.12 329 ASP B N 1
ATOM 6931 C CA . ASP B 1 329 ? 4.535 47.344 7.336 1 98.12 329 ASP B CA 1
ATOM 6932 C C . ASP B 1 329 ? 4.215 46.438 6.152 1 98.12 329 ASP B C 1
ATOM 6934 O O . ASP B 1 329 ? 4.93 45.469 5.891 1 98.12 329 ASP B O 1
ATOM 6938 N N . GLN B 1 330 ? 3.127 46.688 5.535 1 97.62 330 GLN B N 1
ATOM 6939 C CA . GLN B 1 330 ? 2.637 45.844 4.461 1 97.62 330 GLN B CA 1
ATOM 6940 C C . GLN B 1 330 ? 3.623 45.781 3.299 1 97.62 330 GLN B C 1
ATOM 6942 O O . GLN B 1 330 ? 3.723 44.781 2.602 1 97.62 330 GLN B O 1
ATOM 6947 N N . GLN B 1 331 ? 4.469 46.844 3.072 1 97.62 331 GLN B N 1
ATOM 6948 C CA . GLN B 1 331 ? 5.379 46.969 1.938 1 97.62 331 GLN B CA 1
ATOM 6949 C C . GLN B 1 331 ? 6.785 46.5 2.314 1 97.62 331 GLN B C 1
ATOM 6951 O O . GLN B 1 331 ? 7.719 46.625 1.515 1 97.62 331 GLN B O 1
ATOM 6956 N N . GLY B 1 332 ? 6.945 46.062 3.533 1 98.06 332 GLY B N 1
ATOM 6957 C CA . GLY B 1 332 ? 8.227 45.531 3.953 1 98.06 332 GLY B CA 1
ATOM 6958 C C . GLY B 1 332 ? 9.148 46.562 4.562 1 98.06 332 GLY B C 1
ATOM 6959 O O . GLY B 1 332 ? 10.328 46.281 4.805 1 98.06 332 GLY B O 1
ATOM 6960 N N . ASN B 1 333 ? 8.648 47.75 4.785 1 97.5 333 ASN B N 1
ATOM 6961 C CA . ASN B 1 333 ? 9.469 48.781 5.453 1 97.5 333 ASN B CA 1
ATOM 6962 C C . ASN B 1 333 ? 9.57 48.5 6.949 1 97.5 333 ASN B C 1
ATOM 6964 O O . ASN B 1 333 ? 8.57 48.219 7.605 1 97.5 333 ASN B O 1
ATOM 6968 N N . PRO B 1 334 ? 10.773 48.594 7.477 1 97.31 334 PRO B N 1
ATOM 6969 C CA . PRO B 1 334 ? 10.922 48.344 8.914 1 97.31 334 PRO B CA 1
ATOM 6970 C C . PRO B 1 334 ? 10.219 49.406 9.766 1 97.31 334 PRO B C 1
ATOM 6972 O O . PRO B 1 334 ? 10.273 50.594 9.461 1 97.31 334 PRO B O 1
ATOM 6975 N N . LYS B 1 335 ? 9.578 49.031 10.82 1 97.81 335 LYS B N 1
ATOM 6976 C CA . LYS B 1 335 ? 8.82 49.906 11.703 1 97.81 335 LYS B CA 1
ATOM 6977 C C . LYS B 1 335 ? 9.328 49.812 13.133 1 97.81 335 LYS B C 1
ATOM 6979 O O . LYS B 1 335 ? 8.969 50.656 13.977 1 97.81 335 LYS B O 1
ATOM 6984 N N . GLY B 1 336 ? 10.148 48.844 13.406 1 96.5 336 GLY B N 1
ATOM 6985 C CA . GLY B 1 336 ? 10.719 48.625 14.727 1 96.5 336 GLY B CA 1
ATOM 6986 C C . GLY B 1 336 ? 11.523 47.344 14.844 1 96.5 336 GLY B C 1
ATOM 6987 O O . GLY B 1 336 ? 11.242 46.375 14.156 1 96.5 336 GLY B O 1
ATOM 6988 N N . LYS B 1 337 ? 12.461 47.469 15.719 1 97.12 337 LYS B N 1
ATOM 6989 C CA . LYS B 1 337 ? 13.32 46.312 15.953 1 97.12 337 LYS B CA 1
ATOM 6990 C C . LYS B 1 337 ? 13.648 46.156 17.438 1 97.12 337 LYS B C 1
ATOM 6992 O O . LYS B 1 337 ? 13.914 47.125 18.125 1 97.12 337 LYS B O 1
ATOM 6997 N N . LEU B 1 338 ? 13.453 44.969 17.938 1 98.06 338 LEU B N 1
ATOM 6998 C CA . LEU B 1 338 ? 13.812 44.625 19.312 1 98.06 338 LEU B CA 1
ATOM 6999 C C . LEU B 1 338 ? 14.812 43.469 19.328 1 98.06 338 LEU B C 1
ATOM 7001 O O . LEU B 1 338 ? 14.445 42.312 19.094 1 98.06 338 LEU B O 1
ATOM 7005 N N . ASN B 1 339 ? 16.047 43.781 19.672 1 97.06 339 ASN B N 1
ATOM 7006 C CA . ASN B 1 339 ? 17.109 42.781 19.672 1 97.06 339 ASN B CA 1
ATOM 7007 C C . ASN B 1 339 ? 17.172 42.031 21 1 97.06 339 ASN B C 1
ATOM 7009 O O . ASN B 1 339 ? 17.094 42.625 22.078 1 97.06 339 ASN B O 1
ATOM 7013 N N . GLN B 1 340 ? 17.234 40.688 20.938 1 96.94 340 GLN B N 1
ATOM 7014 C CA . GLN B 1 340 ? 17.359 39.844 22.109 1 96.94 340 GLN B CA 1
ATOM 7015 C C . GLN B 1 340 ? 16.359 40.219 23.188 1 96.94 340 GLN B C 1
ATOM 7017 O O . GLN B 1 340 ? 16.719 40.406 24.344 1 96.94 340 GLN B O 1
ATOM 7022 N N . TYR B 1 341 ? 15.203 40.375 22.797 1 97.06 341 TYR B N 1
ATOM 7023 C CA . TYR B 1 341 ? 14.125 40.938 23.594 1 97.06 341 TYR B CA 1
ATOM 7024 C C . TYR B 1 341 ? 13.703 39.969 24.703 1 97.06 341 TYR B C 1
ATOM 7026 O O . TYR B 1 341 ? 13.484 40.375 25.844 1 97.06 341 TYR B O 1
ATOM 7034 N N . LYS B 1 342 ? 13.57 38.688 24.406 1 96.94 342 LYS B N 1
ATOM 7035 C CA . LYS B 1 342 ? 13.031 37.719 25.344 1 96.94 342 LYS B CA 1
ATOM 7036 C C . LYS B 1 342 ? 13.961 36.5 25.469 1 96.94 342 LYS B C 1
ATOM 7038 O O . LYS B 1 342 ? 14.07 35.719 24.531 1 96.94 342 LYS B O 1
ATOM 7043 N N . PRO B 1 343 ? 14.547 36.281 26.625 1 96.56 343 PRO B N 1
ATOM 7044 C CA . PRO B 1 343 ? 15.32 35.062 26.844 1 96.56 343 PRO B CA 1
ATOM 7045 C C . PRO B 1 343 ? 14.43 33.844 27.125 1 96.56 343 PRO B C 1
ATOM 7047 O O . PRO B 1 343 ? 13.438 33.969 27.828 1 96.56 343 PRO B O 1
ATOM 7050 N N . ILE B 1 344 ? 14.719 32.781 26.531 1 95.31 344 ILE B N 1
ATOM 7051 C CA . ILE B 1 344 ? 14.055 31.5 26.766 1 95.31 344 ILE B CA 1
ATOM 7052 C C . ILE B 1 344 ? 15.055 30.5 27.312 1 95.31 344 ILE B C 1
ATOM 7054 O O . ILE B 1 344 ? 16.062 30.188 26.672 1 95.31 344 ILE B O 1
ATOM 7058 N N . ARG B 1 345 ? 14.773 30.016 28.484 1 94.25 345 ARG B N 1
ATOM 7059 C CA . ARG B 1 345 ? 15.617 29.016 29.125 1 94.25 345 ARG B CA 1
ATOM 7060 C C . ARG B 1 345 ? 14.961 27.641 29.094 1 94.25 345 ARG B C 1
ATOM 7062 O O . ARG B 1 345 ? 13.867 27.438 29.625 1 94.25 345 ARG B O 1
ATOM 7069 N N . SER B 1 346 ? 15.672 26.75 28.5 1 91.06 346 SER B N 1
ATOM 7070 C CA . SER B 1 346 ? 15.109 25.406 28.344 1 91.06 346 SER B CA 1
ATOM 7071 C C . SER B 1 346 ? 14.836 24.75 29.703 1 91.06 346 SER B C 1
ATOM 7073 O O . SER B 1 346 ? 13.859 24.016 29.859 1 91.06 346 SER B O 1
ATOM 7075 N N . ALA B 1 347 ? 15.617 25.031 30.688 1 90.19 347 ALA B N 1
ATOM 7076 C CA . ALA B 1 347 ? 15.508 24.422 32 1 90.19 347 ALA B CA 1
ATOM 7077 C C . ALA B 1 347 ? 14.266 24.891 32.75 1 90.19 347 ALA B C 1
ATOM 7079 O O . ALA B 1 347 ? 13.781 24.234 33.656 1 90.19 347 ALA B O 1
ATOM 7080 N N . ASP B 1 348 ? 13.758 26.016 32.281 1 88.56 348 ASP B N 1
ATOM 7081 C CA . ASP B 1 348 ? 12.586 26.562 32.969 1 88.56 348 ASP B CA 1
ATOM 7082 C C . ASP B 1 348 ? 11.344 25.734 32.688 1 88.56 348 ASP B C 1
ATOM 7084 O O . ASP B 1 348 ? 10.367 25.781 33.438 1 88.56 348 ASP B O 1
ATOM 7088 N N . ASN B 1 349 ? 11.367 25 31.578 1 88.62 349 ASN B N 1
ATOM 7089 C CA . ASN B 1 349 ? 10.219 24.188 31.203 1 88.62 349 ASN B CA 1
ATOM 7090 C C . ASN B 1 349 ? 8.914 24.953 31.328 1 88.62 349 ASN B C 1
ATOM 7092 O O . ASN B 1 349 ? 7.953 24.469 31.922 1 88.62 349 ASN B O 1
ATOM 7096 N N . LYS B 1 350 ? 8.922 26.141 30.859 1 90.5 350 LYS B N 1
ATOM 7097 C CA . LYS B 1 350 ? 7.812 27.062 31.078 1 90.5 350 LYS B CA 1
ATOM 7098 C C . LYS B 1 350 ? 7.047 27.328 29.781 1 90.5 350 LYS B C 1
ATOM 7100 O O . LYS B 1 350 ? 7.652 27.469 28.719 1 90.5 350 LYS B O 1
ATOM 7105 N N . TYR B 1 351 ? 5.723 27.234 29.953 1 95.38 351 TYR B N 1
ATOM 7106 C CA . TYR B 1 351 ? 4.863 27.766 28.906 1 95.38 351 TYR B CA 1
ATOM 7107 C C . TYR B 1 351 ? 4.809 29.297 28.953 1 95.38 351 TYR B C 1
ATOM 7109 O O . TYR B 1 351 ? 4.562 29.875 30.016 1 95.38 351 TYR B O 1
ATOM 7117 N N . GLU B 1 352 ? 5.039 29.891 27.844 1 93.94 352 GLU B N 1
ATOM 7118 C CA . GLU B 1 352 ? 5.02 31.344 27.797 1 93.94 352 GLU B CA 1
ATOM 7119 C C . GLU B 1 352 ? 4.277 31.844 26.562 1 93.94 352 GLU B C 1
ATOM 7121 O O . GLU B 1 352 ? 4.27 31.188 25.531 1 93.94 352 GLU B O 1
ATOM 7126 N N . THR B 1 353 ? 3.699 32.969 26.75 1 95.44 353 THR B N 1
ATOM 7127 C CA . THR B 1 353 ? 3.047 33.625 25.625 1 95.44 353 THR B CA 1
ATOM 7128 C C . THR B 1 353 ? 3.566 35.062 25.438 1 95.44 353 THR B C 1
ATOM 7130 O O . THR B 1 353 ? 3.811 35.75 26.422 1 95.44 353 THR B O 1
ATOM 7133 N N . ILE B 1 354 ? 3.746 35.375 24.219 1 97.5 354 ILE B N 1
ATOM 7134 C CA . ILE B 1 354 ? 4.125 36.75 23.859 1 97.5 354 ILE B CA 1
ATOM 7135 C C . ILE B 1 354 ? 2.934 37.469 23.234 1 97.5 354 ILE B C 1
ATOM 7137 O O . ILE B 1 354 ? 2.373 37 22.234 1 97.5 354 ILE B O 1
ATOM 7141 N N . ASP B 1 355 ? 2.561 38.531 23.812 1 97.88 355 ASP B N 1
ATOM 7142 C CA . ASP B 1 355 ? 1.498 39.375 23.281 1 97.88 355 ASP B CA 1
ATOM 7143 C C . ASP B 1 355 ? 2.072 40.531 22.438 1 97.88 355 ASP B C 1
ATOM 7145 O O . ASP B 1 355 ? 2.588 41.5 22.984 1 97.88 355 ASP B O 1
ATOM 7149 N N . PHE B 1 356 ? 1.889 40.5 21.188 1 98.56 356 PHE B N 1
ATOM 7150 C CA . PHE B 1 356 ? 2.518 41.5 20.312 1 98.56 356 PHE B CA 1
ATOM 7151 C C . PHE B 1 356 ? 1.814 42.844 20.422 1 98.56 356 PHE B C 1
ATOM 7153 O O . PHE B 1 356 ? 2.43 43.875 20.203 1 98.56 356 PHE B O 1
ATOM 7160 N N . GLY B 1 357 ? 0.499 42.812 20.688 1 97.62 357 GLY B N 1
ATOM 7161 C CA . GLY B 1 357 ? -0.168 44.062 20.953 1 97.62 357 GLY B CA 1
ATOM 7162 C C . GLY B 1 357 ? 0.436 44.812 22.125 1 97.62 357 GLY B C 1
ATOM 7163 O O . GLY B 1 357 ? 0.657 46.031 22.031 1 97.62 357 GLY B O 1
ATOM 7164 N N . ALA B 1 358 ? 0.708 44.125 23.203 1 97.25 358 ALA B N 1
ATOM 7165 C CA . ALA B 1 358 ? 1.313 44.719 24.391 1 97.25 358 ALA B CA 1
ATOM 7166 C C . ALA B 1 358 ? 2.709 45.281 24.078 1 97.25 358 ALA B C 1
ATOM 7168 O O . ALA B 1 358 ? 3.102 46.312 24.578 1 97.25 358 ALA B O 1
ATOM 7169 N N . ILE B 1 359 ? 3.439 44.531 23.312 1 98.06 359 ILE B N 1
ATOM 7170 C CA . ILE B 1 359 ? 4.793 44.938 22.953 1 98.06 359 ILE B CA 1
ATOM 7171 C C . ILE B 1 359 ? 4.734 46.219 22.141 1 98.06 359 ILE B C 1
ATOM 7173 O O . ILE B 1 359 ? 5.48 47.156 22.406 1 98.06 359 ILE B O 1
ATOM 7177 N N . VAL B 1 360 ? 3.93 46.25 21.141 1 97.56 360 VAL B N 1
ATOM 7178 C CA . VAL B 1 360 ? 3.807 47.406 20.25 1 97.56 360 VAL B CA 1
ATOM 7179 C C . VAL B 1 360 ? 3.41 48.625 21.078 1 97.56 360 VAL B C 1
ATOM 7181 O O . VAL B 1 360 ? 3.922 49.719 20.844 1 97.56 360 VAL B O 1
ATOM 7184 N N . GLU B 1 361 ? 2.51 48.469 21.984 1 96.5 361 GLU B N 1
ATOM 7185 C CA . GLU B 1 361 ? 2.088 49.562 22.859 1 96.5 361 GLU B CA 1
ATOM 7186 C C . GLU B 1 361 ? 3.236 50.031 23.75 1 96.5 361 GLU B C 1
ATOM 7188 O O . GLU B 1 361 ? 3.494 51.219 23.859 1 96.5 361 GLU B O 1
ATOM 7193 N N . ALA B 1 362 ? 3.877 49.125 24.375 1 97.31 362 ALA B N 1
ATOM 7194 C CA . ALA B 1 362 ? 4.961 49.438 25.297 1 97.31 362 ALA B CA 1
ATOM 7195 C C . ALA B 1 362 ? 6.086 50.188 24.594 1 97.31 362 ALA B C 1
ATOM 7197 O O . ALA B 1 362 ? 6.719 51.062 25.172 1 97.31 362 ALA B O 1
ATOM 7198 N N . GLU B 1 363 ? 6.348 49.812 23.406 1 97 363 GLU B N 1
ATOM 7199 C CA . GLU B 1 363 ? 7.453 50.375 22.641 1 97 363 GLU B CA 1
ATOM 7200 C C . GLU B 1 363 ? 7.004 51.625 21.875 1 97 363 GLU B C 1
ATOM 7202 O O . GLU B 1 363 ? 7.816 52.281 21.219 1 97 363 GLU B O 1
ATOM 7207 N N . LYS B 1 364 ? 5.762 51.938 21.891 1 96.12 364 LYS B N 1
ATOM 7208 C CA . LYS B 1 364 ? 5.152 53.094 21.266 1 96.12 364 LYS B CA 1
ATOM 7209 C C . LYS B 1 364 ? 5.297 53.062 19.75 1 96.12 364 LYS B C 1
ATOM 7211 O O . LYS B 1 364 ? 5.598 54.094 19.109 1 96.12 364 LYS B O 1
ATOM 7216 N N . PHE B 1 365 ? 5.23 51.812 19.266 1 95.25 365 PHE B N 1
ATOM 7217 C CA . PHE B 1 365 ? 5.141 51.656 17.812 1 95.25 365 PHE B CA 1
ATOM 7218 C C . PHE B 1 365 ? 3.73 51.969 17.328 1 95.25 365 PHE B C 1
ATOM 7220 O O . PHE B 1 365 ? 2.775 51.938 18.094 1 95.25 365 PHE B O 1
ATOM 7227 N N . ASP B 1 366 ? 3.578 52.344 16.047 1 93.44 366 ASP B N 1
ATOM 7228 C CA . ASP B 1 366 ? 2.26 52.594 15.484 1 93.44 366 ASP B CA 1
ATOM 7229 C C . ASP B 1 366 ? 1.573 51.312 15.07 1 93.44 366 ASP B C 1
ATOM 7231 O O . ASP B 1 366 ? 1.948 50.688 14.078 1 93.44 366 ASP B O 1
ATOM 7235 N N . PRO B 1 367 ? 0.593 50.875 15.797 1 91.88 367 PRO B N 1
ATOM 7236 C CA . PRO B 1 367 ? -0.054 49.594 15.484 1 91.88 367 PRO B CA 1
ATOM 7237 C C . PRO B 1 367 ? -0.725 49.594 14.109 1 91.88 367 PRO B C 1
ATOM 7239 O O . PRO B 1 367 ? -0.976 48.531 13.539 1 91.88 367 PRO B O 1
ATOM 7242 N N . HIS B 1 368 ? -1.058 50.781 13.555 1 92.44 368 HIS B N 1
ATOM 7243 C CA . HIS B 1 368 ? -1.74 50.875 12.273 1 92.44 368 HIS B CA 1
ATOM 7244 C C . HIS B 1 368 ? -0.794 50.562 11.125 1 92.44 368 HIS B C 1
ATOM 7246 O O . HIS B 1 368 ? -1.226 50.062 10.078 1 92.44 368 HIS B O 1
ATOM 7252 N N . SER B 1 369 ? 0.45 50.781 11.344 1 95.12 369 SER B N 1
ATOM 7253 C CA . SER B 1 369 ? 1.418 50.625 10.266 1 95.12 369 SER B CA 1
ATOM 7254 C C . SER B 1 369 ? 2.031 49.219 10.289 1 95.12 369 SER B C 1
ATOM 7256 O O . SER B 1 369 ? 2.527 48.75 9.273 1 95.12 369 SER B O 1
ATOM 7258 N N . ILE B 1 370 ? 1.977 48.5 11.383 1 97.44 370 ILE B N 1
ATOM 7259 C CA . ILE B 1 370 ? 2.637 47.219 11.555 1 97.44 370 ILE B CA 1
ATOM 7260 C C . ILE B 1 370 ? 1.719 46.094 11.07 1 97.44 370 ILE B C 1
ATOM 7262 O O . ILE B 1 370 ? 0.563 46 11.492 1 97.44 370 ILE B O 1
ATOM 7266 N N . LYS B 1 371 ? 2.293 45.281 10.172 1 98.06 371 LYS B N 1
ATOM 7267 C CA . LYS B 1 371 ? 1.466 44.219 9.602 1 98.06 371 LYS B CA 1
ATOM 7268 C C . LYS B 1 371 ? 2.107 42.844 9.812 1 98.06 371 LYS B C 1
ATOM 7270 O O . LYS B 1 371 ? 1.44 41.812 9.695 1 98.06 371 LYS B O 1
ATOM 7275 N N . SER B 1 372 ? 3.381 42.844 10.07 1 98.44 372 SER B N 1
ATOM 7276 C CA . SER B 1 372 ? 4.07 41.562 10.281 1 98.44 372 SER B CA 1
ATOM 7277 C C . SER B 1 372 ? 5.258 41.719 11.219 1 98.44 372 SER B C 1
ATOM 7279 O O . SER B 1 372 ? 5.676 42.844 11.508 1 98.44 372 SER B O 1
ATOM 7281 N N . VAL B 1 373 ? 5.727 40.656 11.719 1 98.62 373 VAL B N 1
ATOM 7282 C CA . VAL B 1 373 ? 6.926 40.625 12.547 1 98.62 373 VAL B CA 1
ATOM 7283 C C . VAL B 1 373 ? 7.801 39.438 12.125 1 98.62 373 VAL B C 1
ATOM 7285 O O . VAL B 1 373 ? 7.289 38.344 11.82 1 98.62 373 VAL B O 1
ATOM 7288 N N . ASN B 1 374 ? 9.031 39.656 11.906 1 98.38 374 ASN B N 1
ATOM 7289 C CA . ASN B 1 374 ? 10.016 38.594 11.781 1 98.38 374 ASN B CA 1
ATOM 7290 C C . ASN B 1 374 ? 10.578 38.188 13.141 1 98.38 374 ASN B C 1
ATOM 7292 O O . ASN B 1 374 ? 11.133 39 13.859 1 98.38 374 ASN B O 1
ATOM 7296 N N . ILE B 1 375 ? 10.422 36.969 13.453 1 98.44 375 ILE B N 1
ATOM 7297 C CA . ILE B 1 375 ? 10.914 36.406 14.711 1 98.44 375 ILE B CA 1
ATOM 7298 C C . ILE B 1 375 ? 12.227 35.688 14.477 1 98.44 375 ILE B C 1
ATOM 7300 O O . ILE B 1 375 ? 12.281 34.719 13.711 1 98.44 375 ILE B O 1
ATOM 7304 N N . THR B 1 376 ? 13.289 36.094 15.125 1 98.06 376 THR B N 1
ATOM 7305 C CA . THR B 1 376 ? 14.594 35.438 15.023 1 98.06 376 THR B CA 1
ATOM 7306 C C . THR B 1 376 ? 14.977 34.781 16.359 1 98.06 376 THR B C 1
ATOM 7308 O O . THR B 1 376 ? 14.906 35.438 17.406 1 98.06 376 THR B O 1
ATOM 7311 N N . CYS B 1 377 ? 15.32 33.594 16.281 1 97.62 377 CYS B N 1
ATOM 7312 C CA . CYS B 1 377 ? 15.875 32.906 17.438 1 97.62 377 CYS B CA 1
ATOM 7313 C C . CYS B 1 377 ? 17.406 32.906 17.391 1 97.62 377 CYS B C 1
ATOM 7315 O O . CYS B 1 377 ? 18 32.5 16.391 1 97.62 377 CYS B O 1
ATOM 7317 N N . ASN B 1 378 ? 17.984 33.281 18.484 1 96.94 378 ASN B N 1
ATOM 7318 C CA . ASN B 1 378 ? 19.438 33.406 18.562 1 96.94 378 ASN B CA 1
ATOM 7319 C C . ASN B 1 378 ? 20.031 32.5 19.625 1 96.94 378 ASN B C 1
ATOM 7321 O O . ASN B 1 378 ? 19.656 32.562 20.797 1 96.94 378 ASN B O 1
ATOM 7325 N N . TRP B 1 379 ? 20.922 31.766 19.172 1 96.75 379 TRP B N 1
ATOM 7326 C CA . TRP B 1 379 ? 21.641 30.906 20.109 1 96.75 379 TRP B CA 1
ATOM 7327 C C . TRP B 1 379 ? 23.078 31.391 20.281 1 96.75 379 TRP B C 1
ATOM 7329 O O . TRP B 1 379 ? 23.719 31.812 19.312 1 96.75 379 TRP B O 1
ATOM 7339 N N . GLU B 1 380 ? 23.562 31.312 21.484 1 94.31 380 GLU B N 1
ATOM 7340 C CA . GLU B 1 380 ? 24.969 31.609 21.734 1 94.31 380 GLU B CA 1
ATOM 7341 C C . GLU B 1 380 ? 25.875 30.516 21.172 1 94.31 380 GLU B C 1
ATOM 7343 O O . GLU B 1 380 ? 26.891 30.797 20.531 1 94.31 380 GLU B O 1
ATOM 7348 N N . ASN B 1 381 ? 25.469 29.344 21.531 1 94.06 381 ASN B N 1
ATOM 7349 C CA . ASN B 1 381 ? 26.172 28.188 20.984 1 94.06 381 ASN B CA 1
ATOM 7350 C C . ASN B 1 381 ? 25.609 27.797 19.609 1 94.06 381 ASN B C 1
ATOM 7352 O O . ASN B 1 381 ? 24.594 27.109 19.531 1 94.06 381 ASN B O 1
ATOM 7356 N N . LYS B 1 382 ? 26.375 28.031 18.625 1 93.56 382 LYS B N 1
ATOM 7357 C CA . LYS B 1 382 ? 25.891 27.891 17.25 1 93.56 382 LYS B CA 1
ATOM 7358 C C . LYS B 1 382 ? 25.891 26.422 16.812 1 93.56 382 LYS B C 1
ATOM 7360 O O . LYS B 1 382 ? 25.375 26.094 15.75 1 93.56 382 LYS B O 1
ATOM 7365 N N . THR B 1 383 ? 26.375 25.562 17.594 1 92.25 383 THR B N 1
ATOM 7366 C CA . THR B 1 383 ? 26.406 24.141 17.266 1 92.25 383 THR B CA 1
ATOM 7367 C C . THR B 1 383 ? 25.266 23.391 17.953 1 92.25 383 THR B C 1
ATOM 7369 O O . THR B 1 383 ? 25.062 22.203 17.703 1 92.25 383 THR B O 1
ATOM 7372 N N . LYS B 1 384 ? 24.484 24.094 18.688 1 94.69 384 LYS B N 1
ATOM 7373 C CA . LYS B 1 384 ? 23.422 23.469 19.453 1 94.69 384 LYS B CA 1
ATOM 7374 C C . LYS B 1 384 ? 22.078 24.156 19.188 1 94.69 384 LYS B C 1
ATOM 7376 O O . LYS B 1 384 ? 21.359 24.5 20.125 1 94.69 384 LYS B O 1
ATOM 7381 N N . ILE B 1 385 ? 21.844 24.406 17.984 1 95.94 385 ILE B N 1
ATOM 7382 C CA . ILE B 1 385 ? 20.547 24.938 17.578 1 95.94 385 ILE B CA 1
ATOM 7383 C C . ILE B 1 385 ? 19.562 23.781 17.422 1 95.94 385 ILE B C 1
ATOM 7385 O O . ILE B 1 385 ? 19.719 22.938 16.531 1 95.94 385 ILE B O 1
ATOM 7389 N N . PRO B 1 386 ? 18.562 23.734 18.281 1 95.81 386 PRO B N 1
ATOM 7390 C CA . PRO B 1 386 ? 17.609 22.641 18.125 1 95.81 386 PRO B CA 1
ATOM 7391 C C . PRO B 1 386 ? 17.031 22.547 16.703 1 95.81 386 PRO B C 1
ATOM 7393 O O . PRO B 1 386 ? 16.625 23.562 16.141 1 95.81 386 PRO B O 1
ATOM 7396 N N . THR B 1 387 ? 16.953 21.344 16.156 1 92.56 387 THR B N 1
ATOM 7397 C CA . THR B 1 387 ? 16.422 21.156 14.805 1 92.56 387 THR B CA 1
ATOM 7398 C C . THR B 1 387 ? 14.898 21.297 14.797 1 92.56 387 THR B C 1
ATOM 7400 O O . THR B 1 387 ? 14.297 21.531 13.742 1 92.56 387 THR B O 1
ATOM 7403 N N . ARG B 1 388 ? 14.32 21.156 15.992 1 91.5 388 ARG B N 1
ATOM 7404 C CA . ARG B 1 388 ? 12.867 21.234 16.094 1 91.5 388 ARG B CA 1
ATOM 7405 C C . ARG B 1 388 ? 12.445 22.234 17.172 1 91.5 388 ARG B C 1
ATOM 7407 O O . ARG B 1 388 ? 12.578 21.953 18.359 1 91.5 388 ARG B O 1
ATOM 7414 N N . ILE B 1 389 ? 11.984 23.297 16.734 1 91.56 389 ILE B N 1
ATOM 7415 C CA . ILE B 1 389 ? 11.336 24.297 17.578 1 91.56 389 ILE B CA 1
ATOM 7416 C C . ILE B 1 389 ? 9.922 24.562 17.078 1 91.56 389 ILE B C 1
ATOM 7418 O O . ILE B 1 389 ? 9.711 24.75 15.867 1 91.56 389 ILE B O 1
ATOM 7422 N N . LYS B 1 390 ? 9.023 24.469 18 1 94.12 390 LYS B N 1
ATOM 7423 C CA . LYS B 1 390 ? 7.641 24.719 17.594 1 94.12 390 LYS B CA 1
ATOM 7424 C C . LYS B 1 390 ? 7.02 25.828 18.438 1 94.12 390 LYS B C 1
ATOM 7426 O O . LYS B 1 390 ? 7.18 25.859 19.656 1 94.12 390 LYS B O 1
ATOM 7431 N N . PHE B 1 391 ? 6.355 26.703 17.75 1 97.31 391 PHE B N 1
ATOM 7432 C CA . PHE B 1 391 ? 5.574 27.766 18.359 1 97.31 391 PHE B CA 1
ATOM 7433 C C . PHE B 1 391 ? 4.086 27.578 18.078 1 97.31 391 PHE B C 1
ATOM 7435 O O . PHE B 1 391 ? 3.711 26.766 17.234 1 97.31 391 PHE B O 1
ATOM 7442 N N . GLY B 1 392 ? 3.324 28.25 18.906 1 97.94 392 GLY B N 1
ATOM 7443 C CA . GLY B 1 392 ? 1.909 28.406 18.609 1 97.94 392 GLY B CA 1
ATOM 7444 C C . GLY B 1 392 ? 1.544 29.812 18.188 1 97.94 392 GLY B C 1
ATOM 7445 O O . GLY B 1 392 ? 1.837 30.781 18.906 1 97.94 392 GLY B O 1
ATOM 7446 N N . LEU B 1 393 ? 1.011 29.984 16.984 1 98.5 393 LEU B N 1
ATOM 7447 C CA . LEU B 1 393 ? 0.47 31.281 16.578 1 98.5 393 LEU B CA 1
ATOM 7448 C C . LEU B 1 393 ? -1.011 31.375 16.922 1 98.5 393 LEU B C 1
ATOM 7450 O O . LEU B 1 393 ? -1.837 30.656 16.359 1 98.5 393 LEU B O 1
ATOM 7454 N N . ASN B 1 394 ? -1.314 32.25 17.797 1 98.25 394 ASN B N 1
ATOM 7455 C CA . ASN B 1 394 ? -2.682 32.469 18.266 1 98.25 394 ASN B CA 1
ATOM 7456 C C . ASN B 1 394 ? -3.23 33.812 17.75 1 98.25 394 ASN B C 1
ATOM 7458 O O . ASN B 1 394 ? -2.746 34.875 18.141 1 98.25 394 ASN B O 1
ATOM 7462 N N . VAL B 1 395 ? -4.184 33.719 16.906 1 98.44 395 VAL B N 1
ATOM 7463 C CA . VAL B 1 395 ? -4.891 34.906 16.422 1 98.44 395 VAL B CA 1
ATOM 7464 C C . VAL B 1 395 ? -6.34 34.875 16.906 1 98.44 395 VAL B C 1
ATOM 7466 O O . VAL B 1 395 ? -7.059 33.906 16.672 1 98.44 395 VAL B O 1
ATOM 7469 N N . GLY B 1 396 ? -6.727 35.875 17.625 1 97.56 396 GLY B N 1
ATOM 7470 C CA . GLY B 1 396 ? -8.078 35.938 18.156 1 97.56 396 GLY B CA 1
ATOM 7471 C C . GLY B 1 396 ? -8.688 37.344 18.109 1 97.56 396 GLY B C 1
ATOM 7472 O O . GLY B 1 396 ? -8.07 38.25 17.594 1 97.56 396 GLY B O 1
ATOM 7473 N N . ILE B 1 397 ? -9.938 37.406 18.547 1 96.62 397 ILE B N 1
ATOM 7474 C CA . ILE B 1 397 ? -10.695 38.656 18.625 1 96.62 397 ILE B CA 1
ATOM 7475 C C . ILE B 1 397 ? -11.258 38.812 20.031 1 96.62 397 ILE B C 1
ATOM 7477 O O . ILE B 1 397 ? -12.016 37.969 20.516 1 96.62 397 ILE B O 1
ATOM 7481 N N . LYS B 1 398 ? -10.922 39.875 20.609 1 94.94 398 LYS B N 1
ATOM 7482 C CA . LYS B 1 398 ? -11.391 40.156 21.969 1 94.94 398 LYS B CA 1
ATOM 7483 C C . LYS B 1 398 ? -12.867 40.531 21.969 1 94.94 398 LYS B C 1
ATOM 7485 O O . LYS B 1 398 ? -13.391 41 20.953 1 94.94 398 LYS B O 1
ATOM 7490 N N . ASN B 1 399 ? -13.445 40.312 23.109 1 94.19 399 ASN B N 1
ATOM 7491 C CA . ASN B 1 399 ? -14.797 40.781 23.406 1 94.19 399 ASN B CA 1
ATOM 7492 C C . ASN B 1 399 ? -15.812 40.188 22.422 1 94.19 399 ASN B C 1
ATOM 7494 O O . ASN B 1 399 ? -16.672 40.875 21.906 1 94.19 399 ASN B O 1
ATOM 7498 N N . ARG B 1 400 ? -15.586 38.969 22.078 1 94.62 400 ARG B N 1
ATOM 7499 C CA . ARG B 1 400 ? -16.516 38.188 21.266 1 94.62 400 ARG B CA 1
ATOM 7500 C C . ARG B 1 400 ? -17 36.969 22 1 94.62 400 ARG B C 1
ATOM 7502 O O . ARG B 1 400 ? -16.547 36.688 23.125 1 94.62 400 ARG B O 1
ATOM 7509 N N . ASP B 1 401 ? -17.938 36.219 21.406 1 93.25 401 ASP B N 1
ATOM 7510 C CA . ASP B 1 401 ? -18.531 35.031 22.031 1 93.25 401 ASP B CA 1
ATOM 7511 C C . ASP B 1 401 ? -17.5 33.938 22.219 1 93.25 401 ASP B C 1
ATOM 7513 O O . ASP B 1 401 ? -17.5 33.25 23.234 1 93.25 401 ASP B O 1
ATOM 7517 N N . VAL B 1 402 ? -16.734 33.812 21.234 1 92.88 402 VAL B N 1
ATOM 7518 C CA . VAL B 1 402 ? -15.703 32.781 21.297 1 92.88 402 VAL B CA 1
ATOM 7519 C C . VAL B 1 402 ? -14.516 33.281 22.109 1 92.88 402 VAL B C 1
ATOM 7521 O O . VAL B 1 402 ? -13.961 34.344 21.828 1 92.88 402 VAL B O 1
ATOM 7524 N N . LYS B 1 403 ? -14.023 32.438 22.984 1 86.75 403 LYS B N 1
ATOM 7525 C CA . LYS B 1 403 ? -13.094 32.906 24 1 86.75 403 LYS B CA 1
ATOM 7526 C C . LYS B 1 403 ? -11.672 32.469 23.703 1 86.75 403 LYS B C 1
ATOM 7528 O O . LYS B 1 403 ? -10.734 32.812 24.422 1 86.75 403 LYS B O 1
ATOM 7533 N N . PHE B 1 404 ? -11.5 31.688 22.781 1 90.38 404 PHE B N 1
ATOM 7534 C CA . PHE B 1 404 ? -10.148 31.219 22.469 1 90.38 404 PHE B CA 1
ATOM 7535 C C . PHE B 1 404 ? -9.758 31.609 21.047 1 90.38 404 PHE B C 1
ATOM 7537 O O . PHE B 1 404 ? -10.617 31.797 20.188 1 90.38 404 PHE B O 1
ATOM 7544 N N . PRO B 1 405 ? -8.477 31.766 20.891 1 95.25 405 PRO B N 1
ATOM 7545 C CA . PRO B 1 405 ? -7.957 32.062 19.547 1 95.25 405 PRO B CA 1
ATOM 7546 C C . PRO B 1 405 ? -7.738 30.797 18.719 1 95.25 405 PRO B C 1
ATOM 7548 O O . PRO B 1 405 ? -7.961 29.688 19.188 1 95.25 405 PRO B O 1
ATOM 7551 N N . SER B 1 406 ? -7.352 31.016 17.453 1 95.81 406 SER B N 1
ATOM 7552 C CA . SER B 1 406 ? -6.762 29.922 16.688 1 95.81 406 SER B CA 1
ATOM 7553 C C . SER B 1 406 ? -5.453 29.453 17.312 1 95.81 406 SER B C 1
ATOM 7555 O O . SER B 1 406 ? -4.91 30.109 18.203 1 95.81 406 SER B O 1
ATOM 7557 N N . ASN B 1 407 ? -4.977 28.328 16.922 1 97.31 407 ASN B N 1
ATOM 7558 C CA . ASN B 1 407 ? -3.695 27.797 17.359 1 97.31 407 ASN B CA 1
ATOM 7559 C C . ASN B 1 407 ? -2.965 27.094 16.219 1 97.31 407 ASN B C 1
ATOM 7561 O O . ASN B 1 407 ? -3.264 25.938 15.898 1 97.31 407 ASN B O 1
ATOM 7565 N N . ILE B 1 408 ? -2.016 27.766 15.625 1 97.38 408 ILE B N 1
ATOM 7566 C CA . ILE B 1 408 ? -1.229 27.188 14.547 1 97.38 408 ILE B CA 1
ATOM 7567 C C . ILE B 1 408 ? 0.113 26.703 15.094 1 97.38 408 ILE B C 1
ATOM 7569 O O . ILE B 1 408 ? 0.919 27.5 15.578 1 97.38 408 ILE B O 1
ATOM 7573 N N . CYS B 1 409 ? 0.285 25.453 15.031 1 95.12 409 CYS B N 1
ATOM 7574 C CA . CYS B 1 409 ? 1.593 24.922 15.391 1 95.12 409 CYS B CA 1
ATOM 7575 C C . CYS B 1 409 ? 2.574 25.047 14.234 1 95.12 409 CYS B C 1
ATOM 7577 O O . CYS B 1 409 ? 2.371 24.453 13.172 1 95.12 409 CYS B O 1
ATOM 7579 N N . PHE B 1 410 ? 3.639 25.797 14.414 1 95.94 410 PHE B N 1
ATOM 7580 C CA . PHE B 1 410 ? 4.559 26.047 13.305 1 95.94 410 PHE B CA 1
ATOM 7581 C C . PHE B 1 410 ? 5.996 26.125 13.805 1 95.94 410 PHE B C 1
ATOM 7583 O O . PHE B 1 410 ? 6.238 26.172 15.008 1 95.94 410 PHE B O 1
ATOM 7590 N N . ALA B 1 411 ? 6.906 26.062 12.859 1 94.56 411 ALA B N 1
ATOM 7591 C CA . ALA B 1 411 ? 8.328 26.109 13.172 1 94.56 411 ALA B CA 1
ATOM 7592 C C . ALA B 1 411 ? 9.016 27.25 12.414 1 94.56 411 ALA B C 1
ATOM 7594 O O . ALA B 1 411 ? 8.68 27.516 11.258 1 94.56 411 ALA B O 1
ATOM 7595 N N . PRO B 1 412 ? 9.945 27.891 13.078 1 95.38 412 PRO B N 1
ATOM 7596 C CA . PRO B 1 412 ? 10.805 28.781 12.297 1 95.38 412 PRO B CA 1
ATOM 7597 C C . PRO B 1 412 ? 11.75 28.016 11.359 1 95.38 412 PRO B C 1
ATOM 7599 O O . PRO B 1 412 ? 11.961 26.812 11.539 1 95.38 412 PRO B O 1
ATOM 7602 N N . GLN B 1 413 ? 12.297 28.734 10.453 1 93.44 413 GLN B N 1
ATOM 7603 C CA . GLN B 1 413 ? 13.203 28.125 9.477 1 93.44 413 GLN B CA 1
ATOM 7604 C C . GLN B 1 413 ? 14.656 28.25 9.93 1 93.44 413 GLN B C 1
ATOM 7606 O O . GLN B 1 413 ? 15.109 29.344 10.289 1 93.44 413 GLN B O 1
ATOM 7611 N N . LEU B 1 414 ? 15.367 27.141 9.805 1 93 414 LEU B N 1
ATOM 7612 C CA . LEU B 1 414 ? 16.797 27.156 10.117 1 93 414 LEU B CA 1
ATOM 7613 C C . LEU B 1 414 ? 17.594 27.844 9.016 1 93 414 LEU B C 1
ATOM 7615 O O . LEU B 1 414 ? 17.188 27.812 7.848 1 93 414 LEU B O 1
ATOM 7619 N N . GLY B 1 415 ? 18.703 28.438 9.445 1 92.38 415 GLY B N 1
ATOM 7620 C CA . GLY B 1 415 ? 19.594 29.016 8.469 1 92.38 415 GLY B CA 1
ATOM 7621 C C . GLY B 1 415 ? 20.391 27.984 7.691 1 92.38 415 GLY B C 1
ATOM 7622 O O . GLY B 1 415 ? 21.547 27.703 8.031 1 92.38 415 GLY B O 1
ATOM 7623 N N . ASN B 1 416 ? 19.797 27.438 6.707 1 88.62 416 ASN B N 1
ATOM 7624 C CA . ASN B 1 416 ? 20.453 26.469 5.84 1 88.62 416 ASN B CA 1
ATOM 7625 C C . ASN B 1 416 ? 20.844 27.078 4.492 1 88.62 416 ASN B C 1
ATOM 7627 O O . ASN B 1 416 ? 19.969 27.328 3.656 1 88.62 416 ASN B O 1
ATOM 7631 N N . PRO B 1 417 ? 22.109 27.172 4.23 1 90.62 417 PRO B N 1
ATOM 7632 C CA . PRO B 1 417 ? 22.531 27.859 3.008 1 90.62 417 PRO B CA 1
ATOM 7633 C C . PRO B 1 417 ? 22.156 27.094 1.739 1 90.62 417 PRO B C 1
ATOM 7635 O O . PRO B 1 417 ? 22.125 27.688 0.651 1 90.62 417 PRO B O 1
ATOM 7638 N N . ASN B 1 418 ? 21.781 25.828 1.816 1 87.94 418 ASN B N 1
ATOM 7639 C CA . ASN B 1 418 ? 21.406 25.016 0.655 1 87.94 418 ASN B CA 1
ATOM 7640 C C . ASN B 1 418 ? 20.141 25.562 -0.008 1 87.94 418 ASN B C 1
ATOM 7642 O O . ASN B 1 418 ? 19.875 25.266 -1.175 1 87.94 418 ASN B O 1
ATOM 7646 N N . ILE B 1 419 ? 19.453 26.344 0.718 1 89.62 419 ILE B N 1
ATOM 7647 C CA . ILE B 1 419 ? 18.188 26.891 0.2 1 89.62 419 ILE B CA 1
ATOM 7648 C C . ILE B 1 419 ? 18.484 27.828 -0.971 1 89.62 419 ILE B C 1
ATOM 7650 O O . ILE B 1 419 ? 17.641 28.016 -1.845 1 89.62 419 ILE B O 1
ATOM 7654 N N . LEU B 1 420 ? 19.641 28.375 -0.99 1 90.12 420 LEU B N 1
ATOM 7655 C CA . LEU B 1 420 ? 20.016 29.344 -2.023 1 90.12 420 LEU B CA 1
ATOM 7656 C C . LEU B 1 420 ? 20.156 28.656 -3.377 1 90.12 420 LEU B C 1
ATOM 7658 O O . LEU B 1 420 ? 20.172 29.312 -4.418 1 90.12 420 LEU B O 1
ATOM 7662 N N . GLN B 1 421 ? 20.219 27.359 -3.314 1 88.62 421 GLN B N 1
ATOM 7663 C CA . GLN B 1 421 ? 20.297 26.609 -4.559 1 88.62 421 GLN B CA 1
ATOM 7664 C C . GLN B 1 421 ? 18.938 26.484 -5.227 1 88.62 421 GLN B C 1
ATOM 7666 O O . GLN B 1 421 ? 18.844 26.188 -6.414 1 88.62 421 GLN B O 1
ATOM 7671 N N . LYS B 1 422 ? 17.953 26.75 -4.465 1 88.56 422 LYS B N 1
ATOM 7672 C CA . LYS B 1 422 ? 16.609 26.719 -5.016 1 88.56 422 LYS B CA 1
ATOM 7673 C C . LYS B 1 422 ? 16.266 28.031 -5.715 1 88.56 422 LYS B C 1
ATOM 7675 O O . LYS B 1 422 ? 16.406 29.109 -5.133 1 88.56 422 LYS B O 1
ATOM 7680 N N . LYS B 1 423 ? 15.719 27.859 -6.914 1 87.75 423 LYS B N 1
ATOM 7681 C CA . LYS B 1 423 ? 15.469 29.047 -7.719 1 87.75 423 LYS B CA 1
ATOM 7682 C C . LYS B 1 423 ? 14.023 29.516 -7.57 1 87.75 423 LYS B C 1
ATOM 7684 O O . LYS B 1 423 ? 13.703 30.672 -7.871 1 87.75 423 LYS B O 1
ATOM 7689 N N . SER B 1 424 ? 13.188 28.625 -7.188 1 93.44 424 SER B N 1
ATOM 7690 C CA . SER B 1 424 ? 11.766 28.938 -7.141 1 93.44 424 SER B CA 1
ATOM 7691 C C . SER B 1 424 ? 11.086 28.234 -5.973 1 93.44 424 SER B C 1
ATOM 7693 O O . SER B 1 424 ? 11.68 27.375 -5.332 1 93.44 424 SER B O 1
ATOM 7695 N N . THR B 1 425 ? 9.938 28.734 -5.707 1 94.88 425 THR B N 1
ATOM 7696 C CA . THR B 1 425 ? 9.117 28.109 -4.68 1 94.88 425 THR B CA 1
ATOM 7697 C C . THR B 1 425 ? 7.684 27.922 -5.176 1 94.88 425 THR B C 1
ATOM 7699 O O . THR B 1 425 ? 7.18 28.719 -5.953 1 94.88 425 THR B O 1
ATOM 7702 N N . PHE B 1 426 ? 7.07 26.828 -4.82 1 95.94 426 PHE B N 1
ATOM 7703 C CA . PHE B 1 426 ? 5.672 26.5 -5.066 1 95.94 426 PHE B CA 1
ATOM 7704 C C . PHE B 1 426 ? 4.938 26.266 -3.754 1 95.94 426 PHE B C 1
ATOM 7706 O O . PHE B 1 426 ? 5.348 25.422 -2.949 1 95.94 426 PHE B O 1
ATOM 7713 N N . ARG B 1 427 ? 3.865 27.016 -3.521 1 97.44 427 ARG B N 1
ATOM 7714 C CA . ARG B 1 427 ? 3.041 26.891 -2.324 1 97.44 427 ARG B CA 1
ATOM 7715 C C . ARG B 1 427 ? 1.561 26.812 -2.686 1 97.44 427 ARG B C 1
ATOM 7717 O O . ARG B 1 427 ? 1.168 27.188 -3.795 1 97.44 427 ARG B O 1
ATOM 7724 N N . TRP B 1 428 ? 0.729 26.328 -1.818 1 97.94 428 TRP B N 1
ATOM 7725 C CA . TRP B 1 428 ? -0.713 26.328 -2.041 1 97.94 428 TRP B CA 1
ATOM 7726 C C . TRP B 1 428 ? -1.469 26.297 -0.717 1 97.94 428 TRP B C 1
ATOM 7728 O O . TRP B 1 428 ? -0.901 25.953 0.321 1 97.94 428 TRP B O 1
ATOM 7738 N N . ALA B 1 429 ? -2.701 26.719 -0.671 1 98.31 429 ALA B N 1
ATOM 7739 C CA . ALA B 1 429 ? -3.533 26.797 0.527 1 98.31 429 ALA B CA 1
ATOM 7740 C C . ALA B 1 429 ? -5.012 26.922 0.161 1 98.31 429 ALA B C 1
ATOM 7742 O O . ALA B 1 429 ? -5.352 27.359 -0.941 1 98.31 429 ALA B O 1
ATOM 7743 N N . PRO B 1 430 ? -5.828 26.531 1.059 1 98.12 430 PRO B N 1
ATOM 7744 C CA . PRO B 1 430 ? -7.27 26.625 0.814 1 98.12 430 PRO B CA 1
ATOM 7745 C C . PRO B 1 430 ? -7.848 27.969 1.227 1 98.12 430 PRO B C 1
ATOM 7747 O O . PRO B 1 430 ? -7.289 28.656 2.092 1 98.12 430 PRO B O 1
ATOM 7750 N N . PHE B 1 431 ? -8.891 28.312 0.544 1 98.06 431 PHE B N 1
ATOM 7751 C CA . PHE B 1 431 ? -9.898 29.203 1.111 1 98.06 431 PHE B CA 1
ATOM 7752 C C . PHE B 1 431 ? -11.047 28.391 1.718 1 98.06 431 PHE B C 1
ATOM 7754 O O . PHE B 1 431 ? -11.852 27.797 0.993 1 98.06 431 PHE B O 1
ATOM 7761 N N . ILE B 1 432 ? -11.109 28.391 3.018 1 95.44 432 ILE B N 1
ATOM 7762 C CA . ILE B 1 432 ? -12.125 27.594 3.703 1 95.44 432 ILE B CA 1
ATOM 7763 C C . ILE B 1 432 ? -13.516 28.094 3.326 1 95.44 432 ILE B C 1
ATOM 7765 O O . ILE B 1 432 ? -14.406 27.297 3.018 1 95.44 432 ILE B O 1
ATOM 7769 N N . ASN B 1 433 ? -13.75 29.344 3.357 1 92 433 ASN B N 1
ATOM 7770 C CA . ASN B 1 433 ? -14.891 30.078 2.82 1 92 433 ASN B CA 1
ATOM 7771 C C . ASN B 1 433 ? -16.172 29.766 3.58 1 92 433 ASN B C 1
ATOM 7773 O O . ASN B 1 433 ? -17.25 29.641 2.979 1 92 433 ASN B O 1
ATOM 7777 N N . VAL B 1 434 ? -16.078 29.484 4.82 1 93.38 434 VAL B N 1
ATOM 7778 C CA . VAL B 1 434 ? -17.234 29.453 5.715 1 93.38 434 VAL B CA 1
ATOM 7779 C C . VAL B 1 434 ? -17.484 30.859 6.273 1 93.38 434 VAL B C 1
ATOM 7781 O O . VAL B 1 434 ? -18.641 31.297 6.363 1 93.38 434 VAL B O 1
ATOM 7784 N N . GLY B 1 435 ? -16.422 31.469 6.688 1 94.81 435 GLY B N 1
ATOM 7785 C CA . GLY B 1 435 ? -16.406 32.875 7.055 1 94.81 435 GLY B CA 1
ATOM 7786 C C . GLY B 1 435 ? -15.664 33.75 6.055 1 94.81 435 GLY B C 1
ATOM 7787 O O . GLY B 1 435 ? -15.805 33.562 4.844 1 94.81 435 GLY B O 1
ATOM 7788 N N . ASN B 1 436 ? -14.984 34.75 6.613 1 95.56 436 ASN B N 1
ATOM 7789 C CA . ASN B 1 436 ? -14.125 35.594 5.781 1 95.56 436 ASN B CA 1
ATOM 7790 C C . ASN B 1 436 ? -12.727 35.031 5.641 1 95.56 436 ASN B C 1
ATOM 7792 O O . ASN B 1 436 ? -11.867 35.25 6.488 1 95.56 436 ASN B O 1
ATOM 7796 N N . SER B 1 437 ? -12.523 34.5 4.445 1 97.25 437 SER B N 1
ATOM 7797 C CA . SER B 1 437 ? -11.273 33.75 4.234 1 97.25 437 SER B CA 1
ATOM 7798 C C . SER B 1 437 ? -10.203 34.656 3.627 1 97.25 437 SER B C 1
ATOM 7800 O O . SER B 1 437 ? -10.492 35.469 2.748 1 97.25 437 SER B O 1
ATOM 7802 N N . GLU B 1 438 ? -8.977 34.469 4.09 1 97.69 438 GLU B N 1
ATOM 7803 C CA . GLU B 1 438 ? -7.844 35.125 3.475 1 97.69 438 GLU B CA 1
ATOM 7804 C C . GLU B 1 438 ? -6.582 34.281 3.545 1 97.69 438 GLU B C 1
ATOM 7806 O O . GLU B 1 438 ? -6.465 33.406 4.406 1 97.69 438 GLU B O 1
ATOM 7811 N N . ILE B 1 439 ? -5.727 34.469 2.623 1 98.5 439 ILE B N 1
ATOM 7812 C CA . ILE B 1 439 ? -4.375 33.938 2.613 1 98.5 439 ILE B CA 1
ATOM 7813 C C . ILE B 1 439 ? -3.361 35.062 2.715 1 98.5 439 ILE B C 1
ATOM 7815 O O . ILE B 1 439 ? -3.486 36.094 2.023 1 98.5 439 ILE B O 1
ATOM 7819 N N . VAL B 1 440 ? -2.459 34.938 3.639 1 98.69 440 VAL B N 1
ATOM 7820 C CA . VAL B 1 440 ? -1.394 35.906 3.816 1 98.69 440 VAL B CA 1
ATOM 7821 C C . VAL B 1 440 ? -0.066 35.312 3.344 1 98.69 440 VAL B C 1
ATOM 7823 O O . VAL B 1 440 ? 0.405 34.312 3.889 1 98.69 440 VAL B O 1
ATOM 7826 N N . LEU B 1 441 ? 0.532 35.938 2.371 1 98.5 441 LEU B N 1
ATOM 7827 C CA . LEU B 1 441 ? 1.856 35.531 1.898 1 98.5 441 LEU B CA 1
ATOM 7828 C C . LEU B 1 441 ? 2.936 36.406 2.531 1 98.5 441 LEU B C 1
ATOM 7830 O O . LEU B 1 441 ? 2.744 37.625 2.703 1 98.5 441 LEU B O 1
ATOM 7834 N N . THR B 1 442 ? 3.998 35.812 2.887 1 98.44 442 THR B N 1
ATOM 7835 C CA . THR B 1 442 ? 5.145 36.5 3.443 1 98.44 442 THR B CA 1
ATOM 7836 C C . THR B 1 442 ? 6.391 36.281 2.588 1 98.44 442 THR B C 1
ATOM 7838 O O . THR B 1 442 ? 6.637 35.156 2.135 1 98.44 442 THR B O 1
ATOM 7841 N N . ASN B 1 443 ? 7.133 37.281 2.27 1 98.38 443 ASN B N 1
ATOM 7842 C CA . ASN B 1 443 ? 8.453 37.219 1.647 1 98.38 443 ASN B CA 1
ATOM 7843 C C . ASN B 1 443 ? 9.562 37.562 2.639 1 98.38 443 ASN B C 1
ATOM 7845 O O . ASN B 1 443 ? 10.008 38.719 2.701 1 98.38 443 ASN B O 1
ATOM 7849 N N . SER B 1 444 ? 9.977 36.594 3.307 1 97.12 444 SER B N 1
ATOM 7850 C CA . SER B 1 444 ? 10.984 36.75 4.355 1 97.12 444 SER B CA 1
ATOM 7851 C C . SER B 1 444 ? 11.992 35.594 4.324 1 97.12 444 SER B C 1
ATOM 7853 O O . SER B 1 444 ? 11.672 34.5 3.889 1 97.12 444 SER B O 1
ATOM 7855 N N . SER B 1 445 ? 13.227 35.875 4.809 1 95.25 445 SER B N 1
ATOM 7856 C CA . SER B 1 445 ? 14.32 34.906 4.703 1 95.25 445 SER B CA 1
ATOM 7857 C C . SER B 1 445 ? 15.141 34.875 5.992 1 95.25 445 SER B C 1
ATOM 7859 O O . SER B 1 445 ? 15.203 35.844 6.73 1 95.25 445 SER B O 1
ATOM 7861 N N . PRO B 1 446 ? 15.695 33.688 6.207 1 94.44 446 PRO B N 1
ATOM 7862 C CA . PRO B 1 446 ? 16.656 33.656 7.309 1 94.44 446 PRO B CA 1
ATOM 7863 C C . PRO B 1 446 ? 17.953 34.375 6.996 1 94.44 446 PRO B C 1
ATOM 7865 O O . PRO B 1 446 ? 18.828 34.5 7.859 1 94.44 446 PRO B O 1
ATOM 7868 N N . LEU B 1 447 ? 18.062 34.875 5.855 1 95.19 447 LEU B N 1
ATOM 7869 C CA . LEU B 1 447 ? 19.203 35.719 5.539 1 95.19 447 LEU B CA 1
ATOM 7870 C C . LEU B 1 447 ? 19.141 37.031 6.32 1 95.19 447 LEU B C 1
ATOM 7872 O O . LEU B 1 447 ? 18.109 37.688 6.348 1 95.19 447 LEU B O 1
ATOM 7876 N N . LYS B 1 448 ? 20.25 37.406 6.895 1 93.88 448 LYS B N 1
ATOM 7877 C CA . LYS B 1 448 ? 20.328 38.625 7.684 1 93.88 448 LYS B CA 1
ATOM 7878 C C . LYS B 1 448 ? 20.094 39.875 6.812 1 93.88 448 LYS B C 1
ATOM 7880 O O . LYS B 1 448 ? 19.328 40.75 7.18 1 93.88 448 LYS B O 1
ATOM 7885 N N . ALA B 1 449 ? 20.719 40 5.699 1 92.31 449 ALA B N 1
ATOM 7886 C CA . ALA B 1 449 ? 20.562 41.094 4.777 1 92.31 449 ALA B CA 1
ATOM 7887 C C . ALA B 1 449 ? 19.688 40.719 3.59 1 92.31 449 ALA B C 1
ATOM 7889 O O . ALA B 1 449 ? 20.125 40.781 2.439 1 92.31 449 ALA B O 1
ATOM 7890 N N . TYR B 1 450 ? 18.438 40.469 3.957 1 95.94 450 TYR B N 1
ATOM 7891 C CA . TYR B 1 450 ? 17.562 40.031 2.895 1 95.94 450 TYR B CA 1
ATOM 7892 C C . TYR B 1 450 ? 16.938 41.188 2.154 1 95.94 450 TYR B C 1
ATOM 7894 O O . TYR B 1 450 ? 16.406 42.125 2.777 1 95.94 450 TYR B O 1
ATOM 7902 N N . ASN B 1 451 ? 17 41.188 0.793 1 95.38 451 ASN B N 1
ATOM 7903 C CA . ASN B 1 451 ? 16.5 42.312 0.021 1 95.38 451 ASN B CA 1
ATOM 7904 C C . ASN B 1 451 ? 15.906 41.875 -1.312 1 95.38 451 ASN B C 1
ATOM 7906 O O . ASN B 1 451 ? 15.766 42.656 -2.236 1 95.38 451 ASN B O 1
ATOM 7910 N N . GLN B 1 452 ? 15.516 40.656 -1.442 1 95.56 452 GLN B N 1
ATOM 7911 C CA . GLN B 1 452 ? 15.047 40.156 -2.727 1 95.56 452 GLN B CA 1
ATOM 7912 C C . GLN B 1 452 ? 13.523 40.188 -2.812 1 95.56 452 GLN B C 1
ATOM 7914 O O . GLN B 1 452 ? 12.828 39.688 -1.94 1 95.56 452 GLN B O 1
ATOM 7919 N N . ASP B 1 453 ? 13.039 40.812 -3.887 1 97.31 453 ASP B N 1
ATOM 7920 C CA . ASP B 1 453 ? 11.609 40.781 -4.188 1 97.31 453 ASP B CA 1
ATOM 7921 C C . ASP B 1 453 ? 11.195 39.406 -4.746 1 97.31 453 ASP B C 1
ATOM 7923 O O . ASP B 1 453 ? 12.023 38.688 -5.273 1 97.31 453 ASP B O 1
ATOM 7927 N N . ALA B 1 454 ? 9.922 39.125 -4.598 1 97.94 454 ALA B N 1
ATOM 7928 C CA . ALA B 1 454 ? 9.359 37.906 -5.172 1 97.94 454 ALA B CA 1
ATOM 7929 C C . ALA B 1 454 ? 8.305 38.219 -6.227 1 97.94 454 ALA B C 1
ATOM 7931 O O . ALA B 1 454 ? 7.309 38.875 -5.934 1 97.94 454 ALA B O 1
ATOM 7932 N N . HIS B 1 455 ? 8.57 37.812 -7.457 1 98.12 455 HIS B N 1
ATOM 7933 C CA . HIS B 1 455 ? 7.535 37.812 -8.484 1 98.12 455 HIS B CA 1
ATOM 7934 C C . HIS B 1 455 ? 6.676 36.531 -8.391 1 98.12 455 HIS B C 1
ATOM 7936 O O . HIS B 1 455 ? 7.188 35.438 -8.516 1 98.12 455 HIS B O 1
ATOM 7942 N N . VAL B 1 456 ? 5.371 36.781 -8.188 1 98.19 456 VAL B N 1
ATOM 7943 C CA . VAL B 1 456 ? 4.547 35.594 -7.922 1 98.19 456 VAL B CA 1
ATOM 7944 C C . VAL B 1 456 ? 3.43 35.5 -8.953 1 98.19 456 VAL B C 1
ATOM 7946 O O . VAL B 1 456 ? 2.922 36.531 -9.43 1 98.19 456 VAL B O 1
ATOM 7949 N N . VAL B 1 457 ? 3.129 34.312 -9.352 1 98.38 457 VAL B N 1
ATOM 7950 C CA . VAL B 1 457 ? 1.927 33.969 -10.102 1 98.38 457 VAL B CA 1
ATOM 7951 C C . VAL B 1 457 ? 0.955 33.188 -9.203 1 98.38 457 VAL B C 1
ATOM 7953 O O . VAL B 1 457 ? 1.295 32.156 -8.664 1 98.38 457 VAL B O 1
ATOM 7956 N N . LEU B 1 458 ? -0.205 33.812 -9.031 1 98.5 458 LEU B N 1
ATOM 7957 C CA . LEU B 1 458 ? -1.273 33.219 -8.242 1 98.5 458 LEU B CA 1
ATOM 7958 C C . LEU B 1 458 ? -2.303 32.531 -9.148 1 98.5 458 LEU B C 1
ATOM 7960 O O . LEU B 1 458 ? -2.812 33.156 -10.086 1 98.5 458 LEU B O 1
ATOM 7964 N N . THR B 1 459 ? -2.572 31.281 -8.898 1 98.62 459 THR B N 1
ATOM 7965 C CA . THR B 1 459 ? -3.615 30.578 -9.633 1 98.62 459 THR B CA 1
ATOM 7966 C C . THR B 1 459 ? -4.695 30.062 -8.688 1 98.62 459 THR B C 1
ATOM 7968 O O . THR B 1 459 ? -4.395 29.406 -7.688 1 98.62 459 THR B O 1
ATOM 7971 N N . PHE B 1 460 ? -5.922 30.391 -9 1 98.62 460 PHE B N 1
ATOM 7972 C CA . PHE B 1 460 ? -7.059 30.016 -8.172 1 98.62 460 PHE B CA 1
ATOM 7973 C C . PHE B 1 460 ? -7.848 28.875 -8.797 1 98.62 460 PHE B C 1
ATOM 7975 O O . PHE B 1 460 ? -8.062 28.859 -10.008 1 98.62 460 PHE B O 1
ATOM 7982 N N . TYR B 1 461 ? -8.203 27.906 -7.973 1 98.44 461 TYR B N 1
ATOM 7983 C CA . TYR B 1 461 ? -8.953 26.719 -8.367 1 98.44 461 TYR B CA 1
ATOM 7984 C C . TYR B 1 461 ? -10.273 26.641 -7.609 1 98.44 461 TYR B C 1
ATOM 7986 O O . TYR B 1 461 ? -10.336 26.938 -6.418 1 98.44 461 TYR B O 1
ATOM 7994 N N . ARG B 1 462 ? -11.336 26.234 -8.273 1 97.62 462 ARG B N 1
ATOM 7995 C CA . ARG B 1 462 ? -12.641 26.125 -7.621 1 97.62 462 ARG B CA 1
ATOM 7996 C C . ARG B 1 462 ? -13.195 24.703 -7.719 1 97.62 462 ARG B C 1
ATOM 7998 O O . ARG B 1 462 ? -12.648 23.875 -8.445 1 97.62 462 ARG B O 1
ATOM 8005 N N . GLU B 1 463 ? -14.234 24.438 -7.047 1 95.38 463 GLU B N 1
ATOM 8006 C CA . GLU B 1 463 ? -14.852 23.109 -6.984 1 95.38 463 GLU B CA 1
ATOM 8007 C C . GLU B 1 463 ? -15.711 22.844 -8.211 1 95.38 463 GLU B C 1
ATOM 8009 O O . GLU B 1 463 ? -15.828 21.703 -8.656 1 95.38 463 GLU B O 1
ATOM 8014 N N . ALA B 1 464 ? -16.266 23.812 -8.766 1 94.38 464 ALA B N 1
ATOM 8015 C CA . ALA B 1 464 ? -17.344 23.688 -9.742 1 94.38 464 ALA B CA 1
ATOM 8016 C C . ALA B 1 464 ? -16.844 23.062 -11.039 1 94.38 464 ALA B C 1
ATOM 8018 O O . ALA B 1 464 ? -17.562 22.312 -11.695 1 94.38 464 ALA B O 1
ATOM 8019 N N . ASP B 1 465 ? -15.703 23.344 -11.453 1 95.38 465 ASP B N 1
ATOM 8020 C CA . ASP B 1 465 ? -15.156 22.859 -12.719 1 95.38 465 ASP B CA 1
ATOM 8021 C C . ASP B 1 465 ? -13.641 23.031 -12.766 1 95.38 465 ASP B C 1
ATOM 8023 O O . ASP B 1 465 ? -13 23.25 -11.734 1 95.38 465 ASP B O 1
ATOM 8027 N N . ASN B 1 466 ? -13.039 22.953 -13.953 1 95.94 466 ASN B N 1
ATOM 8028 C CA . ASN B 1 466 ? -11.586 22.969 -14.102 1 95.94 466 ASN B CA 1
ATOM 8029 C C . ASN B 1 466 ? -11.086 24.359 -14.5 1 95.94 466 ASN B C 1
ATOM 8031 O O . ASN B 1 466 ? -9.922 24.516 -14.867 1 95.94 466 ASN B O 1
ATOM 8035 N N . ALA B 1 467 ? -11.922 25.328 -14.492 1 96.81 467 ALA B N 1
ATOM 8036 C CA . ALA B 1 467 ? -11.484 26.688 -14.805 1 96.81 467 ALA B CA 1
ATOM 8037 C C . ALA B 1 467 ? -10.539 27.219 -13.727 1 96.81 467 ALA B C 1
ATOM 8039 O O . ALA B 1 467 ? -10.648 26.844 -12.555 1 96.81 467 ALA B O 1
ATOM 8040 N N . THR B 1 468 ? -9.609 28.078 -14.18 1 98.06 468 THR B N 1
ATOM 8041 C CA . THR B 1 468 ? -8.695 28.719 -13.242 1 98.06 468 THR B CA 1
ATOM 8042 C C . THR B 1 468 ? -8.711 30.234 -13.422 1 98.06 468 THR B C 1
ATOM 8044 O O . THR B 1 468 ? -9.117 30.734 -14.477 1 98.06 468 THR B O 1
ATOM 8047 N N . LEU B 1 469 ? -8.43 30.953 -12.398 1 98.38 469 LEU B N 1
ATOM 8048 C CA . LEU B 1 469 ? -8.195 32.375 -12.398 1 98.38 469 LEU B CA 1
ATOM 8049 C C . LEU B 1 469 ? -6.75 32.688 -12.031 1 98.38 469 LEU B C 1
ATOM 8051 O O . LEU B 1 469 ? -6.234 32.188 -11.039 1 98.38 469 LEU B O 1
ATOM 8055 N N . GLU B 1 470 ? -6.078 33.469 -12.828 1 98.31 470 GLU B N 1
ATOM 8056 C CA . GLU B 1 470 ? -4.672 33.781 -12.586 1 98.31 470 GLU B CA 1
ATOM 8057 C C . GLU B 1 470 ? -4.477 35.281 -12.297 1 98.31 470 GLU B C 1
ATOM 8059 O O . GLU B 1 470 ? -5.102 36.125 -12.93 1 98.31 470 GLU B O 1
ATOM 8064 N N . LYS B 1 471 ? -3.689 35.531 -11.375 1 97.88 471 LYS B N 1
ATOM 8065 C CA . LYS B 1 471 ? -3.246 36.875 -11.039 1 97.88 471 LYS B CA 1
ATOM 8066 C C . LYS B 1 471 ? -1.74 36.906 -10.805 1 97.88 471 LYS B C 1
ATOM 8068 O O . LYS B 1 471 ? -1.115 35.875 -10.57 1 97.88 471 LYS B O 1
ATOM 8073 N N . SER B 1 472 ? -1.128 38.094 -10.945 1 97.31 472 SER B N 1
ATOM 8074 C CA . SER B 1 472 ? 0.291 38.281 -10.664 1 97.31 472 SER B CA 1
ATOM 8075 C C . SER B 1 472 ? 0.506 39.406 -9.672 1 97.31 472 SER B C 1
ATOM 8077 O O . SER B 1 472 ? -0.313 40.344 -9.578 1 97.31 472 SER B O 1
ATOM 8079 N N . ALA B 1 473 ? 1.58 39.281 -8.961 1 96.62 473 ALA B N 1
ATOM 8080 C CA . ALA B 1 473 ? 1.937 40.312 -7.996 1 96.62 473 ALA B CA 1
ATOM 8081 C C . ALA B 1 473 ? 3.436 40.312 -7.715 1 96.62 473 ALA B C 1
ATOM 8083 O O . ALA B 1 473 ? 4.133 39.344 -8.031 1 96.62 473 ALA B O 1
ATOM 8084 N N . ILE B 1 474 ? 3.918 41.438 -7.254 1 98.06 474 ILE B N 1
ATOM 8085 C CA . ILE B 1 474 ? 5.27 41.531 -6.715 1 98.06 474 ILE B CA 1
ATOM 8086 C C . ILE B 1 474 ? 5.215 41.75 -5.203 1 98.06 474 ILE B C 1
ATOM 8088 O O . ILE B 1 474 ? 4.582 42.688 -4.723 1 98.06 474 ILE B O 1
ATOM 8092 N N . ILE B 1 475 ? 5.805 40.875 -4.512 1 98.5 475 ILE B N 1
ATOM 8093 C CA . ILE B 1 475 ? 5.902 41.031 -3.061 1 98.5 475 ILE B CA 1
ATOM 8094 C C . ILE B 1 475 ? 7.324 41.438 -2.676 1 98.5 475 ILE B C 1
ATOM 8096 O O . ILE B 1 475 ? 8.258 40.625 -2.791 1 98.5 475 ILE B O 1
ATOM 8100 N N . LYS B 1 476 ? 7.473 42.594 -2.117 1 98.38 476 LYS B N 1
ATOM 8101 C CA . LYS B 1 476 ? 8.789 43.094 -1.767 1 98.38 476 LYS B CA 1
ATOM 8102 C C . LYS B 1 476 ? 9.406 42.312 -0.617 1 98.38 476 LYS B C 1
ATOM 8104 O O . LYS B 1 476 ? 8.719 41.562 0.066 1 98.38 476 LYS B O 1
ATOM 8109 N N . ALA B 1 477 ? 10.758 42.469 -0.463 1 98.31 477 ALA B N 1
ATOM 8110 C CA . ALA B 1 477 ? 11.445 41.844 0.661 1 98.31 477 ALA B CA 1
ATOM 8111 C C . ALA B 1 477 ? 10.82 42.25 1.989 1 98.31 477 ALA B C 1
ATOM 8113 O O . ALA B 1 477 ? 10.594 43.438 2.238 1 98.31 477 ALA B O 1
ATOM 8114 N N . ASN B 1 478 ? 10.477 41.25 2.807 1 98.25 478 ASN B N 1
ATOM 8115 C CA . ASN B 1 478 ? 9.922 41.438 4.148 1 98.25 478 ASN B CA 1
ATOM 8116 C C . ASN B 1 478 ? 8.5 41.969 4.105 1 98.25 478 ASN B C 1
ATOM 8118 O O . ASN B 1 478 ? 7.973 42.406 5.129 1 98.25 478 ASN B O 1
ATOM 8122 N N . ALA B 1 479 ? 7.91 42 2.934 1 98.44 479 ALA B N 1
ATOM 8123 C CA . ALA B 1 479 ? 6.523 42.469 2.795 1 98.44 479 ALA B CA 1
ATOM 8124 C C . ALA B 1 479 ? 5.555 41.281 2.986 1 98.44 479 ALA B C 1
ATOM 8126 O O . ALA B 1 479 ? 5.969 40.125 3.061 1 98.44 479 ALA B O 1
ATOM 8127 N N . ILE B 1 480 ? 4.297 41.625 3.143 1 97.69 480 ILE B N 1
ATOM 8128 C CA . ILE B 1 480 ? 3.223 40.625 3.137 1 97.69 480 ILE B CA 1
ATOM 8129 C C . ILE B 1 480 ? 2.18 41 2.09 1 97.69 480 ILE B C 1
ATOM 8131 O O . ILE B 1 480 ? 1.998 42.188 1.781 1 97.69 480 ILE B O 1
ATOM 8135 N N . GLU B 1 481 ? 1.611 40.062 1.504 1 97.88 481 GLU B N 1
ATOM 8136 C CA . GLU B 1 481 ? 0.469 40.219 0.606 1 97.88 481 GLU B CA 1
ATOM 8137 C C . GLU B 1 481 ? -0.742 39.438 1.125 1 97.88 481 GLU B C 1
ATOM 8139 O O . GLU B 1 481 ? -0.662 38.25 1.357 1 97.88 481 GLU B O 1
ATOM 8144 N N . VAL B 1 482 ? -1.826 40.156 1.348 1 97.94 482 VAL B N 1
ATOM 8145 C CA . VAL B 1 482 ? -3.043 39.531 1.846 1 97.94 482 VAL B CA 1
ATOM 8146 C C . VAL B 1 482 ? -4.035 39.344 0.701 1 97.94 482 VAL B C 1
ATOM 8148 O O . VAL B 1 482 ? -4.426 40.312 0.046 1 97.94 482 VAL B O 1
ATOM 8151 N N . ILE B 1 483 ? -4.41 38.156 0.445 1 98 483 ILE B N 1
ATOM 8152 C CA . ILE B 1 483 ? -5.398 37.812 -0.575 1 98 483 ILE B CA 1
ATOM 8153 C C . ILE B 1 483 ? -6.734 37.5 0.089 1 98 483 ILE B C 1
ATOM 8155 O O . ILE B 1 483 ? -6.871 36.469 0.745 1 98 483 ILE B O 1
ATOM 8159 N N . HIS B 1 484 ? -7.711 38.344 -0.139 1 96.69 484 HIS B N 1
ATOM 8160 C CA . HIS B 1 484 ? -9.023 38.188 0.465 1 96.69 484 HIS B CA 1
ATOM 8161 C C . HIS B 1 484 ? -10.008 37.531 -0.519 1 96.69 484 HIS B C 1
ATOM 8163 O O . HIS B 1 484 ? -10.266 38.094 -1.587 1 96.69 484 HIS B O 1
ATOM 8169 N N . ALA B 1 485 ? -10.625 36.531 -0.071 1 95.56 485 ALA B N 1
ATOM 8170 C CA . ALA B 1 485 ? -11.578 35.844 -0.95 1 95.56 485 ALA B CA 1
ATOM 8171 C C . ALA B 1 485 ? -12.812 36.719 -1.183 1 95.56 485 ALA B C 1
ATOM 8173 O O . ALA B 1 485 ? -13.344 36.781 -2.295 1 95.56 485 ALA B O 1
ATOM 8174 N N . GLN B 1 486 ? -13.281 37.438 -0.185 1 93.12 486 GLN B N 1
ATOM 8175 C CA . GLN B 1 486 ? -14.57 38.094 -0.259 1 93.12 486 GLN B CA 1
ATOM 8176 C C . GLN B 1 486 ? -14.391 39.562 -0.637 1 93.12 486 GLN B C 1
ATOM 8178 O O . GLN B 1 486 ? -15.32 40.219 -1.14 1 93.12 486 GLN B O 1
ATOM 8183 N N . LYS B 1 487 ? -13.258 40.125 -0.448 1 92.88 487 LYS B N 1
ATOM 8184 C CA . LYS B 1 487 ? -13.047 41.531 -0.711 1 92.88 487 LYS B CA 1
ATOM 8185 C C . LYS B 1 487 ? -12.594 41.75 -2.148 1 92.88 487 LYS B C 1
ATOM 8187 O O . LYS B 1 487 ? -12.812 42.844 -2.707 1 92.88 487 LYS B O 1
ATOM 8192 N N . ASP B 1 488 ? -11.914 40.812 -2.693 1 94.75 488 ASP B N 1
ATOM 8193 C CA . ASP B 1 488 ? -11.531 40.875 -4.102 1 94.75 488 ASP B CA 1
ATOM 8194 C C . ASP B 1 488 ? -12.68 40.406 -4.996 1 94.75 488 ASP B C 1
ATOM 8196 O O . ASP B 1 488 ? -13.008 39.219 -5.016 1 94.75 488 ASP B O 1
ATOM 8200 N N . SER B 1 489 ? -13.148 41.25 -5.789 1 96 489 SER B N 1
ATOM 8201 C CA . SER B 1 489 ? -14.352 40.969 -6.562 1 96 489 SER B CA 1
ATOM 8202 C C . SER B 1 489 ? -14.117 39.812 -7.543 1 96 489 SER B C 1
ATOM 8204 O O . SER B 1 489 ? -14.992 39 -7.746 1 96 489 SER B O 1
ATOM 8206 N N . ASP B 1 490 ? -12.961 39.75 -8.203 1 96.88 490 ASP B N 1
ATOM 8207 C CA . ASP B 1 490 ? -12.664 38.688 -9.172 1 96.88 490 ASP B CA 1
ATOM 8208 C C . ASP B 1 490 ? -12.641 37.312 -8.492 1 96.88 490 ASP B C 1
ATOM 8210 O O . ASP B 1 490 ? -13.211 36.344 -9.016 1 96.88 490 ASP B O 1
ATOM 8214 N N . ILE B 1 491 ? -12.008 37.281 -7.367 1 97.12 491 ILE B N 1
ATOM 8215 C CA . ILE B 1 491 ? -11.875 36.031 -6.641 1 97.12 491 ILE B CA 1
ATOM 8216 C C . ILE B 1 491 ? -13.242 35.625 -6.094 1 97.12 491 ILE B C 1
ATOM 8218 O O . ILE B 1 491 ? -13.625 34.438 -6.195 1 97.12 491 ILE B O 1
ATOM 8222 N N . LYS B 1 492 ? -13.93 36.531 -5.52 1 96.38 492 LYS B N 1
ATOM 8223 C CA . LYS B 1 492 ? -15.266 36.281 -4.98 1 96.38 492 LYS B CA 1
ATOM 8224 C C . LYS B 1 492 ? -16.188 35.719 -6.047 1 96.38 492 LYS B C 1
ATOM 8226 O O . LYS B 1 492 ? -16.875 34.719 -5.809 1 96.38 492 LYS B O 1
ATOM 8231 N N . ASP B 1 493 ? -16.219 36.344 -7.207 1 96.69 493 ASP B N 1
ATOM 8232 C CA . ASP B 1 493 ? -17.062 35.906 -8.305 1 96.69 493 ASP B CA 1
ATOM 8233 C C . ASP B 1 493 ? -16.625 34.531 -8.812 1 96.69 493 ASP B C 1
ATOM 8235 O O . ASP B 1 493 ? -17.453 33.688 -9.156 1 96.69 493 ASP B O 1
ATOM 8239 N N . PHE B 1 494 ? -15.375 34.344 -8.82 1 97.44 494 PHE B N 1
ATOM 8240 C CA . PHE B 1 494 ? -14.828 33.094 -9.336 1 97.44 494 PHE B CA 1
ATOM 8241 C C . PHE B 1 494 ? -15.234 31.922 -8.445 1 97.44 494 PHE B C 1
ATOM 8243 O O . PHE B 1 494 ? -15.609 30.859 -8.953 1 97.44 494 PHE B O 1
ATOM 8250 N N . PHE B 1 495 ? -15.156 32.062 -7.148 1 96 495 PHE B N 1
ATOM 8251 C CA . PHE B 1 495 ? -15.477 30.969 -6.227 1 96 495 PHE B CA 1
ATOM 8252 C C . PHE B 1 495 ? -16.984 30.812 -6.102 1 96 495 PHE B C 1
ATOM 8254 O O . PHE B 1 495 ? -17.469 29.734 -5.719 1 96 495 PHE B O 1
ATOM 8261 N N . ALA B 1 496 ? -17.719 31.828 -6.402 1 92.81 496 ALA B N 1
ATOM 8262 C CA . ALA B 1 496 ? -19.188 31.828 -6.379 1 92.81 496 ALA B CA 1
ATOM 8263 C C . ALA B 1 496 ? -19.703 31.203 -5.086 1 92.81 496 ALA B C 1
ATOM 8265 O O . ALA B 1 496 ? -20.562 30.312 -5.121 1 92.81 496 ALA B O 1
ATOM 8266 N N . GLY B 1 497 ? -19.062 31.562 -3.975 1 85.94 497 GLY B N 1
ATOM 8267 C CA . GLY B 1 497 ? -19.547 31.125 -2.676 1 85.94 497 GLY B CA 1
ATOM 8268 C C . GLY B 1 497 ? -18.969 29.781 -2.25 1 85.94 497 GLY B C 1
ATOM 8269 O O . GLY B 1 497 ? -19.094 29.375 -1.091 1 85.94 497 GLY B O 1
ATOM 8270 N N . GLY B 1 498 ? -18.266 29.094 -3.092 1 87.94 498 GLY B N 1
ATOM 8271 C CA . GLY B 1 498 ? -17.719 27.781 -2.771 1 87.94 498 GLY B CA 1
ATOM 8272 C C . GLY B 1 498 ? -16.312 27.844 -2.236 1 87.94 498 GLY B C 1
ATOM 8273 O O . GLY B 1 498 ? -15.688 28.906 -2.215 1 87.94 498 GLY B O 1
ATOM 8274 N N . THR B 1 499 ? -15.875 26.703 -1.771 1 89.62 499 THR B N 1
ATOM 8275 C CA . THR B 1 499 ? -14.484 26.562 -1.349 1 89.62 499 THR B CA 1
ATOM 8276 C C . THR B 1 499 ? -13.547 26.609 -2.553 1 89.62 499 THR B C 1
ATOM 8278 O O . THR B 1 499 ? -13.953 26.297 -3.672 1 89.62 499 THR B O 1
ATOM 8281 N N . GLY B 1 500 ? -12.312 27.125 -2.307 1 96.62 500 GLY B N 1
ATOM 8282 C CA . GLY B 1 500 ? -11.305 27.156 -3.354 1 96.62 500 GLY B CA 1
ATOM 8283 C C . GLY B 1 500 ? -9.891 27 -2.826 1 96.62 500 GLY B C 1
ATOM 8284 O O . GLY B 1 500 ? -9.68 26.922 -1.614 1 96.62 500 GLY B O 1
ATOM 8285 N N . TRP B 1 501 ? -9.039 26.859 -3.758 1 98.5 501 TRP B N 1
ATOM 8286 C CA . TRP B 1 501 ? -7.617 26.781 -3.443 1 98.5 501 TRP B CA 1
ATOM 8287 C C . TRP B 1 501 ? -6.816 27.781 -4.273 1 98.5 501 TRP B C 1
ATOM 8289 O O . TRP B 1 501 ? -7.258 28.203 -5.34 1 98.5 501 TRP B O 1
ATOM 8299 N N . MET B 1 502 ? -5.695 28.141 -3.754 1 98.5 502 MET B N 1
ATOM 8300 C CA . MET B 1 502 ? -4.723 28.969 -4.469 1 98.5 502 MET B CA 1
ATOM 8301 C C . MET B 1 502 ? -3.355 28.297 -4.5 1 98.5 502 MET B C 1
ATOM 8303 O O . MET B 1 502 ? -2.918 27.719 -3.5 1 98.5 502 MET B O 1
ATOM 8307 N N . THR B 1 503 ? -2.748 28.297 -5.66 1 98.31 503 THR B N 1
ATOM 8308 C CA . THR B 1 503 ? -1.324 27.984 -5.746 1 98.31 503 THR B CA 1
ATOM 8309 C C . THR B 1 503 ? -0.516 29.25 -6.012 1 98.31 503 THR B C 1
ATOM 8311 O O . THR B 1 503 ? -1.024 30.219 -6.605 1 98.31 503 THR B O 1
ATOM 8314 N N . VAL B 1 504 ? 0.695 29.266 -5.559 1 98.06 504 VAL B N 1
ATOM 8315 C CA . VAL B 1 504 ? 1.597 30.391 -5.785 1 98.06 504 VAL B CA 1
ATOM 8316 C C . VAL B 1 504 ? 2.934 29.875 -6.32 1 98.06 504 VAL B C 1
ATOM 8318 O O . VAL B 1 504 ? 3.549 29 -5.727 1 98.06 504 VAL B O 1
ATOM 8321 N N . HIS B 1 505 ? 3.314 30.422 -7.426 1 97.56 505 HIS B N 1
ATOM 8322 C CA . HIS B 1 505 ? 4.66 30.234 -7.953 1 97.56 505 HIS B CA 1
ATOM 8323 C C . HIS B 1 505 ? 5.488 31.5 -7.816 1 97.56 505 HIS B C 1
ATOM 8325 O O . HIS B 1 505 ? 5.086 32.562 -8.305 1 97.56 505 HIS B O 1
ATOM 8331 N N . ALA B 1 506 ? 6.594 31.375 -7.137 1 97.56 506 ALA B N 1
ATOM 8332 C CA . ALA B 1 506 ? 7.457 32.531 -6.934 1 97.56 506 ALA B CA 1
ATOM 8333 C C . ALA B 1 506 ? 8.844 32.281 -7.52 1 97.56 506 ALA B C 1
ATOM 8335 O O . ALA B 1 506 ? 9.336 31.156 -7.516 1 97.56 506 ALA B O 1
ATOM 8336 N N . ASP B 1 507 ? 9.531 33.312 -7.949 1 96.44 507 ASP B N 1
ATOM 8337 C CA . ASP B 1 507 ? 10.883 33.188 -8.492 1 96.44 507 ASP B CA 1
ATOM 8338 C C . ASP B 1 507 ? 11.93 33.375 -7.398 1 96.44 507 ASP B C 1
ATOM 8340 O O . ASP B 1 507 ? 13 33.938 -7.641 1 96.44 507 ASP B O 1
ATOM 8344 N N . ASN B 1 508 ? 11.523 33.188 -6.195 1 91.88 508 ASN B N 1
ATOM 8345 C CA . ASN B 1 508 ? 12.438 33.188 -5.059 1 91.88 508 ASN B CA 1
ATOM 8346 C C . ASN B 1 508 ? 12.125 32.031 -4.102 1 91.88 508 ASN B C 1
ATOM 8348 O O . ASN B 1 508 ? 10.984 31.578 -4.027 1 91.88 508 ASN B O 1
ATOM 8352 N N . PRO B 1 509 ? 13.109 31.594 -3.305 1 94 509 PRO B N 1
ATOM 8353 C CA . PRO B 1 509 ? 12.898 30.391 -2.484 1 94 509 PRO B CA 1
ATOM 8354 C C . PRO B 1 509 ? 12.328 30.719 -1.105 1 94 509 PRO B C 1
ATOM 8356 O O . PRO B 1 509 ? 12.211 29.828 -0.258 1 94 509 PRO B O 1
ATOM 8359 N N . PHE B 1 510 ? 11.906 31.953 -0.79 1 95.44 510 PHE B N 1
ATOM 8360 C CA . PHE B 1 510 ? 11.68 32.344 0.598 1 95.44 510 PHE B CA 1
ATOM 8361 C C . PHE B 1 510 ? 10.211 32.688 0.831 1 95.44 510 PHE B C 1
ATOM 8363 O O . PHE B 1 510 ? 9.828 33.094 1.928 1 95.44 510 PHE B O 1
ATOM 8370 N N . LEU B 1 511 ? 9.383 32.5 -0.218 1 96.81 511 LEU B N 1
ATOM 8371 C CA . LEU B 1 511 ? 7.961 32.781 -0.05 1 96.81 511 LEU B CA 1
ATOM 8372 C C . LEU B 1 511 ? 7.312 31.75 0.884 1 96.81 511 LEU B C 1
ATOM 8374 O O . LEU B 1 511 ? 7.551 30.547 0.757 1 96.81 511 LEU B O 1
ATOM 8378 N N . ASN B 1 512 ? 6.543 32.188 1.813 1 97.06 512 ASN B N 1
ATOM 8379 C CA . ASN B 1 512 ? 5.75 31.375 2.736 1 97.06 512 ASN B CA 1
ATOM 8380 C C . ASN B 1 512 ? 4.398 32.031 3.025 1 97.06 512 ASN B C 1
ATOM 8382 O O . ASN B 1 512 ? 3.986 32.938 2.328 1 97.06 512 ASN B O 1
ATOM 8386 N N . GLY B 1 513 ? 3.639 31.375 4.023 1 97.94 513 GLY B N 1
ATOM 8387 C CA . GLY B 1 513 ? 2.365 32.031 4.27 1 97.94 513 GLY B CA 1
ATOM 8388 C C . GLY B 1 513 ? 1.477 31.281 5.234 1 97.94 513 GLY B C 1
ATOM 8389 O O . GLY B 1 513 ? 1.893 30.266 5.805 1 97.94 513 GLY B O 1
ATOM 8390 N N . TRP B 1 514 ? 0.31 31.844 5.418 1 98.5 514 TRP B N 1
ATOM 8391 C CA . TRP B 1 514 ? -0.729 31.406 6.348 1 98.5 514 TRP B CA 1
ATOM 8392 C C . TRP B 1 514 ? -2.113 31.578 5.73 1 98.5 514 TRP B C 1
ATOM 8394 O O . TRP B 1 514 ? -2.301 32.375 4.816 1 98.5 514 TRP B O 1
ATOM 8404 N N . TYR B 1 515 ? -3.031 30.828 6.215 1 98.56 515 TYR B N 1
ATOM 8405 C CA . TYR B 1 515 ? -4.406 31.078 5.793 1 98.56 515 TYR B CA 1
ATOM 8406 C C . TYR B 1 515 ? -5.34 31.141 6.996 1 98.56 515 TYR B C 1
ATOM 8408 O O . TYR B 1 515 ? -5.098 30.484 8.016 1 98.56 515 TYR B O 1
ATOM 8416 N N . PHE B 1 516 ? -6.387 31.938 6.859 1 98.31 516 PHE B N 1
ATOM 8417 C CA . PHE B 1 516 ? -7.32 32.219 7.938 1 98.31 516 PHE B CA 1
ATOM 8418 C C . PHE B 1 516 ? -8.758 32.25 7.422 1 98.31 516 PHE B C 1
ATOM 8420 O O . PHE B 1 516 ? -8.992 32.469 6.234 1 98.31 516 PHE B O 1
ATOM 8427 N N . ASP B 1 517 ? -9.664 31.969 8.281 1 97.94 517 ASP B N 1
ATOM 8428 C CA . ASP B 1 517 ? -11.102 32.156 8.117 1 97.94 517 ASP B CA 1
ATOM 8429 C C . ASP B 1 517 ? -11.719 32.781 9.359 1 97.94 517 ASP B C 1
ATOM 8431 O O . ASP B 1 517 ? -11.789 32.156 10.414 1 97.94 517 ASP B O 1
ATOM 8435 N N . PHE B 1 518 ? -12.18 34 9.266 1 97.25 518 PHE B N 1
ATOM 8436 C CA . PHE B 1 518 ? -12.625 34.812 10.398 1 97.25 518 PHE B CA 1
ATOM 8437 C C . PHE B 1 518 ? -14.141 34.844 10.484 1 97.25 518 PHE B C 1
ATOM 8439 O O . PHE B 1 518 ? -14.82 34.938 9.461 1 97.25 518 PHE B O 1
ATOM 8446 N N . HIS B 1 519 ? -14.625 34.781 11.688 1 96.5 519 HIS B N 1
ATOM 8447 C CA . HIS B 1 519 ? -16.062 34.875 11.922 1 96.5 519 HIS B CA 1
ATOM 8448 C C . HIS B 1 519 ? -16.406 36.031 12.867 1 96.5 519 HIS B C 1
ATOM 8450 O O . HIS B 1 519 ? -15.594 36.375 13.727 1 96.5 519 HIS B O 1
ATOM 8456 N N . LEU B 1 520 ? -17.562 36.469 12.773 1 93.19 520 LEU B N 1
ATOM 8457 C CA . LEU B 1 520 ? -18 37.625 13.547 1 93.19 520 LEU B CA 1
ATOM 8458 C C . LEU B 1 520 ? -18.062 37.312 15.031 1 93.19 520 LEU B C 1
ATOM 8460 O O . LEU B 1 520 ? -17.875 38.188 15.875 1 93.19 520 LEU B O 1
ATOM 8464 N N . ASN B 1 521 ? -18.297 36.156 15.359 1 94.75 521 ASN B N 1
ATOM 8465 C CA . ASN B 1 521 ? -18.453 35.781 16.766 1 94.75 521 ASN B CA 1
ATOM 8466 C C . ASN B 1 521 ? -17.109 35.594 17.438 1 94.75 521 ASN B C 1
ATOM 8468 O O . ASN B 1 521 ? -17.047 35.312 18.641 1 94.75 521 ASN B O 1
ATOM 8472 N N . GLY B 1 522 ? -16 35.656 16.625 1 96.12 522 GLY B N 1
ATOM 8473 C CA . GLY B 1 522 ? -14.672 35.562 17.219 1 96.12 522 GLY B CA 1
ATOM 8474 C C . GLY B 1 522 ? -13.93 34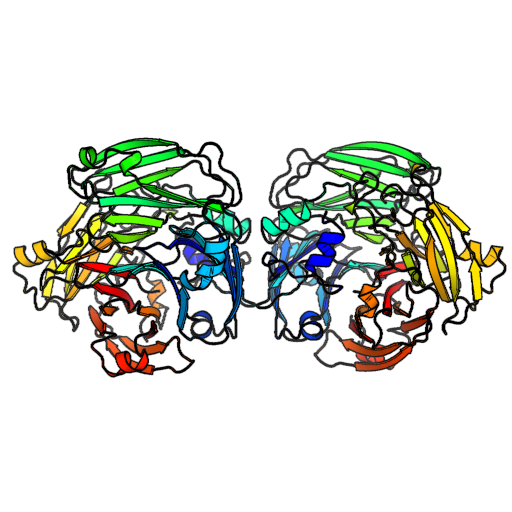.312 16.859 1 96.12 522 GLY B C 1
ATOM 8475 O O . GLY B 1 522 ? -12.734 34.188 17.125 1 96.12 522 GLY B O 1
ATOM 8476 N N . ALA B 1 523 ? -14.625 33.344 16.25 1 96.25 523 ALA B N 1
ATOM 8477 C CA . ALA B 1 523 ? -13.953 32.125 15.844 1 96.25 523 ALA B CA 1
ATOM 8478 C C . ALA B 1 523 ? -12.984 32.375 14.703 1 96.25 523 ALA B C 1
ATOM 8480 O O . ALA B 1 523 ? -13.273 33.188 13.797 1 96.25 523 ALA B O 1
ATOM 8481 N N . VAL B 1 524 ? -11.859 31.734 14.781 1 97.62 524 VAL B N 1
ATOM 8482 C CA . VAL B 1 524 ? -10.844 31.859 13.742 1 97.62 524 VAL B CA 1
ATOM 8483 C C . VAL B 1 524 ? -10.312 30.469 13.367 1 97.62 524 VAL B C 1
ATOM 8485 O O . VAL B 1 524 ? -9.75 29.766 14.203 1 97.62 524 VAL B O 1
ATOM 8488 N N . ALA B 1 525 ? -10.508 30.094 12.141 1 97.88 525 ALA B N 1
ATOM 8489 C CA . ALA B 1 525 ? -9.789 28.953 11.578 1 97.88 525 ALA B CA 1
ATOM 8490 C C . ALA B 1 525 ? -8.453 29.391 10.977 1 97.88 525 ALA B C 1
ATOM 8492 O O . ALA B 1 525 ? -8.375 30.422 10.312 1 97.88 525 ALA B O 1
ATOM 8493 N N . ALA B 1 526 ? -7.422 28.625 11.273 1 98 526 ALA B N 1
ATOM 8494 C CA . ALA B 1 526 ? -6.137 29.078 10.742 1 98 526 ALA B CA 1
ATOM 8495 C C . ALA B 1 526 ? -5.133 27.938 10.688 1 98 526 ALA B C 1
ATOM 8497 O O . ALA B 1 526 ? -5.211 26.984 11.477 1 98 526 ALA B O 1
ATOM 8498 N N . ASP B 1 527 ? -4.234 27.984 9.75 1 98.19 527 ASP B N 1
ATOM 8499 C CA . ASP B 1 527 ? -3.08 27.109 9.617 1 98.19 527 ASP B CA 1
ATOM 8500 C C . ASP B 1 527 ? -2.027 27.703 8.688 1 98.19 527 ASP B C 1
ATOM 8502 O O . ASP B 1 527 ? -2.221 28.797 8.148 1 98.19 527 ASP B O 1
ATOM 8506 N N . HIS B 1 528 ? -0.921 27.094 8.586 1 97.75 528 HIS B N 1
ATOM 8507 C CA . HIS B 1 528 ? 0.11 27.531 7.656 1 97.75 528 HIS B CA 1
ATOM 8508 C C . HIS B 1 528 ? -0.087 26.906 6.277 1 97.75 528 HIS B C 1
ATOM 8510 O O . HIS B 1 528 ? -0.718 25.859 6.152 1 97.75 528 HIS B O 1
ATOM 8516 N N . ILE B 1 529 ? 0.435 27.531 5.293 1 97.56 529 ILE B N 1
ATOM 8517 C CA . ILE B 1 529 ? 0.26 27.062 3.918 1 97.56 529 ILE B CA 1
ATOM 8518 C C . ILE B 1 529 ? 1.142 25.844 3.666 1 97.56 529 ILE B C 1
ATOM 8520 O O . ILE B 1 529 ? 2.025 25.531 4.469 1 97.56 529 ILE B O 1
ATOM 8524 N N . PHE B 1 530 ? 0.869 25.172 2.59 1 96.38 530 PHE B N 1
ATOM 8525 C CA . PHE B 1 530 ? 1.672 24.031 2.176 1 96.38 530 PHE B CA 1
ATOM 8526 C C . PHE B 1 530 ? 2.844 24.469 1.31 1 96.38 530 PHE B C 1
ATOM 8528 O O . PHE B 1 530 ? 2.656 25.188 0.323 1 96.38 530 PHE B O 1
#

pLDDT: mean 93.21, std 7.77, range [50.34, 98.69]

Nearest PDB structures (foldseek):
  6sf2-assembly1_F  TM=4.192E-01  e=7.989E-01  Homo sapiens
  8vsc-assembly1_B  TM=2.388E-01  e=1.701E+00  Homo sapiens
  5vqf-assembly2_C  TM=2.766E-01  e=5.010E+00  Sus scrofa
  7vrn-assembly1_A  TM=1.404E-01  e=3.368E-01  Infectious bursal disease virus
  7vrp-assembly1_J  TM=1.262E-01  e=9.073E+00  Infectious bursal disease virus

Organism: Cytophaga hutchinsonii (strain ATCC 33406 / DSM 1761 / CIP 103989 / NBRC 15051 / NCIMB 9469 / D465) (NCBI:txid269798)

Radius of gyration: 33.82 Å; Cα contacts (8 Å, |Δi|>4): 2988; chains: 2; bounding box: 59×104×78 Å

Foldseek 3Di:
DAFPVVLCQLLVLQPHDNDPPHDFDFKAKFKDKFKDAPQKWKKKKDWPVCCVPVVAQKKKKKKWKDFQQQHTQDIDIDIDRFGFMDMDIPVVCQVSCVVVVNNHMTITMMMMMIGGPDGPSDSHDFMKMWMDDLFFIAIETGFFTAAPDVVSVVNVVPDDFWWKQWKDFLDPQKWKKWKFFAAQDKAQWKKKKKWKFEQVLDIDIDMDTDHIHHHRRIDMGTCVVPDNSCVVHVGGMIMMIMDIDGDRGTGDIWIWMARNQVRYIATYIIDGQCQPPDDLSQFDADDDPQFFQWKDKDWADQPPQKWKKKKFALRGYFAKKFKKKWWAFQQQHTQDIGPSNGIDGSVSRHIHMDTVNVVCVVVVTDPVGTTMMMITIGGPDNSGHGPDTWMWIFMWGPPFQDDGTHTEIDDTGGPDPSLVVDQKDKWKDKQPLSAWKKKKKFAEHSGPPDWDKKKKKKWKHEDPDNDIDIDIDIRTHGHMDMGTCCVDPVNVVVRVRGMMMMMMMIRHSRMWIKMWGAGPRIHIYIYTID/DAFPVVLCQLLVLQPHDNDPPHDFDFKAKFKDKFKDAPQKWKKKKDWPVCCVPVVAQKKKKKKWKDFQQQHTQDIDIDIGRFGFMDMDIPVVCQVSCVVVVCNHMTITMMMMMIGGPDGPSDSHDFMKMWMDDLFFIAIETGFFTAAPDVVSVVNVVPDDFWWKQWKDFQDPQKWKKWKFFAAQDKAQWKKKKKWKFEQVLDIDIDMDTDHIHHHRRIDMGTCVVPDNSCVVHVGGMIMMIMDIDGDRGTGDIWIWMARNQVRYIATYIIDGQCQPPDDLSQFDADDDPQFFQWKDKDWADQPPQKWKKKKFALRGYFFKKFKKKWWAFQQQHTQDIGPSNGIDGSVSRHIHMDTVNVVCVVVVTDPVGTTMMMITIGGPDNSGHGPDTWMWIFMWGPPFQDDGTHTEIDGTGGPDPSLQVDQKDKWKDKQPLSAWKKKKKFAEHSGPPDWDKKKKKKWKHEDPDNDIDIDIDIRTHGHMDMGTCCVDPVNVVVRVRGMMMMMMMIRHSRMWIKMWGDGPRIHIYIYTID

Secondary structure (DSSP, 8-state):
---HHHHHHHHTTT-PPPPTTPPPP-EEEEEEEEEESSS-EEEEEEE-HHHHHS----EEEEEEEEETT--EEEEEEEEE-S--EEEEEGGGGHHHHHHTT-SS-EEEEEEEEEE-SS--S-SS---EEEEE-SS-EEEEE--B---SSHHHHHHHTS---EEE--EEE--TTEEEEEEEE--SS-BSS-EEEEEEEETTS-EEEEEEE---B-TT-EEEEEGGGTS-HHHHHTTSEEEEEEEE--TT--S--EEEEEETTTTEEEEEE-EEE-TT--SGGGEE----TTB-SEEEEEE---STTEEEEEEE-S-SPS--EEEEEEEE-TTS-EEEEEEEEEEE-GGG---EEEEHHHHHHHTT--TTT--EEEEEEE-SSTT-EES---EEEEEEESSSS------EEE-PEE--GGGGG---EEEEEEE--SSEEEEEEEE--SBTT----EEEEEEEEESSSS-EEEEEEEE-TT-EEEEETTTSHHHHHHHTTS-EEEEEEESSTTEEEEEEEE-TTS-EEEEE--/---HHHHHHHHTTT-PPPPTTPPPP-EEEEEEEEEESSS-EEEEEEE-HHHHHS----EEEEEEEEETT--EEEEEEEEE-S--EEEEEGGGGHHHHHHTT-SS-EEEEEEEEEE-SS--S-SS---EEEEE-SS-EEEEE--B---SSHHHHHHHTS---EEE--EEE--TTEEEEEEEE--SS-BSS-EEEEEEEETTS-EEEEEEE---B-TT-EEEEEGGGTS-HHHHHTTSEEEEEEEE--TT--S--EEEEEETTTTEEEEEE-EEE-TT--SGGGEE----TTB-SEEEEEE---STTEEEEEEE-S-S-S--EEEEEEEE-TTS-EEEEEEEEEEE-GGG---EEEEHHHHHHHTT--TTT--EEEEEEE-SSTT-EES---EEEEEEESSSS------EEE-PEE--GGGGG---EEEEEEE--SSEEEEEEEE--SBTT----EEEEEEEEESSSS-EEEEEEEE-TT-EEEEETTTSHHHHHHHTTS-EEEEEEESSTTEEEEEEEE-TTS-EEEEE--

Sequence (1060 aa):
MRSYYSHLEAIKTVGENISLSQKPVFRSSAIFPVIQNSDYSSKILFMGYWLVKRHITEIGLLYTLRNAKGNLLSRKYLLIDTAKAFNIEIAEFSEVIKKAGSESDFTGSLELEIFSTKDLVFPYPAFVLVYCNEHFSTAVHTVGRIYNDIEDLKVNEEYKVRESGFDIYGDDSIEPFIALTNGPIENKNPVIEYKINNSHGQEYTGSFSIPALAPLETTFIKLNEYIDLKKLLQKQPGTIKFAHNFEGFFPRFLVGNIDTASKAISITHSYYDSSELSDDKSYWNRKDEAFNDSSVAIPLYLKDDYYTHLAIYPIFSPSDFTLSFEFFDQQGNPKGKLNQYKPIRSADNKYETIDFGAIVEAEKFDPHSIKSVNITCNWENKTKIPTRIKFGLNVGIKNRDVKFPSNICFAPQLGNPNILQKKSTFRWAPFINVGNSEIVLTNSSPLKAYNQDAHVVLTFYREADNATLEKSAIIKANAIEVIHAQKDSDIKDFFAGGTGWMTVHADNPFLNGWYFDFHLNGAVAADHIFMRSYYSHLEAIKTVGENISLSQKPVFRSSAIFPVIQNSDYSSKILFMGYWLVKRHITEIGLLYTLRNAKGNLLSRKYLLIDTAKAFNIEIAEFSEVIKKAGSESDFTGSLELEIFSTKDLVFPYPAFVLVYCNEHFSTAVHTVGRIYNDIEDLKVNEEYKVRESGFDIYGDDSIEPFIALTNGPIENKNPVIEYKINNSHGQEYTGSFSIPALAPLETTFIKLNEYIDLKKLLQKQPGTIKFAHNFEGFFPRFLVGNIDTASKAISITHSYYDSSELSDDKSYWNRKDEAFNDSSVAIPLYLKDDYYTHLAIYPIFSPSDFTLSFEFFDQQGNPKGKLNQYKPIRSADNKYETIDFGAIVEAEKFDPHSIKSVNITCNWENKTKIPTRIKFGLNVGIKNRDVKFPSNICFAPQLGNPNILQKKSTFRWAPFINVGNSEIVLTNSSPLKAYNQDAHVVLTFYREADNATLEKSAIIKANAIEVIHAQKDSDIKDFFAGGTGWMTVHADNPFLNGWYFDFHLNGAVAADHIF

Solvent-accessible surface area (backbone atoms only — not comparable to full-atom values): 52745 Å² total; per-residue (Å²): 61,60,52,61,64,59,49,42,44,69,62,40,74,62,72,48,77,74,55,73,73,66,73,76,24,42,57,20,24,32,41,40,75,38,46,38,41,94,68,38,35,29,34,40,39,38,56,28,55,56,38,70,78,66,66,41,71,55,33,14,37,40,38,37,36,25,38,35,70,30,48,81,68,44,60,50,79,46,81,42,68,58,56,28,23,46,75,52,49,55,72,80,42,48,66,57,39,40,74,70,70,34,69,63,63,35,47,14,32,43,32,40,35,40,26,22,48,51,70,63,72,46,51,65,48,81,35,30,44,29,46,32,46,92,67,36,41,15,28,29,58,62,42,14,38,68,72,72,44,68,70,55,44,52,52,43,55,69,38,90,61,29,39,18,60,53,71,35,52,16,40,94,54,40,45,26,34,42,30,42,48,39,18,82,42,66,29,76,76,34,41,40,34,39,37,36,22,15,62,84,41,46,75,48,74,53,69,51,73,54,75,58,39,46,40,39,15,30,50,77,44,55,44,67,82,79,39,70,42,43,75,70,30,65,65,32,56,26,33,49,35,35,42,67,71,65,53,60,60,34,63,33,39,35,30,30,36,30,31,67,82,64,64,43,56,33,40,32,46,41,37,72,37,34,42,84,43,78,54,74,73,43,30,36,61,68,78,53,86,64,33,34,63,20,22,40,70,44,79,48,43,62,57,95,50,26,36,32,35,42,33,41,52,63,31,34,27,71,45,54,35,25,34,23,42,39,29,11,19,56,72,24,48,78,68,46,73,39,76,64,65,43,79,45,55,49,86,52,45,35,24,45,73,45,52,50,54,59,49,36,57,75,69,67,46,63,68,88,54,46,34,29,37,38,40,32,43,42,51,85,55,52,64,50,36,50,66,53,50,56,34,29,46,26,43,30,33,57,98,39,69,31,88,56,44,19,47,26,65,44,60,60,40,64,34,55,75,52,51,73,74,42,62,48,34,77,37,38,42,62,35,72,43,75,48,56,16,31,38,39,37,33,31,46,62,34,41,68,86,64,73,63,60,30,54,34,43,35,39,35,24,21,54,90,49,82,62,72,50,76,49,74,51,75,42,38,29,50,10,48,49,77,48,43,41,75,78,36,65,70,52,30,62,67,34,66,75,44,45,28,31,37,38,37,40,27,65,26,57,42,66,48,44,34,28,38,26,41,31,90,44,16,32,28,16,32,40,69,46,83,60,59,51,62,65,58,48,42,41,68,62,41,76,63,72,48,76,73,57,74,74,68,74,76,24,42,56,20,23,31,42,38,76,38,46,38,41,94,70,37,34,28,33,40,39,37,54,28,54,56,38,70,77,67,65,41,70,55,34,13,37,40,36,38,37,25,37,33,70,31,48,83,66,43,59,49,80,46,79,42,68,57,55,27,23,47,75,51,49,55,71,80,44,47,69,56,40,41,75,69,70,35,66,65,64,34,46,14,32,44,34,41,35,40,25,22,46,52,70,62,71,46,50,65,48,82,36,31,44,30,46,30,48,92,68,35,41,17,29,31,59,60,42,15,37,68,70,72,45,68,69,55,43,52,51,42,55,69,39,91,62,30,40,16,60,52,72,36,52,16,42,94,55,40,45,27,33,43,30,44,47,40,19,83,42,66,29,75,77,34,40,39,36,39,39,36,21,14,62,84,42,49,74,48,73,55,68,52,71,54,76,58,39,45,39,40,15,29,50,77,45,55,44,65,80,77,39,70,41,43,76,70,30,66,63,32,56,24,33,49,36,35,43,67,71,65,54,60,58,35,62,34,39,36,30,29,37,32,31,66,83,65,64,42,56,34,39,33,48,42,36,72,38,35,42,82,43,78,54,76,70,41,29,36,61,70,77,51,87,64,34,34,62,21,23,41,71,46,79,48,43,62,56,97,50,26,35,32,33,40,34,41,52,64,30,33,26,71,47,54,32,25,33,24,42,37,30,13,20,54,73,24,49,78,69,46,74,40,77,65,64,45,77,45,56,49,88,53,46,35,24,45,74,45,51,50,53,60,50,36,56,74,71,67,44,63,68,86,54,45,34,28,36,37,40,33,45,43,52,85,55,51,62,50,36,49,67,53,51,55,35,28,45,26,43,30,32,57,97,39,71,31,86,56,45,19,47,27,68,44,60,60,39,65,32,54,76,52,51,73,73,41,63,47,34,76,36,35,42,62,35,71,44,76,47,56,17,32,37,38,37,34,30,46,61,33,41,68,85,65,72,62,59,29,52,34,42,37,38,36,25,21,54,90,47,83,64,70,49,77,50,75,49,74,43,37,31,50,9,48,50,76,47,43,41,76,77,35,64,70,52,30,60,67,35,66,76,44,44,27,30,37,39,38,42,29,64,28,57,42,67,47,45,34,27,38,25,41,31,90,43,16,31,29,15,33,39,68,46,83